Protein AF-A0A6J5INL6-F1 (afdb_monomer)

Structure (mmCIF, N/CA/C/O backbone):
data_AF-A0A6J5INL6-F1
#
_entry.id   AF-A0A6J5INL6-F1
#
loop_
_atom_site.group_PDB
_atom_site.id
_atom_site.type_symbol
_atom_site.label_atom_id
_atom_site.label_alt_id
_atom_site.label_comp_id
_atom_site.label_asym_id
_atom_site.label_entity_id
_atom_site.label_seq_id
_atom_site.pdbx_PDB_ins_code
_atom_site.Cartn_x
_atom_site.Cartn_y
_atom_site.Cartn_z
_atom_site.occupancy
_atom_site.B_iso_or_equiv
_atom_site.auth_seq_id
_atom_site.auth_comp_id
_atom_site.auth_asym_id
_atom_site.auth_atom_id
_atom_site.pdbx_PDB_model_num
ATOM 1 N N . MET A 1 1 ? -7.851 -44.405 -7.206 1.00 46.06 1 MET A N 1
ATOM 2 C CA . MET A 1 1 ? -7.055 -43.194 -7.482 1.00 46.06 1 MET A CA 1
ATOM 3 C C . MET A 1 1 ? -6.359 -43.418 -8.807 1.00 46.06 1 MET A C 1
ATOM 5 O O . MET A 1 1 ? -5.568 -44.347 -8.893 1.00 46.06 1 MET A O 1
ATOM 9 N N . THR A 1 2 ? -6.722 -42.665 -9.841 1.00 52.25 2 THR A N 1
ATOM 10 C CA . THR A 1 2 ? -5.952 -42.600 -11.090 1.00 52.25 2 THR A CA 1
ATOM 11 C C . THR A 1 2 ? -4.590 -41.992 -10.766 1.00 52.25 2 THR A C 1
ATOM 13 O O . THR A 1 2 ? -4.519 -40.986 -10.059 1.00 52.25 2 THR A O 1
ATOM 16 N N . LEU A 1 3 ? -3.512 -42.648 -11.195 1.00 72.75 3 LEU A N 1
ATOM 17 C CA . LEU A 1 3 ? -2.153 -42.152 -10.998 1.00 72.75 3 LEU A CA 1
ATOM 18 C C . LEU A 1 3 ? -1.984 -40.919 -11.897 1.00 72.75 3 LEU A C 1
ATOM 20 O O . LEU A 1 3 ? -2.153 -41.033 -13.107 1.00 72.75 3 LEU A O 1
ATOM 24 N N . ARG A 1 4 ? -1.707 -39.750 -11.316 1.00 85.81 4 ARG A N 1
ATOM 25 C CA . ARG A 1 4 ? -1.424 -38.536 -12.089 1.00 85.81 4 ARG A CA 1
ATOM 26 C C . ARG A 1 4 ? 0.069 -38.471 -12.401 1.00 85.81 4 ARG A C 1
AT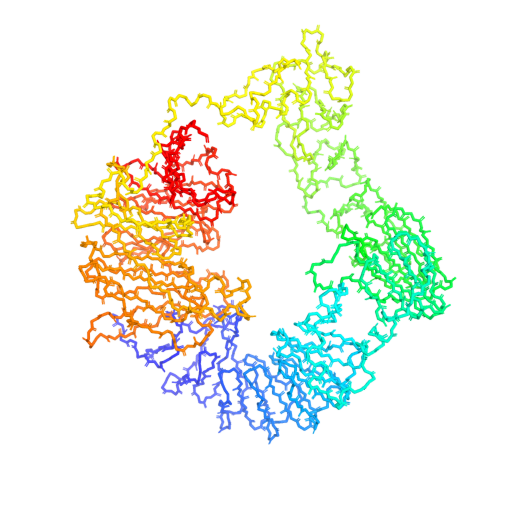OM 28 O O . ARG A 1 4 ? 0.892 -38.628 -11.500 1.00 85.81 4 ARG A O 1
ATOM 35 N N . GLU A 1 5 ? 0.413 -38.233 -13.658 1.00 89.12 5 GLU A N 1
ATOM 36 C CA . GLU A 1 5 ? 1.781 -37.961 -14.097 1.00 89.12 5 GLU A CA 1
ATOM 37 C C . GLU A 1 5 ? 2.137 -36.504 -13.775 1.00 89.12 5 GLU A C 1
ATOM 39 O O . GLU A 1 5 ? 1.378 -35.594 -14.111 1.00 89.12 5 GLU A O 1
ATOM 44 N N . ASN A 1 6 ? 3.284 -36.272 -13.132 1.00 89.44 6 ASN A N 1
ATOM 45 C CA . ASN A 1 6 ? 3.796 -34.927 -12.870 1.00 89.44 6 ASN A CA 1
ATOM 46 C C . ASN A 1 6 ? 4.574 -34.414 -14.088 1.00 89.44 6 ASN A C 1
ATOM 48 O O . ASN A 1 6 ? 5.538 -35.042 -14.522 1.00 89.44 6 ASN A O 1
ATOM 52 N N . LEU A 1 7 ? 4.159 -33.263 -14.617 1.00 87.31 7 LEU A N 1
ATOM 53 C CA . LEU A 1 7 ? 4.733 -32.630 -15.805 1.00 87.31 7 LEU A CA 1
ATOM 54 C C . LEU A 1 7 ? 5.681 -31.460 -15.468 1.00 87.31 7 LEU A C 1
ATOM 56 O O . LEU A 1 7 ? 6.272 -30.875 -16.376 1.00 87.31 7 LEU A O 1
ATOM 60 N N . GLY A 1 8 ? 5.830 -31.109 -14.185 1.00 82.75 8 GLY A N 1
ATOM 61 C CA . GLY A 1 8 ? 6.621 -29.974 -13.700 1.00 82.75 8 GLY A CA 1
ATOM 62 C C . GLY A 1 8 ? 5.836 -28.657 -13.607 1.00 82.75 8 GLY A C 1
ATOM 63 O O . GLY A 1 8 ? 4.731 -28.530 -14.131 1.00 82.75 8 GLY A O 1
ATOM 64 N N . PHE A 1 9 ? 6.406 -27.660 -12.915 1.00 81.12 9 PHE A N 1
ATOM 65 C CA . PHE A 1 9 ? 5.814 -26.323 -12.693 1.00 81.12 9 PHE A CA 1
ATOM 66 C C . PHE A 1 9 ? 4.391 -26.334 -12.092 1.00 81.12 9 PHE A C 1
ATOM 68 O O . PHE A 1 9 ? 3.560 -25.486 -12.418 1.00 81.12 9 PHE A O 1
ATOM 75 N N . GLY A 1 10 ? 4.091 -27.335 -11.260 1.00 82.81 10 GLY A N 1
ATOM 76 C CA . GLY A 1 10 ? 2.771 -27.532 -10.658 1.00 82.81 10 GLY A CA 1
ATOM 77 C C . GLY A 1 10 ? 1.728 -28.179 -11.578 1.00 82.81 10 GLY A C 1
ATOM 78 O O . GLY A 1 10 ? 0.585 -28.339 -11.149 1.00 82.81 10 GLY A O 1
ATOM 79 N N . PHE A 1 11 ? 2.085 -28.568 -12.810 1.00 87.69 11 PHE A N 1
ATOM 80 C CA . PHE A 1 11 ? 1.182 -29.257 -13.732 1.00 87.69 11 PHE A CA 1
ATOM 81 C C . PHE A 1 11 ? 1.242 -30.774 -13.582 1.00 87.69 11 PHE A C 1
ATOM 83 O O . PHE A 1 11 ? 2.311 -31.374 -13.468 1.00 87.69 11 PHE A O 1
ATOM 90 N N . MET A 1 12 ? 0.077 -31.404 -13.662 1.00 91.81 12 MET A N 1
ATOM 91 C CA . MET A 1 12 ? -0.078 -32.855 -13.681 1.00 91.81 12 MET A CA 1
ATOM 92 C C . MET A 1 12 ? -1.093 -33.254 -14.747 1.00 91.81 12 MET A C 1
ATOM 94 O O . MET A 1 12 ? -1.927 -32.438 -15.136 1.00 91.81 12 MET A O 1
ATOM 98 N N . ARG A 1 13 ? -1.083 -34.504 -15.201 1.00 92.44 13 ARG A N 1
ATOM 99 C CA . ARG A 1 13 ? -2.143 -35.041 -16.067 1.00 92.44 13 ARG A CA 1
ATOM 100 C C . ARG A 1 13 ? -2.559 -36.446 -15.660 1.00 92.44 13 ARG A C 1
ATOM 102 O O . ARG A 1 13 ? -1.779 -37.176 -15.056 1.00 92.44 13 ARG A O 1
ATOM 109 N N . ASP A 1 14 ? -3.781 -36.812 -16.005 1.00 90.94 14 ASP A N 1
ATOM 110 C CA . ASP A 1 14 ? -4.210 -38.204 -16.143 1.00 90.94 14 ASP A CA 1
ATOM 111 C C . ASP A 1 14 ? -4.744 -38.431 -17.565 1.00 90.94 14 ASP A C 1
ATOM 113 O O . ASP A 1 14 ? -4.646 -37.538 -18.405 1.00 90.94 14 ASP A O 1
ATOM 117 N N . ASP A 1 15 ? -5.314 -39.605 -17.839 1.00 88.69 15 ASP A N 1
ATOM 118 C CA . ASP A 1 15 ? -5.815 -39.971 -19.172 1.00 88.69 15 ASP A CA 1
ATOM 119 C C . ASP A 1 15 ? -6.976 -39.082 -19.675 1.00 88.69 15 ASP A C 1
ATOM 121 O O . ASP A 1 15 ? -7.366 -39.176 -20.839 1.00 88.69 15 ASP A O 1
ATOM 125 N N . ALA A 1 16 ? -7.564 -38.240 -18.816 1.00 87.00 16 ALA A N 1
ATOM 126 C CA . ALA A 1 16 ? -8.749 -37.445 -19.130 1.00 87.00 16 ALA A CA 1
ATOM 127 C C . ALA A 1 16 ? -8.556 -35.930 -18.951 1.00 87.00 16 ALA A C 1
ATOM 129 O O . ALA A 1 16 ? -9.210 -35.153 -19.648 1.00 87.00 16 ALA A O 1
ATOM 130 N N . HIS A 1 17 ? -7.695 -35.487 -18.033 1.00 90.44 17 HIS A N 1
ATOM 131 C CA . HIS A 1 17 ? -7.564 -34.079 -17.663 1.00 90.44 17 HIS A CA 1
ATOM 132 C C . HIS A 1 17 ? -6.118 -33.661 -17.407 1.00 90.44 17 HIS A C 1
ATOM 134 O O . HIS A 1 17 ? -5.262 -34.443 -16.994 1.00 90.44 17 HIS A O 1
ATOM 140 N N . VAL A 1 18 ? -5.887 -32.358 -17.569 1.00 92.44 18 VAL A N 1
ATOM 141 C CA . VAL A 1 18 ? -4.693 -31.677 -17.072 1.00 92.44 18 VAL A CA 1
ATOM 142 C C . VAL A 1 18 ? -5.067 -30.862 -15.841 1.00 92.44 18 VAL A C 1
ATOM 144 O O . VAL A 1 18 ? -6.108 -30.198 -15.801 1.00 92.44 18 VAL A O 1
ATOM 147 N N . TYR A 1 19 ? -4.187 -30.903 -14.853 1.00 88.50 19 TYR A N 1
ATOM 148 C CA . TYR A 1 19 ? -4.301 -30.254 -13.562 1.00 88.50 19 TYR A CA 1
ATOM 149 C C . TYR A 1 19 ? -3.169 -29.250 -13.373 1.00 88.50 19 TYR A C 1
ATOM 151 O O . TYR A 1 19 ? -2.062 -29.452 -13.870 1.00 88.50 19 TYR A O 1
ATOM 159 N N . CYS A 1 20 ? -3.431 -28.200 -12.607 1.00 84.69 20 CYS A N 1
ATOM 160 C CA . CYS A 1 20 ? -2.426 -27.285 -12.090 1.00 84.69 20 CYS A CA 1
ATOM 161 C C . CYS A 1 20 ? -2.719 -27.050 -10.601 1.00 84.69 20 CYS A C 1
ATOM 163 O O . CYS A 1 20 ? -3.826 -26.640 -10.263 1.00 84.69 20 CYS A O 1
ATOM 165 N N . HIS A 1 21 ? -1.767 -27.364 -9.715 1.00 76.38 21 HIS A N 1
ATOM 166 C CA . HIS A 1 21 ? -1.955 -27.368 -8.249 1.00 76.38 21 HIS A CA 1
ATOM 167 C C . HIS A 1 21 ? -3.204 -28.156 -7.797 1.00 76.38 21 HIS A C 1
ATOM 169 O O . HIS A 1 21 ? -4.037 -27.657 -7.046 1.00 76.38 21 HIS A O 1
ATOM 175 N N . ASP A 1 22 ? -3.339 -29.387 -8.301 1.00 79.62 22 ASP A N 1
ATOM 176 C CA . ASP A 1 22 ? -4.420 -30.351 -8.012 1.00 79.62 22 ASP A CA 1
ATOM 177 C C . ASP A 1 22 ? -5.836 -30.013 -8.508 1.00 79.62 22 ASP A C 1
ATOM 179 O O . ASP A 1 22 ? -6.719 -30.877 -8.458 1.00 79.62 22 ASP A O 1
ATOM 183 N N . GLU A 1 23 ? -6.043 -28.833 -9.085 1.00 82.19 23 GLU A N 1
ATOM 184 C CA . GLU A 1 23 ? -7.290 -28.424 -9.737 1.00 82.19 23 GLU A CA 1
ATOM 185 C C . GLU A 1 23 ? -7.209 -28.632 -11.259 1.00 82.19 23 GLU A C 1
ATOM 187 O O . GLU A 1 23 ? -6.168 -28.355 -11.859 1.00 82.19 23 GLU A O 1
ATOM 192 N N . PRO A 1 24 ? -8.286 -29.090 -11.927 1.00 89.31 24 PRO A N 1
ATOM 193 C CA . PRO A 1 24 ? -8.351 -29.085 -13.385 1.00 89.31 24 PRO A CA 1
ATOM 194 C C . PRO A 1 24 ? -8.135 -27.680 -13.959 1.00 89.31 24 PRO A C 1
ATOM 196 O O . PRO A 1 24 ? -8.559 -26.688 -13.363 1.00 89.31 24 PRO A O 1
ATOM 199 N N . LEU A 1 25 ? -7.539 -27.584 -15.150 1.00 89.81 25 LEU A N 1
ATOM 200 C CA . LEU A 1 25 ? -7.354 -26.294 -15.821 1.00 89.81 25 LEU A CA 1
ATOM 201 C C . LEU A 1 25 ? -8.701 -25.593 -16.057 1.00 89.81 25 LEU A C 1
ATOM 203 O O . LEU A 1 25 ? -9.581 -26.113 -16.745 1.00 89.81 25 LEU A O 1
ATOM 207 N N . ARG A 1 26 ? -8.840 -24.382 -15.509 1.00 87.81 26 ARG A N 1
ATOM 208 C CA . ARG A 1 26 ? -10.038 -23.544 -15.639 1.00 87.81 26 ARG A CA 1
ATOM 209 C C . ARG A 1 26 ? -9.747 -22.238 -16.363 1.00 87.81 26 ARG A C 1
ATOM 211 O O . ARG A 1 26 ? -8.676 -21.648 -16.196 1.00 87.81 26 ARG A O 1
ATOM 218 N N . ASP A 1 27 ? -10.726 -21.787 -17.140 1.00 86.69 27 ASP A N 1
ATOM 219 C CA . ASP A 1 27 ? -10.696 -20.498 -17.816 1.00 86.69 27 ASP A CA 1
ATOM 220 C C . ASP A 1 27 ? -10.871 -19.335 -16.825 1.00 86.69 27 ASP A C 1
ATOM 222 O O . ASP A 1 27 ? -11.084 -19.525 -15.624 1.00 86.69 27 ASP A O 1
ATOM 226 N N . ARG A 1 28 ? -10.803 -18.098 -17.327 1.00 79.94 28 ARG A N 1
ATOM 227 C CA . ARG A 1 28 ? -10.946 -16.882 -16.515 1.00 79.94 28 ARG A CA 1
ATOM 228 C C . ARG A 1 28 ? -12.284 -16.795 -15.767 1.00 79.94 28 ARG A C 1
ATOM 230 O O 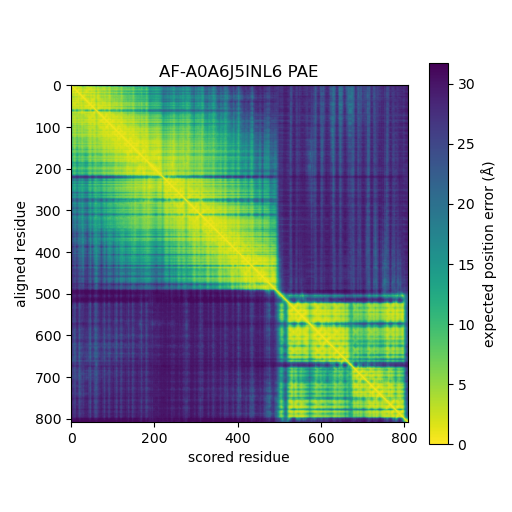. ARG A 1 28 ? -12.309 -16.255 -14.656 1.00 79.94 28 ARG A O 1
ATOM 237 N N . ASP A 1 29 ? -13.358 -17.336 -16.323 1.00 82.50 29 ASP A N 1
ATOM 238 C CA . ASP A 1 29 ? -14.688 -17.329 -15.710 1.00 82.50 29 ASP A CA 1
ATOM 239 C C . ASP A 1 29 ? -14.840 -18.454 -14.670 1.00 82.50 29 ASP A C 1
ATOM 241 O O . ASP A 1 29 ? -15.672 -18.367 -13.766 1.00 82.50 29 ASP A O 1
ATOM 245 N N . GLY A 1 30 ? -13.915 -19.417 -14.668 1.00 82.75 30 GLY A N 1
ATOM 246 C CA . GLY A 1 30 ? -13.847 -20.540 -13.735 1.00 82.75 30 GLY A CA 1
ATOM 247 C C . GLY A 1 30 ? -14.414 -21.834 -14.316 1.00 82.75 30 GLY A C 1
ATOM 248 O O . GLY A 1 30 ? -14.527 -22.825 -13.588 1.00 82.75 30 GLY A O 1
ATOM 249 N N . ASN A 1 31 ? -14.758 -21.844 -15.604 1.00 89.12 31 ASN A N 1
ATOM 250 C CA . ASN A 1 31 ? -15.234 -23.037 -16.294 1.00 89.12 31 ASN A CA 1
ATOM 251 C C . ASN A 1 31 ? -14.060 -23.960 -16.608 1.00 89.12 31 ASN A C 1
ATOM 253 O O . ASN A 1 31 ? -12.938 -23.500 -16.811 1.00 89.12 31 ASN A O 1
ATOM 257 N N . LEU A 1 32 ? -14.318 -25.265 -16.658 1.00 90.50 32 LEU A N 1
ATOM 258 C CA . LEU A 1 32 ? -13.323 -26.242 -17.086 1.00 90.50 32 LEU A CA 1
ATOM 259 C C . LEU A 1 32 ? -12.909 -25.967 -18.540 1.00 90.50 32 LEU A C 1
ATOM 261 O O . LEU A 1 32 ? -13.761 -25.723 -19.394 1.00 90.50 32 LEU A O 1
ATOM 265 N N . ILE A 1 33 ? -11.610 -26.020 -18.828 1.00 91.38 33 ILE A N 1
ATOM 266 C CA . ILE A 1 33 ? -11.111 -25.910 -20.200 1.00 91.38 33 ILE A CA 1
ATOM 267 C C . ILE A 1 33 ? -11.218 -27.281 -20.868 1.00 91.38 33 ILE A C 1
ATOM 269 O O . ILE A 1 33 ? -10.475 -28.204 -20.543 1.00 91.38 33 ILE A O 1
ATOM 273 N N . GLU A 1 34 ? -12.129 -27.404 -21.829 1.00 90.56 34 GLU A N 1
ATOM 274 C CA . GLU A 1 34 ? -12.370 -28.658 -22.543 1.00 90.56 34 GLU A CA 1
ATOM 275 C C . GLU A 1 34 ? -11.504 -28.832 -23.809 1.00 90.56 34 GLU A C 1
ATOM 277 O O . GLU A 1 34 ? -11.006 -27.881 -24.435 1.00 90.56 34 GLU A O 1
ATOM 282 N N . GLY A 1 35 ? -11.339 -30.099 -24.206 1.00 89.25 35 GLY A N 1
ATOM 283 C CA . GLY A 1 35 ? -10.666 -30.515 -25.440 1.00 89.25 35 GLY A CA 1
ATOM 284 C C . GLY A 1 35 ? -9.141 -30.386 -25.427 1.00 89.25 35 GLY A C 1
ATOM 285 O O . GLY A 1 35 ? -8.538 -30.314 -26.498 1.00 89.25 35 GLY A O 1
ATOM 286 N N . ILE A 1 36 ? -8.518 -30.260 -24.252 1.00 93.38 36 ILE A N 1
ATOM 287 C CA . ILE A 1 36 ? -7.055 -30.217 -24.129 1.00 93.38 36 ILE A CA 1
ATOM 288 C C . ILE A 1 36 ? -6.476 -31.511 -24.712 1.00 93.38 36 ILE A C 1
ATOM 290 O O . ILE A 1 36 ? -6.927 -32.602 -24.362 1.00 93.38 36 ILE A O 1
ATOM 294 N N . VAL A 1 37 ? -5.478 -31.402 -25.593 1.00 93.88 37 VAL A N 1
ATOM 295 C CA . VAL A 1 37 ? -4.795 -32.583 -26.143 1.00 93.88 37 VAL A CA 1
ATOM 296 C C . VAL A 1 37 ? -3.839 -33.141 -25.085 1.00 93.88 37 VAL A C 1
ATOM 298 O O . VAL A 1 37 ? -2.693 -32.711 -24.980 1.00 93.88 37 VAL A O 1
ATOM 301 N N . ILE A 1 38 ? -4.332 -34.083 -24.277 1.00 92.50 38 ILE A N 1
ATOM 302 C CA . ILE A 1 38 ? -3.656 -34.618 -23.081 1.00 92.50 38 ILE A CA 1
ATOM 303 C C . ILE A 1 38 ? -2.245 -35.141 -23.385 1.00 92.50 38 ILE A C 1
ATOM 305 O O . ILE A 1 38 ? -1.277 -34.727 -22.740 1.00 92.50 38 ILE A O 1
ATOM 309 N N . ASP A 1 39 ? -2.110 -35.987 -24.408 1.00 88.81 39 ASP A N 1
ATOM 310 C CA . ASP A 1 39 ? -0.828 -36.603 -24.776 1.00 88.81 39 ASP A CA 1
ATOM 311 C C . ASP A 1 39 ? 0.211 -35.569 -25.237 1.00 88.81 39 ASP A C 1
ATOM 313 O O . ASP A 1 39 ? 1.409 -35.741 -25.010 1.00 88.81 39 ASP A O 1
ATOM 317 N N . GLY A 1 40 ? -0.252 -34.467 -25.840 1.00 87.25 40 GLY A N 1
ATOM 318 C CA . GLY A 1 40 ? 0.576 -33.371 -26.351 1.00 87.25 40 GLY A CA 1
ATOM 319 C C . GLY A 1 40 ? 0.836 -32.243 -25.349 1.00 87.25 40 GLY A C 1
ATOM 320 O O . GLY A 1 40 ? 1.589 -31.313 -25.668 1.00 87.25 40 GLY A O 1
ATOM 321 N N . PHE A 1 41 ? 0.226 -32.298 -24.159 1.00 94.62 41 PHE A N 1
ATOM 322 C CA . PHE A 1 41 ? 0.343 -31.248 -23.154 1.00 94.62 41 PHE A CA 1
ATOM 323 C C . PHE A 1 41 ? 1.746 -31.186 -22.557 1.00 94.62 41 PHE A C 1
ATOM 325 O O . PHE A 1 41 ? 2.239 -32.140 -21.960 1.00 94.62 41 PHE A O 1
ATOM 332 N N . ARG A 1 42 ? 2.372 -30.016 -22.682 1.00 92.81 42 ARG A N 1
ATOM 333 C CA . ARG A 1 42 ? 3.681 -29.699 -22.118 1.00 92.81 42 ARG A CA 1
ATOM 334 C C . ARG A 1 42 ? 3.657 -28.336 -21.415 1.00 92.81 42 ARG A C 1
ATOM 336 O O . ARG A 1 42 ? 3.345 -27.316 -22.043 1.00 92.81 42 ARG A O 1
ATOM 343 N N . PRO A 1 43 ? 4.018 -28.285 -20.126 1.00 92.62 43 PRO A N 1
ATOM 344 C CA . PRO A 1 43 ? 4.342 -27.040 -19.450 1.00 92.62 43 PRO A CA 1
ATOM 345 C C . PRO A 1 43 ? 5.583 -26.400 -20.075 1.00 92.62 43 PRO A C 1
ATOM 347 O O . PRO A 1 43 ? 6.578 -27.068 -20.351 1.00 92.62 43 PRO A O 1
ATOM 350 N N . LEU A 1 44 ? 5.530 -25.092 -20.303 1.00 90.94 44 LEU A N 1
ATOM 351 C CA . LEU A 1 44 ? 6.671 -24.293 -20.744 1.00 90.94 44 LEU A CA 1
ATOM 352 C C . LEU A 1 44 ? 7.240 -23.471 -19.584 1.00 90.94 44 LEU A C 1
ATOM 354 O O . LEU A 1 44 ? 8.443 -23.253 -19.538 1.00 90.94 44 LEU A O 1
ATOM 358 N N . SER A 1 45 ? 6.418 -23.014 -18.646 1.00 87.56 45 SER A N 1
ATOM 359 C CA . SER A 1 45 ? 6.822 -22.354 -17.400 1.00 87.56 45 SER A CA 1
ATOM 360 C C . SER A 1 45 ? 5.703 -22.483 -16.366 1.00 87.56 45 SER A C 1
ATOM 362 O O . SER A 1 45 ? 4.626 -22.998 -16.670 1.00 87.56 45 SER A O 1
ATOM 364 N N . GLN A 1 46 ? 5.908 -21.926 -15.171 1.00 84.12 46 GLN A N 1
ATOM 365 C CA . GLN A 1 46 ? 4.840 -21.771 -14.181 1.00 84.12 46 GLN A CA 1
ATOM 366 C C . GLN A 1 46 ? 3.645 -20.948 -14.691 1.00 84.12 46 GLN A C 1
ATOM 368 O O . GLN A 1 46 ? 2.561 -21.088 -14.146 1.00 84.12 46 GLN A O 1
ATOM 373 N N . TYR A 1 47 ? 3.786 -20.129 -15.739 1.00 85.69 47 TYR A N 1
ATOM 374 C CA . TYR A 1 47 ? 2.693 -19.301 -16.270 1.00 85.69 47 TYR A CA 1
ATOM 375 C C . TYR A 1 47 ? 2.199 -19.731 -17.645 1.00 85.69 47 TYR A C 1
ATOM 377 O O . TYR A 1 47 ? 1.205 -19.177 -18.113 1.00 85.69 47 TYR A O 1
ATOM 385 N N . LEU A 1 48 ? 2.881 -20.668 -18.307 1.00 90.75 48 LEU A N 1
ATOM 386 C CA . LEU A 1 48 ? 2.650 -20.970 -19.711 1.00 90.75 48 LEU A CA 1
ATOM 387 C C . LEU A 1 48 ? 2.734 -22.467 -19.992 1.00 90.75 48 LEU A C 1
ATOM 389 O O . LEU A 1 48 ? 3.713 -23.118 -19.645 1.00 90.75 48 LEU A O 1
ATOM 393 N N . ALA A 1 49 ? 1.755 -22.990 -20.715 1.00 93.25 49 ALA A N 1
ATOM 394 C CA . ALA A 1 49 ? 1.754 -24.352 -21.229 1.00 93.25 49 ALA A CA 1
ATOM 395 C C . ALA A 1 49 ? 1.180 -24.400 -22.648 1.00 93.25 49 ALA A C 1
ATOM 397 O O . ALA A 1 49 ? 0.579 -23.439 -23.131 1.00 93.25 49 ALA A O 1
ATOM 398 N N . THR A 1 50 ? 1.360 -25.520 -23.335 1.00 93.25 50 THR A N 1
ATOM 399 C CA . THR A 1 50 ? 0.765 -25.764 -24.653 1.00 93.25 50 THR A CA 1
ATOM 400 C C . THR A 1 50 ? 0.477 -27.243 -24.827 1.00 93.25 50 THR A C 1
ATOM 402 O O . THR A 1 50 ? 1.206 -28.078 -24.307 1.00 93.25 50 THR A O 1
ATOM 405 N N . ASP A 1 51 ? -0.560 -27.574 -25.584 1.00 93.31 51 ASP A N 1
ATOM 406 C CA . ASP A 1 51 ? -0.860 -28.950 -25.994 1.00 93.31 51 ASP A CA 1
ATOM 407 C C . ASP A 1 51 ? -0.417 -29.261 -27.431 1.00 93.31 51 ASP A C 1
ATOM 409 O O . ASP A 1 51 ? -0.779 -30.285 -28.003 1.00 93.31 51 ASP A O 1
ATOM 413 N N . GLY A 1 52 ? 0.375 -28.364 -28.032 1.00 88.50 52 GLY A N 1
ATOM 414 C CA . GLY A 1 52 ? 0.770 -28.446 -29.438 1.00 88.50 52 GLY A CA 1
ATOM 415 C C . GLY A 1 52 ? -0.283 -27.934 -30.423 1.00 88.50 52 GLY A C 1
ATOM 416 O O . GLY A 1 52 ? 0.020 -27.861 -31.609 1.00 88.50 52 GLY A O 1
ATOM 417 N N . VAL A 1 53 ? -1.469 -27.534 -29.954 1.00 89.00 53 VAL A N 1
ATOM 418 C CA . VAL A 1 53 ? -2.527 -26.906 -30.768 1.00 89.00 53 VAL A CA 1
ATOM 419 C C . VAL A 1 53 ? -2.884 -25.522 -30.227 1.00 89.00 53 VAL A C 1
ATOM 421 O O . VAL A 1 53 ? -3.054 -24.573 -30.986 1.00 89.00 53 VAL A O 1
ATOM 424 N N . ARG A 1 54 ? -2.980 -25.392 -28.906 1.00 91.88 54 ARG A N 1
ATOM 425 C CA . ARG A 1 54 ? -3.310 -24.176 -28.164 1.00 91.88 54 ARG A CA 1
ATOM 426 C C . ARG A 1 54 ? -2.199 -23.851 -27.178 1.00 91.88 54 ARG A C 1
ATOM 428 O O . ARG A 1 54 ? -1.422 -24.723 -26.774 1.00 91.88 54 ARG A O 1
ATOM 435 N N . ALA A 1 55 ? -2.141 -22.594 -26.760 1.00 93.62 55 ALA A N 1
ATOM 436 C CA . ALA A 1 55 ? -1.350 -22.189 -25.606 1.00 93.62 55 ALA A CA 1
ATOM 437 C C . ALA A 1 55 ? -2.268 -21.761 -24.459 1.00 93.62 55 ALA A C 1
ATOM 439 O O . ALA A 1 55 ? -3.352 -21.219 -24.668 1.00 93.62 55 ALA A O 1
ATOM 440 N N . TYR A 1 56 ? -1.814 -22.004 -23.238 1.00 93.19 56 TYR A N 1
ATOM 441 C CA . TYR A 1 56 ? -2.533 -21.753 -22.000 1.00 93.19 56 TYR A CA 1
ATOM 442 C C . TYR A 1 56 ? -1.652 -20.867 -21.138 1.00 93.19 56 TYR A C 1
ATOM 444 O O . TYR A 1 56 ? -0.550 -21.272 -20.774 1.00 93.19 56 TYR A O 1
ATOM 452 N N . ALA A 1 57 ? -2.119 -19.660 -20.828 1.00 90.00 57 ALA A N 1
ATOM 453 C CA . ALA A 1 57 ? -1.350 -18.709 -20.038 1.00 90.00 57 ALA A CA 1
ATOM 454 C C . ALA A 1 57 ? -2.141 -18.193 -18.837 1.00 90.00 57 ALA A C 1
ATOM 456 O O . ALA A 1 57 ? -3.304 -17.815 -18.983 1.00 90.00 57 ALA A O 1
ATOM 457 N N . ARG A 1 58 ? -1.504 -18.111 -17.672 1.00 85.38 58 ARG A N 1
ATOM 458 C CA . ARG A 1 58 ? -2.040 -17.457 -16.465 1.00 85.38 58 ARG A CA 1
ATOM 459 C C . ARG A 1 58 ? -1.188 -16.242 -16.096 1.00 85.38 58 ARG A C 1
ATOM 461 O O . ARG A 1 58 ? -0.122 -16.043 -16.678 1.00 85.38 58 ARG A O 1
ATOM 468 N N . THR A 1 59 ? -1.683 -15.366 -15.223 1.00 74.69 59 THR A N 1
ATOM 469 C CA . THR A 1 59 ? -0.945 -14.145 -14.840 1.00 74.69 59 THR A CA 1
ATOM 470 C C . THR A 1 59 ? -0.344 -14.269 -13.453 1.00 74.69 59 THR A C 1
ATOM 472 O O . THR A 1 59 ? -0.657 -15.203 -12.738 1.00 74.69 59 THR A O 1
ATOM 475 N N . PHE A 1 60 ? 0.450 -13.278 -13.037 1.00 66.00 60 PHE A N 1
ATOM 476 C CA . PHE A 1 60 ? 0.884 -13.144 -11.642 1.00 66.00 60 PHE A CA 1
ATOM 477 C C . PHE A 1 60 ? -0.222 -12.680 -10.685 1.00 66.00 60 PHE A C 1
ATOM 479 O O . PHE A 1 60 ? 0.052 -12.477 -9.522 1.00 66.00 60 PHE A O 1
ATOM 486 N N . THR A 1 61 ? -1.426 -12.349 -11.161 1.00 52.97 61 THR A N 1
ATOM 487 C CA . THR A 1 61 ? -2.498 -11.729 -10.338 1.00 52.97 61 THR A CA 1
ATOM 488 C C . THR A 1 61 ? -3.857 -12.421 -10.450 1.00 52.97 61 THR A C 1
ATOM 490 O O . THR A 1 61 ? -4.756 -12.046 -9.705 1.00 52.97 61 THR A O 1
ATOM 493 N N . TRP A 1 62 ? -4.000 -13.370 -11.390 1.00 57.88 62 TRP A N 1
ATOM 494 C CA . TRP A 1 62 ? -5.104 -14.315 -11.604 1.00 57.88 62 TRP A CA 1
ATOM 495 C C . TRP A 1 62 ? -4.600 -15.752 -11.905 1.00 57.88 62 TRP A C 1
ATOM 497 O O . TRP A 1 62 ? -3.990 -15.942 -12.958 1.00 57.88 62 TRP A O 1
ATOM 507 N N . LEU A 1 63 ? -4.905 -16.756 -11.049 1.00 67.19 63 LEU A N 1
ATOM 508 C CA . LEU A 1 63 ? -4.451 -18.171 -11.228 1.00 67.19 63 LEU A CA 1
ATOM 509 C C . LEU A 1 63 ? -5.084 -18.872 -12.442 1.00 67.19 63 LEU A C 1
ATOM 511 O O . LEU A 1 63 ? -4.753 -20.001 -12.804 1.00 67.19 63 LEU A O 1
ATOM 515 N N . ARG A 1 64 ? -6.110 -18.251 -13.022 1.00 80.75 64 ARG A N 1
ATOM 516 C CA . ARG A 1 64 ? -6.940 -18.861 -14.057 1.00 80.75 64 ARG A CA 1
ATOM 517 C C . ARG A 1 64 ? -6.287 -18.728 -15.425 1.00 80.75 64 ARG A C 1
ATOM 519 O O . ARG A 1 64 ? -5.708 -17.689 -15.757 1.00 80.75 64 ARG A O 1
ATOM 526 N N . PHE A 1 65 ? -6.445 -19.757 -16.248 1.00 86.62 65 PHE A N 1
ATOM 527 C CA . PHE A 1 65 ? -5.826 -19.811 -17.561 1.00 86.62 65 PHE A CA 1
ATOM 528 C C . PHE A 1 65 ? -6.649 -19.048 -18.594 1.00 86.62 65 PHE A C 1
ATOM 530 O O . PHE A 1 65 ? -7.876 -19.053 -18.622 1.00 86.62 65 PHE A O 1
ATOM 537 N N . THR A 1 66 ? -5.946 -18.373 -19.486 1.00 89.81 66 THR A N 1
ATOM 538 C CA . THR A 1 66 ? -6.485 -17.850 -20.733 1.00 89.81 66 THR A CA 1
ATOM 539 C C . THR A 1 66 ? -6.000 -18.760 -21.846 1.00 89.81 66 THR A C 1
ATOM 541 O O . THR A 1 66 ? -4.796 -18.988 -21.981 1.00 89.81 66 THR A O 1
ATOM 544 N N . VAL A 1 67 ? -6.933 -19.269 -22.646 1.00 91.19 67 VAL A N 1
ATOM 545 C CA . VAL A 1 67 ? -6.597 -19.973 -23.883 1.00 91.19 67 VAL A CA 1
ATOM 546 C C . VAL A 1 67 ? -6.171 -18.927 -24.906 1.00 91.19 67 VAL A C 1
ATOM 548 O O . VAL A 1 67 ? -6.944 -18.038 -25.267 1.00 91.19 67 VAL A O 1
ATOM 551 N N . LEU A 1 68 ? -4.917 -19.003 -25.328 1.00 90.50 68 LEU A N 1
ATOM 552 C CA . LEU A 1 68 ? -4.342 -18.119 -26.322 1.00 90.50 68 LEU A CA 1
ATOM 553 C C . LEU A 1 68 ? -4.494 -18.741 -27.706 1.00 90.50 68 LEU A C 1
ATOM 555 O O . LEU A 1 68 ? -4.108 -19.884 -27.944 1.00 90.50 68 LEU A O 1
ATOM 559 N N . ASP A 1 69 ? -5.011 -17.934 -28.623 1.00 88.06 69 ASP A N 1
ATOM 560 C CA . ASP A 1 69 ? -4.967 -18.206 -30.052 1.00 88.06 69 ASP A CA 1
ATOM 561 C C . ASP A 1 69 ? -3.561 -17.873 -30.581 1.00 88.06 69 ASP A C 1
ATOM 563 O O . ASP A 1 69 ? -3.161 -16.694 -30.602 1.00 88.06 69 ASP A O 1
ATOM 567 N N . VAL A 1 70 ? -2.798 -18.921 -30.902 1.00 92.94 70 VAL A N 1
ATOM 568 C CA . VAL A 1 70 ? -1.371 -18.888 -31.259 1.00 92.94 70 VAL A CA 1
ATOM 569 C C . VAL A 1 70 ? -1.120 -19.661 -32.549 1.00 92.94 70 VAL A C 1
ATOM 571 O O . VAL A 1 70 ? -1.817 -20.629 -32.850 1.00 92.94 70 VAL A O 1
ATOM 574 N N . ASP A 1 71 ? -0.072 -19.289 -33.279 1.00 94.31 71 ASP A N 1
ATOM 575 C CA . ASP A 1 71 ? 0.488 -20.153 -34.319 1.00 94.31 71 ASP A CA 1
ATOM 576 C C . ASP A 1 71 ? 1.274 -21.287 -33.649 1.00 94.31 71 ASP A C 1
ATOM 578 O O . ASP A 1 71 ? 2.434 -21.138 -33.265 1.00 94.31 71 ASP A O 1
ATOM 582 N N . ALA A 1 72 ? 0.615 -22.431 -33.460 1.00 89.69 72 ALA A N 1
ATOM 583 C CA . ALA A 1 72 ? 1.164 -23.542 -32.687 1.00 89.69 72 ALA A CA 1
ATOM 584 C C . ALA A 1 72 ? 2.462 -24.132 -33.270 1.00 89.69 72 ALA A C 1
ATOM 586 O O . ALA A 1 72 ? 3.277 -24.668 -32.519 1.00 89.69 72 ALA A O 1
ATOM 587 N N . ALA A 1 73 ? 2.678 -24.013 -34.586 1.00 91.56 73 ALA A N 1
ATOM 588 C CA . ALA A 1 73 ? 3.871 -24.530 -35.255 1.00 91.56 73 ALA A CA 1
ATOM 589 C C . ALA A 1 73 ? 5.132 -23.728 -34.901 1.00 91.56 73 ALA A C 1
ATOM 591 O O . ALA A 1 73 ? 6.236 -24.271 -34.894 1.00 91.56 73 ALA A O 1
ATOM 592 N N . THR A 1 74 ? 4.969 -22.439 -34.603 1.00 95.06 74 THR A N 1
ATOM 593 C CA . THR A 1 74 ? 6.074 -21.512 -34.317 1.00 95.06 74 THR A CA 1
ATOM 594 C C . THR A 1 74 ? 6.082 -21.007 -32.875 1.00 95.06 74 THR A C 1
ATOM 596 O O . THR A 1 74 ? 7.047 -20.358 -32.464 1.00 95.06 74 THR A O 1
ATOM 599 N N . PHE A 1 75 ? 5.045 -21.331 -32.097 1.00 95.00 75 PHE A N 1
ATOM 600 C CA . PHE A 1 75 ? 4.908 -20.932 -30.704 1.00 95.00 75 PHE A CA 1
ATOM 601 C C . PHE A 1 75 ? 6.027 -21.504 -29.834 1.00 95.00 75 PHE A C 1
ATOM 603 O O . PHE A 1 75 ? 6.191 -22.719 -29.683 1.00 95.00 75 PHE A O 1
ATOM 610 N N . ARG A 1 76 ? 6.785 -20.609 -29.206 1.00 92.62 76 ARG A N 1
ATOM 611 C CA . ARG A 1 76 ? 7.884 -20.958 -28.307 1.00 92.62 76 ARG A CA 1
ATOM 612 C C . ARG A 1 76 ? 8.005 -19.975 -27.153 1.00 92.62 76 ARG A C 1
ATOM 614 O O . ARG A 1 76 ? 7.698 -18.788 -27.269 1.00 92.62 76 ARG A O 1
ATOM 621 N N . ARG A 1 77 ? 8.534 -20.478 -26.042 1.00 94.12 77 ARG A N 1
ATOM 622 C CA . ARG A 1 77 ? 8.886 -19.689 -24.860 1.00 94.12 77 ARG A CA 1
ATOM 623 C C . ARG A 1 77 ? 10.088 -18.779 -25.148 1.00 94.12 77 ARG A C 1
ATOM 625 O O . ARG A 1 77 ? 11.038 -19.212 -25.804 1.00 94.12 77 ARG A O 1
ATOM 632 N N . LEU A 1 78 ? 10.050 -17.548 -24.640 1.00 93.19 78 LEU A N 1
ATOM 633 C CA . LEU A 1 78 ? 11.202 -16.641 -24.572 1.00 93.19 78 LEU A CA 1
ATOM 634 C C . LEU A 1 78 ? 11.823 -16.647 -23.166 1.00 93.19 78 LEU A C 1
ATOM 636 O O . LEU A 1 78 ? 13.020 -16.884 -23.049 1.00 93.19 78 LEU A O 1
ATOM 640 N N . ASP A 1 79 ? 11.011 -16.465 -22.123 1.00 91.06 79 ASP A N 1
ATOM 641 C CA . ASP A 1 79 ? 11.389 -16.587 -20.704 1.00 91.06 79 ASP A CA 1
ATOM 642 C C . ASP A 1 79 ? 10.210 -17.155 -19.878 1.00 91.06 79 ASP A C 1
ATOM 644 O O . ASP A 1 79 ? 9.301 -17.766 -20.441 1.00 91.06 79 ASP A O 1
ATOM 648 N N . GLU A 1 80 ? 10.194 -16.991 -18.551 1.00 87.06 80 GLU A N 1
ATOM 649 C CA . GLU A 1 80 ? 9.084 -17.471 -17.714 1.00 87.06 80 GLU A CA 1
ATOM 650 C C . GLU A 1 80 ? 7.715 -16.857 -18.046 1.00 87.06 80 GLU A C 1
ATOM 652 O O . GLU A 1 80 ? 6.695 -17.532 -17.889 1.00 87.06 80 GLU A O 1
ATOM 657 N N . SER A 1 81 ? 7.678 -15.602 -18.492 1.00 87.69 81 SER A N 1
ATOM 658 C CA . SER A 1 81 ? 6.457 -14.815 -18.704 1.00 87.69 81 SER A CA 1
ATOM 659 C C . SER A 1 81 ? 6.238 -14.384 -20.151 1.00 87.69 81 SER A C 1
ATOM 661 O O . SER A 1 81 ? 5.165 -13.879 -20.471 1.00 87.69 81 SER A O 1
ATOM 663 N N . HIS A 1 82 ? 7.204 -14.583 -21.039 1.00 92.88 82 HIS A N 1
ATOM 664 C CA . HIS A 1 82 ? 7.171 -14.160 -22.428 1.00 92.88 82 HIS A CA 1
ATOM 665 C C . HIS A 1 82 ? 7.202 -15.354 -23.375 1.00 92.88 82 HIS A C 1
ATOM 667 O O . HIS A 1 82 ? 7.943 -16.323 -23.197 1.00 92.88 82 HIS A O 1
ATOM 673 N N . ALA A 1 83 ? 6.435 -15.242 -24.452 1.00 95.12 83 ALA A N 1
ATOM 674 C CA . ALA A 1 83 ? 6.434 -16.198 -25.548 1.00 95.12 83 ALA A CA 1
ATOM 675 C C . ALA A 1 83 ? 6.284 -15.482 -26.884 1.00 95.12 83 ALA A C 1
ATOM 677 O O . ALA A 1 83 ? 5.932 -14.303 -26.946 1.00 95.12 83 ALA A O 1
ATOM 678 N N . VAL A 1 84 ? 6.567 -16.194 -27.963 1.00 96.56 84 VAL A N 1
ATOM 679 C CA . VAL A 1 84 ? 6.491 -15.659 -29.317 1.00 96.56 84 VAL A CA 1
ATOM 680 C C . VAL A 1 84 ? 6.037 -16.744 -30.278 1.00 96.56 84 VAL A C 1
ATOM 682 O O . VAL A 1 84 ? 6.398 -17.909 -30.113 1.00 96.56 84 VAL A O 1
ATOM 685 N N . ASP A 1 85 ? 5.271 -16.353 -31.285 1.00 96.50 85 ASP A N 1
ATOM 686 C CA . ASP A 1 85 ? 5.015 -17.147 -32.484 1.00 96.50 85 ASP A CA 1
ATOM 687 C C . ASP A 1 85 ? 5.330 -16.317 -33.741 1.00 96.50 85 ASP A C 1
ATOM 689 O O . ASP A 1 85 ? 5.884 -15.220 -33.648 1.00 96.50 85 ASP A O 1
ATOM 693 N N . ALA A 1 86 ? 5.026 -16.823 -34.934 1.00 96.56 86 ALA A N 1
ATOM 694 C CA . ALA A 1 86 ? 5.294 -16.110 -36.184 1.00 96.56 86 ALA A CA 1
ATOM 695 C C . ALA A 1 86 ? 4.581 -14.748 -36.296 1.00 96.56 86 ALA A C 1
ATOM 697 O O . ALA A 1 86 ? 5.045 -13.875 -37.032 1.00 96.56 86 ALA A O 1
ATOM 698 N N . ASN A 1 87 ? 3.475 -14.555 -35.577 1.00 95.62 87 ASN A N 1
ATOM 699 C CA . ASN A 1 87 ? 2.548 -13.439 -35.751 1.00 95.62 87 ASN A CA 1
ATOM 700 C C . ASN A 1 87 ? 2.524 -12.477 -34.554 1.00 95.62 87 ASN A C 1
ATOM 702 O O . ASN A 1 87 ? 2.259 -11.287 -34.728 1.00 95.62 87 ASN A O 1
ATOM 706 N N . HIS A 1 88 ? 2.812 -12.956 -33.344 1.00 96.25 88 HIS A N 1
ATOM 707 C CA . HIS A 1 88 ? 2.643 -12.202 -32.108 1.00 96.25 88 HIS A CA 1
ATOM 708 C C . HIS A 1 88 ? 3.742 -12.483 -31.082 1.00 96.25 88 HIS A C 1
ATOM 710 O O . HIS A 1 88 ? 4.315 -13.568 -30.999 1.00 96.25 88 HIS A O 1
ATOM 716 N N . VAL A 1 89 ? 3.968 -11.485 -30.229 1.00 97.06 89 VAL A N 1
ATOM 717 C CA . VAL A 1 89 ? 4.686 -11.640 -28.962 1.00 97.06 89 VAL A CA 1
ATOM 718 C C . VAL A 1 89 ? 3.662 -11.612 -27.836 1.00 97.06 89 VAL A C 1
ATOM 720 O O . VAL A 1 89 ? 2.690 -10.849 -27.876 1.00 97.06 89 VAL A O 1
ATOM 723 N N . TYR A 1 90 ? 3.893 -12.419 -26.815 1.00 94.31 90 TYR A N 1
ATOM 724 C CA . TYR A 1 90 ? 3.018 -12.587 -25.672 1.00 94.31 90 TYR A CA 1
ATOM 725 C C . TYR A 1 90 ? 3.764 -12.240 -24.390 1.00 94.31 90 TYR A C 1
ATOM 727 O O . TYR A 1 90 ? 4.929 -12.596 -24.228 1.00 94.31 90 TYR A O 1
ATOM 735 N N . PHE A 1 91 ? 3.066 -11.575 -23.475 1.00 91.31 91 PHE A N 1
ATOM 736 C CA . PHE A 1 91 ? 3.439 -11.486 -22.069 1.00 91.31 91 PHE A CA 1
ATOM 737 C C . PHE A 1 91 ? 2.282 -12.052 -21.248 1.00 91.31 91 PHE A C 1
ATOM 739 O O . PHE A 1 91 ? 1.186 -11.479 -21.232 1.00 91.31 91 PHE A O 1
ATOM 746 N N . GLN A 1 92 ? 2.516 -13.187 -20.597 1.00 87.62 92 GLN A N 1
ATOM 747 C CA . GLN A 1 92 ? 1.518 -13.975 -19.885 1.00 87.62 92 GLN A CA 1
ATOM 748 C C . GLN A 1 92 ? 0.282 -14.191 -20.768 1.00 87.62 92 GLN A C 1
ATOM 750 O O . GLN A 1 92 ? 0.386 -14.654 -21.902 1.00 87.62 92 GLN A O 1
ATOM 755 N N . ASN A 1 93 ? -0.897 -13.796 -20.293 1.00 87.06 93 ASN A N 1
ATOM 756 C CA . ASN A 1 93 ? -2.142 -13.943 -21.032 1.00 87.06 93 ASN A CA 1
ATOM 757 C C . ASN A 1 93 ? -2.415 -12.850 -22.083 1.00 87.06 93 ASN A C 1
ATOM 759 O O . ASN A 1 93 ? -3.537 -12.760 -22.586 1.00 87.06 93 ASN A O 1
ATOM 763 N N . ARG A 1 94 ? -1.449 -11.977 -22.400 1.00 87.50 94 ARG A N 1
ATOM 764 C CA . ARG A 1 94 ? -1.667 -10.818 -23.282 1.00 87.50 94 ARG A CA 1
ATOM 765 C C . ARG A 1 94 ? -0.816 -10.877 -24.538 1.00 87.50 94 ARG A C 1
ATOM 767 O O . ARG A 1 94 ? 0.401 -11.000 -24.465 1.00 87.50 94 ARG A O 1
ATOM 774 N N . LYS A 1 95 ? -1.462 -10.635 -25.682 1.00 93.31 95 LYS A N 1
ATOM 775 C CA . LYS A 1 95 ? -0.791 -10.264 -26.934 1.00 93.31 95 LYS A CA 1
ATOM 776 C C . LYS A 1 95 ? -0.233 -8.842 -26.806 1.00 93.31 95 LYS A C 1
ATOM 778 O O . LYS A 1 95 ? -0.968 -7.904 -26.486 1.00 93.31 95 LYS A O 1
ATOM 783 N N . LEU A 1 96 ? 1.059 -8.675 -27.065 1.00 94.25 96 LEU A N 1
ATOM 784 C CA . LEU A 1 96 ? 1.736 -7.380 -27.087 1.00 94.25 96 LEU A CA 1
ATOM 785 C C . LEU A 1 96 ? 1.365 -6.637 -28.374 1.00 94.25 96 LEU A C 1
ATOM 787 O O . LEU A 1 96 ? 1.893 -6.902 -29.452 1.00 94.25 96 LEU A O 1
ATOM 791 N N . ALA A 1 97 ? 0.428 -5.696 -28.267 1.00 89.81 97 ALA A N 1
ATOM 792 C CA . ALA A 1 97 ? -0.083 -4.972 -29.425 1.00 89.81 97 ALA A CA 1
ATOM 793 C C . ALA A 1 97 ? 1.037 -4.240 -30.192 1.00 89.81 97 ALA A C 1
ATOM 795 O O . ALA A 1 97 ? 1.732 -3.378 -29.639 1.00 89.81 97 ALA A O 1
ATOM 796 N N . GLY A 1 98 ? 1.165 -4.571 -31.481 1.00 89.12 98 GLY A N 1
ATOM 797 C CA . GLY A 1 98 ? 2.114 -3.964 -32.414 1.00 89.12 98 GLY A CA 1
ATOM 798 C C . GLY A 1 98 ? 3.565 -4.424 -32.269 1.00 89.12 98 GLY A C 1
ATOM 799 O O . GLY A 1 98 ? 4.399 -3.883 -32.989 1.00 89.12 98 GLY A O 1
ATOM 800 N N . ALA A 1 99 ? 3.861 -5.371 -31.372 1.00 96.00 99 ALA A N 1
ATOM 801 C CA . ALA A 1 99 ? 5.209 -5.906 -31.223 1.00 96.00 99 ALA A CA 1
ATOM 802 C C . ALA A 1 99 ? 5.599 -6.726 -32.458 1.00 96.00 99 ALA A C 1
ATOM 804 O O . ALA A 1 99 ? 4.790 -7.508 -32.954 1.00 96.00 99 ALA A O 1
ATOM 805 N N . SER A 1 100 ? 6.832 -6.573 -32.934 1.00 97.00 100 SER A N 1
ATOM 806 C CA . SER A 1 100 ? 7.386 -7.340 -34.052 1.00 97.00 100 SER A CA 1
ATOM 807 C C . SER A 1 100 ? 7.999 -8.656 -33.556 1.00 97.00 100 SER A C 1
ATOM 809 O O . SER A 1 100 ? 9.097 -8.621 -32.992 1.00 97.00 100 SER A O 1
ATOM 811 N N . PRO A 1 101 ? 7.390 -9.829 -33.823 1.00 97.12 101 PRO A N 1
ATOM 812 C CA . PRO A 1 101 ? 7.884 -11.111 -33.312 1.00 97.12 101 PRO A CA 1
ATOM 813 C C . PRO A 1 101 ? 9.318 -11.426 -33.737 1.00 97.12 101 PRO A C 1
ATOM 815 O O . PRO A 1 101 ? 10.135 -11.864 -32.933 1.00 97.12 101 PRO A O 1
ATOM 818 N N . ALA A 1 102 ? 9.660 -11.108 -34.987 1.00 96.50 102 ALA A N 1
ATOM 819 C CA . ALA A 1 102 ? 10.988 -11.349 -35.549 1.00 96.50 102 ALA A CA 1
ATOM 820 C C . ALA A 1 102 ? 12.087 -10.427 -34.989 1.00 96.50 102 ALA A C 1
ATOM 822 O O . ALA A 1 102 ? 13.270 -10.684 -35.202 1.00 96.50 102 ALA A O 1
ATOM 823 N N . ARG A 1 103 ? 11.716 -9.324 -34.326 1.00 97.25 103 ARG A N 1
ATOM 824 C CA . ARG A 1 103 ? 12.652 -8.297 -33.828 1.00 97.25 103 ARG A CA 1
ATOM 825 C C . ARG A 1 103 ? 12.609 -8.131 -32.313 1.00 97.25 103 ARG A C 1
ATOM 827 O O . ARG A 1 103 ? 13.389 -7.348 -31.783 1.00 97.25 103 ARG A O 1
ATOM 834 N N . PHE A 1 104 ? 11.724 -8.850 -31.630 1.00 97.75 104 PHE A N 1
ATOM 835 C CA . PHE A 1 104 ? 11.537 -8.706 -30.198 1.00 97.75 104 PHE A CA 1
ATOM 836 C C . PHE A 1 104 ? 12.727 -9.269 -29.420 1.00 97.75 104 PHE A C 1
ATOM 838 O O . PHE A 1 104 ? 13.210 -10.369 -29.697 1.00 97.75 104 PHE A O 1
ATOM 845 N N . ARG A 1 105 ? 13.189 -8.510 -28.431 1.00 96.19 105 ARG A N 1
ATOM 846 C CA . ARG A 1 105 ? 14.319 -8.826 -27.560 1.00 96.19 105 ARG A CA 1
ATOM 847 C C . ARG A 1 105 ? 13.936 -8.542 -26.118 1.00 96.19 105 ARG A C 1
ATOM 849 O O . ARG A 1 105 ? 13.344 -7.506 -25.818 1.00 96.19 105 ARG A O 1
ATOM 856 N N . LEU A 1 106 ? 14.295 -9.460 -25.231 1.00 96.19 106 LEU A N 1
ATOM 857 C CA . LEU A 1 106 ? 14.180 -9.252 -23.793 1.00 96.19 106 LEU A CA 1
ATOM 858 C C . LEU A 1 106 ? 15.407 -8.493 -23.291 1.00 96.19 106 LEU A C 1
ATOM 860 O O . LEU A 1 106 ? 16.528 -8.782 -23.706 1.00 96.19 106 LEU A O 1
ATOM 864 N N . LEU A 1 107 ? 15.175 -7.525 -22.408 1.00 94.75 107 LEU A N 1
ATOM 865 C CA . LEU A 1 107 ? 16.222 -6.850 -21.639 1.00 94.75 107 LEU A CA 1
ATOM 866 C C . LEU A 1 107 ? 16.385 -7.527 -20.275 1.00 94.75 107 LEU A C 1
ATOM 868 O O . LEU A 1 107 ? 17.506 -7.710 -19.812 1.00 94.75 107 LEU A O 1
ATOM 872 N N . ASN A 1 108 ? 15.265 -7.904 -19.656 1.00 91.00 108 ASN A N 1
ATOM 873 C CA . ASN A 1 108 ? 15.166 -8.760 -18.476 1.00 91.00 108 ASN A CA 1
ATOM 874 C C . ASN A 1 108 ? 13.748 -9.372 -18.409 1.00 91.00 108 ASN A C 1
ATOM 876 O O . ASN A 1 108 ? 12.993 -9.296 -19.377 1.00 91.00 108 ASN A O 1
ATOM 880 N N . ASP A 1 109 ? 13.394 -9.975 -17.279 1.00 85.75 109 ASP A N 1
ATOM 881 C CA . ASP A 1 109 ? 12.089 -10.592 -17.001 1.00 85.75 109 ASP A CA 1
ATOM 882 C C . ASP A 1 109 ? 10.905 -9.605 -17.044 1.00 85.75 109 ASP A C 1
ATOM 884 O O . ASP A 1 109 ? 9.772 -9.980 -17.360 1.00 85.75 109 ASP A O 1
ATOM 888 N N . ALA A 1 110 ? 11.157 -8.328 -16.757 1.00 88.12 110 ALA A N 1
ATOM 889 C CA . ALA A 1 110 ? 10.145 -7.278 -16.754 1.00 88.12 110 ALA A CA 1
ATOM 890 C C . ALA A 1 110 ? 10.105 -6.463 -18.055 1.00 88.12 110 ALA A C 1
ATOM 892 O O . ALA A 1 110 ? 9.046 -5.933 -18.404 1.00 88.12 110 ALA A O 1
ATOM 893 N N . TRP A 1 111 ? 11.225 -6.335 -18.770 1.00 94.06 111 TRP A N 1
ATOM 894 C CA . TRP A 1 111 ? 11.407 -5.431 -19.905 1.00 94.06 111 TRP A CA 1
ATOM 895 C C . TRP A 1 111 ? 11.721 -6.165 -21.207 1.00 94.06 111 TRP A C 1
ATOM 897 O O . TRP A 1 111 ? 12.621 -6.998 -21.285 1.00 94.06 111 TRP A O 1
ATOM 907 N N . GLY A 1 112 ? 11.059 -5.746 -22.282 1.00 95.88 112 GLY A N 1
ATOM 908 C CA . GLY A 1 112 ? 11.359 -6.200 -23.637 1.00 95.88 112 GLY A CA 1
ATOM 909 C C . GLY A 1 112 ? 11.067 -5.117 -24.662 1.00 95.88 112 GLY A C 1
ATOM 910 O O . GLY A 1 112 ? 10.286 -4.200 -24.408 1.00 95.88 112 GLY A O 1
ATOM 911 N N . HIS A 1 113 ? 11.699 -5.194 -25.822 1.00 97.56 113 HIS A N 1
ATOM 912 C CA . HIS A 1 113 ? 11.527 -4.209 -26.879 1.00 97.56 113 HIS A CA 1
ATOM 913 C C . HIS A 1 113 ? 11.647 -4.836 -28.266 1.00 97.56 113 HIS A C 1
ATOM 915 O O . HIS A 1 113 ? 12.190 -5.924 -28.430 1.00 97.56 113 HIS A O 1
ATOM 921 N N . ASP A 1 114 ? 11.163 -4.129 -29.274 1.00 96.88 114 ASP A N 1
ATOM 922 C CA . ASP A 1 114 ? 11.553 -4.335 -30.666 1.00 96.88 114 ASP A CA 1
ATOM 923 C C . ASP A 1 114 ? 12.194 -3.049 -31.219 1.00 96.88 114 ASP A C 1
ATOM 925 O O . ASP A 1 114 ? 12.564 -2.153 -30.457 1.00 96.88 114 ASP A O 1
ATOM 929 N N . ASP A 1 115 ? 12.341 -2.949 -32.540 1.00 95.38 115 ASP A N 1
ATOM 930 C CA . ASP A 1 115 ? 12.945 -1.785 -33.200 1.00 95.38 115 ASP A CA 1
ATOM 931 C C . ASP A 1 115 ? 12.096 -0.494 -33.057 1.00 95.38 115 ASP A C 1
ATOM 933 O O . ASP A 1 115 ? 12.562 0.591 -33.400 1.00 95.38 115 ASP A O 1
ATOM 937 N N . ARG A 1 116 ? 10.842 -0.576 -32.582 1.00 94.75 116 ARG A N 1
ATOM 938 C CA . ARG A 1 116 ? 9.886 0.545 -32.532 1.00 94.75 116 ARG A CA 1
ATOM 939 C C . ARG A 1 116 ? 9.300 0.805 -31.147 1.00 94.75 116 ARG A C 1
ATOM 941 O O . ARG A 1 116 ? 8.952 1.948 -30.845 1.00 94.75 116 ARG A O 1
ATOM 948 N N . TYR A 1 117 ? 9.121 -0.225 -30.330 1.00 96.12 117 TYR A N 1
ATOM 949 C CA . TYR A 1 117 ? 8.384 -0.170 -29.076 1.00 96.12 117 TYR A CA 1
ATOM 950 C C . TYR A 1 117 ? 9.146 -0.824 -27.929 1.00 96.12 117 TYR A C 1
ATOM 952 O O . TYR A 1 117 ? 9.673 -1.923 -28.054 1.00 96.12 117 TYR A O 1
ATOM 960 N N . LEU A 1 118 ? 9.112 -0.156 -26.778 1.00 96.56 118 LEU A N 1
ATOM 961 C CA . LEU A 1 118 ? 9.551 -0.672 -25.487 1.00 96.56 118 LEU A CA 1
ATOM 962 C C . LEU A 1 118 ? 8.335 -1.115 -24.665 1.00 96.56 118 LEU A C 1
ATOM 964 O O . LEU A 1 118 ? 7.283 -0.464 -24.689 1.00 96.56 118 LEU A O 1
ATOM 968 N N . TYR A 1 119 ? 8.478 -2.193 -23.907 1.00 95.31 119 TYR A N 1
ATOM 969 C CA . TYR A 1 119 ? 7.440 -2.792 -23.080 1.00 95.31 119 TYR A CA 1
ATOM 970 C C . TYR A 1 119 ? 7.974 -3.098 -21.679 1.00 95.31 119 TYR A C 1
ATOM 972 O O . TYR A 1 119 ? 9.109 -3.532 -21.523 1.00 95.31 119 TYR A O 1
ATOM 980 N N . HIS A 1 120 ? 7.123 -2.904 -20.669 1.00 93.88 120 HIS A N 1
ATOM 981 C CA . HIS A 1 120 ? 7.360 -3.347 -19.291 1.00 93.88 120 HIS A CA 1
ATOM 982 C C . HIS A 1 120 ? 6.129 -4.098 -18.787 1.00 93.88 120 HIS A C 1
ATOM 984 O O . HIS A 1 120 ? 5.025 -3.536 -18.850 1.00 93.88 120 HIS A O 1
ATOM 990 N N . TYR A 1 121 ? 6.292 -5.332 -18.314 1.00 89.62 121 TYR A N 1
ATOM 991 C CA . TYR A 1 121 ? 5.208 -6.240 -17.915 1.00 89.62 121 TYR A CA 1
ATOM 992 C C . TYR A 1 121 ? 4.040 -6.242 -18.913 1.00 89.62 121 TYR A C 1
ATOM 994 O O . TYR A 1 121 ? 2.878 -5.972 -18.580 1.00 89.62 121 TYR A O 1
ATOM 1002 N N . GLY A 1 122 ? 4.360 -6.422 -20.196 1.00 88.69 122 GLY A N 1
ATOM 1003 C CA . GLY A 1 122 ? 3.362 -6.449 -21.264 1.00 88.69 122 GLY A CA 1
ATOM 1004 C C . GLY A 1 122 ? 2.785 -5.087 -21.676 1.00 88.69 122 GLY A C 1
ATOM 1005 O O . GLY A 1 122 ? 2.010 -5.009 -22.630 1.00 88.69 122 GLY A O 1
ATOM 1006 N N . LYS A 1 123 ? 3.113 -3.990 -20.980 1.00 90.38 123 LYS A N 1
ATOM 1007 C CA . LYS A 1 123 ? 2.584 -2.647 -21.273 1.00 90.38 123 LYS A CA 1
ATOM 1008 C C . LYS A 1 123 ? 3.574 -1.835 -22.095 1.00 90.38 123 LYS A C 1
ATOM 1010 O O . LYS A 1 123 ? 4.682 -1.559 -21.639 1.00 90.38 123 LYS A O 1
ATOM 1015 N N . ARG A 1 124 ? 3.125 -1.362 -23.258 1.00 93.38 124 ARG A N 1
ATOM 1016 C CA . ARG A 1 124 ? 3.897 -0.473 -24.132 1.00 93.38 124 ARG A CA 1
ATOM 1017 C C . ARG A 1 124 ? 4.210 0.866 -23.458 1.00 93.38 124 ARG A C 1
ATOM 1019 O O . ARG A 1 124 ? 3.313 1.507 -22.904 1.00 93.38 124 ARG A O 1
ATOM 1026 N N . LYS A 1 125 ? 5.455 1.316 -23.584 1.00 94.25 125 LYS A N 1
ATOM 1027 C CA . LYS A 1 125 ? 5.953 2.631 -23.167 1.00 94.25 125 LYS A CA 1
ATOM 1028 C C . LYS A 1 125 ? 5.942 3.567 -24.358 1.00 94.25 125 LYS A C 1
ATOM 1030 O O . LYS A 1 125 ? 6.669 3.392 -25.331 1.00 94.25 125 LYS A O 1
ATOM 1035 N N . ARG A 1 126 ? 4.986 4.494 -24.350 1.00 91.81 126 ARG A N 1
ATOM 1036 C CA . ARG A 1 126 ? 4.797 5.436 -25.456 1.00 91.81 126 ARG A CA 1
ATOM 1037 C C . ARG A 1 126 ? 5.912 6.475 -25.423 1.00 91.81 126 ARG A C 1
ATOM 1039 O O . ARG A 1 126 ? 6.236 6.967 -24.357 1.00 91.81 126 ARG A O 1
ATOM 1046 N N . GLY A 1 127 ? 6.451 6.808 -26.593 1.00 91.12 127 GLY A N 1
ATOM 1047 C CA . GLY A 1 127 ? 7.498 7.822 -26.726 1.00 91.12 127 GLY A CA 1
ATOM 1048 C C . GLY A 1 127 ? 8.905 7.356 -26.346 1.00 91.12 127 GLY A C 1
ATOM 1049 O O . GLY A 1 127 ? 9.822 8.148 -26.512 1.00 91.12 127 GLY A O 1
ATOM 1050 N N . ALA A 1 128 ? 9.071 6.112 -25.880 1.00 95.31 128 ALA A N 1
ATOM 1051 C CA . ALA A 1 128 ? 10.387 5.514 -25.687 1.00 95.31 128 ALA A CA 1
ATOM 1052 C C . ALA A 1 128 ? 11.119 5.373 -27.027 1.00 95.31 128 ALA A C 1
ATOM 1054 O O . ALA A 1 128 ? 10.474 5.121 -28.052 1.00 95.31 128 ALA A O 1
ATOM 1055 N N . ASP A 1 129 ? 12.443 5.473 -26.985 1.00 96.50 129 ASP A N 1
ATOM 1056 C CA . ASP A 1 129 ? 13.329 5.216 -28.119 1.00 96.50 129 ASP A CA 1
ATOM 1057 C C . ASP A 1 129 ? 14.126 3.920 -27.889 1.00 96.50 129 ASP A C 1
ATOM 1059 O O . ASP A 1 129 ? 15.151 3.932 -27.205 1.00 96.50 129 ASP A O 1
ATOM 1063 N N . PRO A 1 130 ? 13.676 2.776 -28.442 1.00 96.62 130 PRO A N 1
ATOM 1064 C CA . PRO A 1 130 ? 14.356 1.505 -28.230 1.00 96.62 130 PRO A CA 1
ATOM 1065 C C . PRO A 1 130 ? 15.775 1.436 -28.796 1.00 96.62 130 PRO A C 1
ATOM 1067 O O . PRO A 1 130 ? 16.546 0.572 -28.380 1.00 96.62 130 PRO A O 1
ATOM 1070 N N . ALA A 1 131 ? 16.129 2.305 -29.747 1.00 95.94 131 ALA A N 1
ATOM 1071 C CA . ALA A 1 131 ? 17.431 2.258 -30.405 1.00 95.94 131 ALA A CA 1
ATOM 1072 C C . ALA A 1 131 ? 18.570 2.778 -29.513 1.00 95.94 131 ALA A C 1
ATOM 1074 O O . ALA A 1 131 ? 19.736 2.501 -29.791 1.00 95.94 131 ALA A O 1
ATOM 1075 N N . THR A 1 132 ? 18.244 3.523 -28.454 1.00 97.25 132 THR A N 1
ATOM 1076 C CA . THR A 1 132 ? 19.212 4.252 -27.620 1.00 97.25 132 THR A CA 1
ATOM 1077 C C . THR A 1 132 ? 19.182 3.830 -26.149 1.00 97.25 132 THR A C 1
ATOM 1079 O O . THR A 1 132 ? 19.761 4.503 -25.297 1.00 97.25 132 THR A O 1
ATOM 1082 N N . LEU A 1 133 ? 18.538 2.696 -25.847 1.00 97.56 133 LEU A N 1
ATOM 1083 C CA . LEU A 1 133 ? 18.382 2.185 -24.487 1.00 97.56 133 LEU A CA 1
ATOM 1084 C C . LEU A 1 133 ? 19.722 1.818 -23.842 1.00 97.56 133 LEU A C 1
ATOM 1086 O O . LEU A 1 133 ? 20.527 1.077 -24.409 1.00 97.56 133 LEU A O 1
ATOM 1090 N N . ARG A 1 134 ? 19.915 2.271 -22.604 1.00 96.94 134 ARG A N 1
ATOM 1091 C CA . ARG A 1 134 ? 21.043 1.923 -21.735 1.00 96.94 134 ARG A CA 1
ATOM 1092 C C . ARG A 1 134 ? 20.595 1.838 -20.279 1.00 96.94 134 ARG A C 1
ATOM 1094 O O . ARG A 1 134 ? 19.728 2.595 -19.847 1.00 96.94 134 ARG A O 1
ATOM 1101 N N . TRP A 1 135 ? 21.213 0.946 -19.514 1.00 96.50 135 TRP A N 1
ATOM 1102 C CA . TRP A 1 135 ? 21.008 0.877 -18.068 1.00 96.50 135 TRP A CA 1
ATOM 1103 C C . TRP A 1 135 ? 21.902 1.884 -17.339 1.00 96.50 135 TRP A C 1
ATOM 1105 O O . TRP A 1 135 ? 23.067 2.065 -17.698 1.00 96.50 135 TRP A O 1
ATOM 1115 N N . VAL A 1 136 ? 21.349 2.533 -16.317 1.00 96.88 136 VAL A N 1
ATOM 1116 C CA . VAL A 1 136 ? 22.039 3.438 -15.391 1.00 96.88 136 VAL A CA 1
ATOM 1117 C C . VAL A 1 136 ? 21.594 3.076 -13.978 1.00 96.88 136 VAL A C 1
ATOM 1119 O O . VAL A 1 136 ? 20.532 3.509 -13.536 1.00 96.88 136 VAL A O 1
ATOM 1122 N N . GLY A 1 137 ? 22.370 2.239 -13.286 1.00 93.06 137 GLY A N 1
ATOM 1123 C CA . GLY A 1 137 ? 21.910 1.614 -12.041 1.00 93.06 137 GLY A CA 1
ATOM 1124 C C . GLY A 1 137 ? 20.612 0.834 -12.279 1.00 93.06 137 GLY A C 1
ATOM 1125 O O . GLY A 1 137 ? 20.502 0.089 -13.256 1.00 93.06 137 GLY A O 1
ATOM 1126 N N . ALA A 1 138 ? 19.598 1.072 -11.447 1.00 91.62 138 ALA A N 1
ATOM 1127 C CA . ALA A 1 138 ? 18.253 0.506 -11.603 1.00 91.62 138 ALA A CA 1
ATOM 1128 C C . ALA A 1 138 ? 17.365 1.202 -12.664 1.00 91.62 138 ALA A C 1
ATOM 1130 O O . ALA A 1 138 ? 16.217 0.801 -12.878 1.00 91.62 138 ALA A O 1
ATOM 1131 N N . TYR A 1 139 ? 17.862 2.247 -13.334 1.00 96.19 139 TYR A N 1
ATOM 1132 C CA . TYR A 1 139 ? 17.101 3.050 -14.293 1.00 96.19 139 TYR A CA 1
ATOM 1133 C C . TYR A 1 139 ? 17.383 2.620 -15.732 1.00 96.19 139 TYR A C 1
ATOM 1135 O O . TYR A 1 139 ? 18.523 2.345 -16.107 1.00 96.19 139 TYR A O 1
ATOM 1143 N N . LEU A 1 140 ? 16.346 2.631 -16.569 1.00 97.81 140 LEU A N 1
ATOM 1144 C CA . LEU A 1 140 ? 16.476 2.445 -18.011 1.00 97.81 140 LEU A CA 1
ATOM 1145 C C . LEU A 1 140 ? 16.388 3.813 -18.689 1.00 97.81 140 LEU A C 1
ATOM 1147 O O . LEU A 1 140 ? 15.402 4.525 -18.522 1.00 97.81 140 LEU A O 1
ATOM 1151 N N . VAL A 1 141 ? 17.414 4.192 -19.441 1.00 98.12 141 VAL A N 1
ATOM 1152 C CA . VAL A 1 141 ? 17.539 5.517 -20.060 1.00 98.12 141 VAL A CA 1
ATOM 1153 C C . VAL A 1 141 ? 17.545 5.365 -21.575 1.00 98.12 141 VAL A C 1
ATOM 1155 O O . VAL A 1 141 ? 18.271 4.525 -22.098 1.00 98.12 141 VAL A O 1
ATOM 1158 N N . ASP A 1 142 ? 16.748 6.168 -22.273 1.00 97.38 142 ASP A N 1
ATOM 1159 C CA . ASP A 1 142 ? 16.834 6.353 -23.726 1.00 97.38 142 ASP A CA 1
ATOM 1160 C C . ASP A 1 142 ? 17.365 7.760 -24.060 1.00 97.38 142 ASP A C 1
ATOM 1162 O O . ASP A 1 142 ? 17.772 8.507 -23.169 1.00 97.38 142 ASP A O 1
ATOM 1166 N N . ALA A 1 143 ? 17.408 8.139 -25.339 1.00 96.25 143 ALA A N 1
ATOM 1167 C CA . ALA A 1 143 ? 17.951 9.430 -25.766 1.00 96.25 143 ALA A CA 1
ATOM 1168 C C . ALA A 1 143 ? 17.250 10.659 -25.156 1.00 96.25 143 ALA A C 1
ATOM 1170 O O . ALA A 1 143 ? 17.840 11.741 -25.143 1.00 96.25 143 ALA A O 1
ATOM 1171 N N . GLN A 1 144 ? 16.000 10.534 -24.701 1.00 96.00 144 GLN A N 1
ATOM 1172 C CA . GLN A 1 144 ? 15.195 11.664 -24.218 1.00 96.00 144 GLN A CA 1
ATOM 1173 C C . GLN A 1 144 ? 14.528 11.426 -22.864 1.00 96.00 144 GLN A C 1
ATOM 1175 O O . GLN A 1 144 ? 14.068 12.386 -22.248 1.00 96.00 144 GLN A O 1
ATOM 1180 N N . ARG A 1 145 ? 14.420 10.177 -22.409 1.00 96.75 145 ARG A N 1
ATOM 1181 C CA . ARG A 1 145 ? 13.613 9.794 -21.250 1.00 96.75 145 ARG A CA 1
ATOM 1182 C C . ARG A 1 145 ? 14.378 8.866 -20.326 1.00 96.75 145 ARG A C 1
ATOM 1184 O O . ARG A 1 145 ? 15.238 8.087 -20.733 1.00 96.75 145 ARG A O 1
ATOM 1191 N N . VAL A 1 146 ? 13.980 8.920 -19.064 1.00 98.00 146 VAL A N 1
ATOM 1192 C CA . VAL A 1 146 ? 14.447 8.030 -18.007 1.00 98.00 146 VAL A CA 1
ATOM 1193 C C . VAL A 1 146 ? 13.248 7.260 -17.476 1.00 98.00 146 VAL A C 1
ATOM 1195 O O . VAL A 1 146 ? 12.176 7.828 -17.264 1.00 98.00 146 VAL A O 1
ATOM 1198 N N . TRP A 1 147 ? 13.426 5.965 -17.255 1.00 96.12 147 TRP A N 1
ATOM 1199 C CA . TRP A 1 147 ? 12.383 5.056 -16.817 1.00 96.12 147 TRP A CA 1
ATOM 1200 C C . TRP A 1 147 ? 12.806 4.305 -15.552 1.00 96.12 147 TRP A C 1
ATOM 1202 O O . TRP A 1 147 ? 13.924 3.801 -15.466 1.00 96.12 147 TRP A O 1
ATOM 1212 N N . TYR A 1 148 ? 11.881 4.156 -14.605 1.00 94.38 148 TYR A N 1
ATOM 1213 C CA . TYR A 1 148 ? 12.041 3.324 -13.408 1.00 94.38 148 TYR A CA 1
ATOM 1214 C C . TYR A 1 148 ? 10.753 2.538 -13.159 1.00 94.38 148 TYR A C 1
ATOM 1216 O O . TYR A 1 148 ? 9.659 3.103 -13.219 1.00 94.38 148 TYR A O 1
ATOM 1224 N N . GLY A 1 149 ? 10.843 1.219 -12.962 1.00 89.88 149 GLY A N 1
ATOM 1225 C CA . GLY A 1 149 ? 9.662 0.362 -12.754 1.00 89.88 149 GLY A CA 1
ATOM 1226 C C . GLY A 1 149 ? 8.588 0.481 -13.853 1.00 89.88 149 GLY A C 1
ATOM 1227 O O . GLY A 1 149 ? 7.392 0.305 -13.608 1.00 89.88 149 GLY A O 1
ATOM 1228 N N . GLY A 1 150 ? 8.983 0.850 -15.075 1.00 90.12 150 GLY A N 1
ATOM 1229 C CA . GLY A 1 150 ? 8.075 1.080 -16.199 1.00 90.12 150 GLY A CA 1
ATOM 1230 C C . GLY A 1 150 ? 7.329 2.416 -16.191 1.00 90.12 150 GLY A C 1
ATOM 1231 O O . GLY A 1 150 ? 6.428 2.581 -17.024 1.00 90.12 150 GLY A O 1
ATOM 1232 N N . ARG A 1 151 ? 7.658 3.338 -15.284 1.00 91.81 151 ARG A N 1
ATOM 1233 C CA . ARG A 1 151 ? 7.171 4.723 -15.249 1.00 91.81 151 ARG A CA 1
ATOM 1234 C C . ARG A 1 151 ? 8.248 5.655 -15.802 1.00 91.81 151 ARG A C 1
ATOM 1236 O O . ARG A 1 151 ? 9.423 5.463 -15.522 1.00 91.81 151 ARG A O 1
ATOM 1243 N N . GLU A 1 152 ? 7.833 6.642 -16.586 1.00 94.50 152 GLU A N 1
ATOM 1244 C CA . GLU A 1 152 ? 8.709 7.728 -17.031 1.00 94.50 152 GLU A CA 1
ATOM 1245 C C . GLU A 1 152 ? 8.951 8.719 -15.889 1.00 94.50 152 GLU A C 1
ATOM 1247 O O . GLU A 1 152 ? 8.009 9.116 -15.198 1.00 94.50 152 GLU A O 1
ATOM 1252 N N . LEU A 1 153 ? 10.202 9.134 -15.714 1.00 92.38 153 LEU A N 1
ATOM 1253 C CA . LEU A 1 153 ? 10.581 10.227 -14.829 1.00 92.38 153 LEU A CA 1
ATOM 1254 C C . LEU A 1 153 ? 10.433 11.546 -15.591 1.00 92.38 153 LEU A C 1
ATOM 1256 O O . LEU A 1 153 ? 11.315 11.952 -16.348 1.00 92.38 153 LEU A O 1
ATOM 1260 N N . GLU A 1 154 ? 9.292 12.207 -15.405 1.00 85.88 154 GLU A N 1
ATOM 1261 C CA . GLU A 1 154 ? 9.007 13.479 -16.066 1.00 85.88 154 GLU A CA 1
ATOM 1262 C C . GLU A 1 154 ? 10.016 14.567 -15.662 1.00 85.88 154 GLU A C 1
ATOM 1264 O O . GLU A 1 154 ? 10.245 14.839 -14.482 1.00 85.88 154 GLU A O 1
ATOM 1269 N N . GLY A 1 155 ? 10.611 15.214 -16.666 1.00 85.75 155 GLY A N 1
ATOM 1270 C CA . GLY A 1 155 ? 11.577 16.294 -16.470 1.00 85.75 155 GLY A CA 1
ATOM 1271 C C . GLY A 1 155 ? 12.973 15.842 -16.037 1.00 85.75 155 GLY A C 1
ATOM 1272 O O . GLY A 1 155 ? 13.743 16.696 -15.602 1.00 85.75 155 GLY A O 1
ATOM 1273 N N . ALA A 1 156 ? 13.297 14.548 -16.120 1.00 93.44 156 ALA A N 1
ATOM 1274 C CA . ALA A 1 156 ? 14.671 14.077 -15.975 1.00 93.44 156 ALA A CA 1
ATOM 1275 C C . ALA A 1 156 ? 15.502 14.395 -17.225 1.00 93.44 156 ALA A C 1
ATOM 1277 O O . ALA A 1 156 ? 15.046 14.192 -18.353 1.00 93.44 156 ALA A O 1
ATOM 1278 N N . ASP A 1 157 ? 16.732 14.867 -17.030 1.00 95.88 157 ASP A N 1
ATOM 1279 C CA . ASP A 1 157 ? 17.679 15.088 -18.122 1.00 95.88 157 ASP A CA 1
ATOM 1280 C C . ASP A 1 157 ? 18.421 13.785 -18.453 1.00 95.88 157 ASP A C 1
ATOM 1282 O O . ASP A 1 157 ? 19.470 13.469 -17.890 1.00 95.88 157 ASP A O 1
ATOM 1286 N N . ALA A 1 158 ? 17.873 13.031 -19.409 1.00 97.06 158 ALA A N 1
ATOM 1287 C CA . ALA A 1 158 ? 18.418 11.750 -19.861 1.00 97.06 158 ALA A CA 1
ATOM 1288 C C . ALA A 1 158 ? 19.878 11.829 -20.356 1.00 97.06 158 ALA A C 1
ATOM 1290 O O . ALA A 1 158 ? 20.621 10.844 -20.255 1.00 97.06 158 ALA A O 1
ATOM 1291 N N . ALA A 1 159 ? 20.311 12.989 -20.866 1.00 96.38 159 ALA A N 1
ATOM 1292 C CA . ALA A 1 159 ? 21.660 13.176 -21.396 1.00 96.38 159 ALA A CA 1
ATOM 1293 C C . ALA A 1 159 ? 22.718 13.297 -20.290 1.00 96.38 159 ALA A C 1
ATOM 1295 O O . ALA A 1 159 ? 23.870 12.931 -20.514 1.00 96.38 159 ALA A O 1
ATOM 1296 N N . SER A 1 160 ? 22.341 13.790 -19.107 1.00 97.12 160 SER A N 1
ATOM 1297 C CA . SER A 1 160 ? 23.238 13.928 -17.952 1.00 97.12 160 SER A CA 1
ATOM 1298 C C . SER A 1 160 ? 22.933 12.958 -16.806 1.00 97.12 160 SER A C 1
ATOM 1300 O O . SER A 1 160 ? 23.590 13.004 -15.766 1.00 97.12 160 SER A O 1
ATOM 1302 N N . PHE A 1 161 ? 21.970 12.056 -17.003 1.00 97.94 161 PHE A N 1
ATOM 1303 C CA . PHE A 1 161 ? 21.558 11.084 -15.999 1.00 97.94 161 PHE A CA 1
ATOM 1304 C C . PHE A 1 161 ? 22.658 10.054 -15.715 1.00 97.94 161 PHE A C 1
ATOM 1306 O O . PHE A 1 161 ? 23.103 9.327 -16.617 1.00 97.94 161 PHE A O 1
ATOM 1313 N N . VAL A 1 162 ? 23.056 9.970 -14.447 1.00 97.44 162 VAL A N 1
ATOM 1314 C CA . VAL A 1 162 ? 24.095 9.072 -13.937 1.00 97.44 162 VAL A CA 1
ATOM 1315 C C . VAL A 1 162 ? 23.632 8.381 -12.659 1.00 97.44 162 VAL A C 1
ATOM 1317 O O . VAL A 1 162 ? 22.895 8.957 -11.860 1.00 97.44 162 VAL A O 1
ATOM 1320 N N . SER A 1 163 ? 24.086 7.144 -12.458 1.00 96.12 163 SER A N 1
ATOM 1321 C CA . SER A 1 163 ? 23.849 6.425 -11.207 1.00 96.12 163 SER A CA 1
ATOM 1322 C C . SER A 1 163 ? 24.736 7.011 -10.109 1.00 96.12 163 SER A C 1
ATOM 1324 O O . SER A 1 163 ? 25.876 7.433 -10.361 1.00 96.12 163 SER A O 1
ATOM 1326 N N . ALA A 1 164 ? 24.170 7.035 -8.910 1.00 93.62 164 ALA A N 1
ATOM 1327 C CA . ALA A 1 164 ? 24.810 7.345 -7.646 1.00 93.62 164 ALA A CA 1
ATOM 1328 C C . ALA A 1 164 ? 24.588 6.189 -6.652 1.00 93.62 164 ALA A C 1
ATOM 1330 O O . ALA A 1 164 ? 24.418 6.427 -5.461 1.00 93.62 164 ALA A O 1
ATOM 1331 N N . ASP A 1 165 ? 24.589 4.938 -7.135 1.00 87.25 165 ASP A N 1
ATOM 1332 C CA . ASP A 1 165 ? 24.405 3.745 -6.291 1.00 87.25 165 ASP A CA 1
ATOM 1333 C C . ASP A 1 165 ? 25.487 3.622 -5.198 1.00 87.25 165 ASP A C 1
ATOM 1335 O O . ASP A 1 165 ? 25.223 3.072 -4.134 1.00 87.25 165 ASP A O 1
ATOM 1339 N N . GLU A 1 166 ? 26.675 4.198 -5.429 1.00 84.69 166 GLU A N 1
ATOM 1340 C CA . GLU A 1 166 ? 27.762 4.339 -4.441 1.00 84.69 166 GLU A CA 1
ATOM 1341 C C . GLU A 1 166 ? 27.420 5.278 -3.270 1.00 84.69 166 GLU A C 1
ATOM 1343 O O . GLU A 1 166 ? 28.079 5.241 -2.238 1.00 84.69 166 GLU A O 1
ATOM 1348 N N . VAL A 1 167 ? 26.384 6.109 -3.414 1.00 86.25 167 VAL A N 1
ATOM 1349 C CA . VAL A 1 167 ? 25.851 6.957 -2.339 1.00 86.25 167 VAL A CA 1
ATOM 1350 C C . VAL A 1 167 ? 24.713 6.241 -1.608 1.00 86.25 167 VAL A C 1
ATOM 1352 O O . VAL A 1 167 ? 24.648 6.266 -0.382 1.00 86.25 167 VAL A O 1
ATOM 1355 N N . ALA A 1 168 ? 23.776 5.639 -2.347 1.00 84.62 168 ALA A N 1
ATOM 1356 C CA . ALA A 1 168 ? 22.705 4.801 -1.806 1.00 84.62 168 ALA A CA 1
ATOM 1357 C C . ALA A 1 168 ? 22.040 3.980 -2.920 1.00 84.62 168 ALA A C 1
ATOM 1359 O O . ALA A 1 168 ? 21.977 4.425 -4.062 1.00 84.62 168 ALA A O 1
ATOM 1360 N N . GLN A 1 169 ? 21.442 2.839 -2.566 1.00 84.00 169 GLN A N 1
ATOM 1361 C CA . GLN A 1 169 ? 20.701 1.996 -3.507 1.00 84.00 169 GLN A CA 1
ATOM 1362 C C . GLN A 1 169 ? 19.618 2.774 -4.277 1.00 84.00 169 GLN A C 1
ATOM 1364 O O . GLN A 1 169 ? 18.847 3.542 -3.689 1.00 84.00 169 GLN A O 1
ATOM 1369 N N . ASP A 1 170 ? 19.544 2.530 -5.589 1.00 86.00 170 ASP A N 1
ATOM 1370 C CA . ASP A 1 170 ? 18.574 3.115 -6.523 1.00 86.00 170 ASP A CA 1
ATOM 1371 C C . ASP A 1 170 ? 18.611 4.652 -6.548 1.00 86.00 170 ASP A C 1
ATOM 1373 O O . ASP A 1 170 ? 17.622 5.317 -6.905 1.00 86.00 170 ASP A O 1
ATOM 1377 N N . LEU A 1 171 ? 19.754 5.231 -6.176 1.00 90.62 171 LEU A N 1
ATOM 1378 C CA . LEU A 1 171 ? 20.002 6.658 -6.251 1.00 90.62 171 LEU A CA 1
ATOM 1379 C C . LEU A 1 171 ? 20.645 7.009 -7.593 1.00 90.62 171 LEU A C 1
ATOM 1381 O O . LEU A 1 171 ? 21.543 6.339 -8.097 1.00 90.62 171 LEU A O 1
ATOM 1385 N N . ALA A 1 172 ? 20.183 8.102 -8.178 1.00 95.75 172 ALA A N 1
ATOM 1386 C CA . ALA A 1 172 ? 20.731 8.664 -9.400 1.00 95.75 172 ALA A CA 1
ATOM 1387 C C . ALA A 1 172 ? 20.675 10.189 -9.340 1.00 95.75 172 ALA A C 1
ATOM 1389 O O . ALA A 1 172 ? 20.025 10.773 -8.474 1.00 95.75 172 ALA A O 1
ATOM 1390 N N . THR A 1 173 ? 21.348 10.859 -10.264 1.00 95.75 173 THR A N 1
ATOM 1391 C CA . THR A 1 173 ? 21.250 12.311 -10.419 1.00 95.75 173 THR A CA 1
ATOM 1392 C C . THR A 1 173 ? 21.368 12.687 -11.882 1.00 95.75 173 THR A C 1
ATOM 1394 O O . THR A 1 173 ? 22.043 12.017 -12.664 1.00 95.75 173 THR A O 1
ATOM 1397 N N . ASP A 1 174 ? 20.737 13.792 -12.246 1.00 96.31 174 ASP A N 1
ATOM 1398 C CA . ASP A 1 174 ? 21.076 14.545 -13.448 1.00 96.31 174 ASP A CA 1
ATOM 1399 C C . ASP A 1 174 ? 21.671 15.903 -13.047 1.00 96.31 174 ASP A C 1
ATOM 1401 O O . ASP A 1 174 ? 21.896 16.165 -11.859 1.00 96.31 174 ASP A O 1
ATOM 1405 N N . ARG A 1 175 ? 21.951 16.771 -14.025 1.00 95.25 175 ARG A N 1
ATOM 1406 C CA . ARG A 1 175 ? 22.485 18.117 -13.759 1.00 95.25 175 ARG A CA 1
ATOM 1407 C C . ARG A 1 175 ? 21.583 18.978 -12.881 1.00 95.25 175 ARG A C 1
ATOM 1409 O O . ARG A 1 175 ? 22.084 19.892 -12.234 1.00 95.25 175 ARG A O 1
ATOM 1416 N N . VAL A 1 176 ? 20.282 18.716 -12.867 1.00 91.56 176 VAL A N 1
ATOM 1417 C CA . VAL A 1 176 ? 19.271 19.558 -12.226 1.00 91.56 176 VAL A CA 1
ATOM 1418 C C . VAL A 1 176 ? 18.986 19.098 -10.801 1.00 91.56 176 VAL A C 1
ATOM 1420 O O . VAL A 1 176 ? 18.801 19.951 -9.937 1.00 91.56 176 VAL A O 1
ATOM 1423 N N . ARG A 1 177 ? 18.929 17.786 -10.538 1.00 91.12 177 ARG A N 1
ATOM 1424 C CA . ARG A 1 177 ? 18.516 17.241 -9.231 1.00 91.12 177 ARG A CA 1
ATOM 1425 C C . ARG A 1 177 ? 18.848 15.752 -9.039 1.00 91.12 177 ARG A C 1
ATOM 1427 O O . ARG A 1 177 ? 19.102 15.044 -10.019 1.00 91.12 177 ARG A O 1
ATOM 1434 N N . PRO A 1 178 ? 18.791 15.256 -7.788 1.00 92.88 178 PRO A N 1
ATOM 1435 C CA . PRO A 1 178 ? 18.861 13.830 -7.503 1.00 92.88 178 PRO A CA 1
ATOM 1436 C C . PRO A 1 178 ? 17.510 13.112 -7.668 1.00 92.88 178 PRO A C 1
ATOM 1438 O O . PRO A 1 178 ? 16.441 13.726 -7.669 1.00 92.88 178 PRO A O 1
ATOM 1441 N N . TYR A 1 179 ? 17.566 11.785 -7.771 1.00 91.69 179 TYR A N 1
ATOM 1442 C CA . TYR A 1 179 ? 16.429 10.874 -7.880 1.00 91.69 179 TYR A CA 1
ATOM 1443 C C . TYR A 1 179 ? 16.649 9.640 -7.010 1.00 91.69 179 TYR A C 1
ATOM 1445 O O . TYR A 1 179 ? 17.765 9.128 -6.932 1.00 91.69 179 TYR A O 1
ATOM 1453 N N . ARG A 1 180 ? 15.581 9.135 -6.392 1.00 88.12 180 ARG A N 1
ATOM 1454 C CA . ARG A 1 180 ? 15.595 7.906 -5.589 1.00 88.12 180 ARG A CA 1
ATOM 1455 C C . ARG A 1 180 ? 14.325 7.100 -5.839 1.00 88.12 180 ARG A C 1
ATOM 1457 O O . ARG A 1 180 ? 13.234 7.670 -5.835 1.00 88.12 180 ARG A O 1
ATOM 1464 N N . TYR A 1 181 ? 14.455 5.792 -6.063 1.00 87.00 181 TYR A N 1
ATOM 1465 C CA . TYR A 1 181 ? 13.330 4.877 -6.326 1.00 87.00 181 TYR A CA 1
ATOM 1466 C C . TYR A 1 181 ? 12.371 5.356 -7.436 1.00 87.00 181 TYR A C 1
ATOM 1468 O O . TYR A 1 181 ? 11.160 5.148 -7.364 1.00 87.00 181 TYR A O 1
ATOM 1476 N N . GLY A 1 182 ? 12.882 6.046 -8.464 1.00 88.94 182 GLY A N 1
ATOM 1477 C CA . GLY A 1 182 ? 12.043 6.571 -9.549 1.00 88.94 182 GLY A CA 1
ATOM 1478 C C . GLY A 1 182 ? 11.297 7.874 -9.244 1.00 88.94 182 GLY A C 1
ATOM 1479 O O . GLY A 1 182 ? 10.404 8.253 -10.007 1.00 88.94 182 GLY A O 1
ATOM 1480 N N . HIS A 1 183 ? 11.646 8.565 -8.159 1.00 85.50 183 HIS A N 1
ATOM 1481 C CA . HIS A 1 183 ? 11.094 9.866 -7.781 1.00 85.50 183 HIS A CA 1
ATOM 1482 C C . HIS A 1 183 ? 12.194 10.926 -7.746 1.00 85.50 183 HIS A C 1
ATOM 1484 O O . HIS A 1 183 ? 13.329 10.623 -7.385 1.00 85.50 183 HIS A O 1
ATOM 1490 N N . ALA A 1 184 ? 11.859 12.168 -8.110 1.00 86.00 184 ALA A N 1
ATOM 1491 C CA . ALA A 1 184 ? 12.730 13.304 -7.825 1.00 86.00 184 ALA A CA 1
ATOM 1492 C C . ALA A 1 184 ? 12.960 13.379 -6.310 1.00 86.00 184 ALA A C 1
ATOM 1494 O O . ALA A 1 184 ? 12.016 13.254 -5.528 1.00 86.00 184 ALA A O 1
ATOM 1495 N N . ALA A 1 185 ? 14.213 13.538 -5.911 1.00 84.56 185 ALA A N 1
ATOM 1496 C CA . ALA A 1 185 ? 14.617 13.633 -4.521 1.00 84.56 185 ALA A CA 1
ATOM 1497 C C . ALA A 1 185 ? 15.122 15.046 -4.221 1.00 84.56 185 ALA A C 1
ATOM 1499 O O . ALA A 1 185 ? 15.522 15.793 -5.117 1.00 84.56 185 ALA A O 1
ATOM 1500 N N . ASP A 1 186 ? 15.118 15.407 -2.945 1.00 80.81 186 ASP A N 1
ATOM 1501 C CA . ASP A 1 186 ? 15.865 16.551 -2.455 1.00 80.81 186 ASP A CA 1
ATOM 1502 C C . ASP A 1 186 ? 17.294 16.124 -2.082 1.00 80.81 186 ASP A C 1
ATOM 1504 O O . ASP A 1 186 ? 17.536 14.970 -1.706 1.00 80.81 186 ASP A O 1
ATOM 1508 N N . PRO A 1 187 ? 18.267 17.041 -2.159 1.00 83.69 187 PRO A N 1
ATOM 1509 C CA . PRO A 1 187 ? 19.617 16.756 -1.686 1.00 83.69 187 PRO A CA 1
ATOM 1510 C C . PRO A 1 187 ? 19.701 16.662 -0.152 1.00 83.69 187 PRO A C 1
ATOM 1512 O O . PRO A 1 187 ? 20.678 16.135 0.378 1.00 83.69 187 PRO A O 1
ATOM 1515 N N . GLY A 1 188 ? 18.672 17.106 0.573 1.00 83.44 188 GLY A N 1
ATOM 1516 C CA . GLY A 1 188 ? 18.661 17.207 2.025 1.00 83.44 188 GLY A CA 1
ATOM 1517 C C . GLY A 1 188 ? 19.196 18.536 2.554 1.00 83.44 188 GLY A C 1
ATOM 1518 O O . GLY A 1 188 ? 19.611 19.398 1.773 1.00 83.44 188 GLY A O 1
ATOM 1519 N N . PRO A 1 189 ? 19.193 18.716 3.888 1.00 83.62 189 PRO A N 1
ATOM 1520 C CA . PRO A 1 189 ? 19.877 19.837 4.521 1.00 83.62 189 PRO A CA 1
ATOM 1521 C C . PRO A 1 189 ? 21.385 19.769 4.249 1.00 83.62 189 PRO A C 1
ATOM 1523 O O . PRO A 1 189 ? 21.906 18.747 3.787 1.00 83.62 189 PRO A O 1
ATOM 1526 N N . ARG A 1 190 ? 22.083 20.868 4.543 1.00 84.62 190 ARG A N 1
ATOM 1527 C CA . ARG A 1 190 ? 23.509 21.051 4.248 1.00 84.62 190 ARG A CA 1
ATOM 1528 C C . ARG A 1 190 ? 24.372 19.867 4.663 1.00 84.62 190 ARG A C 1
ATOM 1530 O O . ARG A 1 190 ? 25.089 19.315 3.835 1.00 84.62 190 ARG A O 1
ATOM 1537 N N . GLU A 1 191 ? 24.238 19.440 5.908 1.00 85.06 191 GLU A N 1
ATOM 1538 C CA . GLU A 1 191 ? 25.037 18.365 6.494 1.00 85.06 191 GLU A CA 1
ATOM 1539 C C . GLU A 1 191 ? 24.865 17.053 5.720 1.00 85.06 191 GLU A C 1
ATOM 1541 O O . GLU A 1 191 ? 25.808 16.277 5.569 1.00 85.06 191 GLU A O 1
ATOM 1546 N N . LYS A 1 192 ? 23.657 16.804 5.201 1.00 84.75 192 LYS A N 1
ATOM 1547 C CA . LYS A 1 192 ? 23.328 15.571 4.487 1.00 84.75 192 LYS A CA 1
ATOM 1548 C C . LYS A 1 192 ? 23.979 15.532 3.114 1.00 84.75 192 LYS A C 1
ATOM 1550 O O . LYS A 1 192 ? 24.617 14.535 2.796 1.00 84.75 192 LYS A O 1
ATOM 1555 N N . TRP A 1 193 ? 23.865 16.586 2.303 1.00 86.12 193 TRP A N 1
ATOM 1556 C CA . TRP A 1 193 ? 24.526 16.564 0.995 1.00 86.12 193 TRP A CA 1
ATOM 1557 C C . TRP A 1 193 ? 26.036 16.777 1.087 1.00 86.12 193 TRP A C 1
ATOM 1559 O O . TRP A 1 193 ? 26.758 16.276 0.226 1.00 86.12 193 TRP A O 1
ATOM 1569 N N . GLU A 1 194 ? 26.539 17.436 2.134 1.00 87.94 194 GLU A N 1
ATOM 1570 C CA . GLU A 1 194 ? 27.977 17.486 2.399 1.00 87.94 194 GLU A CA 1
ATOM 1571 C C . GLU A 1 194 ? 28.534 16.082 2.659 1.00 87.94 194 GLU A C 1
ATOM 1573 O O . GLU A 1 194 ? 29.545 15.717 2.059 1.00 87.94 194 GLU A O 1
ATOM 1578 N N . ARG A 1 195 ? 27.839 15.283 3.477 1.00 88.31 195 ARG A N 1
ATOM 1579 C CA . ARG A 1 195 ? 28.208 13.898 3.796 1.00 88.31 195 ARG A CA 1
ATOM 1580 C C . ARG A 1 195 ? 28.007 12.937 2.622 1.00 88.31 195 ARG A C 1
ATOM 1582 O O . ARG A 1 195 ? 28.918 12.186 2.302 1.00 88.31 195 ARG A O 1
ATOM 1589 N N . ASP A 1 196 ? 26.830 12.961 1.998 1.00 87.06 196 ASP A N 1
ATOM 1590 C CA . ASP A 1 196 ? 26.402 11.925 1.048 1.00 87.06 196 ASP A CA 1
ATOM 1591 C C . ASP A 1 196 ? 26.852 12.240 -0.394 1.00 87.06 196 ASP A C 1
ATOM 1593 O O . ASP A 1 196 ? 27.331 11.365 -1.108 1.00 87.06 196 ASP A O 1
ATOM 1597 N N . TRP A 1 197 ? 26.729 13.497 -0.843 1.00 92.25 197 TRP A N 1
ATOM 1598 C CA . TRP A 1 197 ? 26.958 13.871 -2.249 1.00 92.25 197 TRP A CA 1
ATOM 1599 C C . TRP A 1 197 ? 28.363 14.406 -2.534 1.00 92.25 197 TRP A C 1
ATOM 1601 O O . TRP A 1 197 ? 28.848 14.261 -3.657 1.00 92.25 197 TRP A O 1
ATOM 1611 N N . SER A 1 198 ? 29.043 15.015 -1.557 1.00 92.31 198 SER A N 1
ATOM 1612 C CA . SER A 1 198 ? 30.383 15.568 -1.805 1.00 92.31 198 SER A CA 1
ATOM 1613 C C . SER A 1 198 ? 31.425 14.519 -2.186 1.00 92.31 198 SER A C 1
ATOM 1615 O O . SER A 1 198 ? 32.161 14.783 -3.137 1.00 92.31 198 SER A O 1
ATOM 1617 N N . PRO A 1 199 ? 31.505 13.339 -1.530 1.00 93.44 199 PRO A N 1
ATOM 1618 C CA . PRO A 1 199 ? 32.457 12.305 -1.935 1.00 93.44 199 PRO A CA 1
ATOM 1619 C C . PRO A 1 199 ? 32.233 11.851 -3.383 1.00 93.44 199 PRO A C 1
ATOM 1621 O O . PRO A 1 199 ? 33.186 11.760 -4.155 1.00 93.44 199 PRO A O 1
ATOM 1624 N N . PHE A 1 200 ? 30.968 11.672 -3.772 1.00 94.56 200 PHE A N 1
ATOM 1625 C CA . PHE A 1 200 ? 30.555 11.291 -5.123 1.00 94.56 200 PHE A CA 1
ATOM 1626 C C . PHE A 1 200 ? 31.010 12.302 -6.185 1.00 94.56 200 PHE A C 1
ATOM 1628 O O . PHE A 1 200 ? 31.679 11.940 -7.154 1.00 94.56 200 PHE A O 1
ATOM 1635 N N . PHE A 1 201 ? 30.702 13.592 -6.005 1.00 95.12 201 PHE A N 1
ATOM 1636 C CA . PHE A 1 201 ? 31.093 14.615 -6.982 1.00 95.12 201 PHE A CA 1
ATOM 1637 C C . PHE A 1 201 ? 32.601 14.897 -6.974 1.00 95.12 201 PHE A C 1
ATOM 1639 O O . PHE A 1 201 ? 33.175 15.158 -8.030 1.00 95.12 201 PHE A O 1
ATOM 1646 N N . ALA A 1 202 ? 33.268 14.791 -5.821 1.00 92.38 202 ALA A N 1
ATOM 1647 C CA . ALA A 1 202 ? 34.721 14.927 -5.734 1.00 92.38 202 ALA A CA 1
ATOM 1648 C C . ALA A 1 202 ? 35.458 13.796 -6.472 1.00 92.38 202 ALA A C 1
ATOM 1650 O O . ALA A 1 202 ? 36.483 14.045 -7.107 1.00 92.38 202 ALA A O 1
ATOM 1651 N N . ALA A 1 203 ? 34.926 12.571 -6.427 1.00 94.00 203 ALA A N 1
ATOM 1652 C CA . ALA A 1 203 ? 35.476 11.421 -7.142 1.00 94.00 203 ALA A CA 1
ATOM 1653 C C . ALA A 1 203 ? 35.238 11.479 -8.663 1.00 94.00 203 ALA A C 1
ATOM 1655 O O . ALA A 1 203 ? 35.927 10.789 -9.417 1.00 94.00 203 ALA A O 1
ATOM 1656 N N . ARG A 1 204 ? 34.286 12.303 -9.126 1.00 94.25 204 ARG A N 1
ATOM 1657 C CA . ARG A 1 204 ? 33.841 12.377 -10.527 1.00 94.25 204 ARG A CA 1
ATOM 1658 C C . ARG A 1 204 ? 33.995 13.789 -11.104 1.00 94.25 204 ARG A C 1
ATOM 1660 O O . ARG A 1 204 ? 33.001 14.477 -11.353 1.00 94.25 204 ARG A O 1
ATOM 1667 N N . PRO A 1 205 ? 35.239 14.248 -11.349 1.00 91.75 205 PRO A N 1
ATOM 1668 C CA . PRO A 1 205 ? 35.503 15.596 -11.849 1.00 91.75 205 PRO A CA 1
ATOM 1669 C C . PRO A 1 205 ? 34.935 15.848 -13.252 1.00 91.75 205 PRO A C 1
ATOM 1671 O O . PRO A 1 205 ? 34.829 17.002 -13.657 1.00 91.75 205 PRO A O 1
ATOM 1674 N N . ASP A 1 206 ? 34.556 14.803 -13.988 1.00 93.75 206 ASP A N 1
ATOM 1675 C CA . ASP A 1 206 ? 33.837 14.870 -15.261 1.00 93.75 206 ASP A CA 1
ATOM 1676 C C . ASP A 1 206 ? 32.394 15.391 -15.118 1.00 93.75 206 ASP A C 1
ATOM 1678 O O . ASP A 1 206 ? 31.852 15.970 -16.063 1.00 93.75 206 ASP A O 1
ATOM 1682 N N . LEU A 1 207 ? 31.785 15.274 -13.933 1.00 94.31 207 LEU A N 1
ATOM 1683 C CA . LEU A 1 207 ? 30.413 15.706 -13.654 1.00 94.31 207 LEU A CA 1
ATOM 1684 C C . LEU A 1 207 ? 30.311 17.187 -13.262 1.00 94.31 207 LEU A C 1
ATOM 1686 O O . LEU A 1 207 ? 29.658 17.540 -12.285 1.00 94.31 207 LEU A O 1
ATOM 1690 N N . GLN A 1 208 ? 30.919 18.087 -14.036 1.00 91.38 208 GLN A N 1
ATOM 1691 C CA . GLN A 1 208 ? 30.829 19.530 -13.779 1.00 91.38 208 GLN A CA 1
ATOM 1692 C C . GLN A 1 208 ? 29.444 20.112 -14.105 1.00 91.38 208 GLN A C 1
ATOM 1694 O O . GLN A 1 208 ? 28.759 19.683 -15.037 1.00 91.38 208 GLN A O 1
ATOM 1699 N N . GLY A 1 209 ? 29.055 21.153 -13.361 1.00 91.25 209 GLY A N 1
ATOM 1700 C CA . GLY A 1 209 ? 27.835 21.928 -13.626 1.00 91.25 209 GLY A CA 1
ATOM 1701 C C . GLY A 1 209 ? 26.536 21.263 -13.163 1.00 91.25 209 GLY A C 1
ATOM 1702 O O . GLY A 1 209 ? 25.465 21.621 -13.644 1.00 91.25 209 GLY A O 1
ATOM 1703 N N . TYR A 1 210 ? 26.629 20.292 -12.255 1.00 94.88 210 TYR A N 1
ATOM 1704 C CA . TYR A 1 210 ? 25.476 19.702 -11.572 1.00 94.88 210 TYR A CA 1
ATOM 1705 C C . TYR A 1 210 ? 25.044 20.588 -10.400 1.00 94.88 210 TYR A C 1
ATOM 1707 O O . TYR A 1 210 ? 25.879 21.297 -9.833 1.00 94.88 210 TYR A O 1
ATOM 1715 N N . TRP A 1 211 ? 23.776 20.486 -9.996 1.00 92.12 211 TRP A N 1
ATOM 1716 C CA . TRP A 1 211 ? 23.159 21.220 -8.883 1.00 92.12 211 TRP A CA 1
ATOM 1717 C C . TRP A 1 211 ? 24.045 21.327 -7.630 1.00 92.12 211 TRP A C 1
ATOM 1719 O O . TRP A 1 211 ? 24.109 22.387 -7.009 1.00 92.12 211 TRP A O 1
ATOM 1729 N N . TRP A 1 212 ? 24.789 20.269 -7.292 1.00 93.31 212 TRP A N 1
ATOM 1730 C CA . TRP A 1 212 ? 25.681 20.239 -6.129 1.00 93.31 212 TRP A CA 1
ATOM 1731 C C . TRP A 1 212 ? 26.777 21.311 -6.196 1.00 93.31 212 TRP A C 1
ATOM 1733 O O . TRP A 1 212 ? 27.022 22.001 -5.209 1.00 93.31 212 TRP A O 1
ATOM 1743 N N . HIS A 1 213 ? 27.370 21.538 -7.373 1.00 90.75 213 HIS A N 1
ATOM 1744 C CA . HIS A 1 213 ? 28.406 22.561 -7.568 1.00 90.75 213 HIS A CA 1
ATOM 1745 C C . HIS A 1 213 ? 27.852 23.965 -7.302 1.00 90.75 213 HIS A C 1
ATOM 1747 O O . HIS A 1 213 ? 28.542 24.823 -6.748 1.00 90.75 213 HIS A O 1
ATOM 1753 N N . THR A 1 214 ? 26.589 24.197 -7.669 1.00 87.19 214 THR A N 1
ATOM 1754 C CA . THR A 1 214 ? 25.885 25.451 -7.392 1.00 87.19 214 THR A CA 1
ATOM 1755 C C . THR A 1 214 ? 25.640 25.640 -5.896 1.00 87.19 214 THR A C 1
ATOM 1757 O O . THR A 1 214 ? 25.835 26.751 -5.403 1.00 87.19 214 THR A O 1
ATOM 1760 N N . LEU A 1 215 ? 25.268 24.584 -5.163 1.00 87.69 215 LEU A N 1
ATOM 1761 C CA . LEU A 1 215 ? 25.065 24.660 -3.711 1.00 87.69 215 LEU A CA 1
ATOM 1762 C C . LEU A 1 215 ? 26.378 24.902 -2.953 1.00 87.69 215 LEU A C 1
ATOM 1764 O O . LEU A 1 215 ? 26.440 25.803 -2.117 1.00 87.69 215 LEU A O 1
ATOM 1768 N N . VAL A 1 216 ? 27.442 24.161 -3.282 1.00 84.94 216 VAL A N 1
ATOM 1769 C CA . VAL A 1 216 ? 28.767 24.322 -2.655 1.00 84.94 216 VAL A CA 1
ATOM 1770 C C . VAL A 1 216 ? 29.325 25.721 -2.891 1.00 84.94 216 VAL A C 1
ATOM 1772 O O . VAL A 1 216 ? 29.789 26.360 -1.951 1.00 84.94 216 VAL A O 1
ATOM 1775 N N . GLY A 1 217 ? 29.244 26.232 -4.124 1.00 77.50 217 GLY A N 1
ATOM 1776 C CA . GLY A 1 217 ? 29.755 27.565 -4.456 1.00 77.50 217 GLY A CA 1
ATOM 1777 C C . GLY A 1 217 ? 29.075 28.697 -3.676 1.00 77.50 217 GLY A C 1
ATOM 1778 O O . GLY A 1 217 ? 29.709 29.712 -3.397 1.00 77.50 217 GLY A O 1
ATOM 1779 N N . GLN A 1 218 ? 27.807 28.525 -3.289 1.00 70.31 218 GLN A N 1
ATOM 1780 C CA . GLN A 1 218 ? 27.056 29.514 -2.508 1.00 70.31 218 GLN A CA 1
ATOM 1781 C C . GLN A 1 218 ? 27.296 29.391 -0.998 1.00 70.31 218 GLN A C 1
ATOM 1783 O O . GLN A 1 218 ? 27.320 30.403 -0.303 1.00 70.31 218 GLN A O 1
ATOM 1788 N N . ALA A 1 219 ? 27.532 28.178 -0.492 1.00 61.69 219 ALA A N 1
ATOM 1789 C CA . ALA A 1 219 ? 27.752 27.908 0.930 1.00 61.69 219 ALA A CA 1
ATOM 1790 C C . ALA A 1 219 ? 29.051 28.517 1.503 1.00 61.69 219 ALA A C 1
ATOM 1792 O O . ALA A 1 219 ? 29.213 28.582 2.723 1.00 61.69 219 ALA A O 1
ATOM 1793 N N . VAL A 1 220 ? 29.970 28.948 0.631 1.00 57.97 220 VAL A N 1
ATOM 1794 C CA . VAL A 1 220 ? 31.251 29.593 0.977 1.00 57.97 220 VAL A CA 1
ATOM 1795 C C . VAL A 1 220 ? 31.106 31.116 1.142 1.00 57.97 220 VAL A C 1
ATOM 1797 O O . VAL A 1 220 ? 31.976 31.761 1.725 1.00 57.97 220 VAL A O 1
ATOM 1800 N N . ALA A 1 221 ? 30.011 31.710 0.658 1.00 58.94 221 ALA A N 1
ATOM 1801 C CA . ALA A 1 221 ? 29.775 33.148 0.725 1.00 58.94 221 ALA A CA 1
ATOM 1802 C C . ALA A 1 221 ? 28.873 33.500 1.918 1.00 58.94 221 ALA A C 1
ATOM 1804 O O . ALA A 1 221 ? 27.764 32.979 2.019 1.00 58.94 221 ALA A O 1
ATOM 1805 N N . ASP A 1 222 ? 29.313 34.429 2.774 1.00 64.81 222 ASP A N 1
ATOM 1806 C CA . ASP A 1 222 ? 28.565 34.952 3.933 1.00 64.81 222 ASP A CA 1
ATOM 1807 C C . ASP A 1 222 ? 27.411 35.868 3.467 1.00 64.81 222 ASP A C 1
ATOM 1809 O O . ASP A 1 222 ? 27.416 37.093 3.606 1.00 64.81 222 ASP A O 1
ATOM 1813 N N . THR A 1 223 ? 26.463 35.263 2.751 1.00 74.81 223 THR A N 1
ATOM 1814 C CA . THR A 1 223 ? 25.428 35.959 1.992 1.00 74.81 223 THR A CA 1
ATOM 1815 C C . THR A 1 223 ? 24.194 36.146 2.869 1.00 74.81 223 THR A C 1
ATOM 1817 O O . THR A 1 223 ? 23.642 35.155 3.351 1.00 74.81 223 THR A O 1
ATOM 1820 N N . PRO A 1 224 ? 23.704 37.382 3.062 1.00 82.19 224 PRO A N 1
ATOM 1821 C CA . PRO A 1 224 ? 22.516 37.620 3.871 1.00 82.19 224 PRO A CA 1
ATOM 1822 C C . PRO A 1 224 ? 21.276 36.957 3.256 1.00 82.19 224 PRO A C 1
ATOM 1824 O O . PRO A 1 224 ? 21.075 36.981 2.038 1.00 82.19 224 PRO A O 1
ATOM 1827 N N . ALA A 1 225 ? 20.427 36.388 4.113 1.00 88.12 225 ALA A N 1
ATOM 1828 C CA . ALA A 1 225 ? 19.170 35.767 3.713 1.00 88.12 225 ALA A CA 1
ATOM 1829 C C . ALA A 1 225 ? 18.057 36.812 3.511 1.00 88.12 225 ALA A C 1
ATOM 1831 O O . ALA A 1 225 ? 17.904 37.747 4.299 1.00 88.12 225 ALA A O 1
ATOM 1832 N N . ARG A 1 226 ? 17.245 36.628 2.466 1.00 92.75 226 ARG A N 1
ATOM 1833 C CA . ARG A 1 226 ? 15.989 37.349 2.225 1.00 92.75 226 ARG A CA 1
ATOM 1834 C C . ARG A 1 226 ? 14.812 36.450 2.594 1.00 92.75 226 ARG A C 1
ATOM 1836 O O . ARG A 1 226 ? 14.483 35.534 1.841 1.00 92.75 226 ARG A O 1
ATOM 1843 N N . GLU A 1 227 ? 14.164 36.745 3.713 1.00 94.44 227 GLU A N 1
ATOM 1844 C CA . GLU A 1 227 ? 12.958 36.041 4.162 1.00 94.44 227 GLU A CA 1
ATOM 1845 C C . GLU A 1 227 ? 11.756 36.356 3.260 1.00 94.44 227 GLU A C 1
ATOM 1847 O O . GLU A 1 227 ? 11.502 37.516 2.926 1.00 94.44 227 GLU A O 1
ATOM 1852 N N . LEU A 1 228 ? 11.015 35.320 2.858 1.00 93.94 228 LEU A N 1
ATOM 1853 C CA . LEU A 1 228 ? 9.797 35.443 2.046 1.00 93.94 228 LEU A CA 1
ATOM 1854 C C . LEU A 1 228 ? 8.520 35.237 2.877 1.00 93.94 228 LEU A C 1
ATOM 1856 O O . LEU A 1 228 ? 7.490 35.822 2.547 1.00 93.94 228 LEU A O 1
ATOM 1860 N N . GLY A 1 229 ? 8.592 34.430 3.942 1.00 89.44 229 GLY A N 1
ATOM 1861 C CA . GLY A 1 229 ? 7.457 34.045 4.791 1.00 89.44 229 GLY A CA 1
ATOM 1862 C C . GLY A 1 229 ? 7.153 32.545 4.729 1.00 89.44 229 GLY A C 1
ATOM 1863 O O . GLY A 1 229 ? 7.629 31.845 3.841 1.00 89.44 229 GLY A O 1
ATOM 1864 N N . GLY A 1 230 ? 6.404 32.026 5.710 1.00 84.62 230 GLY A N 1
ATOM 1865 C CA . GLY A 1 230 ? 5.997 30.612 5.757 1.00 84.62 230 GLY A CA 1
ATOM 1866 C C . GLY A 1 230 ? 7.148 29.603 5.862 1.00 84.62 230 GLY A C 1
ATOM 1867 O O . GLY A 1 230 ? 6.952 28.450 5.516 1.00 84.62 230 GLY A O 1
ATOM 1868 N N . GLY A 1 231 ? 8.342 30.029 6.292 1.00 88.62 231 GLY A N 1
ATOM 1869 C CA . GLY A 1 231 ? 9.558 29.205 6.313 1.00 88.62 231 GLY A CA 1
ATOM 1870 C C . GLY A 1 231 ? 10.397 29.276 5.032 1.00 88.62 231 GLY A C 1
ATOM 1871 O O . GLY A 1 231 ? 11.455 28.657 4.975 1.00 88.62 231 GLY A O 1
ATOM 1872 N N . TYR A 1 232 ? 9.972 30.032 4.014 1.00 92.88 232 TYR A N 1
ATOM 1873 C CA . TYR A 1 232 ? 10.741 30.226 2.786 1.00 92.88 232 TYR A CA 1
ATOM 1874 C C . TYR A 1 232 ? 11.708 31.407 2.889 1.00 92.88 232 TYR A C 1
ATOM 1876 O O . TYR A 1 232 ? 11.323 32.510 3.293 1.00 92.88 232 TYR A O 1
ATOM 1884 N N . ARG A 1 233 ? 12.936 31.203 2.410 1.00 93.31 233 ARG A N 1
ATOM 1885 C CA . ARG A 1 233 ? 13.982 32.230 2.333 1.00 93.31 233 ARG A CA 1
ATOM 1886 C C . ARG A 1 233 ? 14.825 32.077 1.074 1.00 93.31 233 ARG A C 1
ATOM 1888 O O . ARG A 1 233 ? 14.882 31.010 0.470 1.00 93.31 233 ARG A O 1
ATOM 1895 N N . VAL A 1 234 ? 15.497 33.149 0.677 1.00 93.50 234 VAL A N 1
ATOM 1896 C CA . VAL A 1 234 ? 16.468 33.144 -0.424 1.00 93.50 234 VAL A CA 1
ATOM 1897 C C . VAL A 1 234 ? 17.837 33.499 0.127 1.00 93.50 234 VAL A C 1
ATOM 1899 O O . VAL A 1 234 ? 17.980 34.530 0.777 1.00 93.50 234 VAL A O 1
ATOM 1902 N N . VAL A 1 235 ? 18.842 32.677 -0.156 1.00 89.94 235 VAL A N 1
ATOM 1903 C CA . VAL A 1 235 ? 20.248 32.964 0.156 1.00 89.94 235 VAL A CA 1
ATOM 1904 C C . VAL A 1 235 ? 21.011 32.958 -1.157 1.00 89.94 235 VAL A C 1
ATOM 1906 O O . VAL A 1 235 ? 21.005 31.958 -1.869 1.00 89.94 235 VAL A O 1
ATOM 1909 N N . GLY A 1 236 ? 21.621 34.088 -1.517 1.00 87.81 236 GLY A N 1
ATOM 1910 C CA . GLY A 1 236 ? 22.275 34.233 -2.819 1.00 87.81 236 GLY A CA 1
ATOM 1911 C C . GLY A 1 236 ? 21.304 33.984 -3.975 1.00 87.81 236 GLY A C 1
ATOM 1912 O O . GLY A 1 236 ? 20.349 34.738 -4.154 1.00 87.81 236 GLY A O 1
ATOM 1913 N N . ASN A 1 237 ? 21.552 32.926 -4.750 1.00 87.75 237 ASN A N 1
ATOM 1914 C CA . ASN A 1 237 ? 20.714 32.520 -5.882 1.00 87.75 237 ASN A CA 1
ATOM 1915 C C . ASN A 1 237 ? 19.990 31.187 -5.622 1.00 87.75 237 ASN A C 1
ATOM 1917 O O . ASN A 1 237 ? 19.665 30.468 -6.563 1.00 87.75 237 ASN A O 1
ATOM 1921 N N . GLN A 1 238 ? 19.772 30.835 -4.355 1.00 91.06 238 GLN A N 1
ATOM 1922 C CA . GLN A 1 238 ? 19.149 29.582 -3.952 1.00 91.06 238 GLN A CA 1
ATOM 1923 C C . GLN A 1 238 ? 17.948 29.843 -3.042 1.00 91.06 238 GLN A C 1
ATOM 1925 O O . GLN A 1 238 ? 18.020 30.608 -2.077 1.00 91.06 238 GLN A O 1
ATOM 1930 N N . VAL A 1 239 ? 16.829 29.192 -3.357 1.00 92.62 239 VAL A N 1
ATOM 1931 C CA . VAL A 1 239 ? 15.630 29.195 -2.515 1.00 92.62 239 VAL A CA 1
ATOM 1932 C C . VAL A 1 239 ? 15.736 28.065 -1.503 1.00 92.62 239 VAL A C 1
ATOM 1934 O O . VAL A 1 239 ? 16.128 26.952 -1.854 1.00 92.62 239 VAL A O 1
ATOM 1937 N N . TYR A 1 240 ? 15.373 28.353 -0.261 1.00 90.06 240 TYR A N 1
ATOM 1938 C CA . TYR A 1 240 ? 15.295 27.392 0.826 1.00 90.06 240 TYR A CA 1
ATOM 1939 C C . TYR A 1 240 ? 13.889 27.378 1.409 1.00 90.06 240 TYR A C 1
ATOM 1941 O O . TYR A 1 240 ? 13.247 28.424 1.537 1.00 90.06 240 TYR A O 1
ATOM 1949 N N . PHE A 1 241 ? 13.443 26.192 1.794 1.00 89.19 241 PHE A N 1
ATOM 1950 C CA . PHE A 1 241 ? 12.341 26.003 2.720 1.00 89.19 241 PHE A CA 1
ATOM 1951 C C . PHE A 1 241 ? 12.923 25.453 4.019 1.00 89.19 241 PHE A C 1
ATOM 1953 O O . PHE A 1 241 ? 13.471 24.354 4.040 1.00 89.19 241 PHE A O 1
ATOM 1960 N N . GLN A 1 242 ? 12.871 26.253 5.082 1.00 86.25 242 GLN A N 1
ATOM 1961 C CA . GLN A 1 242 ? 13.645 26.042 6.305 1.00 86.25 242 GLN A CA 1
ATOM 1962 C C . GLN A 1 242 ? 15.146 25.942 5.964 1.00 86.25 242 GLN A C 1
ATOM 1964 O O . GLN A 1 242 ? 15.731 26.925 5.495 1.00 86.25 242 GLN A O 1
ATOM 1969 N N . ASP A 1 243 ? 15.747 24.763 6.130 1.00 83.50 243 ASP A N 1
ATOM 1970 C CA . ASP A 1 243 ? 17.144 24.473 5.780 1.00 83.50 243 ASP A CA 1
ATOM 1971 C C . ASP A 1 243 ? 17.292 23.598 4.529 1.00 83.50 243 ASP A C 1
ATOM 1973 O O . ASP A 1 243 ? 18.406 23.254 4.128 1.00 83.50 243 ASP A O 1
ATOM 1977 N N . LEU A 1 244 ? 16.177 23.272 3.869 1.00 87.50 244 LEU A N 1
ATOM 1978 C CA . LEU A 1 244 ? 16.165 22.452 2.667 1.00 87.50 244 LEU A CA 1
ATOM 1979 C C . LEU A 1 244 ? 16.290 23.318 1.401 1.00 87.50 244 LEU A C 1
ATOM 1981 O O . LEU A 1 244 ? 15.431 24.174 1.171 1.00 87.50 244 LEU A O 1
ATOM 1985 N N . PRO A 1 245 ? 17.304 23.104 0.543 1.00 89.81 245 PRO A N 1
ATOM 1986 C CA . PRO A 1 245 ? 17.417 23.816 -0.724 1.00 89.81 245 PRO A CA 1
ATOM 1987 C C . PRO A 1 245 ? 16.400 23.290 -1.750 1.00 89.81 245 PRO A C 1
ATOM 1989 O O . PRO A 1 245 ? 16.299 22.090 -2.005 1.00 89.81 245 PRO A O 1
ATOM 1992 N N . LEU A 1 246 ? 15.679 24.210 -2.390 1.00 90.31 246 LEU A N 1
ATOM 1993 C CA . LEU A 1 246 ? 14.719 23.933 -3.458 1.00 90.31 246 LEU A CA 1
ATOM 1994 C C . LEU A 1 246 ? 15.338 24.254 -4.822 1.00 90.31 246 LEU A C 1
ATOM 1996 O O . LEU A 1 246 ? 15.547 25.417 -5.156 1.00 90.31 246 LEU A O 1
ATOM 2000 N N . LEU A 1 247 ? 15.633 23.229 -5.620 1.00 88.94 247 LEU A N 1
ATOM 2001 C CA . LEU A 1 247 ? 16.433 23.373 -6.848 1.00 88.94 247 LEU A CA 1
ATOM 2002 C C . LEU A 1 247 ? 15.665 23.954 -8.050 1.00 88.94 247 LEU A C 1
ATOM 2004 O O . LEU A 1 247 ? 16.281 24.394 -9.015 1.00 88.94 247 LEU A O 1
ATOM 2008 N N . GLU A 1 248 ? 14.331 23.942 -8.017 1.00 87.44 248 GLU A N 1
ATOM 2009 C CA . GLU A 1 248 ? 13.494 24.348 -9.158 1.00 87.44 248 GLU A CA 1
ATOM 2010 C C . GLU A 1 248 ? 13.077 25.830 -9.186 1.00 87.44 248 GLU A C 1
ATOM 2012 O O . GLU A 1 248 ? 13.084 26.402 -10.279 1.00 87.44 248 GLU A O 1
ATOM 2017 N N . PRO A 1 249 ? 12.690 26.469 -8.060 1.00 92.62 249 PRO A N 1
ATOM 2018 C CA . PRO A 1 249 ? 12.207 27.848 -8.087 1.00 92.62 249 PRO A CA 1
ATOM 2019 C C . PRO A 1 249 ? 13.291 28.862 -8.475 1.00 92.62 249 PRO A C 1
ATOM 2021 O O . PRO A 1 249 ? 14.396 28.849 -7.932 1.00 92.62 249 PRO A O 1
ATOM 2024 N N . ASP A 1 250 ? 12.949 29.813 -9.349 1.00 93.12 250 ASP A N 1
ATOM 2025 C CA . ASP A 1 250 ? 13.848 30.924 -9.690 1.00 93.12 250 ASP A CA 1
ATOM 2026 C C . ASP A 1 250 ? 13.977 31.923 -8.525 1.00 93.12 250 ASP A C 1
ATOM 2028 O O . ASP A 1 250 ? 13.088 32.743 -8.266 1.00 93.12 250 ASP A O 1
ATOM 2032 N N . ALA A 1 251 ? 15.131 31.894 -7.855 1.00 93.12 251 ALA A N 1
ATOM 2033 C CA . ALA A 1 251 ? 15.462 32.739 -6.709 1.00 93.12 251 ALA A CA 1
ATOM 2034 C C . ALA A 1 251 ? 15.350 34.251 -6.980 1.00 93.12 251 ALA A C 1
ATOM 2036 O O . ALA A 1 251 ? 15.057 35.020 -6.055 1.00 93.12 251 ALA A O 1
ATOM 2037 N N . ALA A 1 252 ? 15.537 34.693 -8.229 1.00 93.38 252 ALA A N 1
ATOM 2038 C CA . ALA A 1 252 ? 15.471 36.109 -8.582 1.00 93.38 252 ALA A CA 1
ATOM 2039 C C . ALA A 1 252 ? 14.032 36.643 -8.589 1.00 93.38 252 ALA A C 1
ATOM 2041 O O . ALA A 1 252 ? 13.802 37.815 -8.283 1.00 93.38 252 ALA A O 1
ATOM 2042 N N . THR A 1 253 ? 13.055 35.800 -8.932 1.00 95.88 253 THR A N 1
ATOM 2043 C CA . THR A 1 253 ? 11.654 36.214 -9.109 1.00 95.88 253 THR A CA 1
ATOM 2044 C C . THR A 1 253 ? 10.678 35.568 -8.132 1.00 95.88 253 THR A C 1
ATOM 2046 O O . THR A 1 253 ? 9.498 35.931 -8.136 1.00 95.88 253 THR A O 1
ATOM 2049 N N . VAL A 1 254 ? 11.162 34.667 -7.272 1.00 96.81 254 VAL A N 1
ATOM 2050 C CA . VAL A 1 254 ? 10.340 33.975 -6.280 1.00 96.81 254 VAL A CA 1
ATOM 2051 C C . VAL A 1 254 ? 9.660 34.947 -5.308 1.00 96.81 254 VAL A C 1
ATOM 2053 O O . VAL A 1 254 ? 10.259 35.910 -4.815 1.00 96.81 254 VAL A O 1
ATOM 2056 N N . ARG A 1 255 ? 8.391 34.665 -5.018 1.00 95.94 255 ARG A N 1
ATOM 2057 C CA . ARG A 1 255 ? 7.564 35.325 -4.008 1.00 95.94 255 ARG A CA 1
ATOM 2058 C C . ARG A 1 255 ? 6.729 34.299 -3.250 1.00 95.94 255 ARG A C 1
ATOM 2060 O O . ARG A 1 255 ? 6.267 33.319 -3.835 1.00 95.94 255 ARG A O 1
ATOM 2067 N N . TRP A 1 256 ? 6.497 34.558 -1.969 1.00 95.44 256 TRP A N 1
ATOM 2068 C CA . TRP A 1 256 ? 5.559 33.788 -1.159 1.00 95.44 256 TRP A CA 1
ATOM 2069 C C . TRP A 1 256 ? 4.121 34.228 -1.440 1.00 95.44 256 TRP A C 1
ATOM 2071 O O . TRP A 1 256 ? 3.850 35.418 -1.618 1.00 95.44 256 TRP A O 1
ATOM 2081 N N . LEU A 1 257 ? 3.213 33.259 -1.533 1.00 93.44 257 LEU A N 1
ATOM 2082 C CA . LEU A 1 257 ? 1.804 33.477 -1.862 1.00 93.44 257 LEU A CA 1
ATOM 2083 C C . LEU A 1 257 ? 0.858 33.230 -0.675 1.00 93.44 257 LEU A C 1
ATOM 2085 O O . LEU A 1 257 ? -0.351 33.399 -0.837 1.00 93.44 257 LEU A O 1
ATOM 2089 N N . GLY A 1 258 ? 1.393 32.846 0.488 1.00 88.62 258 GLY A N 1
ATOM 2090 C CA . GLY A 1 258 ? 0.626 32.390 1.649 1.00 88.62 258 GLY A CA 1
ATOM 2091 C C . GLY A 1 258 ? 0.722 30.875 1.846 1.00 88.62 258 GLY A C 1
ATOM 2092 O O . GLY A 1 258 ? 0.903 30.125 0.886 1.00 88.62 258 GLY A O 1
ATOM 2093 N N . ASP A 1 259 ? 0.602 30.426 3.098 1.00 84.00 259 ASP A N 1
ATOM 2094 C CA . ASP A 1 259 ? 0.691 29.013 3.485 1.00 84.00 259 ASP A CA 1
ATOM 2095 C C . ASP A 1 259 ? 1.953 28.330 2.920 1.00 84.00 259 ASP A C 1
ATOM 2097 O O . ASP A 1 259 ? 3.064 28.840 3.077 1.00 84.00 259 ASP A O 1
ATOM 2101 N N . SER A 1 260 ? 1.786 27.198 2.236 1.00 87.31 260 SER A N 1
ATOM 2102 C CA . SER A 1 260 ? 2.856 26.419 1.616 1.00 87.31 260 SER A CA 1
ATOM 2103 C C . SER A 1 260 ? 3.135 26.800 0.158 1.00 87.31 260 SER A C 1
ATOM 2105 O O . SER A 1 260 ? 3.859 26.071 -0.520 1.00 87.31 260 SER A O 1
ATOM 2107 N N . PHE A 1 261 ? 2.578 27.906 -0.351 1.00 92.81 261 PHE A N 1
ATOM 2108 C CA . PHE A 1 261 ? 2.662 28.270 -1.766 1.00 92.81 261 PHE A CA 1
ATOM 2109 C C . PHE A 1 261 ? 3.696 29.357 -2.049 1.00 92.81 261 PHE A C 1
ATOM 2111 O O . PHE A 1 261 ? 3.739 30.407 -1.402 1.00 92.81 261 PHE A O 1
ATOM 2118 N N . ILE A 1 262 ? 4.469 29.143 -3.110 1.00 95.31 262 ILE A N 1
ATOM 2119 C CA . ILE A 1 262 ? 5.360 30.145 -3.699 1.00 95.31 262 ILE A CA 1
ATOM 2120 C C . ILE A 1 262 ? 5.142 30.205 -5.213 1.00 95.31 262 ILE A C 1
ATOM 2122 O O . ILE A 1 262 ? 4.606 29.282 -5.829 1.00 95.31 262 ILE A O 1
ATOM 2126 N N . ALA A 1 263 ? 5.569 31.298 -5.829 1.00 96.81 263 ALA A N 1
ATOM 2127 C CA . ALA A 1 263 ? 5.620 31.429 -7.278 1.00 96.81 263 ALA A CA 1
ATOM 2128 C C . ALA A 1 263 ? 6.887 32.136 -7.710 1.00 96.81 263 ALA A C 1
ATOM 2130 O O . ALA A 1 263 ? 7.299 33.096 -7.064 1.00 96.81 263 ALA A O 1
ATOM 2131 N N . ASP A 1 264 ? 7.421 31.734 -8.855 1.00 95.88 264 ASP A N 1
ATOM 2132 C CA . ASP A 1 264 ? 8.348 32.556 -9.625 1.00 95.88 264 ASP A CA 1
ATOM 2133 C C . ASP A 1 264 ? 7.624 33.215 -10.815 1.00 95.88 264 ASP A C 1
ATOM 2135 O O . ASP A 1 264 ? 6.390 33.220 -10.898 1.00 95.88 264 ASP A O 1
ATOM 2139 N N . ARG A 1 265 ? 8.368 33.834 -11.738 1.00 93.75 265 ARG A N 1
ATOM 2140 C CA . ARG A 1 265 ? 7.786 34.490 -12.923 1.00 93.75 265 ARG A CA 1
ATOM 2141 C C . ARG A 1 265 ? 6.970 33.536 -13.808 1.00 93.75 265 ARG A C 1
ATOM 2143 O O . ARG A 1 265 ? 6.087 33.998 -14.527 1.00 93.75 265 ARG A O 1
ATOM 2150 N N . SER A 1 266 ? 7.288 32.248 -13.800 1.00 90.88 266 SER A N 1
ATOM 2151 C CA . SER A 1 266 ? 6.815 31.252 -14.763 1.00 90.88 266 SER A CA 1
ATOM 2152 C C . SER A 1 266 ? 5.972 30.132 -14.157 1.00 90.88 266 SER A C 1
ATOM 2154 O O . SER A 1 266 ? 5.164 29.542 -14.875 1.00 90.88 266 SER A O 1
ATOM 2156 N N . ARG A 1 267 ? 6.154 29.819 -12.871 1.00 94.38 267 ARG A N 1
ATOM 2157 C CA . ARG A 1 267 ? 5.601 28.617 -12.237 1.00 94.38 267 ARG A CA 1
ATOM 2158 C C . ARG A 1 267 ? 5.073 28.882 -10.834 1.00 94.38 267 ARG A C 1
ATOM 2160 O O . ARG A 1 267 ? 5.532 29.774 -10.121 1.00 94.38 267 ARG A O 1
ATOM 2167 N N . LEU A 1 268 ? 4.085 28.072 -10.468 1.00 95.75 268 LEU A N 1
ATOM 2168 C CA . LEU A 1 268 ? 3.561 27.929 -9.115 1.00 95.75 268 LEU A CA 1
ATOM 2169 C C . LEU A 1 268 ? 4.219 26.722 -8.461 1.00 95.75 268 LEU A C 1
ATOM 2171 O O . LEU A 1 268 ? 4.511 25.752 -9.153 1.00 95.75 268 LEU A O 1
ATOM 2175 N N . TYR A 1 269 ? 4.390 26.756 -7.145 1.00 93.81 269 TYR A N 1
ATOM 2176 C CA . TYR A 1 269 ? 4.907 25.629 -6.379 1.00 93.81 269 TYR A CA 1
ATOM 2177 C C . TYR A 1 269 ? 4.161 25.489 -5.056 1.00 93.81 269 TYR A C 1
ATOM 2179 O O . TYR A 1 269 ? 3.680 26.475 -4.491 1.00 93.81 269 TYR A O 1
ATOM 2187 N N . SER A 1 270 ? 4.111 24.263 -4.547 1.00 92.44 270 SER A N 1
ATOM 2188 C CA . SER A 1 270 ? 3.718 23.975 -3.170 1.00 92.44 270 SER A CA 1
ATOM 2189 C C . SER A 1 270 ? 4.569 22.837 -2.632 1.00 92.44 270 SER A C 1
ATOM 2191 O O . SER A 1 270 ? 4.676 21.802 -3.287 1.00 92.44 270 SER A O 1
ATOM 2193 N N . TYR A 1 271 ? 5.162 23.025 -1.457 1.00 87.62 271 TYR A N 1
ATOM 2194 C CA . TYR A 1 271 ? 5.995 22.023 -0.792 1.00 87.62 271 TYR A CA 1
ATOM 2195 C C . TYR A 1 271 ? 5.382 21.613 0.547 1.00 87.62 271 TYR A C 1
ATOM 2197 O O . TYR A 1 271 ? 4.667 22.391 1.180 1.00 87.62 271 TYR A O 1
ATOM 2205 N N . ALA A 1 272 ? 5.609 20.365 0.949 1.00 82.19 272 ALA A N 1
ATOM 2206 C CA . ALA A 1 272 ? 5.137 19.848 2.225 1.00 82.19 272 ALA A CA 1
ATOM 2207 C C . ALA A 1 272 ? 5.868 20.530 3.385 1.00 82.19 272 ALA A C 1
ATOM 2209 O O . ALA A 1 272 ? 7.055 20.812 3.297 1.00 82.19 272 ALA A O 1
ATOM 2210 N N . GLU A 1 273 ? 5.167 20.762 4.495 1.00 73.56 273 GLU A N 1
ATOM 2211 C CA . GLU A 1 273 ? 5.781 21.350 5.695 1.00 73.56 273 GLU A CA 1
ATOM 2212 C C . GLU A 1 273 ? 6.717 20.354 6.409 1.00 73.56 273 GLU A C 1
ATOM 2214 O O . GLU A 1 273 ? 7.590 20.757 7.177 1.00 73.56 273 GLU A O 1
ATOM 2219 N N . TYR A 1 274 ? 6.560 19.059 6.108 1.00 66.31 274 TYR A N 1
ATOM 2220 C CA . TYR A 1 274 ? 7.337 17.949 6.647 1.00 66.31 274 TYR A CA 1
ATOM 2221 C C . TYR A 1 274 ? 7.828 17.046 5.511 1.00 66.31 274 TYR A C 1
ATOM 2223 O O . TYR A 1 274 ? 7.029 16.598 4.691 1.00 66.31 274 TYR A O 1
ATOM 2231 N N . HIS A 1 275 ? 9.125 16.730 5.503 1.00 61.47 275 HIS A N 1
ATOM 2232 C CA . HIS A 1 275 ? 9.749 15.848 4.514 1.00 61.47 275 HIS A CA 1
ATOM 2233 C C . HIS A 1 275 ? 10.302 14.589 5.190 1.00 61.47 275 HIS A C 1
ATOM 2235 O O . HIS A 1 275 ? 11.026 14.673 6.180 1.00 61.47 275 HIS A O 1
ATOM 2241 N N . THR A 1 276 ? 10.004 13.409 4.641 1.00 55.06 276 THR A N 1
ATOM 2242 C CA . THR A 1 276 ? 10.507 12.110 5.142 1.00 55.06 276 THR A CA 1
ATOM 2243 C C . THR A 1 276 ? 11.737 11.624 4.364 1.00 55.06 276 THR A C 1
ATOM 2245 O O . THR A 1 276 ? 11.931 10.432 4.141 1.00 55.06 276 THR A O 1
ATOM 2248 N N . GLY A 1 277 ? 12.586 12.563 3.931 1.00 57.34 277 GLY A N 1
ATOM 2249 C CA . GLY A 1 277 ? 13.745 12.282 3.075 1.00 57.34 277 GLY A CA 1
ATOM 2250 C C . GLY A 1 277 ? 13.428 12.183 1.578 1.00 57.34 277 GLY A C 1
ATOM 2251 O O . GLY A 1 277 ? 14.277 11.698 0.828 1.00 57.34 277 GLY A O 1
ATOM 2252 N N . PHE A 1 278 ? 12.236 12.634 1.176 1.00 64.94 278 PHE A N 1
ATOM 2253 C CA . PHE A 1 278 ? 11.808 12.844 -0.205 1.00 64.94 278 PHE A CA 1
ATOM 2254 C C . PHE A 1 278 ? 11.256 14.265 -0.374 1.00 64.94 278 PHE A C 1
ATOM 2256 O O . PHE A 1 278 ? 10.662 14.831 0.554 1.00 64.94 278 PHE A O 1
ATOM 2263 N N . LEU A 1 279 ? 11.385 14.804 -1.590 1.00 68.00 279 LEU A N 1
ATOM 2264 C CA . LEU A 1 279 ? 10.804 16.087 -1.961 1.00 68.00 279 LEU A CA 1
ATOM 2265 C C . LEU A 1 279 ? 9.297 15.920 -2.210 1.00 68.00 279 LEU A C 1
ATOM 2267 O O . LEU A 1 279 ? 8.860 15.685 -3.335 1.00 68.00 279 LEU A O 1
ATOM 2271 N N . ASP A 1 280 ? 8.505 16.038 -1.148 1.00 75.00 280 ASP A N 1
ATOM 2272 C CA . ASP A 1 280 ? 7.043 16.029 -1.239 1.00 75.00 280 ASP A CA 1
ATOM 2273 C C . ASP A 1 280 ? 6.507 17.417 -1.627 1.00 75.00 280 ASP A C 1
ATOM 2275 O O . ASP A 1 280 ? 6.636 18.394 -0.883 1.00 75.00 280 ASP A O 1
ATOM 2279 N N . GLY A 1 281 ? 5.899 17.497 -2.814 1.00 79.12 281 GLY A N 1
ATOM 2280 C CA . GLY A 1 281 ? 5.431 18.734 -3.442 1.00 79.12 281 GLY A CA 1
ATOM 2281 C C . GLY A 1 281 ? 6.165 19.037 -4.750 1.00 79.12 281 GLY A C 1
ATOM 2282 O O . GLY A 1 281 ? 6.685 18.133 -5.402 1.00 79.12 281 GLY A O 1
ATOM 2283 N N . GLY A 1 282 ? 6.187 20.305 -5.161 1.00 87.50 282 GLY A N 1
ATOM 2284 C CA . GLY A 1 282 ? 6.888 20.753 -6.364 1.00 87.50 282 GLY A CA 1
ATOM 2285 C C . GLY A 1 282 ? 6.069 21.694 -7.249 1.00 87.50 282 GLY A C 1
ATOM 2286 O O . GLY A 1 282 ? 5.150 22.363 -6.759 1.00 87.50 282 GLY A O 1
ATOM 2287 N N . PRO A 1 283 ? 6.422 21.798 -8.544 1.00 89.94 283 PRO A N 1
ATOM 2288 C CA . PRO A 1 283 ? 5.747 22.692 -9.471 1.00 89.94 283 PRO A CA 1
ATOM 2289 C C . PRO A 1 283 ? 4.287 22.282 -9.692 1.00 89.94 283 PRO A C 1
ATOM 2291 O O . PRO A 1 283 ? 3.954 21.112 -9.871 1.00 89.94 283 PRO A O 1
ATOM 2294 N N . LEU A 1 284 ? 3.416 23.283 -9.740 1.00 92.44 284 LEU A N 1
ATOM 2295 C CA . LEU A 1 284 ? 1.984 23.160 -9.963 1.00 92.44 284 LEU A CA 1
ATOM 2296 C C . LEU A 1 284 ? 1.594 23.759 -11.325 1.00 92.44 284 LEU A C 1
ATOM 2298 O O . LEU A 1 284 ? 2.167 24.768 -11.749 1.00 92.44 284 LEU A O 1
ATOM 2302 N N . PRO A 1 285 ? 0.597 23.182 -12.021 1.00 92.81 285 PRO A N 1
ATOM 2303 C CA . PRO A 1 285 ? 0.096 23.742 -13.271 1.00 92.81 285 PRO A CA 1
ATOM 2304 C C . PRO A 1 285 ? -0.718 25.014 -13.011 1.00 92.81 285 PRO A C 1
ATOM 2306 O O . PRO A 1 285 ? -1.477 25.071 -12.053 1.00 92.81 285 PRO A O 1
ATOM 2309 N N . GLY A 1 286 ? -0.643 26.005 -13.898 1.00 91.44 286 GLY A N 1
ATOM 2310 C CA . GLY A 1 286 ? -1.445 27.230 -13.804 1.00 91.44 286 GLY A CA 1
ATOM 2311 C C . GLY A 1 286 ? -0.617 28.497 -13.981 1.00 91.44 286 GLY A C 1
ATOM 2312 O O . GLY A 1 286 ? 0.607 28.459 -13.971 1.00 91.44 286 GLY A O 1
ATOM 2313 N N . ASP A 1 287 ? -1.305 29.621 -14.180 1.00 91.62 287 ASP A N 1
ATOM 2314 C CA . ASP A 1 287 ? -0.672 30.933 -14.344 1.00 91.62 287 ASP A CA 1
ATOM 2315 C C . ASP A 1 287 ? -0.458 31.590 -12.966 1.00 91.62 287 ASP A C 1
ATOM 2317 O O . ASP A 1 287 ? -1.454 31.920 -12.305 1.00 91.62 287 ASP A O 1
ATOM 2321 N N . PRO A 1 288 ? 0.795 31.838 -12.533 1.00 92.88 288 PRO A N 1
ATOM 2322 C CA . PRO A 1 288 ? 1.076 32.484 -11.253 1.00 92.88 288 PRO A CA 1
ATOM 2323 C C . PRO A 1 288 ? 0.471 33.884 -11.111 1.00 92.88 288 PRO A C 1
ATOM 2325 O O . PRO A 1 288 ? 0.262 34.354 -9.991 1.00 92.88 288 PRO A O 1
ATOM 2328 N N . ALA A 1 289 ? 0.191 34.576 -12.220 1.00 92.06 289 ALA A N 1
ATOM 2329 C CA . ALA A 1 289 ? -0.457 35.887 -12.207 1.00 92.06 289 ALA A CA 1
ATOM 2330 C C . ALA A 1 289 ? -1.957 35.809 -11.875 1.00 92.06 289 ALA A C 1
ATOM 2332 O O . ALA A 1 289 ? -2.563 36.820 -11.526 1.00 92.06 289 ALA A O 1
ATOM 2333 N N . ARG A 1 290 ? -2.564 34.621 -11.971 1.00 94.50 290 ARG A N 1
ATOM 2334 C CA . ARG A 1 290 ? -3.985 34.373 -11.675 1.00 94.50 290 ARG A CA 1
ATOM 2335 C C . ARG A 1 290 ? -4.205 33.649 -10.349 1.00 94.50 290 ARG A C 1
ATOM 2337 O O . ARG A 1 290 ? -5.311 33.162 -10.117 1.00 94.50 290 ARG A O 1
ATOM 2344 N N . TRP A 1 291 ? -3.168 33.555 -9.518 1.00 95.12 291 TRP A N 1
ATOM 2345 C CA . TRP A 1 291 ? -3.235 32.913 -8.213 1.00 95.12 291 TRP A CA 1
ATOM 2346 C C . TRP A 1 291 ? -4.200 33.631 -7.270 1.00 95.12 291 TRP A C 1
ATOM 2348 O O . TRP A 1 291 ? -4.148 34.854 -7.128 1.00 95.12 291 TRP A O 1
ATOM 2358 N N . ARG A 1 292 ? -5.046 32.859 -6.589 1.00 94.56 292 ARG A N 1
ATOM 2359 C CA . ARG A 1 292 ? -5.900 33.339 -5.501 1.00 94.56 292 ARG A CA 1
ATOM 2360 C C . ARG A 1 292 ? -6.292 32.208 -4.554 1.00 94.56 292 ARG A C 1
ATOM 2362 O O . ARG A 1 292 ? -6.588 31.098 -4.998 1.00 94.56 292 ARG A O 1
ATOM 2369 N N . HIS A 1 293 ? -6.356 32.521 -3.264 1.00 94.69 293 HIS A N 1
ATOM 2370 C CA . HIS A 1 293 ? -7.090 31.720 -2.283 1.00 94.69 293 HIS A CA 1
ATOM 2371 C C . HIS A 1 293 ? -8.589 32.002 -2.430 1.00 94.69 293 HIS A C 1
ATOM 2373 O O . HIS A 1 293 ? -8.972 33.144 -2.690 1.00 94.69 293 HIS A O 1
ATOM 2379 N N . LEU A 1 294 ? -9.424 30.965 -2.345 1.00 93.62 294 LEU A N 1
ATOM 2380 C CA . LEU A 1 294 ? -10.876 31.096 -2.469 1.00 93.62 294 LEU A CA 1
ATOM 2381 C C . LEU A 1 294 ? -11.541 31.008 -1.094 1.00 93.62 294 LEU A C 1
ATOM 2383 O O . LEU A 1 294 ? -12.016 32.015 -0.578 1.00 93.62 294 LEU A O 1
ATOM 2387 N N . SER A 1 295 ? -11.567 29.813 -0.505 1.00 90.25 295 SER A N 1
ATOM 2388 C CA . SER A 1 295 ? -12.121 29.548 0.825 1.00 90.25 295 SER A CA 1
ATOM 2389 C C . SER A 1 295 ? -11.643 28.194 1.338 1.00 90.25 295 SER A C 1
ATOM 2391 O O . SER A 1 295 ? -11.417 27.276 0.543 1.00 90.25 295 SER A O 1
ATOM 2393 N N . GLY A 1 296 ? -11.522 28.057 2.660 1.00 87.19 296 GLY A N 1
ATOM 2394 C CA . GLY A 1 296 ? -11.085 26.810 3.287 1.00 87.19 296 GLY A CA 1
ATOM 2395 C C . GLY A 1 296 ? -9.785 26.300 2.652 1.00 87.19 296 GLY A C 1
ATOM 2396 O O . GLY A 1 296 ? -8.857 27.092 2.457 1.00 87.19 296 GLY A O 1
ATOM 2397 N N . PRO A 1 297 ? -9.707 25.020 2.253 1.00 90.19 297 PRO A N 1
ATOM 2398 C CA . PRO A 1 297 ? -8.502 24.456 1.665 1.00 90.19 297 PRO A CA 1
ATOM 2399 C C . PRO A 1 297 ? -8.350 24.744 0.159 1.00 90.19 297 PRO A C 1
ATOM 2401 O O . PRO A 1 297 ? -7.423 24.203 -0.444 1.00 90.19 297 PRO A O 1
ATOM 2404 N N . TRP A 1 298 ? -9.236 25.529 -0.474 1.00 93.00 298 TRP A N 1
ATOM 2405 C CA . TRP A 1 298 ? -9.313 25.681 -1.934 1.00 93.00 298 TRP A CA 1
ATOM 2406 C C . TRP A 1 298 ? -8.630 26.943 -2.479 1.00 93.00 298 TRP A C 1
ATOM 2408 O O . TRP A 1 298 ? -8.889 28.068 -2.046 1.00 93.00 298 TRP A O 1
ATOM 2418 N N . TYR A 1 299 ? -7.836 26.755 -3.533 1.00 95.50 299 TYR A N 1
ATOM 2419 C CA . TYR A 1 299 ? -7.116 27.802 -4.266 1.00 95.50 299 TYR A CA 1
ATOM 2420 C C . TYR A 1 299 ? -7.345 27.652 -5.774 1.00 95.50 299 TYR A C 1
ATOM 2422 O O . TYR A 1 299 ? -7.804 26.608 -6.248 1.00 95.50 299 TYR A O 1
ATOM 2430 N N . GLN A 1 300 ? -7.008 28.680 -6.555 1.00 95.69 300 GLN A N 1
ATOM 2431 C CA . GLN A 1 300 ? -7.164 28.662 -8.010 1.00 95.69 300 GLN A CA 1
ATOM 2432 C C . GLN A 1 300 ? -6.082 29.469 -8.731 1.00 95.69 300 GLN A C 1
ATOM 2434 O O . GLN A 1 300 ? -5.668 30.527 -8.265 1.00 95.69 300 GLN A O 1
ATOM 2439 N N . ALA A 1 301 ? -5.696 28.996 -9.919 1.00 95.75 301 ALA A N 1
ATOM 2440 C CA . ALA A 1 301 ? -4.873 29.715 -10.887 1.00 95.75 301 ALA A CA 1
ATOM 2441 C C . ALA A 1 301 ? -5.389 29.465 -12.313 1.00 95.75 301 ALA A C 1
ATOM 2443 O O . ALA A 1 301 ? -5.022 28.500 -12.989 1.00 95.75 301 ALA A O 1
ATOM 2444 N N . GLY A 1 302 ? -6.273 30.347 -12.786 1.00 94.69 302 GLY A N 1
ATOM 2445 C CA . GLY A 1 302 ? -6.923 30.193 -14.090 1.00 94.69 302 GLY A CA 1
ATOM 2446 C C . GLY A 1 302 ? -7.801 28.938 -14.149 1.00 94.69 302 GLY A C 1
ATOM 2447 O O . GLY A 1 302 ? -8.727 28.799 -13.354 1.00 94.69 302 GLY A O 1
ATOM 2448 N N . ASP A 1 303 ? -7.509 28.035 -15.086 1.00 96.06 303 ASP A N 1
ATOM 2449 C CA . ASP A 1 303 ? -8.265 26.789 -15.319 1.00 96.06 303 ASP A CA 1
ATOM 2450 C C . ASP A 1 303 ? -7.772 25.602 -14.466 1.00 96.06 303 ASP A C 1
ATOM 2452 O O . ASP A 1 303 ? -8.006 24.436 -14.792 1.00 96.06 303 ASP A O 1
ATOM 2456 N N . HIS A 1 304 ? -7.077 25.893 -13.366 1.00 96.69 304 HIS A N 1
ATOM 2457 C CA . HIS A 1 304 ? -6.652 24.907 -12.377 1.00 96.69 304 HIS A CA 1
ATOM 2458 C C . HIS A 1 304 ? -7.110 25.339 -10.988 1.00 96.69 304 HIS A C 1
ATOM 2460 O O . HIS A 1 304 ? -7.000 26.516 -10.634 1.00 96.69 304 HIS A O 1
ATOM 2466 N N . CYS A 1 305 ? -7.616 24.386 -10.212 1.00 95.44 305 CYS A N 1
ATOM 2467 C CA . CYS A 1 305 ? -7.849 24.547 -8.785 1.00 95.44 305 CYS A CA 1
ATOM 2468 C C . CYS A 1 305 ? -6.884 23.667 -7.994 1.00 95.44 305 CYS A C 1
ATOM 2470 O O . CYS A 1 305 ? -6.383 22.664 -8.509 1.00 95.44 305 CYS A O 1
ATOM 2472 N N . PHE A 1 306 ? -6.644 24.052 -6.746 1.00 94.62 306 PHE A N 1
ATOM 2473 C CA . PHE A 1 306 ? -5.746 23.348 -5.843 1.00 94.62 306 PHE A CA 1
ATOM 2474 C C . PHE A 1 306 ? -6.399 23.155 -4.493 1.00 94.62 306 PHE A C 1
ATOM 2476 O O . PHE A 1 306 ? -7.221 23.976 -4.075 1.00 94.62 306 PHE A O 1
ATOM 2483 N N . ARG A 1 307 ? -5.993 22.091 -3.805 1.00 91.19 307 ARG A N 1
ATOM 2484 C CA . ARG A 1 307 ? -6.390 21.858 -2.423 1.00 91.19 307 ARG A CA 1
ATOM 2485 C C . ARG A 1 307 ? -5.183 21.525 -1.559 1.00 91.19 307 ARG A C 1
ATOM 2487 O O . ARG A 1 307 ? -4.447 20.598 -1.899 1.00 91.19 307 ARG A O 1
ATOM 2494 N N . LYS A 1 308 ? -4.997 22.259 -0.456 1.00 84.19 308 LYS A N 1
ATOM 2495 C CA . LYS A 1 308 ? -3.954 21.955 0.537 1.00 84.19 308 LYS A CA 1
ATOM 2496 C C . LYS A 1 308 ? -4.283 20.622 1.223 1.00 84.19 308 LYS A C 1
ATOM 2498 O O . LYS A 1 308 ? -5.413 20.396 1.654 1.00 84.19 308 LYS A O 1
ATOM 2503 N N . GLN A 1 309 ? -3.307 19.724 1.264 1.00 77.69 309 GLN A N 1
ATOM 2504 C CA . GLN A 1 309 ? -3.365 18.430 1.940 1.00 77.69 309 GLN A CA 1
ATOM 2505 C C . GLN A 1 309 ? -3.043 18.597 3.429 1.00 77.69 309 GLN A C 1
ATOM 2507 O O . GLN A 1 309 ? -2.388 19.557 3.833 1.00 77.69 309 GLN A O 1
ATOM 2512 N N . TRP A 1 310 ? -3.420 17.608 4.242 1.00 64.31 310 TRP A N 1
ATOM 2513 C CA . TRP A 1 310 ? -3.052 17.573 5.664 1.00 64.31 310 TRP A CA 1
ATOM 2514 C C . TRP A 1 310 ? -1.527 17.572 5.887 1.00 64.31 310 TRP A C 1
ATOM 2516 O O . TRP A 1 310 ? -1.039 18.162 6.841 1.00 64.31 310 TRP A O 1
ATOM 2526 N N . HIS A 1 311 ? -0.761 16.975 4.967 1.00 64.75 311 HIS A N 1
ATOM 2527 C CA . HIS A 1 311 ? 0.709 16.934 5.004 1.00 64.75 311 HIS A CA 1
ATOM 2528 C C . HIS A 1 311 ? 1.379 18.228 4.485 1.00 64.75 311 HIS A C 1
ATOM 2530 O O . HIS A 1 311 ? 2.592 18.274 4.302 1.00 64.75 311 HIS A O 1
ATOM 2536 N N . GLY A 1 312 ? 0.606 19.283 4.206 1.00 71.00 312 GLY A N 1
ATOM 2537 C CA . GLY A 1 312 ? 1.114 20.631 3.934 1.00 71.00 312 GLY A CA 1
ATOM 2538 C C . GLY A 1 312 ? 1.244 21.021 2.458 1.00 71.00 312 GLY A C 1
ATOM 2539 O O . GLY A 1 312 ? 1.032 22.191 2.148 1.00 71.00 312 GLY A O 1
ATOM 2540 N N . HIS A 1 313 ? 1.512 20.092 1.532 1.00 79.69 313 HIS A N 1
ATOM 2541 C CA . HIS A 1 313 ? 1.572 20.403 0.090 1.00 79.69 313 HIS A CA 1
ATOM 2542 C C . HIS A 1 313 ? 0.178 20.436 -0.557 1.00 79.69 313 HIS A C 1
ATOM 2544 O O . HIS A 1 313 ? -0.818 20.068 0.067 1.00 79.69 313 HIS A O 1
ATOM 2550 N N . ALA A 1 314 ? 0.085 20.861 -1.817 1.00 86.44 314 ALA A N 1
ATOM 2551 C CA . ALA A 1 314 ? -1.175 20.922 -2.550 1.00 86.44 314 ALA A CA 1
ATOM 2552 C C . ALA A 1 314 ? -1.195 20.037 -3.794 1.00 86.44 314 ALA A C 1
ATOM 2554 O O . ALA A 1 314 ? -0.207 19.913 -4.513 1.00 86.44 314 ALA A O 1
ATOM 2555 N N . GLU A 1 315 ? -2.368 19.483 -4.081 1.00 87.75 315 GLU A N 1
ATOM 2556 C CA . GLU A 1 315 ? -2.656 18.797 -5.340 1.00 87.75 315 GLU A CA 1
ATOM 2557 C C . GLU A 1 315 ? -3.499 19.692 -6.252 1.00 87.75 315 GLU A C 1
ATOM 2559 O O . GLU A 1 315 ? -4.196 20.594 -5.780 1.00 87.75 315 GLU A O 1
ATOM 2564 N N . ALA A 1 316 ? -3.456 19.428 -7.560 1.00 92.50 316 ALA A N 1
ATOM 2565 C CA . ALA A 1 316 ? -4.134 20.226 -8.575 1.00 92.50 316 ALA A CA 1
ATOM 2566 C C . ALA A 1 316 ? -5.171 19.415 -9.363 1.00 92.50 316 ALA A C 1
ATOM 2568 O O . ALA A 1 316 ? -4.975 18.235 -9.656 1.00 92.50 316 ALA A O 1
ATOM 2569 N N . ALA A 1 317 ? -6.236 20.080 -9.806 1.00 93.88 317 ALA A N 1
ATOM 2570 C CA . ALA A 1 317 ? -7.175 19.547 -10.785 1.00 93.88 317 ALA A CA 1
ATOM 2571 C C . ALA A 1 317 ? -7.517 20.596 -11.847 1.00 93.88 317 ALA A C 1
ATOM 2573 O O . ALA A 1 317 ? -7.608 21.792 -11.568 1.00 93.88 317 ALA A O 1
ATOM 2574 N N . LYS A 1 318 ? -7.747 20.139 -13.083 1.00 95.25 318 LYS A N 1
ATOM 2575 C CA . LYS A 1 318 ? -8.230 21.003 -14.164 1.00 95.25 318 LYS A CA 1
ATOM 2576 C C . LYS A 1 318 ? -9.724 21.286 -14.000 1.00 95.25 318 LYS A C 1
ATOM 2578 O O . LYS A 1 318 ? -10.532 20.364 -13.826 1.00 95.25 318 LYS A O 1
ATOM 2583 N N . VAL A 1 319 ? -10.090 22.555 -14.122 1.00 96.06 319 VAL A N 1
ATOM 2584 C CA . VAL A 1 319 ? -11.458 23.062 -13.973 1.00 96.06 319 VAL A CA 1
ATOM 2585 C C . VAL A 1 319 ? -11.777 24.083 -15.054 1.00 96.06 319 VAL A C 1
ATOM 2587 O O . VAL A 1 319 ? -10.889 24.594 -15.731 1.00 96.06 319 VAL A O 1
ATOM 2590 N N . ASP A 1 320 ? -13.055 24.398 -15.225 1.00 96.75 320 ASP A N 1
ATOM 2591 C CA . ASP A 1 320 ? -13.434 25.609 -15.944 1.00 96.75 320 ASP A CA 1
ATOM 2592 C C . ASP A 1 320 ? -13.290 26.821 -15.022 1.00 96.75 320 ASP A C 1
ATOM 2594 O O . ASP A 1 320 ? -14.142 27.072 -14.169 1.00 96.75 320 ASP A O 1
ATOM 2598 N N . GLY A 1 321 ? -12.220 27.598 -15.197 1.00 94.69 321 GLY A N 1
ATOM 2599 C CA . GLY A 1 321 ? -11.860 28.644 -14.244 1.00 94.69 321 GLY A CA 1
ATOM 2600 C C . GLY A 1 321 ? -12.871 29.787 -14.127 1.00 94.69 321 GLY A C 1
ATOM 2601 O O . GLY A 1 321 ? -12.877 30.497 -13.123 1.00 94.69 321 GLY A O 1
ATOM 2602 N N . LYS A 1 322 ? -13.737 29.965 -15.134 1.00 95.56 322 LYS A N 1
ATOM 2603 C CA . LYS A 1 322 ? -14.779 31.006 -15.156 1.00 95.56 322 LYS A CA 1
ATOM 2604 C C . LYS A 1 322 ? -16.022 30.631 -14.352 1.00 95.56 322 LYS A C 1
ATOM 2606 O O . LYS A 1 322 ? -16.711 31.527 -13.882 1.00 95.56 322 LYS A O 1
ATOM 2611 N N . THR A 1 323 ? -16.328 29.339 -14.249 1.00 96.94 323 THR A N 1
ATOM 2612 C CA . THR A 1 323 ? -17.530 28.822 -13.568 1.00 96.94 323 THR A CA 1
ATOM 2613 C C . THR A 1 323 ? -17.207 28.051 -12.292 1.00 96.94 323 THR A C 1
ATOM 2615 O O . THR A 1 323 ? -18.117 27.506 -11.678 1.00 96.94 323 THR A O 1
ATOM 2618 N N . PHE A 1 324 ? -15.928 27.986 -11.909 1.00 97.25 324 PHE A N 1
ATOM 2619 C CA . PHE A 1 324 ? -15.488 27.304 -10.701 1.00 97.25 324 PHE A CA 1
ATOM 2620 C C . PHE A 1 324 ? -16.025 27.993 -9.442 1.00 97.25 324 PHE A C 1
ATOM 2622 O O . PHE A 1 324 ? -15.833 29.194 -9.247 1.00 97.25 324 PHE A O 1
ATOM 2629 N N . GLU A 1 325 ? -16.668 27.208 -8.588 1.00 96.44 325 GLU A N 1
ATOM 2630 C CA . GLU A 1 325 ? -17.330 27.633 -7.360 1.00 96.44 325 GLU A CA 1
ATOM 2631 C C . GLU A 1 325 ? -17.006 26.625 -6.253 1.00 96.44 325 GLU A C 1
ATOM 2633 O O . GLU A 1 325 ? -17.178 25.415 -6.430 1.00 96.44 325 GLU A O 1
ATOM 2638 N N . VAL A 1 326 ? -16.531 27.115 -5.109 1.00 97.19 326 VAL A N 1
ATOM 2639 C CA . VAL A 1 326 ? -16.323 26.290 -3.913 1.00 97.19 326 VAL A CA 1
ATOM 2640 C C . VAL A 1 326 ? -17.639 26.222 -3.149 1.00 97.19 326 VAL A C 1
ATOM 2642 O O . VAL A 1 326 ? -18.258 27.254 -2.909 1.00 97.19 326 VAL A O 1
ATOM 2645 N N . LEU A 1 327 ? -18.068 25.012 -2.795 1.00 95.56 327 LEU A N 1
ATOM 2646 C CA . LEU A 1 327 ? -19.329 24.786 -2.084 1.00 95.56 327 LEU A CA 1
ATOM 2647 C C . LEU A 1 327 ? -19.094 24.669 -0.577 1.00 95.56 327 LEU A C 1
ATOM 2649 O O . LEU A 1 327 ? -19.858 25.222 0.207 1.00 95.56 327 LEU A O 1
ATOM 2653 N N . ASN A 1 328 ? -18.044 23.941 -0.192 1.00 91.88 328 ASN A N 1
ATOM 2654 C CA . ASN A 1 328 ? -17.541 23.785 1.173 1.00 91.88 328 ASN A CA 1
ATOM 2655 C C . ASN A 1 328 ? -16.103 23.214 1.127 1.00 91.88 328 ASN A C 1
ATOM 2657 O O . ASN A 1 328 ? -15.489 23.119 0.058 1.00 91.88 328 ASN A O 1
ATOM 2661 N N . ASP A 1 329 ? -15.559 22.793 2.267 1.00 89.81 329 ASP A N 1
ATOM 2662 C CA . ASP A 1 329 ? -14.184 22.277 2.362 1.00 89.81 329 ASP A CA 1
ATOM 2663 C C . ASP A 1 329 ? -13.961 20.955 1.596 1.00 89.81 329 ASP A C 1
ATOM 2665 O O . ASP A 1 329 ? -12.840 20.633 1.175 1.00 89.81 329 ASP A O 1
ATOM 2669 N N . THR A 1 330 ? -15.035 20.215 1.317 1.00 90.88 330 THR A N 1
ATOM 2670 C CA . THR A 1 330 ? -14.995 18.915 0.633 1.00 90.88 330 THR A CA 1
ATOM 2671 C C . THR A 1 330 ? -15.330 19.017 -0.853 1.00 90.88 330 THR A C 1
ATOM 2673 O O . THR A 1 330 ? -14.698 18.336 -1.673 1.00 90.88 330 THR A O 1
ATOM 2676 N N . TYR A 1 331 ? -16.300 19.855 -1.224 1.00 94.56 331 TYR A N 1
ATOM 2677 C CA . TYR A 1 331 ? -16.896 19.916 -2.555 1.00 94.56 331 TYR A CA 1
ATOM 2678 C C . TYR A 1 331 ? -16.701 21.273 -3.234 1.00 94.56 331 TYR A C 1
ATOM 2680 O O . TYR A 1 331 ? -16.842 22.342 -2.646 1.00 94.56 331 TYR A O 1
ATOM 2688 N N . ALA A 1 332 ? -16.470 21.209 -4.539 1.00 96.56 332 ALA A N 1
ATOM 2689 C CA . ALA A 1 332 ? -16.496 22.344 -5.450 1.00 96.56 332 ALA A CA 1
ATOM 2690 C C . ALA A 1 332 ? -17.204 21.926 -6.743 1.00 96.56 332 ALA A C 1
ATOM 2692 O O . ALA A 1 332 ? -17.349 20.735 -7.026 1.00 96.56 332 ALA A O 1
ATOM 2693 N N . LYS A 1 333 ? -17.640 22.875 -7.561 1.00 97.12 333 LYS A N 1
ATOM 2694 C CA . LYS A 1 333 ? -18.247 22.587 -8.865 1.00 97.12 333 LYS A CA 1
ATOM 2695 C C . LYS A 1 333 ? -17.751 23.547 -9.932 1.00 97.12 333 LYS A C 1
ATOM 2697 O O . LYS A 1 333 ? -17.256 24.629 -9.645 1.00 97.12 333 LYS A O 1
ATOM 2702 N N . ASP A 1 334 ? -17.904 23.130 -11.176 1.00 97.06 334 ASP A N 1
ATOM 2703 C CA . ASP A 1 334 ? -17.839 23.989 -12.350 1.00 97.06 334 ASP A CA 1
ATOM 2704 C C . ASP A 1 334 ? -18.912 23.545 -13.357 1.00 97.06 334 ASP A C 1
ATOM 2706 O O . ASP A 1 334 ? -19.656 22.586 -13.120 1.00 97.06 334 ASP A O 1
ATOM 2710 N N . ARG A 1 335 ? -18.987 24.199 -14.521 1.00 95.44 335 ARG A N 1
ATOM 2711 C CA . ARG A 1 335 ? -19.943 23.809 -15.575 1.00 95.44 335 ARG A CA 1
ATOM 2712 C C . ARG A 1 335 ? -19.788 22.362 -16.066 1.00 95.44 335 ARG A C 1
ATOM 2714 O O . ARG A 1 335 ? -20.700 21.836 -16.693 1.00 95.44 335 ARG A O 1
ATOM 2721 N N . ASN A 1 336 ? -18.629 21.740 -15.842 1.00 93.56 336 ASN A N 1
ATOM 2722 C CA . ASN A 1 336 ? -18.313 20.389 -16.303 1.00 93.56 336 ASN A CA 1
ATOM 2723 C C . ASN A 1 336 ? -18.627 19.323 -15.238 1.00 93.56 336 ASN A C 1
ATOM 2725 O O . ASN A 1 336 ? -18.386 18.136 -15.475 1.00 93.56 336 ASN A O 1
ATOM 2729 N N . GLY A 1 337 ? -19.077 19.710 -14.041 1.00 95.31 337 GLY A N 1
ATOM 2730 C CA . GLY A 1 337 ? -19.478 18.784 -12.984 1.00 95.31 337 GLY A CA 1
ATOM 2731 C C . GLY A 1 337 ? -18.982 19.160 -11.592 1.00 95.31 337 GLY A C 1
ATOM 2732 O O . GLY A 1 337 ? -18.488 20.256 -11.346 1.00 95.31 337 GLY A O 1
ATOM 2733 N N . VAL A 1 338 ? -19.107 18.200 -10.677 1.00 96.81 338 VAL A N 1
ATOM 2734 C CA . VAL A 1 338 ? -18.763 18.360 -9.260 1.00 96.81 338 VAL A CA 1
ATOM 2735 C C . VAL A 1 338 ? -17.428 17.686 -8.956 1.00 96.81 338 VAL A C 1
ATOM 2737 O O . VAL A 1 338 ? -17.177 16.549 -9.367 1.00 96.81 338 VAL A O 1
ATOM 2740 N N . LEU A 1 339 ? -16.574 18.383 -8.219 1.00 95.50 339 LEU A N 1
ATOM 2741 C CA . LEU A 1 339 ? -15.341 17.882 -7.637 1.00 95.50 339 LEU A CA 1
ATOM 2742 C C . LEU A 1 339 ? -15.570 17.614 -6.151 1.00 95.50 339 LEU A C 1
ATOM 2744 O O . LEU A 1 339 ? -16.148 18.426 -5.439 1.00 95.50 339 LEU A O 1
ATOM 2748 N N . CYS A 1 340 ? -15.074 16.482 -5.679 1.00 93.31 340 CYS A N 1
ATOM 2749 C CA . CYS A 1 340 ? -14.990 16.162 -4.262 1.00 93.31 340 CYS A CA 1
ATOM 2750 C C . CYS A 1 340 ? -13.534 15.843 -3.976 1.00 93.31 340 CYS A C 1
ATOM 2752 O O . CYS A 1 340 ? -13.014 14.864 -4.520 1.00 93.31 340 CYS A O 1
ATOM 2754 N N . MET A 1 341 ? -12.889 16.663 -3.149 1.00 87.94 341 MET A N 1
ATOM 2755 C CA . MET A 1 341 ? -11.471 16.522 -2.825 1.00 87.94 341 MET A CA 1
ATOM 2756 C C . MET A 1 341 ? -10.599 16.436 -4.090 1.00 87.94 341 MET A C 1
ATOM 2758 O O . MET A 1 341 ? -9.877 15.467 -4.279 1.00 87.94 341 MET A O 1
ATOM 2762 N N . LEU A 1 342 ? -10.761 17.397 -5.013 1.00 91.19 342 LEU A N 1
ATOM 2763 C CA . LEU A 1 342 ? -10.142 17.449 -6.357 1.00 91.19 342 LEU A CA 1
ATOM 2764 C C . LEU A 1 342 ? -10.552 16.339 -7.345 1.00 91.19 342 LEU A C 1
ATOM 2766 O O . LEU A 1 342 ? -10.304 16.454 -8.546 1.00 91.19 342 LEU A O 1
ATOM 2770 N N . VAL A 1 343 ? -11.255 15.296 -6.899 1.00 91.25 343 VAL A N 1
ATOM 2771 C CA . VAL A 1 343 ? -11.708 14.209 -7.772 1.00 91.25 343 VAL A CA 1
ATOM 2772 C C . VAL A 1 343 ? -13.061 14.546 -8.385 1.00 91.25 343 VAL A C 1
ATOM 2774 O O . VAL A 1 343 ? -14.081 14.606 -7.692 1.00 91.25 343 VAL A O 1
ATOM 2777 N N . ARG A 1 344 ? -13.095 14.691 -9.713 1.00 93.38 344 ARG A N 1
ATOM 2778 C CA . ARG A 1 344 ? -14.339 14.894 -10.466 1.00 93.38 344 ARG A CA 1
ATOM 2779 C C . ARG A 1 344 ? -15.236 13.659 -10.392 1.00 93.38 344 ARG A C 1
ATOM 2781 O O . ARG A 1 344 ? -14.832 12.556 -10.769 1.00 93.38 344 ARG A O 1
ATOM 2788 N N . LYS A 1 345 ? -16.470 13.841 -9.929 1.00 92.62 345 LYS A N 1
ATOM 2789 C CA . LYS A 1 345 ? -17.459 12.769 -9.775 1.00 92.62 345 LYS A CA 1
ATOM 2790 C C . LYS A 1 345 ? -18.340 12.676 -11.019 1.00 92.62 345 LYS A C 1
ATOM 2792 O O . LYS A 1 345 ? -18.778 13.680 -11.572 1.00 92.62 345 LYS A O 1
ATOM 2797 N N . ARG A 1 346 ? -18.560 11.446 -11.492 1.00 88.81 346 ARG A N 1
ATOM 2798 C CA . ARG A 1 346 ? -19.360 11.164 -12.695 1.00 88.81 346 ARG A CA 1
ATOM 2799 C C . ARG A 1 346 ? -20.838 11.034 -12.337 1.00 88.81 346 ARG A C 1
ATOM 2801 O O . ARG A 1 346 ? -21.168 10.452 -11.310 1.00 88.81 346 ARG A O 1
ATOM 2808 N N . GLY A 1 347 ? -21.712 11.504 -13.227 1.00 87.31 347 GLY A N 1
ATOM 2809 C CA . GLY A 1 347 ? -23.161 11.320 -13.094 1.00 87.31 347 GLY A CA 1
ATOM 2810 C C . GLY A 1 347 ? -23.799 12.134 -11.965 1.00 87.31 347 GLY A C 1
ATOM 2811 O O . GLY A 1 347 ? -24.797 11.688 -11.401 1.00 87.31 347 GLY A O 1
ATOM 2812 N N . ILE A 1 348 ? -23.205 13.280 -11.620 1.00 92.81 348 ILE A N 1
ATOM 2813 C CA . ILE A 1 348 ? -23.766 14.279 -10.705 1.00 92.81 348 ILE A CA 1
ATOM 2814 C C . ILE A 1 348 ? -23.907 15.581 -11.495 1.00 92.81 348 ILE A C 1
ATOM 2816 O O . ILE A 1 348 ? -22.923 16.055 -12.066 1.00 92.81 348 ILE A O 1
ATOM 2820 N N . ASP A 1 349 ? -25.121 16.123 -11.552 1.00 91.06 349 ASP A N 1
ATOM 2821 C CA . ASP A 1 349 ? -25.416 17.366 -12.267 1.00 91.06 349 ASP A CA 1
ATOM 2822 C C . ASP A 1 349 ? -25.102 18.584 -11.377 1.00 91.06 349 ASP A C 1
ATOM 2824 O O . ASP A 1 349 ? -25.764 18.767 -10.353 1.00 91.06 349 ASP A O 1
ATOM 2828 N N . PRO A 1 350 ? -24.123 19.438 -11.738 1.00 94.06 350 PRO A N 1
ATOM 2829 C CA . PRO A 1 350 ? -23.733 20.583 -10.918 1.00 94.06 350 PRO A CA 1
ATOM 2830 C C . PRO A 1 350 ? -24.846 21.638 -10.753 1.00 94.06 350 PRO A C 1
ATOM 2832 O O . PRO A 1 350 ? -24.744 22.475 -9.856 1.00 94.06 350 PRO A O 1
ATOM 2835 N N . ALA A 1 351 ? -25.903 21.616 -11.575 1.00 91.94 351 ALA A N 1
ATOM 2836 C CA . ALA A 1 351 ? -27.018 22.564 -11.498 1.00 91.94 351 ALA A CA 1
ATOM 2837 C C . ALA A 1 351 ? -28.114 22.174 -10.486 1.00 91.94 351 ALA A C 1
ATOM 2839 O O . ALA A 1 351 ? -28.942 23.014 -10.143 1.00 91.94 351 ALA A O 1
ATOM 2840 N N . ARG A 1 352 ? -28.140 20.919 -10.012 1.00 90.75 352 ARG A N 1
ATOM 2841 C CA . ARG A 1 352 ? -29.209 20.374 -9.145 1.00 90.75 352 ARG A CA 1
ATOM 2842 C C . ARG A 1 352 ? -28.720 19.942 -7.758 1.00 90.75 352 ARG A C 1
ATOM 2844 O O . ARG A 1 352 ? -29.464 19.328 -6.998 1.00 90.75 352 ARG A O 1
ATOM 2851 N N . ILE A 1 353 ? -27.460 20.211 -7.445 1.00 94.56 353 ILE A N 1
ATOM 2852 C CA . ILE A 1 353 ? -26.855 19.764 -6.194 1.00 94.56 353 ILE A CA 1
ATOM 2853 C C . ILE A 1 353 ? -27.047 20.744 -5.047 1.00 94.56 353 ILE A C 1
ATOM 2855 O O . ILE A 1 353 ? -27.111 21.955 -5.243 1.00 94.56 353 ILE A O 1
ATOM 2859 N N . GLU A 1 354 ? -27.038 20.192 -3.841 1.00 94.31 354 GLU A N 1
ATOM 2860 C CA . GLU A 1 354 ? -27.059 20.930 -2.585 1.00 94.31 354 GLU A CA 1
ATOM 2861 C C . GLU A 1 354 ? -26.143 20.238 -1.574 1.00 94.31 354 GLU A C 1
ATOM 2863 O O . GLU A 1 354 ? -26.097 19.007 -1.513 1.00 94.31 354 GLU A O 1
ATOM 2868 N N . THR A 1 355 ? -25.386 21.009 -0.801 1.00 94.00 355 THR A N 1
ATOM 2869 C CA . THR A 1 355 ? -24.560 20.477 0.287 1.00 94.00 355 THR A CA 1
ATOM 2870 C C . THR A 1 355 ? -25.413 20.260 1.534 1.00 94.00 355 THR A C 1
ATOM 2872 O O . THR A 1 355 ? -26.293 21.056 1.849 1.00 94.00 355 THR A O 1
ATOM 2875 N N . VAL A 1 356 ? -25.161 19.164 2.247 1.00 92.50 356 VAL A N 1
ATOM 2876 C CA . VAL A 1 356 ? -25.820 18.850 3.523 1.00 92.50 356 VAL A CA 1
ATOM 2877 C C . VAL A 1 356 ? -24.718 18.675 4.566 1.00 92.50 356 VAL A C 1
ATOM 2879 O O . VAL A 1 356 ? -24.191 17.583 4.759 1.00 92.50 356 VAL A O 1
ATOM 2882 N N . GLY A 1 357 ? -24.313 19.782 5.189 1.00 86.88 357 GLY A N 1
ATOM 2883 C CA . GLY A 1 357 ? -23.062 19.843 5.950 1.00 86.88 357 GLY A CA 1
ATOM 2884 C C . GLY A 1 357 ? -21.829 19.785 5.040 1.00 86.88 357 GLY A C 1
ATOM 2885 O O . GLY A 1 357 ? -21.919 20.041 3.834 1.00 86.88 357 GLY A O 1
ATOM 2886 N N . ASP A 1 358 ? -20.677 19.442 5.616 1.00 85.69 358 ASP A N 1
ATOM 2887 C CA . ASP A 1 358 ? -19.405 19.457 4.886 1.00 85.69 358 ASP A CA 1
ATOM 2888 C C . ASP A 1 358 ? -19.149 18.169 4.097 1.00 85.69 358 ASP A C 1
ATOM 2890 O O . ASP A 1 358 ? -18.621 18.210 2.984 1.00 85.69 358 ASP A O 1
ATOM 2894 N N . ASP A 1 359 ? -19.604 17.025 4.605 1.00 88.19 359 ASP A N 1
ATOM 2895 C CA . ASP A 1 359 ? -19.223 15.717 4.055 1.00 88.19 359 ASP A CA 1
ATOM 2896 C C . ASP A 1 359 ? -20.212 15.164 3.026 1.00 88.19 359 ASP A C 1
ATOM 2898 O O . ASP A 1 359 ? -19.875 14.260 2.240 1.00 88.19 359 ASP A O 1
ATOM 2902 N N . TYR A 1 360 ? -21.427 15.725 2.983 1.00 92.50 360 TYR A N 1
ATOM 2903 C CA . TYR A 1 360 ? -22.514 15.209 2.163 1.00 92.50 360 TYR A CA 1
ATOM 2904 C C . TYR A 1 360 ? -22.949 16.147 1.045 1.00 92.50 360 TYR A C 1
ATOM 2906 O O . TYR A 1 360 ? -23.049 17.364 1.193 1.00 92.50 360 TYR A O 1
ATOM 2914 N N . LEU A 1 361 ? -23.288 15.525 -0.081 1.00 94.88 361 LEU A N 1
ATOM 2915 C CA . LEU A 1 361 ? -23.866 16.179 -1.242 1.00 94.88 361 LEU A CA 1
ATOM 2916 C C . LEU A 1 361 ? -25.159 15.470 -1.633 1.00 94.88 361 LEU A C 1
ATOM 2918 O O . LEU A 1 361 ? -25.202 14.241 -1.735 1.00 94.88 361 LEU A O 1
ATOM 2922 N N . ARG A 1 362 ? -26.201 16.248 -1.895 1.00 93.69 362 ARG A N 1
ATOM 2923 C CA . ARG A 1 362 ? -27.499 15.787 -2.374 1.00 93.69 362 ARG A CA 1
ATOM 2924 C C . ARG A 1 362 ? -27.666 16.118 -3.854 1.00 93.69 362 ARG A C 1
ATOM 2926 O O . ARG A 1 362 ? -27.373 17.230 -4.272 1.00 93.69 362 ARG A O 1
ATOM 2933 N N . ASP A 1 363 ? -28.169 15.159 -4.628 1.00 92.44 363 ASP A N 1
ATOM 2934 C CA . ASP A 1 363 ? -28.623 15.322 -6.020 1.00 92.44 363 ASP A CA 1
ATOM 2935 C C . ASP A 1 363 ? -30.034 14.727 -6.132 1.00 92.44 363 ASP A C 1
ATOM 2937 O O . ASP A 1 363 ? -30.216 13.526 -6.366 1.00 92.44 363 ASP A O 1
ATOM 2941 N N . GLY A 1 364 ? -31.051 15.554 -5.879 1.00 86.69 364 GLY A N 1
ATOM 2942 C CA . GLY A 1 364 ? -32.435 15.094 -5.759 1.00 86.69 364 GLY A CA 1
ATOM 2943 C C . GLY A 1 364 ? -32.592 14.023 -4.669 1.00 86.69 364 GLY A C 1
ATOM 2944 O O . GLY A 1 364 ? -32.293 14.266 -3.505 1.00 86.69 364 GLY A O 1
ATOM 2945 N N . GLY A 1 365 ? -33.051 12.824 -5.046 1.00 87.31 365 GLY A N 1
ATOM 2946 C CA . GLY A 1 365 ? -33.216 11.684 -4.130 1.00 87.31 365 GLY A CA 1
ATOM 2947 C C . GLY A 1 365 ? -31.939 10.879 -3.850 1.00 87.31 365 GLY A C 1
ATOM 2948 O O . GLY A 1 365 ? -32.014 9.835 -3.205 1.00 87.31 365 GLY A O 1
ATOM 2949 N N . ARG A 1 366 ? -30.778 11.309 -4.357 1.00 92.06 366 ARG A N 1
ATOM 2950 C CA . ARG A 1 366 ? -29.487 10.631 -4.162 1.00 92.06 366 ARG A CA 1
ATOM 2951 C C . ARG A 1 366 ? -28.637 11.399 -3.158 1.00 92.06 366 ARG A C 1
ATOM 2953 O O . ARG A 1 366 ? -28.603 12.627 -3.188 1.00 92.06 366 ARG A O 1
ATOM 2960 N N . LEU A 1 367 ? -27.910 10.661 -2.325 1.00 94.56 367 LEU A N 1
ATOM 2961 C CA . LEU A 1 367 ? -26.992 11.199 -1.324 1.00 94.56 367 LEU A CA 1
ATOM 2962 C C . LEU A 1 367 ? -25.586 10.650 -1.557 1.00 94.56 367 LEU A C 1
ATOM 2964 O O . LEU A 1 367 ? -25.413 9.463 -1.848 1.00 94.56 367 LEU A O 1
ATOM 2968 N N . PHE A 1 368 ? -24.580 11.498 -1.393 1.00 93.31 368 PHE A N 1
ATOM 2969 C CA . PHE A 1 368 ? -23.173 11.141 -1.508 1.00 93.31 368 PHE A CA 1
ATOM 2970 C C . PHE A 1 368 ? -22.433 11.549 -0.242 1.00 93.31 368 PHE A C 1
ATOM 2972 O O . PHE A 1 368 ? -22.625 12.660 0.227 1.00 93.31 368 PHE A O 1
ATOM 2979 N N . TYR A 1 369 ? -21.572 10.671 0.267 1.00 92.31 369 TYR A N 1
ATOM 2980 C CA . TYR A 1 369 ? -20.659 10.927 1.385 1.00 92.31 369 TYR A CA 1
ATOM 2981 C C . TYR A 1 369 ? -19.224 10.842 0.861 1.00 92.31 369 TYR A C 1
ATOM 2983 O O . TYR A 1 369 ? -18.861 9.826 0.254 1.00 92.31 369 TYR A O 1
ATOM 2991 N N . PHE A 1 370 ? -18.442 11.919 0.992 1.00 89.00 370 PHE A N 1
ATOM 2992 C CA . PHE A 1 370 ? -17.139 12.088 0.320 1.00 89.00 370 PHE A CA 1
ATOM 2993 C C . PHE A 1 370 ? -17.158 11.652 -1.163 1.00 89.00 370 PHE A C 1
ATOM 2995 O O . PHE A 1 370 ? -16.270 10.967 -1.688 1.00 89.00 370 PHE A O 1
ATOM 3002 N N . GLY A 1 371 ? -18.236 12.021 -1.863 1.00 87.56 371 GLY A N 1
ATOM 3003 C CA . GLY A 1 371 ? -18.458 11.739 -3.280 1.00 87.56 371 GLY A CA 1
ATOM 3004 C C . GLY A 1 371 ? -18.729 10.272 -3.633 1.00 87.56 371 GLY A C 1
ATOM 3005 O O . GLY A 1 371 ? -18.763 9.943 -4.821 1.00 87.56 371 GLY A O 1
ATOM 3006 N N . LYS A 1 372 ? -18.919 9.386 -2.649 1.00 89.94 372 LYS A N 1
ATOM 3007 C CA . LYS A 1 372 ? -19.415 8.019 -2.853 1.00 89.94 372 LYS A CA 1
ATOM 3008 C C . LYS A 1 372 ? -20.916 7.980 -2.595 1.00 89.94 372 LYS A C 1
ATOM 3010 O O . LYS A 1 372 ? -21.375 8.435 -1.555 1.00 89.94 372 LYS A O 1
ATOM 3015 N N . GLU A 1 373 ? -21.673 7.408 -3.528 1.00 93.38 373 GLU A N 1
ATOM 3016 C CA . GLU A 1 373 ? -23.125 7.294 -3.379 1.00 93.38 373 GLU A CA 1
ATOM 3017 C C . GLU A 1 373 ? -23.482 6.387 -2.195 1.00 93.38 373 GLU A C 1
ATOM 3019 O O . GLU A 1 373 ? -23.000 5.252 -2.088 1.00 93.38 373 GLU A O 1
ATOM 3024 N N . VAL A 1 374 ? -24.342 6.888 -1.315 1.00 92.69 374 VAL A N 1
ATOM 3025 C CA . VAL A 1 374 ? -24.876 6.153 -0.174 1.00 92.69 374 VAL A CA 1
ATOM 3026 C C . VAL A 1 374 ? -25.934 5.177 -0.686 1.00 92.69 374 VAL A C 1
ATOM 3028 O O . VAL A 1 374 ? -26.951 5.575 -1.244 1.00 92.69 374 VAL A O 1
ATOM 3031 N N . LYS A 1 375 ? -25.695 3.874 -0.498 1.00 91.69 375 LYS A N 1
ATOM 3032 C CA . LYS A 1 375 ? -26.625 2.795 -0.897 1.00 91.69 375 LYS A CA 1
ATOM 3033 C C . LYS A 1 375 ? -27.540 2.328 0.238 1.00 91.69 375 LYS A C 1
ATOM 3035 O O . LYS A 1 375 ? -28.328 1.402 0.061 1.00 91.69 375 LYS A O 1
ATOM 3040 N N . ALA A 1 376 ? -27.419 2.948 1.409 1.00 89.00 376 ALA A N 1
ATOM 3041 C CA . ALA A 1 376 ? -28.284 2.689 2.546 1.00 89.00 376 ALA A CA 1
ATOM 3042 C C . ALA A 1 376 ? -29.739 3.070 2.236 1.00 89.00 376 ALA A C 1
ATOM 3044 O O . ALA A 1 376 ? -30.009 4.033 1.524 1.00 89.00 376 ALA A O 1
ATOM 3045 N N . ARG A 1 377 ? -30.689 2.338 2.828 1.00 88.81 377 ARG A N 1
ATOM 3046 C CA . ARG A 1 377 ? -32.106 2.715 2.802 1.00 88.81 377 ARG A CA 1
ATOM 3047 C C . ARG A 1 377 ? -32.324 3.932 3.708 1.00 88.81 377 ARG A C 1
ATOM 3049 O O . ARG A 1 377 ? -32.538 3.764 4.908 1.00 88.81 377 ARG A O 1
ATOM 3056 N N . PHE A 1 378 ? -32.260 5.117 3.116 1.00 92.81 378 PHE A N 1
ATOM 3057 C CA . PHE A 1 378 ? -32.344 6.421 3.770 1.00 92.81 378 PHE A CA 1
ATOM 3058 C C . PHE A 1 378 ? -32.984 7.425 2.802 1.00 92.81 378 PHE A C 1
ATOM 3060 O O . PHE A 1 378 ? -32.743 7.341 1.597 1.00 92.81 378 PHE A O 1
ATOM 3067 N N . ASP A 1 379 ? -33.828 8.329 3.296 1.00 92.94 379 ASP A N 1
ATOM 3068 C CA . ASP A 1 379 ? -34.485 9.330 2.450 1.00 92.94 379 ASP A CA 1
ATOM 3069 C C . ASP A 1 379 ? -33.626 10.594 2.359 1.00 92.94 379 ASP A C 1
ATOM 3071 O O . ASP A 1 379 ? -33.637 11.455 3.233 1.00 92.94 379 ASP A O 1
ATOM 3075 N N . ALA A 1 380 ? -32.869 10.696 1.268 1.00 91.81 380 ALA A N 1
ATOM 3076 C CA . ALA A 1 380 ? -31.972 11.816 1.013 1.00 91.81 380 ALA A CA 1
ATOM 3077 C C . ALA A 1 380 ? -32.705 13.160 0.853 1.00 91.81 380 ALA A C 1
ATOM 3079 O O . ALA A 1 380 ? -32.137 14.211 1.153 1.00 91.81 380 ALA A O 1
ATOM 3080 N N . ALA A 1 381 ? -33.952 13.151 0.371 1.00 91.44 381 ALA A N 1
ATOM 3081 C CA . ALA A 1 381 ? -34.684 14.381 0.072 1.00 91.44 381 ALA A CA 1
ATOM 3082 C C . ALA A 1 381 ? -35.054 15.157 1.345 1.00 91.44 381 ALA A C 1
ATOM 3084 O O . ALA A 1 381 ? -35.145 16.382 1.318 1.00 91.44 381 ALA A O 1
ATOM 3085 N N . THR A 1 382 ? -35.214 14.451 2.463 1.00 92.69 382 THR A N 1
ATOM 3086 C CA . THR A 1 382 ? -35.547 15.018 3.777 1.00 92.69 382 THR A CA 1
ATOM 3087 C C . THR A 1 382 ? -34.371 14.977 4.754 1.00 92.69 382 THR A C 1
ATOM 3089 O O . THR A 1 382 ? -34.562 15.179 5.949 1.00 92.69 382 THR A O 1
ATOM 3092 N N . ALA A 1 383 ? -33.161 14.706 4.255 1.00 93.25 383 ALA A N 1
ATOM 3093 C CA . ALA A 1 383 ? -31.957 14.612 5.066 1.00 93.25 383 ALA A CA 1
ATOM 3094 C C . ALA A 1 383 ? -31.567 15.966 5.678 1.00 93.25 383 ALA A C 1
ATOM 3096 O O . ALA A 1 383 ? -31.435 16.957 4.960 1.00 93.25 383 ALA A O 1
ATOM 3097 N N . GLU A 1 384 ? -31.302 15.976 6.979 1.00 93.44 384 GLU A N 1
ATOM 3098 C CA . GLU A 1 384 ? -30.769 17.115 7.725 1.00 93.44 384 GLU A CA 1
ATOM 3099 C C . GLU A 1 384 ? -29.600 16.684 8.618 1.00 93.44 384 GLU A C 1
ATOM 3101 O O . GLU A 1 384 ? -29.525 15.532 9.059 1.00 93.44 384 GLU A O 1
ATOM 3106 N N . VAL A 1 385 ? -28.687 17.615 8.896 1.00 92.88 385 VAL A N 1
ATOM 3107 C CA . VAL A 1 385 ? -27.594 17.401 9.852 1.00 92.88 385 VAL A CA 1
ATOM 3108 C C . VAL A 1 385 ? -28.156 17.502 11.265 1.00 92.88 385 VAL A C 1
ATOM 3110 O O . VAL A 1 385 ? -28.713 18.531 11.637 1.00 92.88 385 VAL A O 1
ATOM 3113 N N . VAL A 1 386 ? -28.000 16.440 12.055 1.00 91.00 386 VAL A N 1
ATOM 3114 C CA . VAL A 1 386 ? -28.447 16.405 13.460 1.00 91.00 386 VAL A CA 1
ATOM 3115 C C . VAL A 1 386 ? -27.278 16.500 14.445 1.00 91.00 386 VAL A C 1
ATOM 3117 O O . VAL A 1 386 ? -27.473 16.895 15.593 1.00 91.00 386 VAL A O 1
ATOM 3120 N N . GLY A 1 387 ? -26.058 16.186 14.002 1.00 85.44 387 GLY A N 1
ATOM 3121 C CA . GLY A 1 387 ? -24.831 16.315 14.785 1.00 85.44 387 GLY A CA 1
ATOM 3122 C C . GLY A 1 387 ? -23.582 15.992 13.965 1.00 85.44 387 GLY A C 1
ATOM 3123 O O . GLY A 1 387 ? -23.703 15.684 12.776 1.00 85.44 387 GLY A O 1
ATOM 3124 N N . PRO A 1 388 ? -22.386 16.038 14.579 1.00 77.56 388 PRO A N 1
ATOM 3125 C CA . PRO A 1 388 ? -21.135 15.734 13.886 1.00 77.56 388 PRO A CA 1
ATOM 3126 C C . PRO A 1 388 ? -21.183 14.309 13.325 1.00 77.56 388 PRO A C 1
ATOM 3128 O O . PRO A 1 388 ? -21.445 13.386 14.085 1.00 77.56 388 PRO A O 1
ATOM 3131 N N . ASP A 1 389 ? -20.971 14.132 12.021 1.00 79.44 389 ASP A N 1
ATOM 3132 C CA . ASP A 1 389 ? -21.099 12.866 11.274 1.00 79.44 389 ASP A CA 1
ATOM 3133 C C . ASP A 1 389 ? -22.505 12.237 11.173 1.00 79.44 389 ASP A C 1
ATOM 3135 O O . ASP A 1 389 ? -22.645 11.205 10.506 1.00 79.44 389 ASP A O 1
ATOM 3139 N N . PHE A 1 390 ? -23.559 12.840 11.743 1.00 89.81 390 PHE A N 1
ATOM 3140 C CA . PHE A 1 390 ? -24.915 12.272 11.748 1.00 89.81 390 PHE A CA 1
ATOM 3141 C C . PHE A 1 390 ? -25.911 13.041 10.876 1.00 89.81 390 PHE A C 1
ATOM 3143 O O . PHE A 1 390 ? -26.177 14.228 11.090 1.00 89.81 390 PHE A O 1
ATOM 3150 N N . LEU A 1 391 ? -26.568 12.308 9.973 1.00 93.69 391 LEU A N 1
ATOM 3151 C CA . LEU A 1 391 ? -27.769 12.758 9.274 1.00 93.69 391 LEU A CA 1
ATOM 3152 C C . LEU A 1 391 ? -29.018 12.061 9.802 1.00 93.69 391 LEU A C 1
ATOM 3154 O O . LEU A 1 391 ? -28.996 10.876 10.150 1.00 93.69 391 LEU A O 1
ATOM 3158 N N . ARG A 1 392 ? -30.130 12.789 9.766 1.00 94.38 392 ARG A N 1
ATOM 3159 C CA . ARG A 1 392 ? -31.477 12.279 10.006 1.00 94.38 392 ARG A CA 1
ATOM 3160 C C . ARG A 1 392 ? -32.347 12.517 8.784 1.00 94.38 392 ARG A C 1
ATOM 3162 O O . ARG A 1 392 ? -32.264 13.581 8.189 1.00 94.38 392 ARG A O 1
ATOM 3169 N N . ASP A 1 393 ? -33.182 11.548 8.422 1.00 94.81 393 ASP A N 1
ATOM 3170 C CA . ASP A 1 393 ? -34.241 11.769 7.433 1.00 94.81 393 ASP A CA 1
ATOM 3171 C C . ASP A 1 393 ? -35.611 12.019 8.077 1.00 94.81 393 ASP A C 1
ATOM 3173 O O . ASP A 1 393 ? -35.800 11.835 9.280 1.00 94.81 393 ASP A O 1
ATOM 3177 N N . GLY A 1 394 ? -36.603 12.393 7.268 1.00 93.31 394 GLY A N 1
ATOM 3178 C CA . GLY A 1 394 ? -37.960 12.716 7.719 1.00 93.31 394 GLY A CA 1
ATOM 3179 C C . GLY A 1 394 ? -38.722 11.557 8.376 1.00 93.31 394 GLY A C 1
ATOM 3180 O O . GLY A 1 394 ? -39.794 11.774 8.934 1.00 93.31 394 GLY A O 1
ATOM 3181 N N . GLN A 1 395 ? -38.192 10.329 8.339 1.00 92.88 395 GLN A N 1
ATOM 3182 C CA . GLN A 1 395 ? -38.733 9.175 9.069 1.00 92.88 395 GLN A CA 1
ATOM 3183 C C . GLN A 1 395 ? -38.009 8.928 10.402 1.00 92.88 395 GLN A C 1
ATOM 3185 O O . GLN A 1 395 ? -38.301 7.945 11.082 1.00 92.88 395 GLN A O 1
ATOM 3190 N N . GLY A 1 396 ? -37.054 9.783 10.774 1.00 93.31 396 GLY A N 1
ATOM 3191 C CA . GLY A 1 396 ? -36.235 9.636 11.973 1.00 93.31 396 GLY A CA 1
ATOM 3192 C C . GLY A 1 396 ? -35.151 8.566 11.850 1.00 93.31 396 GLY A C 1
ATOM 3193 O O . GLY A 1 396 ? -34.587 8.159 12.865 1.00 93.31 396 GLY A O 1
ATOM 3194 N N . ARG A 1 397 ? -34.845 8.069 10.642 1.00 94.94 397 ARG A N 1
ATOM 3195 C CA . ARG A 1 397 ? -33.723 7.135 10.455 1.00 94.94 397 ARG A CA 1
ATOM 3196 C C . ARG A 1 397 ? -32.421 7.917 10.540 1.00 94.94 397 ARG A C 1
ATOM 3198 O O . ARG A 1 397 ? -32.356 9.045 10.067 1.00 94.94 397 ARG A O 1
ATOM 3205 N N . LEU A 1 398 ? -31.392 7.295 11.109 1.00 93.62 398 LEU A N 1
ATOM 3206 C CA . LEU A 1 398 ? -30.071 7.897 11.262 1.00 93.62 398 LEU A CA 1
ATOM 3207 C C . LEU A 1 398 ? -29.060 7.273 10.302 1.00 93.62 398 LEU A C 1
ATOM 3209 O O . LEU A 1 398 ? -29.040 6.051 10.099 1.00 93.62 398 LEU A O 1
ATOM 3213 N N . LEU A 1 399 ? -28.187 8.118 9.773 1.00 91.88 399 LEU A N 1
ATOM 3214 C CA . LEU A 1 399 ? -27.015 7.746 8.997 1.00 91.88 399 LEU A CA 1
ATOM 3215 C C . LEU A 1 399 ? -25.776 8.332 9.684 1.00 91.88 399 LEU A C 1
ATOM 3217 O O . LEU A 1 399 ? -25.779 9.514 10.011 1.00 91.88 399 LEU A O 1
ATOM 3221 N N . GLN A 1 400 ? -24.747 7.511 9.896 1.00 90.00 400 GLN A N 1
ATOM 3222 C CA . GLN A 1 400 ? -23.425 7.954 10.339 1.00 90.00 400 GLN A CA 1
ATOM 3223 C C . GLN A 1 400 ? -22.421 7.660 9.226 1.00 90.00 400 GLN A C 1
ATOM 3225 O O . GLN A 1 400 ? -22.261 6.502 8.814 1.00 90.00 400 GLN A O 1
ATOM 3230 N N . GLY A 1 401 ? -21.786 8.697 8.690 1.00 87.44 401 GLY A N 1
ATOM 3231 C CA . GLY A 1 401 ? -21.049 8.587 7.433 1.00 87.44 401 GLY A CA 1
ATOM 3232 C C . GLY A 1 401 ? -21.934 7.994 6.329 1.00 87.44 401 GLY A C 1
ATOM 3233 O O . GLY A 1 401 ? -22.999 8.502 6.002 1.00 87.44 401 GLY A O 1
ATOM 3234 N N . ASN A 1 402 ? -21.550 6.847 5.767 1.00 87.44 402 ASN A N 1
ATOM 3235 C CA . ASN A 1 402 ? -22.352 6.152 4.748 1.00 87.44 402 ASN A CA 1
ATOM 3236 C C . ASN A 1 402 ? -23.138 4.932 5.264 1.00 87.44 402 ASN A C 1
ATOM 3238 O O . ASN A 1 402 ? -23.666 4.169 4.447 1.00 87.44 402 ASN A O 1
ATOM 3242 N N . GLN A 1 403 ? -23.210 4.725 6.584 1.00 89.94 403 GLN A N 1
ATOM 3243 C CA . GLN A 1 403 ? -23.828 3.545 7.193 1.00 89.94 403 GLN A CA 1
ATOM 3244 C C . GLN A 1 403 ? -25.095 3.894 7.986 1.00 89.94 403 GLN A C 1
ATOM 3246 O O . GLN A 1 403 ? -25.121 4.898 8.699 1.00 89.94 403 GLN A O 1
ATOM 3251 N N . PRO A 1 404 ? -26.150 3.056 7.934 1.00 91.25 404 PRO A N 1
ATOM 3252 C CA . PRO A 1 404 ? -27.284 3.193 8.843 1.00 91.25 404 PRO A CA 1
ATOM 3253 C C . PRO A 1 404 ? -26.842 3.025 10.300 1.00 91.25 404 PRO A C 1
ATOM 3255 O O . PRO A 1 404 ? -26.197 2.030 10.637 1.00 91.25 404 PRO A O 1
ATOM 3258 N N . TYR A 1 405 ? -27.271 3.923 11.183 1.00 89.38 405 TYR A N 1
ATOM 3259 C CA . TYR A 1 405 ? -26.994 3.816 12.615 1.00 89.38 405 TYR A CA 1
ATOM 3260 C C . TYR A 1 405 ? -28.207 3.241 13.362 1.00 89.38 405 TYR A C 1
ATOM 3262 O O . TYR A 1 405 ? -29.304 3.793 13.301 1.00 89.38 405 TYR A O 1
ATOM 3270 N N . ARG A 1 406 ? -28.041 2.091 14.038 1.00 77.56 406 ARG A N 1
ATOM 3271 C CA . ARG A 1 406 ? -29.149 1.325 14.659 1.00 77.56 406 ARG A CA 1
ATOM 3272 C C . ARG A 1 406 ? -28.836 0.774 16.059 1.00 77.56 406 ARG A C 1
ATOM 3274 O O . ARG A 1 406 ? -29.214 -0.349 16.380 1.00 77.56 406 ARG A O 1
ATOM 3281 N N . ARG A 1 407 ? -28.161 1.543 16.918 1.00 80.94 407 ARG A N 1
ATOM 3282 C CA . ARG A 1 407 ? -27.810 1.119 18.296 1.00 80.94 407 ARG A CA 1
ATOM 3283 C C . ARG A 1 407 ? -28.896 1.430 19.337 1.00 80.94 407 ARG A C 1
ATOM 3285 O O . ARG A 1 407 ? -28.602 1.814 20.460 1.00 80.94 407 ARG A O 1
ATOM 3292 N N . GLY A 1 408 ? -30.164 1.279 18.951 1.00 83.69 408 GLY A N 1
ATOM 3293 C CA . GLY A 1 408 ? -31.306 1.523 19.838 1.00 83.69 408 GLY A CA 1
ATOM 3294 C C . GLY A 1 408 ? -31.527 2.991 20.218 1.00 83.69 408 GLY A C 1
ATOM 3295 O O . GLY A 1 408 ? -32.177 3.233 21.231 1.00 83.69 408 GLY A O 1
ATOM 3296 N N . VAL A 1 409 ? -30.979 3.928 19.440 1.00 90.69 409 VAL A N 1
ATOM 3297 C CA . VAL A 1 409 ? -31.197 5.377 19.572 1.00 90.69 409 VAL A CA 1
ATOM 3298 C C . VAL A 1 409 ? -32.496 5.762 18.867 1.00 90.69 409 VAL A C 1
ATOM 3300 O O . VAL A 1 409 ? -32.735 5.311 17.742 1.00 90.69 409 VAL A O 1
ATOM 3303 N N . ASP A 1 410 ? -33.317 6.596 19.502 1.00 92.31 410 ASP A N 1
ATOM 3304 C CA . ASP A 1 410 ? -34.498 7.183 18.867 1.00 92.31 410 ASP A CA 1
ATOM 3305 C C . ASP A 1 410 ? -34.085 8.381 18.004 1.00 92.31 410 ASP A C 1
ATOM 3307 O O . ASP A 1 410 ? -33.974 9.517 18.465 1.00 92.31 410 ASP A O 1
ATOM 3311 N N . GLY A 1 411 ? -33.850 8.120 16.719 1.00 92.19 411 GLY A N 1
ATOM 3312 C CA . GLY A 1 411 ? -33.422 9.151 15.780 1.00 92.19 411 GLY A CA 1
ATOM 3313 C C . GLY A 1 411 ? -34.439 10.271 15.571 1.00 92.19 411 GLY A C 1
ATOM 3314 O O . GLY A 1 411 ? -34.033 11.409 15.346 1.00 92.19 411 GLY A O 1
ATOM 3315 N N . ALA A 1 412 ? -35.742 10.008 15.713 1.00 93.31 412 ALA A N 1
ATOM 3316 C CA . ALA A 1 412 ? -36.769 11.033 15.516 1.00 93.31 412 ALA A CA 1
ATOM 3317 C C . ALA A 1 412 ? -36.675 12.160 16.556 1.00 93.31 412 ALA A C 1
ATOM 3319 O O . ALA A 1 412 ? -37.044 13.295 16.266 1.00 93.31 412 ALA A O 1
ATOM 3320 N N . THR A 1 413 ? -36.160 11.860 17.749 1.00 94.38 413 THR A N 1
ATOM 3321 C CA . THR A 1 413 ? -36.042 12.817 18.858 1.00 94.38 413 THR A CA 1
ATOM 3322 C C . THR A 1 413 ? -34.600 13.111 19.263 1.00 94.38 413 THR A C 1
ATOM 3324 O O . THR A 1 413 ? -34.382 13.932 20.154 1.00 94.38 413 THR A O 1
ATOM 3327 N N . LEU A 1 414 ? -33.620 12.487 18.599 1.00 95.00 414 LEU A N 1
ATOM 3328 C CA . LEU A 1 414 ? -32.203 12.726 18.844 1.00 95.00 414 LEU A CA 1
ATOM 3329 C C . LEU A 1 414 ? -31.854 14.204 18.626 1.00 95.00 414 LEU A C 1
ATOM 3331 O O . LEU A 1 414 ? -32.170 14.787 17.586 1.00 95.00 414 LEU A O 1
ATOM 3335 N N . ALA A 1 415 ? -31.162 14.775 19.604 1.00 94.31 415 ALA A N 1
ATOM 3336 C CA . ALA A 1 415 ? -30.582 16.105 19.564 1.00 94.31 415 ALA A CA 1
ATOM 3337 C C . ALA A 1 415 ? -29.192 16.074 20.208 1.00 94.31 415 ALA A C 1
ATOM 3339 O O . ALA A 1 415 ? -29.034 15.608 21.342 1.00 94.31 415 ALA A O 1
ATOM 3340 N N . PHE A 1 416 ? -28.190 16.591 19.500 1.00 93.56 416 PHE A N 1
ATOM 3341 C CA . PHE A 1 416 ? -26.884 16.869 20.088 1.00 93.56 416 PHE A CA 1
ATOM 3342 C C . PHE A 1 416 ? -26.984 18.141 20.927 1.00 93.56 416 PHE A C 1
ATOM 3344 O O . PHE A 1 416 ? -27.464 19.173 20.465 1.00 93.56 416 PHE A O 1
ATOM 3351 N N . LEU A 1 417 ? -26.574 18.041 22.187 1.00 94.00 417 LEU A N 1
ATOM 3352 C CA . LEU A 1 417 ? -26.533 19.162 23.123 1.00 94.00 417 LEU A CA 1
ATOM 3353 C C . LEU A 1 417 ? -25.182 19.885 23.027 1.00 94.00 417 LEU A C 1
ATOM 3355 O O . LEU A 1 417 ? -25.112 21.094 23.222 1.00 94.00 417 LEU A O 1
ATOM 3359 N N . SER A 1 418 ? -24.123 19.138 22.710 1.00 92.50 418 SER A N 1
ATOM 3360 C CA . SER A 1 418 ? -22.767 19.617 22.443 1.00 92.50 418 SER A CA 1
ATOM 3361 C C . SER A 1 418 ? -21.997 18.588 21.603 1.00 92.50 418 SER A C 1
ATOM 3363 O O . SER A 1 418 ? -22.539 17.547 21.230 1.00 92.50 418 SER A O 1
ATOM 3365 N N . GLU A 1 419 ? -20.710 18.837 21.347 1.00 88.25 419 GLU A N 1
ATOM 3366 C CA . GLU A 1 419 ? -19.786 17.841 20.777 1.00 88.25 419 GLU A CA 1
ATOM 3367 C C . GLU A 1 419 ? -19.513 16.644 21.717 1.00 88.25 419 GLU A C 1
ATOM 3369 O O . GLU A 1 419 ? -18.894 15.669 21.302 1.00 88.25 419 GLU A O 1
ATOM 3374 N N . TYR A 1 420 ? -19.999 16.690 22.965 1.00 92.06 420 TYR A N 1
ATOM 3375 C CA . TYR A 1 420 ? -19.766 15.665 23.988 1.00 92.06 420 TYR A CA 1
ATOM 3376 C C . TYR A 1 420 ? -21.036 14.956 24.452 1.00 92.06 420 TYR A C 1
ATOM 3378 O O . TYR A 1 420 ? -20.956 13.825 24.924 1.00 92.06 420 TYR A O 1
ATOM 3386 N N . PHE A 1 421 ? -22.207 15.589 24.345 1.00 94.75 421 PHE A N 1
ATOM 3387 C CA . PHE A 1 421 ? -23.461 15.029 24.846 1.00 94.75 421 PHE A CA 1
ATOM 3388 C C . PHE A 1 421 ? -24.579 15.121 23.817 1.00 94.75 421 PHE A C 1
ATOM 3390 O O . PHE A 1 421 ? -24.743 16.124 23.124 1.00 94.75 421 PHE A O 1
ATOM 3397 N N . ALA A 1 422 ? -25.414 14.090 23.786 1.00 95.38 422 ALA A N 1
ATOM 3398 C CA . ALA A 1 422 ? -26.652 14.069 23.023 1.00 95.38 422 ALA A CA 1
ATOM 3399 C C . ALA A 1 422 ? -27.776 13.479 23.873 1.00 95.38 422 ALA A C 1
ATOM 3401 O O . ALA A 1 422 ? -27.533 12.824 24.884 1.00 95.38 422 ALA A O 1
ATOM 3402 N N . ARG A 1 423 ? -29.024 13.682 23.471 1.00 95.44 423 ARG A N 1
ATOM 3403 C CA . ARG A 1 423 ? -30.171 13.006 24.081 1.00 95.44 423 ARG A CA 1
ATOM 3404 C C . ARG A 1 423 ? -31.208 12.657 23.037 1.00 95.44 423 ARG A C 1
ATOM 3406 O O . ARG A 1 423 ? -31.344 13.360 22.042 1.00 95.44 423 ARG A O 1
ATOM 3413 N N . ASP A 1 424 ? -31.958 11.606 23.304 1.00 95.19 424 ASP A N 1
ATOM 3414 C CA . ASP A 1 424 ? -33.235 11.345 22.656 1.00 95.19 424 ASP A CA 1
ATOM 3415 C C . ASP A 1 424 ? -34.345 11.321 23.719 1.00 95.19 424 ASP A C 1
ATOM 3417 O O . ASP A 1 424 ? -34.121 11.642 24.890 1.00 95.19 424 ASP A O 1
ATOM 3421 N N . ARG A 1 425 ? -35.570 10.968 23.330 1.00 93.94 425 ARG A N 1
ATOM 3422 C CA . ARG A 1 425 ? -36.713 10.918 24.250 1.00 93.94 425 ARG A CA 1
ATOM 3423 C C . ARG A 1 425 ? -36.541 9.908 25.392 1.00 93.94 425 ARG A C 1
ATOM 3425 O O . ARG A 1 425 ? -37.213 10.047 26.411 1.00 93.94 425 ARG A O 1
ATOM 3432 N N . ALA A 1 426 ? -35.708 8.886 25.220 1.00 92.44 426 ALA A N 1
ATOM 3433 C CA . ALA A 1 426 ? -35.554 7.780 26.158 1.00 92.44 426 ALA A CA 1
ATOM 3434 C C . ALA A 1 426 ? -34.234 7.812 26.939 1.00 92.44 426 ALA A C 1
ATOM 3436 O O . ALA A 1 426 ? -34.184 7.250 28.034 1.00 92.44 426 ALA A O 1
ATOM 3437 N N . ARG A 1 427 ? -33.164 8.414 26.402 1.00 95.25 427 ARG A N 1
ATOM 3438 C CA . ARG A 1 427 ? -31.816 8.359 26.990 1.00 95.25 427 ARG A CA 1
ATOM 3439 C C . ARG A 1 427 ? -31.006 9.636 26.773 1.00 95.25 427 ARG A C 1
ATOM 3441 O O . ARG A 1 427 ? -31.181 10.356 25.793 1.00 95.25 427 ARG A O 1
ATOM 3448 N N . VAL A 1 428 ? -30.048 9.846 27.671 1.00 96.25 428 VAL A N 1
ATOM 3449 C CA . VAL A 1 428 ? -28.925 10.775 27.493 1.00 96.25 428 VAL A CA 1
ATOM 3450 C C . VAL A 1 428 ? -27.696 9.968 27.081 1.00 96.25 428 VAL A C 1
ATOM 3452 O O . VAL A 1 428 ? -27.496 8.854 27.565 1.00 96.25 428 VAL A O 1
ATOM 3455 N N . TYR A 1 429 ? 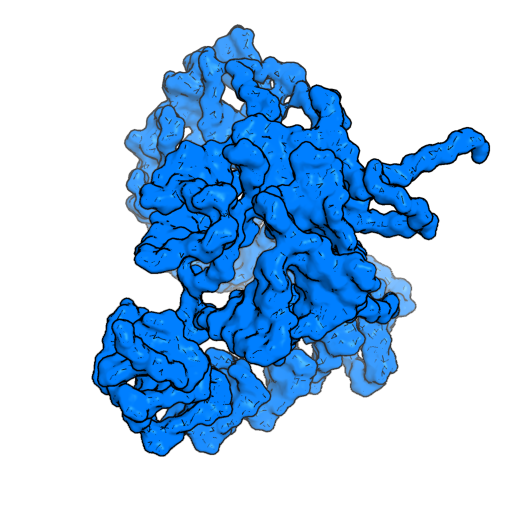-26.879 10.522 26.195 1.00 94.56 429 TYR A N 1
ATOM 3456 C CA . TYR A 1 429 ? -25.692 9.899 25.628 1.00 94.56 429 TYR A CA 1
ATOM 3457 C C . TYR A 1 429 ? -24.461 10.774 25.832 1.00 94.56 429 TYR A C 1
ATOM 3459 O O . TYR A 1 429 ? -24.532 11.996 25.702 1.00 94.56 429 TYR A O 1
ATOM 3467 N N . VAL A 1 430 ? -23.320 10.125 26.047 1.00 93.44 430 VAL A N 1
ATOM 3468 C CA . VAL A 1 430 ? -22.008 10.708 25.768 1.00 93.44 430 VAL A CA 1
ATOM 3469 C C . VAL A 1 430 ? -21.636 10.392 24.325 1.00 93.44 430 VAL A C 1
ATOM 3471 O O . VAL A 1 430 ? -21.749 9.243 23.889 1.00 93.44 430 VAL A O 1
ATOM 3474 N N . TYR A 1 431 ? -21.190 11.402 23.586 1.00 90.44 431 TYR A N 1
ATOM 3475 C CA . TYR A 1 431 ? -20.648 11.245 22.248 1.00 90.44 431 TYR A CA 1
ATOM 3476 C C . TYR A 1 431 ? -19.134 11.030 22.312 1.00 90.44 431 TYR A C 1
ATOM 3478 O O . TYR A 1 431 ? -18.375 11.909 22.711 1.00 90.44 431 TYR A O 1
ATOM 3486 N N . TYR A 1 432 ? -18.691 9.825 21.956 1.00 81.69 432 TYR A N 1
ATOM 3487 C CA . TYR A 1 432 ? -17.302 9.397 22.081 1.00 81.69 432 TYR A CA 1
ATOM 3488 C C . TYR A 1 432 ? -16.578 9.446 20.730 1.00 81.69 432 TYR A C 1
ATOM 3490 O O . TYR A 1 432 ? -16.903 8.679 19.820 1.00 81.69 432 TYR A O 1
ATOM 3498 N N . HIS A 1 433 ? -15.570 10.324 20.630 1.00 69.19 433 HIS A N 1
ATOM 3499 C CA . HIS A 1 433 ? -14.599 10.416 19.523 1.00 69.19 433 HIS A CA 1
ATOM 3500 C C . HIS A 1 433 ? -15.206 10.410 18.105 1.00 69.19 433 HIS A C 1
ATOM 3502 O O . HIS A 1 433 ? -14.667 9.771 17.205 1.00 69.19 433 HIS A O 1
ATOM 3508 N N . GLY A 1 434 ? -16.334 11.087 17.883 1.00 66.75 434 GLY A N 1
ATOM 3509 C CA . GLY A 1 434 ? -16.925 11.140 16.539 1.00 66.75 434 GLY A CA 1
ATOM 3510 C C . GLY A 1 434 ? -17.574 9.821 16.078 1.00 66.75 434 GLY A C 1
ATOM 3511 O O . GLY A 1 434 ? -17.994 9.685 14.933 1.00 66.75 434 GLY A O 1
ATOM 3512 N N . ALA A 1 435 ? -17.622 8.802 16.943 1.00 69.00 435 ALA A N 1
ATOM 3513 C CA . ALA A 1 435 ? -17.867 7.426 16.518 1.00 69.00 435 ALA A CA 1
ATOM 3514 C C . ALA A 1 435 ? -19.087 6.783 17.182 1.00 69.00 435 ALA A C 1
ATOM 3516 O O . ALA A 1 435 ? -19.777 5.991 16.538 1.00 69.00 435 ALA A O 1
ATOM 3517 N N . GLU A 1 436 ? -19.370 7.082 18.450 1.00 84.38 436 GLU A N 1
ATOM 3518 C CA . GLU A 1 436 ? -20.390 6.341 19.196 1.00 84.38 436 GLU A CA 1
ATOM 3519 C C . GLU A 1 436 ? -21.193 7.207 20.167 1.00 84.38 436 GLU A C 1
ATOM 3521 O O . GLU A 1 436 ? -20.640 8.015 20.907 1.00 84.38 436 GLU A O 1
ATOM 3526 N N . LEU A 1 437 ? -22.508 6.971 20.194 1.00 90.62 437 LEU A N 1
ATOM 3527 C CA . LEU A 1 437 ? -23.420 7.465 21.226 1.00 90.62 437 LEU A CA 1
ATOM 3528 C C . LEU A 1 437 ? -23.551 6.417 22.334 1.00 90.62 437 LEU A C 1
ATOM 3530 O O . LEU A 1 437 ? -24.230 5.402 22.153 1.00 90.62 437 LEU A O 1
ATOM 3534 N N . VAL A 1 438 ? -22.910 6.665 23.476 1.00 91.69 438 VAL A N 1
ATOM 3535 C CA . VAL A 1 438 ? -22.909 5.761 24.632 1.00 91.69 438 VAL A CA 1
ATOM 3536 C C . VAL A 1 438 ? -23.946 6.226 25.654 1.00 91.69 438 VAL A C 1
ATOM 3538 O O . VAL A 1 438 ? -23.831 7.348 26.144 1.00 91.69 438 VAL A O 1
ATOM 3541 N N . PRO A 1 439 ? -24.957 5.412 26.004 1.00 92.69 439 PRO A N 1
ATOM 3542 C CA . PRO A 1 439 ? -26.000 5.835 26.931 1.00 92.69 439 PRO A CA 1
ATOM 3543 C C . PRO A 1 439 ? -25.460 5.995 28.356 1.00 92.69 439 PRO A C 1
ATOM 3545 O O . PRO A 1 439 ? -24.734 5.133 28.852 1.00 92.69 439 PRO A O 1
ATOM 3548 N N . LEU A 1 440 ? -25.873 7.065 29.034 1.00 91.81 440 LEU A N 1
ATOM 3549 C CA . LEU A 1 440 ? -25.684 7.234 30.471 1.00 91.81 440 LEU A CA 1
ATOM 3550 C C . LEU A 1 440 ? -26.816 6.507 31.218 1.00 91.81 440 LEU A C 1
ATOM 3552 O O . LEU A 1 440 ? -27.988 6.865 31.050 1.00 91.81 440 LEU A O 1
ATOM 3556 N N . PRO A 1 441 ? -26.510 5.470 32.016 1.00 87.25 441 PRO A N 1
ATOM 3557 C CA . PRO A 1 441 ? -27.534 4.691 32.697 1.00 87.25 441 PRO A CA 1
ATOM 3558 C C . PRO A 1 441 ? -28.213 5.508 33.805 1.00 87.25 441 PRO A C 1
ATOM 3560 O O . PRO A 1 441 ? -27.572 6.247 34.544 1.00 87.25 441 PRO A O 1
ATOM 3563 N N . GLY A 1 442 ? -29.534 5.356 33.933 1.00 85.44 442 GLY A N 1
ATOM 3564 C CA . GLY A 1 442 ? -30.306 5.944 35.034 1.00 85.44 442 GLY A CA 1
ATOM 3565 C C . GLY A 1 442 ? -30.517 7.462 34.973 1.00 85.44 442 GLY A C 1
ATOM 3566 O O . GLY A 1 442 ? -31.014 8.025 35.946 1.00 85.44 442 GLY A O 1
ATOM 3567 N N . VAL A 1 443 ? -30.172 8.115 33.860 1.00 91.81 443 VAL A N 1
ATOM 3568 C CA . VAL A 1 443 ? -30.365 9.560 33.664 1.00 91.81 443 VAL A CA 1
ATOM 3569 C C . VAL A 1 443 ? -31.711 9.833 32.999 1.00 91.81 443 VAL A C 1
ATOM 3571 O O . VAL A 1 443 ? -32.004 9.262 31.949 1.00 91.81 443 VAL A O 1
ATOM 3574 N N . ASP A 1 444 ? -32.512 10.725 33.588 1.00 90.62 444 ASP A N 1
ATOM 3575 C CA . ASP A 1 444 ? -33.757 11.208 32.981 1.00 90.62 444 ASP A CA 1
ATOM 3576 C C . ASP A 1 444 ? -33.455 12.245 31.877 1.00 90.62 444 ASP A C 1
ATOM 3578 O O . ASP A 1 444 ? -32.953 13.334 32.183 1.00 90.62 444 ASP A O 1
ATOM 3582 N N . PRO A 1 445 ? -33.778 11.966 30.599 1.00 93.38 445 PRO A N 1
ATOM 3583 C CA . PRO A 1 445 ? -33.510 12.891 29.497 1.00 93.38 445 PRO A CA 1
ATOM 3584 C C . PRO A 1 445 ? -34.244 14.229 29.606 1.00 93.38 445 PRO A C 1
ATOM 3586 O O . PRO A 1 445 ? -33.756 15.233 29.074 1.00 93.38 445 PRO A O 1
ATO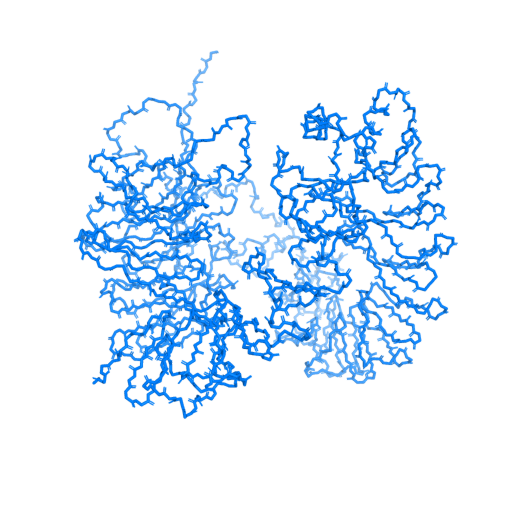M 3589 N N . ALA A 1 446 ? -35.405 14.260 30.271 1.00 91.19 446 ALA A N 1
ATOM 3590 C CA . ALA A 1 446 ? -36.210 15.471 30.412 1.00 91.19 446 ALA A CA 1
ATOM 3591 C C . ALA A 1 446 ? -35.580 16.473 31.392 1.00 91.19 446 ALA A C 1
ATOM 3593 O O . ALA A 1 446 ? -35.654 17.680 31.161 1.00 91.19 446 ALA A O 1
ATOM 3594 N N . GLY A 1 447 ? -34.936 15.977 32.454 1.00 91.31 447 GLY A N 1
ATOM 3595 C CA . GLY A 1 447 ? -34.244 16.793 33.457 1.00 91.31 447 GLY A CA 1
ATOM 3596 C C . GLY A 1 447 ? -32.809 17.185 33.083 1.00 91.31 447 GLY A C 1
ATOM 3597 O O . GLY A 1 447 ? -32.247 18.101 33.688 1.00 91.31 447 GLY A O 1
ATOM 3598 N N . PHE A 1 448 ? -32.212 16.523 32.088 1.00 96.31 448 PHE A N 1
ATOM 3599 C CA . PHE A 1 448 ? -30.818 16.748 31.715 1.00 96.31 448 PHE A CA 1
ATOM 3600 C C . PHE A 1 448 ? -30.614 18.049 30.925 1.00 96.31 448 PHE A C 1
ATOM 3602 O O . PHE A 1 448 ? -31.257 18.277 29.895 1.00 96.31 448 PHE A O 1
ATOM 3609 N N . HIS A 1 449 ? -29.679 18.883 31.376 1.00 95.38 449 HIS A N 1
ATOM 3610 C CA . HIS A 1 449 ? -29.266 20.120 30.712 1.00 95.38 449 HIS A CA 1
ATOM 3611 C C . HIS A 1 449 ? -27.758 20.354 30.859 1.00 95.38 449 HIS A C 1
ATOM 3613 O O . HIS A 1 449 ? -27.111 19.785 31.737 1.00 95.38 449 HIS A O 1
ATOM 3619 N N . LEU A 1 450 ? -27.189 21.170 29.969 1.00 97.25 450 LEU A N 1
ATOM 3620 C CA . LEU A 1 450 ? -25.768 21.512 30.001 1.00 97.25 450 LEU A CA 1
ATOM 3621 C C . LEU A 1 450 ? -25.516 22.735 30.881 1.00 97.25 450 LEU A C 1
ATOM 3623 O O . LEU A 1 450 ? -26.214 23.742 30.768 1.00 97.25 450 LEU A O 1
ATOM 3627 N N . GLU A 1 451 ? -24.483 22.652 31.711 1.00 96.12 451 GLU A N 1
ATOM 3628 C CA . GLU A 1 451 ? -23.882 23.807 32.386 1.00 96.12 451 GLU A CA 1
ATOM 3629 C C . GLU A 1 451 ? -22.749 24.396 31.530 1.00 96.12 451 GLU A C 1
ATOM 3631 O O . GLU A 1 451 ? -22.584 25.612 31.463 1.00 96.12 451 GLU A O 1
ATOM 3636 N N . GLN A 1 452 ? -21.981 23.524 30.865 1.00 94.12 452 GLN A N 1
ATOM 3637 C CA . GLN A 1 452 ? -20.918 23.828 29.897 1.00 94.12 452 GLN A CA 1
ATOM 3638 C C . GLN A 1 452 ? -20.966 22.786 28.764 1.00 94.12 452 GLN A C 1
ATOM 3640 O O . GLN A 1 452 ? -21.597 21.741 28.947 1.00 94.12 452 GLN A O 1
ATOM 3645 N N . PRO A 1 453 ? -20.319 23.006 27.600 1.00 92.75 453 PRO A N 1
ATOM 3646 C CA . PRO A 1 453 ? -20.341 22.032 26.507 1.00 92.75 453 PRO A CA 1
ATOM 3647 C C . PRO A 1 453 ? -19.947 20.616 26.948 1.00 92.75 453 PRO A C 1
ATOM 3649 O O . PRO A 1 453 ? -20.574 19.644 26.531 1.00 92.75 453 PRO A O 1
ATOM 3652 N N . ASP A 1 454 ? -18.960 20.493 27.829 1.00 93.69 454 ASP A N 1
ATOM 3653 C CA . ASP A 1 454 ? -18.408 19.242 28.350 1.00 93.69 454 ASP A CA 1
ATOM 3654 C C . ASP A 1 454 ? -18.921 18.877 29.760 1.00 93.69 454 ASP A C 1
ATOM 3656 O O . ASP A 1 454 ? -18.454 17.894 30.344 1.00 93.69 454 ASP A O 1
ATOM 3660 N N . ILE A 1 455 ? -19.916 19.601 30.295 1.00 95.56 455 ILE A N 1
ATOM 3661 C CA . ILE A 1 455 ? -20.504 19.349 31.620 1.00 95.56 455 ILE A CA 1
ATOM 3662 C C . ILE A 1 455 ? -22.035 19.408 31.573 1.00 95.56 455 ILE A C 1
ATOM 3664 O O . ILE A 1 455 ? -22.630 20.471 31.382 1.00 95.56 455 ILE A O 1
ATOM 3668 N N . GLY A 1 456 ? -22.681 18.271 31.835 1.00 95.50 456 GLY A N 1
ATOM 3669 C CA . GLY A 1 456 ? -24.133 18.158 31.973 1.00 95.50 456 GLY A CA 1
ATOM 3670 C C . GLY A 1 456 ? -24.595 17.874 33.402 1.00 95.50 456 GLY A C 1
ATOM 3671 O O . GLY A 1 456 ? -23.824 17.421 34.244 1.00 95.50 456 GLY A O 1
ATOM 3672 N N . THR A 1 457 ? -25.870 18.115 33.687 1.00 94.06 457 THR A N 1
ATOM 3673 C CA . THR A 1 457 ? -26.493 17.846 34.990 1.00 94.06 457 THR A CA 1
ATOM 3674 C C . THR A 1 457 ? -27.948 17.420 34.820 1.00 94.06 457 THR A C 1
ATOM 3676 O O . THR A 1 457 ? -28.648 17.914 33.937 1.00 94.06 457 THR A O 1
ATOM 3679 N N . ASP A 1 458 ? -28.416 16.504 35.668 1.00 92.38 458 ASP A N 1
ATOM 3680 C CA . ASP A 1 458 ? -29.836 16.122 35.787 1.00 92.38 458 ASP A CA 1
ATOM 3681 C C . ASP A 1 458 ? -30.522 16.785 37.002 1.00 92.38 458 ASP A C 1
ATOM 3683 O O . ASP A 1 458 ? -31.628 16.412 37.395 1.00 92.38 458 ASP A O 1
ATOM 3687 N N . GLY A 1 459 ? -29.842 17.750 37.635 1.00 86.62 459 GLY A N 1
ATOM 3688 C CA . GLY A 1 459 ? -30.275 18.418 38.865 1.00 86.62 459 GLY A CA 1
ATOM 3689 C C . GLY A 1 459 ? -29.943 17.657 40.154 1.00 86.62 459 GLY A C 1
ATOM 3690 O O . GLY A 1 459 ? -30.034 18.236 41.236 1.00 86.62 459 GLY A O 1
ATOM 3691 N N . ARG A 1 460 ? -29.528 16.386 40.073 1.00 88.00 460 ARG A N 1
ATOM 3692 C CA . ARG A 1 460 ? -29.048 15.582 41.215 1.00 88.00 460 ARG A CA 1
ATOM 3693 C C . ARG A 1 460 ? -27.558 15.277 41.123 1.00 88.00 460 ARG A C 1
ATOM 3695 O O . ARG A 1 460 ? -26.882 15.210 42.147 1.00 88.00 460 ARG A O 1
ATOM 3702 N N . ARG A 1 461 ? -27.060 15.043 39.913 1.00 92.31 461 ARG A N 1
ATOM 3703 C CA . ARG A 1 461 ? -25.702 14.597 39.603 1.00 92.31 461 ARG A CA 1
ATOM 3704 C C . ARG A 1 461 ? -25.125 15.439 38.471 1.00 92.31 461 ARG A C 1
ATOM 3706 O O . ARG A 1 461 ? -25.845 15.819 37.551 1.00 92.31 461 ARG A O 1
ATOM 3713 N N . ARG A 1 462 ? -23.8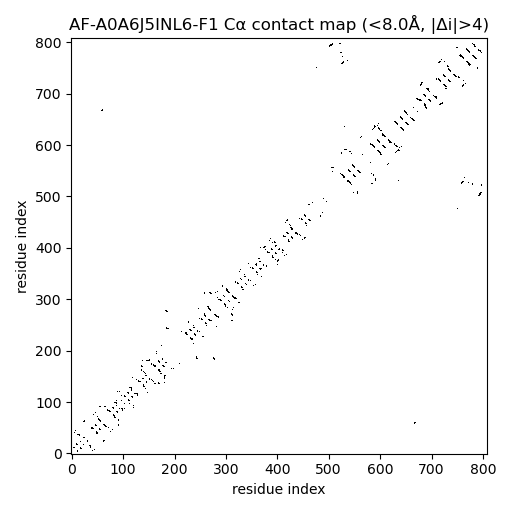16 15.694 38.536 1.00 94.25 462 ARG A N 1
ATOM 3714 C CA . ARG A 1 462 ? -23.055 16.385 37.485 1.00 94.25 462 ARG A CA 1
ATOM 3715 C C . ARG A 1 462 ? -22.232 15.364 36.705 1.00 94.25 462 ARG A C 1
ATOM 3717 O O . ARG A 1 462 ? -21.529 14.553 37.298 1.00 94.25 462 ARG A O 1
ATOM 3724 N N . TYR A 1 463 ? -22.305 15.429 35.385 1.00 94.44 463 TYR A N 1
ATOM 3725 C CA . TYR A 1 463 ? -21.668 14.521 34.439 1.00 94.44 463 TYR A CA 1
ATOM 3726 C C . TYR A 1 463 ? -20.618 15.308 33.652 1.00 94.44 463 TYR A C 1
ATOM 3728 O O . TYR A 1 463 ? -20.962 16.143 32.819 1.00 94.44 463 TYR A O 1
ATOM 3736 N N . VAL A 1 464 ? -19.339 15.058 33.931 1.00 94.69 464 VAL A N 1
ATOM 3737 C CA . VAL A 1 464 ? -18.208 15.738 33.278 1.00 94.69 464 VAL A CA 1
ATOM 3738 C C . VAL A 1 464 ? -17.616 14.817 32.216 1.00 94.69 464 VAL A C 1
ATOM 3740 O O . VAL A 1 464 ? -17.221 13.693 32.532 1.00 94.69 464 VAL A O 1
ATOM 3743 N N . TYR A 1 465 ? -17.525 15.281 30.967 1.00 91.44 465 TYR A N 1
ATOM 3744 C CA . TYR A 1 465 ? -17.041 14.472 29.844 1.00 91.44 465 TYR A CA 1
ATOM 3745 C C . TYR A 1 465 ? -15.629 13.938 30.082 1.00 91.44 465 TYR A C 1
ATOM 3747 O O . TYR A 1 465 ? -15.400 12.753 29.880 1.00 91.44 465 TYR A O 1
ATOM 3755 N N . GLN A 1 466 ? -14.690 14.764 30.558 1.00 89.12 466 GLN A N 1
ATOM 3756 C CA . GLN A 1 466 ? -13.312 14.319 30.814 1.00 89.12 466 GLN A CA 1
ATOM 3757 C C . GLN A 1 466 ? -13.235 13.250 31.909 1.00 89.12 466 GLN A C 1
ATOM 3759 O O . GLN A 1 466 ? -12.486 12.284 31.780 1.00 89.12 466 GLN A O 1
ATOM 3764 N N . ALA A 1 467 ? -14.057 13.382 32.949 1.00 89.19 467 ALA A N 1
ATOM 3765 C CA . ALA A 1 467 ? -14.160 12.417 34.035 1.00 89.19 467 ALA A CA 1
ATOM 3766 C C . ALA A 1 467 ? -14.726 11.083 33.513 1.00 89.19 467 ALA A C 1
ATOM 3768 O O . ALA A 1 467 ? -14.141 10.015 33.711 1.00 89.19 467 ALA A O 1
ATOM 3769 N N . TRP A 1 468 ? -15.816 11.151 32.740 1.00 92.62 468 TRP A N 1
ATOM 3770 C CA . TRP A 1 468 ? -16.386 9.997 32.050 1.00 92.62 468 TRP A CA 1
ATOM 3771 C C . TRP A 1 468 ? -15.393 9.364 31.072 1.00 92.62 468 TRP A C 1
ATOM 3773 O O . TRP A 1 468 ? -15.261 8.147 31.058 1.00 92.62 468 TRP A O 1
ATOM 3783 N N . LEU A 1 469 ? -14.654 10.157 30.293 1.00 88.12 469 LEU A N 1
ATOM 3784 C CA . LEU A 1 469 ? -13.662 9.697 29.321 1.00 88.12 469 LEU A CA 1
ATOM 3785 C C . LEU A 1 469 ? -12.504 8.984 30.018 1.00 88.12 469 LEU A C 1
ATOM 3787 O O . LEU A 1 469 ? -12.028 7.958 29.533 1.00 88.12 469 LEU A O 1
ATOM 3791 N N . ALA A 1 470 ? -12.070 9.504 31.163 1.00 84.94 470 ALA A N 1
ATOM 3792 C CA . ALA A 1 470 ? -11.063 8.888 32.008 1.00 84.94 470 ALA A CA 1
ATOM 3793 C C . ALA A 1 470 ? -11.540 7.511 32.506 1.00 84.94 470 ALA A C 1
ATOM 3795 O O . ALA A 1 470 ? -10.825 6.525 32.324 1.00 84.94 470 ALA A O 1
ATOM 3796 N N . ALA A 1 471 ? -12.775 7.414 33.017 1.00 86.12 471 ALA A N 1
ATOM 3797 C CA . ALA A 1 471 ? -13.389 6.145 33.422 1.00 86.12 471 ALA A CA 1
ATOM 3798 C C . ALA A 1 471 ? -13.569 5.186 32.230 1.00 86.12 471 ALA A C 1
ATOM 3800 O O . ALA A 1 471 ? -13.230 4.006 32.299 1.00 86.12 471 ALA A O 1
ATOM 3801 N N . TRP A 1 472 ? -14.023 5.709 31.092 1.00 84.31 472 TRP A N 1
ATOM 3802 C CA . TRP A 1 472 ? -14.249 4.969 29.856 1.00 84.31 472 TRP A CA 1
ATOM 3803 C C . TRP A 1 472 ? -12.956 4.387 29.285 1.00 84.31 472 TRP A C 1
ATOM 3805 O O . TRP A 1 472 ? -12.970 3.265 28.781 1.00 84.31 472 TRP A O 1
ATOM 3815 N N . ARG A 1 473 ? -11.830 5.104 29.386 1.00 78.50 473 ARG A N 1
ATOM 3816 C CA . ARG A 1 473 ? -10.495 4.631 28.973 1.00 78.50 473 ARG A CA 1
ATOM 3817 C C . ARG A 1 473 ? -9.948 3.522 29.868 1.00 78.50 473 ARG A C 1
ATOM 3819 O O . ARG A 1 473 ? -9.142 2.725 29.399 1.00 78.50 473 ARG A O 1
ATOM 3826 N N . VAL A 1 474 ? -10.376 3.454 31.129 1.00 75.12 474 VAL A N 1
ATOM 3827 C CA . VAL A 1 474 ? -9.965 2.400 32.071 1.00 75.12 474 VAL A CA 1
ATOM 3828 C C . VAL A 1 474 ? -11.031 1.323 32.269 1.00 75.12 474 VAL A C 1
ATOM 3830 O O . VAL A 1 474 ? -10.815 0.426 33.079 1.00 75.12 474 VAL A O 1
ATOM 3833 N N . ARG A 1 475 ? -12.149 1.352 31.525 1.00 70.31 475 ARG A N 1
ATOM 3834 C CA . ARG A 1 475 ? -13.268 0.398 31.679 1.00 70.31 475 ARG A CA 1
ATOM 3835 C C . ARG A 1 475 ? -12.876 -1.070 31.469 1.00 70.31 475 ARG A C 1
ATOM 3837 O O . ARG A 1 475 ? -13.566 -1.982 31.904 1.00 70.31 475 ARG A O 1
ATOM 3844 N N . HIS A 1 476 ? -11.762 -1.304 30.779 1.00 52.91 476 HIS A N 1
ATOM 3845 C CA . HIS A 1 476 ? -11.163 -2.630 30.613 1.00 52.91 476 HIS A CA 1
ATOM 3846 C C . HIS A 1 476 ? -10.504 -3.149 31.895 1.00 52.91 476 HIS A C 1
ATOM 3848 O O . HIS A 1 476 ? -10.227 -4.333 31.997 1.00 52.91 476 HIS A O 1
ATOM 3854 N N . ARG A 1 477 ? -10.226 -2.268 32.862 1.00 51.22 477 ARG A N 1
ATOM 3855 C CA . ARG A 1 477 ? -9.653 -2.594 34.177 1.00 51.22 477 ARG A CA 1
ATOM 3856 C C . ARG A 1 477 ? -10.717 -2.687 35.272 1.00 51.22 477 ARG A C 1
ATOM 3858 O O . ARG A 1 477 ? -10.526 -3.439 36.219 1.00 51.22 477 ARG A O 1
ATOM 3865 N N . SER A 1 478 ? -11.820 -1.951 35.131 1.00 57.56 478 SER A N 1
ATOM 3866 C CA . SER A 1 478 ? -12.963 -1.975 36.050 1.00 57.56 478 SER A CA 1
ATOM 3867 C C . SER A 1 478 ? -14.262 -1.756 35.274 1.00 57.56 478 SER A C 1
ATOM 3869 O O . SER A 1 478 ? -14.278 -0.886 34.406 1.00 57.56 478 SER A O 1
ATOM 3871 N N . PRO A 1 479 ? -15.364 -2.466 35.583 1.00 72.00 479 PRO A N 1
ATOM 3872 C CA . PRO A 1 479 ? -16.645 -2.230 34.923 1.00 72.00 479 PRO A CA 1
ATOM 3873 C C . PRO A 1 479 ? -17.059 -0.759 35.043 1.00 72.00 479 PRO A C 1
ATOM 3875 O O . PRO A 1 479 ? -16.807 -0.116 36.064 1.00 72.00 479 PRO A O 1
ATOM 3878 N N . MET A 1 480 ? -17.678 -0.226 33.984 1.00 78.75 480 MET A N 1
ATOM 3879 C CA . MET A 1 480 ? -18.109 1.171 33.957 1.00 78.75 480 MET A CA 1
ATOM 3880 C C . MET A 1 480 ? -19.100 1.410 35.104 1.00 78.75 480 MET A C 1
ATOM 3882 O O . MET A 1 480 ? -20.093 0.684 35.186 1.00 78.75 480 MET A O 1
ATOM 3886 N N . PRO A 1 481 ? -18.853 2.383 35.995 1.00 76.62 481 PRO A N 1
ATOM 3887 C CA . PRO A 1 481 ? -19.777 2.654 37.081 1.00 76.62 481 PRO A CA 1
ATOM 3888 C C . PRO A 1 481 ? -21.070 3.259 36.527 1.00 76.62 481 PRO A C 1
ATOM 3890 O O . PRO A 1 481 ? -21.054 3.981 35.528 1.00 76.62 481 PRO A O 1
ATOM 3893 N N . ASP A 1 482 ? -22.181 3.036 37.231 1.00 82.00 482 ASP A N 1
ATOM 3894 C CA . ASP A 1 482 ? -23.476 3.651 36.898 1.00 82.00 482 ASP A CA 1
ATOM 3895 C C . ASP A 1 482 ? -23.425 5.190 36.952 1.00 82.00 482 ASP A C 1
ATOM 3897 O O . ASP A 1 482 ? -24.283 5.876 36.400 1.00 82.00 482 ASP A O 1
ATOM 3901 N N . TYR A 1 483 ? -22.421 5.746 37.634 1.00 88.12 483 TYR A N 1
ATOM 3902 C CA . TYR A 1 483 ? -22.155 7.174 37.704 1.00 88.12 483 TYR A CA 1
ATOM 3903 C C . TYR A 1 483 ? -20.660 7.449 37.877 1.00 88.12 483 TYR A C 1
ATOM 3905 O O . TYR A 1 483 ? -19.997 6.812 38.694 1.00 88.12 483 TYR A O 1
ATOM 3913 N N . VAL A 1 484 ? -20.151 8.437 37.140 1.00 87.69 484 VAL A N 1
ATOM 3914 C CA . VAL A 1 484 ? -18.775 8.933 37.260 1.00 87.69 484 VAL A CA 1
ATOM 3915 C C . VAL A 1 484 ? -18.825 10.334 37.876 1.00 87.69 484 VAL A C 1
ATOM 3917 O O . VAL A 1 484 ? -19.412 11.224 37.256 1.00 87.69 484 VAL A O 1
ATOM 3920 N N . PRO A 1 485 ? -18.264 10.553 39.080 1.00 87.19 485 PRO A N 1
ATOM 3921 C CA . PRO A 1 485 ? -18.330 11.851 39.738 1.00 87.19 485 PRO A CA 1
ATOM 3922 C C . PRO A 1 485 ? -17.427 12.897 39.047 1.00 87.19 485 PRO A C 1
ATOM 3924 O O . PRO A 1 485 ? -16.460 12.525 38.381 1.00 87.19 485 PRO A O 1
ATOM 3927 N N . PRO A 1 486 ? -17.712 14.208 39.187 1.00 88.38 486 PRO A N 1
ATOM 3928 C CA . PRO A 1 486 ? -16.965 15.279 38.512 1.00 88.38 486 PRO A CA 1
ATOM 3929 C C . PRO A 1 486 ? -15.472 15.326 38.838 1.00 88.38 486 PRO A C 1
ATOM 3931 O O . PRO A 1 486 ? -14.671 15.718 37.997 1.00 88.38 486 PRO A O 1
ATOM 3934 N N . ASP A 1 487 ? -15.116 14.945 40.060 1.00 85.25 487 ASP A N 1
ATOM 3935 C CA . ASP A 1 487 ? -13.757 14.870 40.589 1.00 85.25 487 ASP A CA 1
ATOM 3936 C C . ASP A 1 487 ? -13.106 13.504 40.337 1.00 85.25 487 ASP A C 1
ATOM 3938 O O . ASP A 1 487 ? -12.058 13.207 40.910 1.00 85.25 487 ASP A O 1
ATOM 3942 N N . TYR A 1 488 ? -13.698 12.665 39.475 1.00 82.06 488 TYR A N 1
ATOM 3943 C CA . TYR A 1 488 ? -13.078 11.412 39.068 1.00 82.06 488 TYR A CA 1
ATOM 3944 C C . TYR A 1 488 ? -11.763 11.702 38.344 1.00 82.06 488 TYR A C 1
ATOM 3946 O O . TYR A 1 488 ? -11.716 12.079 37.171 1.00 82.06 488 TYR A O 1
ATOM 3954 N N . VAL A 1 489 ? -10.680 11.477 39.070 1.00 70.31 489 VAL A N 1
ATOM 3955 C CA . VAL A 1 489 ? -9.336 11.382 38.532 1.00 70.31 489 VAL A CA 1
ATOM 3956 C C . VAL A 1 489 ? -9.113 9.908 38.229 1.00 70.31 489 VAL A C 1
ATOM 3958 O O . VAL A 1 489 ? -9.159 9.072 39.135 1.00 70.31 489 VAL A O 1
ATOM 3961 N N . ALA A 1 490 ? -8.901 9.568 36.952 1.00 61.78 490 ALA A N 1
ATOM 3962 C CA . ALA A 1 490 ? -8.426 8.226 36.632 1.00 61.78 490 ALA A CA 1
ATOM 3963 C C . ALA A 1 490 ? -7.143 7.983 37.438 1.00 61.78 490 ALA A C 1
ATOM 3965 O O . ALA A 1 490 ? -6.284 8.867 37.436 1.00 61.78 490 ALA A O 1
ATOM 3966 N N . PRO A 1 491 ? -6.994 6.820 38.099 1.00 60.28 491 PRO A N 1
ATOM 3967 C CA . PRO A 1 491 ? -5.744 6.464 38.758 1.00 60.28 491 PRO A CA 1
ATOM 3968 C C . PRO A 1 491 ? -4.599 6.728 37.776 1.00 60.28 491 PRO A C 1
ATOM 3970 O O . PRO A 1 491 ? -4.654 6.216 36.654 1.00 60.28 491 PRO A O 1
ATOM 3973 N N . GLU A 1 492 ? -3.672 7.621 38.146 1.00 43.16 492 GLU A N 1
ATOM 3974 C CA . GLU A 1 492 ? -2.750 8.276 37.215 1.00 43.16 492 GLU A CA 1
ATOM 3975 C C . GLU A 1 492 ? -2.152 7.297 36.202 1.00 43.16 492 GLU A C 1
ATOM 3977 O O . GLU A 1 492 ? -1.652 6.233 36.561 1.00 43.16 492 GLU A O 1
ATOM 3982 N N . ALA A 1 493 ? -2.086 7.712 34.934 1.00 38.25 493 ALA A N 1
ATOM 3983 C CA . ALA A 1 493 ? -1.323 7.028 33.889 1.00 38.25 493 ALA A CA 1
ATOM 3984 C C . ALA A 1 493 ? 0.210 7.009 34.144 1.00 38.25 493 ALA A C 1
ATOM 3986 O O . ALA A 1 493 ? 0.966 6.619 33.258 1.00 38.25 493 ALA A O 1
ATOM 3987 N N . GLY A 1 494 ? 0.659 7.401 35.344 1.00 34.88 494 GLY A N 1
ATOM 3988 C CA . GLY A 1 494 ? 2.028 7.309 35.858 1.00 34.88 494 GLY A CA 1
ATOM 3989 C C . GLY A 1 494 ? 2.151 6.607 37.220 1.00 34.88 494 GLY A C 1
ATOM 3990 O O . GLY A 1 494 ? 3.263 6.271 37.618 1.00 34.88 494 GLY A O 1
ATOM 3991 N N . ALA A 1 495 ? 1.051 6.285 37.903 1.00 29.19 495 ALA A N 1
ATOM 3992 C CA . ALA A 1 495 ? 1.098 5.322 38.987 1.00 29.19 495 ALA A CA 1
ATOM 3993 C C . ALA A 1 495 ? 0.905 3.954 38.344 1.00 29.19 495 ALA A C 1
ATOM 3995 O O . ALA A 1 495 ? -0.176 3.626 37.846 1.00 29.19 495 ALA A O 1
ATOM 3996 N N . GLN A 1 496 ? 1.964 3.138 38.358 1.00 29.50 496 GLN A N 1
ATOM 3997 C CA . GLN A 1 496 ? 1.767 1.700 38.453 1.00 29.50 496 GLN A CA 1
ATOM 3998 C C . GLN A 1 496 ? 0.586 1.516 39.401 1.00 29.50 496 GLN A C 1
ATOM 4000 O O . GLN A 1 496 ? 0.661 1.901 40.568 1.00 29.50 496 GLN A O 1
ATOM 4005 N N . VAL A 1 497 ? -0.524 0.979 38.879 1.00 26.55 497 VAL A N 1
ATOM 4006 C CA . VAL A 1 497 ? -1.441 0.216 39.715 1.00 26.55 497 VAL A CA 1
ATOM 4007 C C . VAL A 1 497 ? -0.491 -0.579 40.582 1.00 26.55 497 VAL A C 1
ATOM 4009 O O . VAL A 1 497 ? 0.323 -1.316 40.015 1.00 26.55 497 VAL A O 1
ATOM 4012 N N . ALA A 1 498 ? -0.494 -0.307 41.893 1.00 31.50 498 ALA A N 1
ATOM 4013 C CA . ALA A 1 498 ? 0.089 -1.210 42.855 1.00 31.50 498 ALA A CA 1
ATOM 4014 C C . ALA A 1 498 ? -0.545 -2.522 42.462 1.00 31.50 498 ALA A C 1
ATOM 4016 O O . ALA A 1 498 ? -1.751 -2.729 42.633 1.00 31.50 498 ALA A O 1
ATOM 4017 N N . ALA A 1 499 ? 0.243 -3.289 41.719 1.00 29.16 499 ALA A N 1
ATOM 4018 C CA . ALA A 1 499 ? -0.183 -4.542 41.212 1.00 29.16 499 ALA A CA 1
ATOM 4019 C C . ALA A 1 499 ? -0.628 -5.235 42.490 1.00 29.16 499 ALA A C 1
ATOM 4021 O O . ALA A 1 499 ? 0.130 -5.279 43.466 1.00 29.16 499 ALA A O 1
ATOM 4022 N N . GLY A 1 500 ? -1.860 -5.756 42.510 1.00 35.12 500 GLY A N 1
ATOM 4023 C CA . GLY A 1 500 ? -2.011 -7.001 43.254 1.00 35.12 500 GLY A CA 1
ATOM 4024 C C . GLY A 1 500 ? -0.772 -7.809 42.876 1.00 35.12 500 GLY A C 1
ATOM 4025 O O . GLY A 1 500 ? -0.494 -7.846 41.678 1.00 35.12 500 GLY A O 1
ATOM 4026 N N . PRO A 1 501 ? 0.042 -8.173 43.880 1.00 30.28 501 PRO A N 1
ATOM 4027 C CA . PRO A 1 501 ? 1.509 -8.155 43.865 1.00 30.28 501 PRO A CA 1
ATOM 4028 C C . PRO A 1 501 ? 2.076 -8.302 42.461 1.00 30.28 501 PRO A C 1
ATOM 4030 O O . PRO A 1 501 ? 1.693 -9.260 41.792 1.00 30.28 501 PRO A O 1
ATOM 4033 N N . ALA A 1 502 ? 2.938 -7.361 42.036 1.00 35.44 502 ALA A N 1
ATOM 4034 C CA . ALA A 1 502 ? 3.572 -7.367 40.714 1.00 35.44 502 ALA A CA 1
ATOM 4035 C C . ALA A 1 502 ? 3.809 -8.818 40.291 1.00 35.44 502 ALA A C 1
ATOM 4037 O O . ALA A 1 502 ? 4.521 -9.519 41.017 1.00 35.44 502 ALA A O 1
ATOM 4038 N N . PRO A 1 503 ? 3.122 -9.314 39.240 1.00 45.72 503 PRO A N 1
ATOM 4039 C CA . PRO A 1 503 ? 3.281 -10.704 38.864 1.00 45.72 503 PRO A CA 1
ATOM 4040 C C . PRO A 1 503 ? 4.769 -10.900 38.619 1.00 45.72 503 PRO A C 1
ATOM 4042 O O . PRO A 1 503 ? 5.368 -10.069 37.935 1.00 45.72 503 PRO A O 1
ATOM 4045 N N . GLU A 1 504 ? 5.353 -11.909 39.266 1.00 45.59 504 GLU A N 1
ATOM 4046 C CA . GLU A 1 504 ? 6.800 -12.123 39.286 1.00 45.59 504 GLU A CA 1
ATOM 4047 C C . GLU A 1 504 ? 7.365 -11.934 37.876 1.00 45.59 504 GLU A C 1
ATOM 4049 O O . GLU A 1 504 ? 6.999 -12.661 36.948 1.00 45.59 504 GLU A O 1
ATOM 4054 N N . SER A 1 505 ? 8.204 -10.913 37.690 1.00 49.34 505 SER A N 1
ATOM 4055 C CA . SER A 1 505 ? 9.022 -10.816 36.492 1.00 49.34 505 SER A CA 1
ATOM 4056 C C . SER A 1 505 ? 10.039 -11.940 36.581 1.00 49.34 505 SER A C 1
ATOM 4058 O O . SER A 1 505 ? 10.774 -12.057 37.563 1.00 49.34 505 SER A O 1
ATOM 4060 N N . VAL A 1 506 ? 10.045 -12.814 35.579 1.00 51.00 506 VAL A N 1
ATOM 4061 C CA . VAL A 1 506 ? 10.977 -13.935 35.564 1.00 51.00 506 VAL A CA 1
ATOM 4062 C C . VAL A 1 506 ? 12.061 -13.646 34.544 1.00 51.00 506 VAL A C 1
ATOM 4064 O O . VAL A 1 506 ? 11.791 -13.467 33.357 1.00 51.00 506 VAL A O 1
ATOM 4067 N N . SER A 1 507 ? 13.295 -13.558 35.035 1.00 51.75 507 SER A N 1
ATOM 4068 C CA . SER A 1 507 ? 14.490 -13.385 34.214 1.00 51.75 507 SER A CA 1
ATOM 4069 C C . SER A 1 507 ? 15.000 -14.743 33.739 1.00 51.75 507 SER A C 1
ATOM 4071 O O . SER A 1 507 ? 15.035 -15.703 34.514 1.00 51.75 507 SER A O 1
ATOM 4073 N N . ALA A 1 508 ? 15.465 -14.808 32.489 1.00 45.38 508 ALA A N 1
ATOM 4074 C CA . ALA A 1 508 ? 16.082 -16.001 31.904 1.00 45.38 508 ALA A CA 1
ATOM 4075 C C . ALA A 1 508 ? 17.284 -16.534 32.722 1.00 45.38 508 ALA A C 1
ATOM 4077 O O . ALA A 1 508 ? 17.614 -17.714 32.644 1.00 45.38 508 ALA A O 1
ATOM 4078 N N . HIS A 1 509 ? 17.920 -15.696 33.552 1.00 42.28 509 HIS A N 1
ATOM 4079 C CA . HIS A 1 509 ? 19.132 -16.056 34.298 1.00 42.28 509 HIS A CA 1
ATOM 4080 C C . HIS A 1 509 ? 18.903 -16.694 35.676 1.00 42.28 509 HIS A C 1
ATOM 4082 O O . HIS A 1 509 ? 19.860 -17.199 36.261 1.00 42.28 509 HIS A O 1
ATOM 4088 N N . ALA A 1 510 ? 17.671 -16.750 36.195 1.00 38.75 510 ALA A N 1
ATOM 4089 C CA . ALA A 1 510 ? 17.409 -17.236 37.558 1.00 38.75 510 ALA A CA 1
ATOM 4090 C C . ALA A 1 510 ? 17.634 -18.756 37.767 1.00 38.75 510 ALA A C 1
ATOM 4092 O O . ALA A 1 510 ? 17.449 -19.258 38.872 1.00 38.75 510 ALA A O 1
ATOM 4093 N N . SER A 1 511 ? 18.041 -19.504 36.735 1.00 37.16 511 SER A N 1
ATOM 4094 C CA . SER A 1 511 ? 18.315 -20.951 36.830 1.00 37.16 511 SER A CA 1
ATOM 4095 C C . SER A 1 511 ? 19.567 -21.434 36.074 1.00 37.16 511 SER A C 1
ATOM 4097 O O . SER A 1 511 ? 19.819 -22.636 36.014 1.00 37.16 511 SER A O 1
ATOM 4099 N N . SER A 1 512 ? 20.409 -20.522 35.573 1.00 32.56 512 SER A N 1
ATOM 4100 C CA . SER A 1 512 ? 21.701 -20.859 34.956 1.00 32.56 512 SER A CA 1
ATOM 4101 C C . SER A 1 512 ? 22.806 -20.934 36.016 1.00 32.56 512 SER A C 1
ATOM 4103 O O . SER A 1 512 ? 23.278 -19.907 36.504 1.00 32.56 512 SER A O 1
ATOM 4105 N N . GLN A 1 513 ? 23.267 -22.141 36.359 1.00 30.77 513 GLN A N 1
ATOM 4106 C CA . GLN A 1 513 ? 24.516 -22.336 37.108 1.00 30.77 513 GLN A CA 1
ATOM 4107 C C . GLN A 1 513 ? 25.739 -22.066 36.210 1.00 30.77 513 GLN A C 1
ATOM 4109 O O . GLN A 1 513 ? 26.434 -22.996 35.821 1.00 30.77 513 GLN A O 1
ATOM 4114 N N . ALA A 1 514 ? 26.007 -20.803 35.874 1.00 30.22 514 ALA A N 1
ATOM 4115 C CA . ALA A 1 514 ? 27.327 -20.336 35.430 1.00 30.22 514 ALA A CA 1
ATOM 4116 C C . ALA A 1 514 ? 27.349 -18.797 35.349 1.00 30.22 514 ALA A C 1
ATOM 4118 O O . ALA A 1 514 ? 26.481 -18.221 34.689 1.00 30.22 514 ALA A O 1
ATOM 4119 N N . PRO A 1 515 ? 28.324 -18.107 35.970 1.00 30.94 515 PRO A N 1
ATOM 4120 C CA . PRO A 1 515 ? 28.491 -16.672 35.797 1.00 30.94 515 PRO A CA 1
ATOM 4121 C C . PRO A 1 515 ? 29.265 -16.403 34.497 1.00 30.94 515 PRO A C 1
ATOM 4123 O O . PRO A 1 515 ? 30.470 -16.635 34.427 1.00 30.94 515 PRO A O 1
ATOM 4126 N N . LEU A 1 516 ? 28.585 -15.900 33.465 1.00 34.19 516 LEU A N 1
ATOM 4127 C CA . LEU A 1 516 ? 29.247 -15.282 32.313 1.00 34.19 516 LEU A CA 1
ATOM 4128 C C . LEU A 1 516 ? 29.501 -13.806 32.641 1.00 34.19 516 LEU A C 1
ATOM 4130 O O . LEU A 1 516 ? 28.572 -13.015 32.779 1.00 34.19 516 LEU A O 1
ATOM 4134 N N . ALA A 1 517 ? 30.774 -13.459 32.826 1.00 28.05 517 ALA A N 1
ATOM 4135 C CA . ALA A 1 517 ? 31.226 -12.098 33.077 1.00 28.05 517 ALA A CA 1
ATOM 4136 C C . ALA A 1 517 ? 31.223 -11.283 31.773 1.00 28.05 517 ALA A C 1
ATOM 4138 O O . ALA A 1 517 ? 31.958 -11.600 30.841 1.00 28.05 517 ALA A O 1
ATOM 4139 N N . GLY A 1 518 ? 30.418 -10.222 31.721 1.00 33.38 518 GLY A N 1
ATOM 4140 C CA . GLY A 1 518 ? 30.412 -9.246 30.631 1.00 33.38 518 GLY A CA 1
ATOM 4141 C C . GLY A 1 518 ? 29.150 -8.385 30.637 1.00 33.38 518 GLY A C 1
ATOM 4142 O O . GLY A 1 518 ? 28.086 -8.834 31.056 1.00 33.38 518 GLY A O 1
ATOM 4143 N N . THR A 1 519 ? 29.262 -7.137 30.186 1.00 32.06 519 THR A N 1
ATOM 4144 C CA . THR A 1 519 ? 28.128 -6.248 29.906 1.00 32.06 519 THR A CA 1
ATOM 4145 C C . THR A 1 519 ? 27.278 -6.864 28.794 1.00 32.06 519 THR A C 1
ATOM 4147 O O . THR A 1 519 ? 27.622 -6.787 27.617 1.00 32.06 519 THR A O 1
ATOM 4150 N N . VAL A 1 520 ? 26.178 -7.522 29.162 1.00 41.56 520 VAL A N 1
ATOM 4151 C CA . VAL A 1 520 ? 25.238 -8.111 28.201 1.00 41.56 520 VAL A CA 1
ATOM 4152 C C . VAL A 1 520 ? 24.433 -6.970 27.576 1.00 41.56 520 VAL A C 1
ATOM 4154 O O . VAL A 1 520 ? 23.707 -6.265 28.277 1.00 41.56 520 VAL A O 1
ATOM 4157 N N . ALA A 1 521 ? 24.586 -6.754 26.266 1.00 43.28 521 ALA A N 1
ATOM 4158 C CA . ALA A 1 521 ? 23.707 -5.864 25.510 1.00 43.28 521 ALA A CA 1
ATOM 4159 C C . ALA A 1 521 ? 22.241 -6.276 25.732 1.00 43.28 521 ALA A C 1
ATOM 4161 O O . ALA A 1 521 ? 21.949 -7.467 25.850 1.00 43.28 521 ALA A O 1
ATOM 4162 N N . ALA A 1 522 ? 21.320 -5.311 25.805 1.00 53.16 522 ALA A N 1
ATOM 4163 C CA . ALA A 1 522 ? 19.909 -5.605 26.035 1.00 53.16 522 ALA A CA 1
ATOM 4164 C C . ALA A 1 522 ? 19.399 -6.596 24.972 1.00 53.16 522 ALA A C 1
ATOM 4166 O O . ALA A 1 522 ? 19.416 -6.297 23.778 1.00 53.16 522 ALA A O 1
ATOM 4167 N N . ARG A 1 523 ? 18.955 -7.788 25.391 1.00 65.38 523 ARG A N 1
ATOM 4168 C CA . ARG A 1 523 ? 18.363 -8.771 24.478 1.00 65.38 523 ARG A CA 1
ATOM 4169 C C . ARG A 1 523 ? 16.949 -8.304 24.153 1.00 65.38 523 ARG A C 1
ATOM 4171 O O . ARG A 1 523 ? 16.126 -8.152 25.046 1.00 65.38 523 ARG A O 1
ATOM 4178 N N . HIS A 1 524 ? 16.656 -8.022 22.890 1.00 72.50 524 HIS A N 1
ATOM 4179 C CA . HIS A 1 524 ? 15.327 -7.575 22.470 1.00 72.50 524 HIS A CA 1
ATOM 4180 C C . HIS A 1 524 ? 14.625 -8.720 21.739 1.00 72.50 524 HIS A C 1
ATOM 4182 O O . HIS A 1 524 ? 15.033 -9.099 20.643 1.00 72.50 524 HIS A O 1
ATOM 4188 N N . ALA A 1 525 ? 13.573 -9.282 22.340 1.00 82.19 525 ALA A N 1
ATOM 4189 C CA . ALA A 1 525 ? 12.795 -10.341 21.705 1.00 82.19 525 ALA A CA 1
ATOM 4190 C C . ALA A 1 525 ? 11.994 -9.803 20.505 1.00 82.19 525 ALA A C 1
ATOM 4192 O O . ALA A 1 525 ? 11.302 -8.786 20.603 1.00 82.19 525 ALA A O 1
ATOM 4193 N N . CYS A 1 526 ? 12.066 -10.512 19.379 1.00 82.19 526 CYS A N 1
ATOM 4194 C CA . CYS A 1 526 ? 11.372 -10.182 18.130 1.00 82.19 526 CYS A CA 1
ATOM 4195 C C . CYS A 1 526 ? 10.613 -11.374 17.515 1.00 82.19 526 CYS A C 1
ATOM 4197 O O . CYS A 1 526 ? 9.798 -11.168 16.612 1.00 82.19 526 CYS A O 1
ATOM 4199 N N . VAL A 1 527 ? 10.819 -12.594 18.022 1.00 86.19 527 VAL A N 1
ATOM 4200 C CA . VAL A 1 527 ? 10.129 -13.824 17.603 1.00 86.19 527 VAL A CA 1
ATOM 4201 C C . VAL A 1 527 ? 9.401 -14.444 18.795 1.00 86.19 527 VAL A C 1
ATOM 4203 O O . VAL A 1 527 ? 9.961 -14.550 19.885 1.00 86.19 527 VAL A O 1
ATOM 4206 N N . LEU A 1 528 ? 8.158 -14.873 18.554 1.00 87.31 528 LEU A N 1
ATOM 4207 C CA . LEU A 1 528 ? 7.353 -15.699 19.454 1.00 87.31 528 LEU A CA 1
ATOM 4208 C C . LEU A 1 528 ? 6.766 -16.858 18.649 1.00 87.31 528 LEU A C 1
ATOM 4210 O O . LEU A 1 528 ? 5.993 -16.610 17.723 1.00 87.31 528 LEU A O 1
ATOM 4214 N N . GLU A 1 529 ? 7.090 -18.094 19.007 1.00 87.38 529 GLU A N 1
ATOM 4215 C CA . GLU A 1 529 ? 6.550 -19.310 18.377 1.00 87.38 529 GLU A CA 1
ATOM 4216 C C . GLU A 1 529 ? 6.265 -20.382 19.438 1.00 87.38 529 GLU A C 1
ATOM 4218 O O . GLU A 1 529 ? 6.739 -20.293 20.569 1.00 87.38 529 GLU A O 1
ATOM 4223 N N . TRP A 1 530 ? 5.486 -21.406 19.089 1.00 86.62 530 TRP A N 1
ATOM 4224 C CA . TRP A 1 530 ? 5.246 -22.557 19.963 1.00 86.62 530 TRP A CA 1
ATOM 4225 C C . TRP A 1 530 ? 6.032 -23.780 19.503 1.00 86.62 530 TRP A C 1
ATOM 4227 O O . TRP A 1 530 ? 6.140 -24.051 18.307 1.00 86.62 530 TRP A O 1
ATOM 4237 N N . THR A 1 531 ? 6.496 -24.571 20.464 1.00 86.38 531 THR A N 1
ATOM 4238 C CA . THR A 1 531 ? 6.997 -25.930 20.235 1.00 86.38 531 THR A CA 1
ATOM 4239 C C . THR A 1 531 ? 6.403 -26.892 21.266 1.00 86.38 531 THR A C 1
ATOM 4241 O O . THR A 1 531 ? 5.794 -26.460 22.247 1.00 86.38 531 THR A O 1
ATOM 4244 N N . ARG A 1 532 ? 6.561 -28.197 21.047 1.00 85.25 532 ARG A N 1
ATOM 4245 C CA . ARG A 1 532 ? 6.265 -29.234 22.039 1.00 85.25 532 ARG A CA 1
ATOM 4246 C C . ARG A 1 532 ? 7.499 -30.072 22.269 1.00 85.25 532 ARG A C 1
ATOM 4248 O O . ARG A 1 532 ? 8.144 -30.460 21.301 1.00 85.25 532 ARG A O 1
ATOM 4255 N N . ASP A 1 533 ? 7.792 -30.361 23.526 1.00 86.50 533 ASP A N 1
ATOM 4256 C CA . ASP A 1 533 ? 8.897 -31.248 23.866 1.00 86.50 533 ASP A CA 1
ATOM 4257 C C . ASP A 1 533 ? 8.500 -32.735 23.761 1.00 86.50 533 ASP A C 1
ATOM 4259 O O . ASP A 1 533 ? 7.393 -33.093 23.344 1.00 86.50 533 ASP A O 1
ATOM 4263 N N . ALA A 1 534 ? 9.416 -33.622 24.144 1.00 85.56 534 ALA A N 1
ATOM 4264 C CA . ALA A 1 534 ? 9.231 -35.067 24.093 1.00 85.56 534 ALA A CA 1
ATOM 4265 C C . ALA A 1 534 ? 8.098 -35.588 24.997 1.00 85.56 534 ALA A C 1
ATOM 4267 O O . ALA A 1 534 ? 7.622 -36.703 24.771 1.00 85.56 534 ALA A O 1
ATOM 4268 N N . THR A 1 535 ? 7.649 -34.822 26.000 1.00 83.00 535 THR A N 1
ATOM 4269 C CA . THR A 1 535 ? 6.485 -35.185 26.829 1.00 83.00 535 THR A CA 1
ATOM 4270 C C . THR A 1 535 ? 5.170 -34.723 26.195 1.00 83.00 535 THR A C 1
ATOM 4272 O O . THR A 1 535 ? 4.096 -35.165 26.603 1.00 83.00 535 THR A O 1
ATOM 4275 N N . GLY A 1 536 ? 5.246 -33.886 25.156 1.00 76.56 536 GLY A N 1
ATOM 4276 C CA . GLY A 1 536 ? 4.107 -33.261 24.493 1.00 76.56 536 GLY A CA 1
ATOM 4277 C C . GLY A 1 536 ? 3.694 -31.931 25.124 1.00 76.56 536 GLY A C 1
ATOM 4278 O O . GLY A 1 536 ? 2.739 -31.312 24.638 1.00 76.56 536 GLY A O 1
ATOM 4279 N N . GLU A 1 537 ? 4.400 -31.470 26.160 1.00 82.62 537 GLU A N 1
ATOM 4280 C CA . GLU A 1 537 ? 4.141 -30.192 26.822 1.00 82.62 537 GLU A CA 1
ATOM 4281 C C . GLU A 1 537 ? 4.466 -29.017 25.898 1.00 82.62 537 GLU A C 1
ATOM 4283 O O . GLU A 1 537 ? 5.478 -29.004 25.194 1.00 82.62 537 GLU A O 1
ATOM 4288 N N . LEU A 1 538 ? 3.589 -28.009 25.896 1.00 84.31 538 LEU A N 1
ATOM 4289 C CA . LEU A 1 538 ? 3.754 -26.804 25.089 1.00 84.31 538 LEU A CA 1
ATOM 4290 C C . LEU A 1 538 ? 4.836 -25.898 25.699 1.00 84.31 538 LEU A C 1
ATOM 4292 O O . LEU A 1 538 ? 4.765 -25.531 26.872 1.00 84.31 538 LEU A O 1
ATOM 4296 N N . ARG A 1 539 ? 5.815 -25.490 24.889 1.00 89.44 539 ARG A N 1
ATOM 4297 C CA . ARG A 1 539 ? 6.891 -24.564 25.266 1.00 89.44 539 ARG A CA 1
ATOM 4298 C C . ARG A 1 539 ? 6.856 -23.322 24.385 1.00 89.44 539 ARG A C 1
ATOM 4300 O O . ARG A 1 539 ? 6.611 -23.424 23.180 1.00 89.44 539 ARG A O 1
ATOM 4307 N N . LEU A 1 540 ? 7.121 -22.157 24.971 1.00 91.00 540 LEU A N 1
ATOM 4308 C CA . LEU A 1 540 ? 7.203 -20.897 24.230 1.00 91.00 540 LEU A CA 1
ATOM 4309 C C . LEU A 1 540 ? 8.632 -20.671 23.736 1.00 91.00 540 LEU A C 1
ATOM 4311 O O . LEU A 1 540 ? 9.561 -20.606 24.534 1.00 91.00 540 LEU A O 1
ATOM 4315 N N . VAL A 1 541 ? 8.798 -20.499 22.433 1.00 91.88 541 VAL A N 1
ATOM 4316 C CA . VAL A 1 541 ? 10.050 -20.067 21.809 1.00 91.88 541 VAL A CA 1
ATOM 4317 C C . VAL A 1 541 ? 10.091 -18.541 21.826 1.00 91.88 541 VAL A C 1
ATOM 4319 O O . VAL A 1 541 ? 9.210 -17.893 21.257 1.00 91.88 541 VAL A O 1
ATOM 4322 N N . VAL A 1 542 ? 11.114 -17.966 22.454 1.00 91.25 542 VAL A N 1
ATOM 4323 C CA . VAL A 1 542 ? 11.369 -16.519 22.490 1.00 91.25 542 VAL A CA 1
ATOM 4324 C C . VAL A 1 542 ? 12.745 -16.266 21.893 1.00 91.25 542 VAL A C 1
ATOM 4326 O O . VAL A 1 542 ? 13.744 -16.699 22.458 1.00 91.25 542 VAL A O 1
ATOM 4329 N N . ALA A 1 543 ? 12.821 -15.575 20.756 1.00 89.31 543 ALA A N 1
ATOM 4330 C CA . ALA A 1 543 ? 14.103 -15.295 20.106 1.00 89.31 543 ALA A CA 1
ATOM 4331 C C . ALA A 1 543 ? 14.271 -13.820 19.741 1.00 89.31 543 ALA A C 1
ATOM 4333 O O . ALA A 1 543 ? 13.296 -13.085 19.547 1.00 89.31 543 ALA A O 1
ATOM 4334 N N . GLY A 1 544 ? 15.527 -13.402 19.654 1.00 87.06 544 GLY A N 1
ATOM 4335 C CA . GLY A 1 544 ? 15.958 -12.063 19.281 1.00 87.06 544 GLY A CA 1
ATOM 4336 C C . GLY A 1 544 ? 17.370 -12.087 18.715 1.00 87.06 544 GLY A C 1
ATOM 4337 O O . GLY A 1 544 ? 17.905 -13.148 18.405 1.00 87.06 544 GLY A O 1
ATOM 4338 N N . GLU A 1 545 ? 17.988 -10.921 18.566 1.00 84.81 545 GLU A N 1
ATOM 4339 C CA . GLU A 1 545 ? 19.358 -10.852 18.056 1.00 84.81 545 GLU A CA 1
ATOM 4340 C C . GLU A 1 545 ? 20.324 -11.633 18.970 1.00 84.81 545 GLU A C 1
ATOM 4342 O O . GLU A 1 545 ? 20.495 -11.309 20.146 1.00 84.81 545 GLU A O 1
ATOM 4347 N N . GLY A 1 546 ? 20.937 -12.690 18.428 1.00 83.31 546 GLY A N 1
ATOM 4348 C CA . GLY A 1 546 ? 21.948 -13.502 19.113 1.00 83.31 546 GLY A CA 1
ATOM 4349 C C . GLY A 1 546 ? 21.434 -14.520 20.139 1.00 83.31 546 GLY A C 1
ATOM 4350 O O . GLY A 1 546 ? 22.255 -15.210 20.736 1.00 83.31 546 GLY A O 1
ATOM 4351 N N . PHE A 1 547 ? 20.121 -14.663 20.358 1.00 88.94 547 PHE A N 1
ATOM 4352 C CA . PHE A 1 547 ? 19.602 -15.630 21.337 1.00 88.94 547 PHE A CA 1
ATOM 4353 C C . PHE A 1 547 ? 18.249 -16.236 20.951 1.00 88.94 547 PHE A C 1
ATOM 4355 O O . PHE A 1 547 ? 17.409 -15.592 20.318 1.00 88.94 547 PHE A O 1
ATOM 4362 N N . CYS A 1 548 ? 18.015 -17.466 21.405 1.00 91.06 548 CYS A N 1
ATOM 4363 C CA . CYS A 1 548 ? 16.711 -18.116 21.400 1.00 91.06 548 CYS A CA 1
ATOM 4364 C C . CYS A 1 548 ? 16.532 -18.935 22.683 1.00 91.06 548 CYS A C 1
ATOM 4366 O O . CYS A 1 548 ? 17.275 -19.881 22.923 1.00 91.06 548 CYS A O 1
ATOM 4368 N N . ASP A 1 549 ? 15.539 -18.574 23.493 1.00 91.19 549 ASP A N 1
ATOM 4369 C CA . ASP A 1 549 ? 15.203 -19.234 24.753 1.00 91.19 549 ASP A CA 1
ATOM 4370 C C . ASP A 1 549 ? 13.882 -20.003 24.623 1.00 91.19 549 ASP A C 1
ATOM 4372 O O . ASP A 1 549 ? 12.887 -19.493 24.098 1.00 91.19 549 ASP A O 1
ATOM 4376 N N . ILE A 1 550 ? 13.860 -21.227 25.145 1.00 92.19 550 ILE A N 1
ATOM 4377 C CA . ILE A 1 550 ? 12.686 -22.098 25.191 1.00 92.19 550 ILE A CA 1
ATOM 4378 C C . ILE A 1 550 ? 12.126 -22.085 26.608 1.00 92.19 550 ILE A C 1
ATOM 4380 O O . ILE A 1 550 ? 12.775 -22.544 27.547 1.00 92.19 550 ILE A O 1
ATOM 4384 N N . TRP A 1 551 ? 10.916 -21.565 26.768 1.00 90.50 551 TRP A N 1
ATOM 4385 C CA . TRP A 1 551 ? 10.276 -21.342 28.057 1.00 90.50 551 TRP A CA 1
ATOM 4386 C C . TRP A 1 551 ? 9.247 -22.416 28.390 1.00 90.50 551 TRP A C 1
ATOM 4388 O O . TRP A 1 551 ? 8.296 -22.661 27.643 1.00 90.50 551 TRP A O 1
ATOM 4398 N N . ASP A 1 552 ? 9.392 -22.982 29.583 1.00 86.75 552 ASP A N 1
ATOM 4399 C CA . ASP A 1 552 ? 8.305 -23.598 30.323 1.00 86.75 552 ASP A CA 1
ATOM 4400 C C . ASP A 1 552 ? 7.494 -22.492 31.001 1.00 86.75 552 ASP A C 1
ATOM 4402 O O . ASP A 1 552 ? 7.952 -21.862 31.956 1.00 86.75 552 ASP A O 1
ATOM 4406 N N . LEU A 1 553 ? 6.286 -22.240 30.502 1.00 84.31 553 LEU A N 1
ATOM 4407 C CA . LEU A 1 553 ? 5.416 -21.208 31.060 1.00 84.31 553 LEU A CA 1
ATOM 4408 C C . LEU A 1 553 ? 4.718 -21.649 32.356 1.00 84.31 553 LEU A C 1
ATOM 4410 O O . LEU A 1 553 ? 4.369 -20.790 33.166 1.00 84.31 553 LEU A O 1
ATOM 4414 N N . ALA A 1 554 ? 4.534 -22.955 32.571 1.00 81.06 554 ALA A N 1
ATOM 4415 C CA . ALA A 1 554 ? 3.925 -23.491 33.787 1.00 81.06 554 ALA A CA 1
ATOM 4416 C C . ALA A 1 554 ? 4.909 -23.415 34.965 1.00 81.06 554 ALA A C 1
ATOM 4418 O O . ALA A 1 554 ? 4.556 -22.942 36.045 1.00 81.06 554 ALA A O 1
ATOM 4419 N N . GLN A 1 555 ? 6.165 -23.803 34.734 1.00 81.25 555 GLN A N 1
ATOM 4420 C CA . GLN A 1 555 ? 7.254 -23.717 35.717 1.00 81.25 555 GLN A CA 1
ATOM 4421 C C . GLN A 1 555 ? 7.954 -22.354 35.719 1.00 81.25 555 GLN A C 1
ATOM 4423 O O . GLN A 1 555 ? 8.802 -22.109 36.574 1.00 81.25 555 GLN A O 1
ATOM 4428 N N . ARG A 1 556 ? 7.606 -21.478 34.767 1.00 84.31 556 ARG A N 1
ATOM 4429 C CA . ARG A 1 556 ? 8.187 -20.145 34.567 1.00 84.31 556 ARG A CA 1
ATOM 4430 C C . ARG A 1 556 ? 9.714 -20.187 34.505 1.00 84.31 556 ARG A C 1
ATOM 4432 O O . ARG A 1 556 ? 10.389 -19.490 35.249 1.00 84.31 556 ARG A O 1
ATOM 4439 N N . ARG A 1 557 ? 10.285 -21.024 33.646 1.00 82.75 557 ARG A N 1
ATOM 4440 C CA . ARG A 1 557 ? 11.745 -21.105 33.495 1.00 82.75 557 ARG A CA 1
ATOM 4441 C C . ARG A 1 557 ? 12.157 -21.436 32.076 1.00 82.75 557 ARG A C 1
ATOM 4443 O O . ARG A 1 557 ? 11.393 -22.037 31.325 1.00 82.75 557 ARG A O 1
ATOM 4450 N N . VAL A 1 558 ? 13.392 -21.091 31.744 1.00 86.12 558 VAL A N 1
ATOM 4451 C CA . VAL A 1 558 ? 14.025 -21.527 30.502 1.00 86.12 558 VAL A CA 1
ATOM 4452 C C . VAL A 1 558 ? 14.445 -22.989 30.653 1.00 86.12 558 VAL A C 1
ATOM 4454 O O . VAL A 1 558 ? 15.078 -23.362 31.640 1.00 86.12 558 VAL A O 1
ATOM 4457 N N . VAL A 1 559 ? 14.055 -23.827 29.695 1.00 88.12 559 VAL A N 1
ATOM 4458 C CA . VAL A 1 559 ? 14.388 -25.261 29.649 1.00 88.12 559 VAL A CA 1
ATOM 4459 C C . VAL A 1 559 ? 15.469 -25.583 28.620 1.00 88.12 559 VAL A C 1
ATOM 4461 O O . VAL A 1 559 ? 16.134 -26.606 28.750 1.00 88.12 559 VAL A O 1
ATOM 4464 N N . ALA A 1 560 ? 15.676 -24.704 27.638 1.00 87.56 560 ALA A N 1
ATOM 4465 C CA . ALA A 1 560 ? 16.783 -24.756 26.688 1.00 87.56 560 ALA A CA 1
ATOM 4466 C C . ALA A 1 560 ? 17.089 -23.345 26.163 1.00 87.56 560 ALA A C 1
ATOM 4468 O O . ALA A 1 560 ? 16.176 -22.529 26.035 1.00 87.56 560 ALA A O 1
ATOM 4469 N N . SER A 1 561 ? 18.350 -23.081 25.829 1.00 89.12 561 SER A N 1
ATOM 4470 C CA . SER A 1 561 ? 18.800 -21.827 25.218 1.00 89.12 561 SER A CA 1
ATOM 4471 C C . SER A 1 561 ? 19.763 -22.124 24.079 1.00 89.12 561 SER A C 1
ATOM 4473 O O . SER A 1 561 ? 20.605 -23.012 24.190 1.00 89.12 561 SER A O 1
ATOM 4475 N N . PHE A 1 562 ? 19.666 -21.337 23.015 1.00 89.06 562 PHE A N 1
ATOM 4476 C CA . PHE A 1 562 ? 20.527 -21.400 21.844 1.00 89.06 562 PHE A CA 1
ATOM 4477 C C . PHE A 1 562 ? 21.174 -20.036 21.623 1.00 89.06 562 PHE A C 1
ATOM 4479 O O . PHE A 1 562 ? 20.498 -19.001 21.652 1.00 89.06 562 PHE A O 1
ATOM 4486 N N . GLU A 1 563 ? 22.479 -20.036 21.368 1.00 89.06 563 GLU A N 1
ATOM 4487 C CA . GLU A 1 563 ? 23.160 -18.874 20.811 1.00 89.06 563 GLU A CA 1
ATOM 4488 C C . GLU A 1 563 ? 22.913 -18.854 19.303 1.00 89.06 563 GLU A C 1
ATOM 4490 O O . GLU A 1 563 ? 23.159 -19.838 18.603 1.00 89.06 563 GLU A O 1
ATOM 4495 N N . LEU A 1 564 ? 22.350 -17.755 18.806 1.00 89.75 564 LEU A N 1
ATOM 4496 C CA . LEU A 1 564 ? 22.008 -17.649 17.393 1.00 89.75 564 LEU A CA 1
ATOM 4497 C C . LEU A 1 564 ? 23.201 -17.125 16.590 1.00 89.75 564 LEU A C 1
ATOM 4499 O O . LEU A 1 564 ? 23.835 -16.158 17.027 1.00 89.75 564 LEU A O 1
ATOM 4503 N N . PRO A 1 565 ? 23.482 -17.682 15.395 1.00 88.69 565 PRO A N 1
ATOM 4504 C CA . PRO A 1 565 ? 24.536 -17.151 14.545 1.00 88.69 565 PRO A CA 1
ATOM 4505 C C . PRO A 1 565 ? 24.253 -15.695 14.148 1.00 88.69 565 PRO A C 1
ATOM 4507 O O . PRO A 1 565 ? 23.107 -15.241 14.105 1.00 88.69 565 PRO A O 1
ATOM 4510 N N . ARG A 1 566 ? 25.319 -14.959 13.826 1.00 87.81 566 ARG A N 1
ATOM 4511 C CA . ARG A 1 566 ? 25.245 -13.620 13.228 1.00 87.81 566 ARG A CA 1
ATOM 4512 C C . ARG A 1 566 ? 25.623 -13.737 11.756 1.00 87.81 566 ARG A C 1
ATOM 4514 O O . ARG A 1 566 ? 26.810 -13.691 11.436 1.00 87.81 566 ARG A O 1
ATOM 4521 N N . PRO A 1 567 ? 24.654 -13.993 10.863 1.00 84.12 567 PRO A N 1
ATOM 4522 C CA . PRO A 1 567 ? 24.946 -14.260 9.459 1.00 84.12 567 PRO A CA 1
ATOM 4523 C C . PRO A 1 567 ? 25.515 -13.046 8.721 1.00 84.12 567 PRO A C 1
ATOM 4525 O O . PRO A 1 567 ? 26.090 -13.211 7.647 1.00 84.12 567 PRO A O 1
ATOM 4528 N N . PHE A 1 568 ? 25.361 -11.846 9.282 1.00 82.19 568 PHE A N 1
ATOM 4529 C CA . PHE A 1 568 ? 25.848 -10.608 8.704 1.00 82.19 568 PHE A CA 1
ATOM 4530 C C . PHE A 1 568 ? 26.777 -9.881 9.684 1.00 82.19 568 PHE A C 1
ATOM 4532 O O . PHE A 1 568 ? 26.411 -9.598 10.825 1.00 82.19 568 PHE A O 1
ATOM 4539 N N . VAL A 1 569 ? 27.987 -9.557 9.230 1.00 78.19 569 VAL A N 1
ATOM 4540 C CA . VAL A 1 569 ? 28.928 -8.704 9.964 1.00 78.19 569 VAL A CA 1
ATOM 4541 C C . VAL A 1 569 ? 28.972 -7.365 9.226 1.00 78.19 569 VAL A C 1
ATOM 4543 O O . VAL A 1 569 ? 29.501 -7.337 8.114 1.00 78.19 569 VAL A O 1
ATOM 4546 N N . PRO A 1 570 ? 28.370 -6.290 9.771 1.00 65.75 570 PRO A N 1
ATOM 4547 C CA . PRO A 1 570 ? 28.393 -4.982 9.125 1.00 65.75 570 PRO A CA 1
ATOM 4548 C C . PRO A 1 570 ? 29.824 -4.458 9.005 1.00 65.75 570 PRO A C 1
ATOM 4550 O O . PRO A 1 570 ? 30.617 -4.604 9.935 1.00 65.75 570 PRO A O 1
ATOM 4553 N N . ASP A 1 571 ? 30.123 -3.792 7.891 1.00 69.81 571 ASP A N 1
ATOM 4554 C CA . ASP A 1 571 ? 31.234 -2.845 7.854 1.00 69.81 571 ASP A CA 1
ATOM 4555 C C . ASP A 1 571 ? 30.788 -1.583 8.608 1.00 69.81 571 ASP A C 1
ATOM 4557 O O . ASP A 1 571 ? 29.817 -0.927 8.218 1.00 69.81 571 ASP A O 1
ATOM 4561 N N . GLU A 1 572 ? 31.443 -1.275 9.732 1.00 58.50 572 GLU A N 1
ATOM 4562 C CA . GLU A 1 572 ? 31.042 -0.191 10.642 1.00 58.50 572 GLU A CA 1
ATOM 4563 C C . GLU A 1 572 ? 31.009 1.189 9.959 1.00 58.50 572 GLU A C 1
ATOM 4565 O O . GLU A 1 572 ? 30.327 2.092 10.445 1.00 58.50 572 GLU A O 1
ATOM 4570 N N . ALA A 1 573 ? 31.698 1.354 8.824 1.00 52.50 573 ALA A N 1
ATOM 4571 C CA . ALA A 1 573 ? 31.730 2.603 8.067 1.00 52.50 573 ALA A CA 1
ATOM 4572 C C . ALA A 1 573 ? 30.531 2.801 7.112 1.00 52.50 573 ALA A C 1
ATOM 4574 O O . ALA A 1 573 ? 30.229 3.943 6.764 1.00 52.50 573 ALA A O 1
ATOM 4575 N N . GLU A 1 574 ? 29.844 1.727 6.700 1.00 49.75 574 GLU A N 1
ATOM 4576 C CA . GLU A 1 574 ? 28.835 1.743 5.619 1.00 49.75 574 GLU A CA 1
ATOM 4577 C C . GLU A 1 574 ? 27.470 1.145 6.020 1.00 49.75 574 GLU A C 1
ATOM 4579 O O . GLU A 1 574 ? 26.534 1.128 5.218 1.00 49.75 574 GLU A O 1
ATOM 4584 N N . ALA A 1 575 ? 27.320 0.668 7.260 1.00 49.44 575 ALA A N 1
ATOM 4585 C CA . ALA A 1 575 ? 26.108 -0.011 7.715 1.00 49.44 575 ALA A CA 1
ATOM 4586 C C . ALA A 1 575 ? 24.853 0.883 7.659 1.00 49.44 575 ALA A C 1
ATOM 4588 O O . ALA A 1 575 ? 24.743 1.911 8.335 1.00 49.44 575 ALA A O 1
ATOM 4589 N N . THR A 1 576 ? 23.852 0.454 6.893 1.00 62.88 576 THR A N 1
ATOM 4590 C CA . THR A 1 576 ? 22.533 1.091 6.836 1.00 62.88 576 THR A CA 1
ATOM 4591 C C . THR A 1 576 ? 21.624 0.611 7.974 1.00 62.88 576 THR A C 1
ATOM 4593 O O . THR A 1 576 ? 21.856 -0.414 8.611 1.00 62.88 576 THR A O 1
ATOM 4596 N N . VAL A 1 577 ? 20.506 1.308 8.210 1.00 56.38 577 VAL A N 1
ATOM 4597 C CA . VAL A 1 577 ? 19.478 0.857 9.175 1.00 56.38 577 VAL A CA 1
ATOM 4598 C C . VAL A 1 577 ? 18.921 -0.532 8.812 1.00 56.38 577 VAL A C 1
ATOM 4600 O O . VAL A 1 577 ? 18.567 -1.300 9.703 1.00 56.38 577 VAL A O 1
ATOM 4603 N N . MET A 1 578 ? 18.870 -0.872 7.518 1.00 55.75 578 MET A N 1
ATOM 4604 C CA . MET A 1 578 ? 18.412 -2.186 7.049 1.00 55.75 578 MET A CA 1
ATOM 4605 C C . MET A 1 578 ? 19.428 -3.293 7.336 1.00 55.75 578 MET A C 1
ATOM 4607 O O . MET A 1 578 ? 19.029 -4.419 7.623 1.00 55.75 578 MET A O 1
ATOM 4611 N N . ASP A 1 579 ? 20.724 -2.975 7.339 1.00 66.00 579 ASP A N 1
ATOM 4612 C CA . ASP A 1 579 ? 21.782 -3.935 7.668 1.00 66.00 579 ASP A CA 1
ATOM 4613 C C . ASP A 1 579 ? 21.694 -4.417 9.121 1.00 66.00 579 ASP A C 1
ATOM 4615 O O . ASP A 1 579 ? 21.952 -5.587 9.406 1.00 66.00 579 ASP A O 1
ATOM 4619 N N . GLY A 1 580 ? 21.214 -3.560 10.030 1.00 64.00 580 GLY A N 1
ATOM 4620 C CA . GLY A 1 580 ? 20.918 -3.941 11.413 1.00 64.00 580 GLY A CA 1
ATOM 4621 C C . GLY A 1 580 ? 19.828 -5.015 11.547 1.00 64.00 580 GLY A C 1
ATOM 4622 O O . GLY A 1 580 ? 19.803 -5.735 12.541 1.00 64.00 580 GLY A O 1
ATOM 4623 N N . LEU A 1 581 ? 18.949 -5.182 10.549 1.00 71.38 581 LEU A N 1
ATOM 4624 C CA . LEU A 1 581 ? 17.888 -6.198 10.576 1.00 71.38 581 LEU A CA 1
ATOM 4625 C C . LEU A 1 581 ? 18.371 -7.590 10.147 1.00 71.38 581 LEU A C 1
ATOM 4627 O O . LEU A 1 581 ? 17.722 -8.579 10.477 1.00 71.38 581 LEU A O 1
ATOM 4631 N N . ARG A 1 582 ? 19.513 -7.708 9.462 1.00 77.69 582 ARG A N 1
ATOM 4632 C CA . ARG A 1 582 ? 19.997 -8.991 8.910 1.00 77.69 582 ARG A CA 1
ATOM 4633 C C . ARG A 1 582 ? 20.456 -9.997 9.969 1.00 77.69 582 ARG A C 1
ATOM 4635 O O . ARG A 1 582 ? 20.513 -11.192 9.696 1.00 77.69 582 ARG A O 1
ATOM 4642 N N . ASN A 1 583 ? 20.729 -9.532 11.190 1.00 84.50 583 ASN A N 1
ATOM 4643 C CA . ASN A 1 583 ? 20.993 -10.384 12.357 1.00 84.50 583 ASN A CA 1
ATOM 4644 C C . ASN A 1 583 ? 19.746 -10.631 13.223 1.00 84.50 583 ASN A C 1
ATOM 4646 O O . ASN A 1 583 ? 19.816 -11.335 14.232 1.00 84.50 583 ASN A O 1
ATOM 4650 N N . VAL A 1 584 ? 18.596 -10.080 12.831 1.00 85.00 584 VAL A N 1
ATOM 4651 C CA . VAL A 1 584 ? 17.332 -10.247 13.545 1.00 85.00 584 VAL A CA 1
ATOM 4652 C C . VAL A 1 584 ? 16.616 -11.488 12.996 1.00 85.00 584 VAL A C 1
ATOM 4654 O O . VAL A 1 584 ? 16.315 -11.544 11.798 1.00 85.00 584 VAL A O 1
ATOM 4657 N N . PRO A 1 585 ? 16.319 -12.499 13.835 1.00 90.00 585 PRO A N 1
ATOM 4658 C CA . PRO A 1 585 ? 15.574 -13.664 13.381 1.00 90.00 585 PRO A CA 1
ATOM 4659 C C . PRO A 1 585 ? 14.125 -13.283 13.052 1.00 90.00 585 PRO A C 1
ATOM 4661 O O . PRO A 1 585 ? 13.512 -12.439 13.710 1.00 90.00 585 PRO A O 1
ATOM 4664 N N . VAL A 1 586 ? 13.553 -13.934 12.041 1.00 87.38 586 VAL A N 1
ATOM 4665 C CA . VAL A 1 586 ? 12.136 -13.783 11.644 1.00 87.38 586 VAL A CA 1
ATOM 4666 C C . VAL A 1 586 ? 11.295 -14.949 12.153 1.00 87.38 586 VAL A C 1
ATOM 4668 O O . VAL A 1 586 ? 10.116 -14.766 12.470 1.00 87.38 586 VAL A O 1
ATOM 4671 N N . SER A 1 587 ? 11.898 -16.134 12.259 1.00 89.38 587 SER A N 1
ATOM 4672 C CA . SER A 1 587 ? 11.254 -17.346 12.756 1.00 89.38 587 SER A CA 1
ATOM 4673 C C . SER A 1 587 ? 12.297 -18.322 13.295 1.00 89.38 587 SER A C 1
ATOM 4675 O O . SER A 1 587 ? 13.411 -18.402 12.777 1.00 89.38 587 SER A O 1
ATOM 4677 N N . ALA A 1 588 ? 11.923 -19.054 14.339 1.00 92.94 588 ALA A N 1
ATOM 4678 C CA . ALA A 1 588 ? 12.745 -20.052 15.006 1.00 92.94 588 ALA A CA 1
ATOM 4679 C C . ALA A 1 588 ? 11.853 -21.227 15.427 1.00 92.94 588 ALA A C 1
ATOM 4681 O O . ALA A 1 588 ? 10.765 -21.019 15.966 1.00 92.94 588 ALA A O 1
ATOM 4682 N N . SER A 1 589 ? 12.297 -22.457 15.173 1.00 91.75 589 SER A N 1
ATOM 4683 C CA . SER A 1 589 ? 11.552 -23.676 15.495 1.00 91.75 589 SER A CA 1
ATOM 4684 C C . SER A 1 589 ? 12.497 -24.776 15.966 1.00 91.75 589 SER A C 1
ATOM 4686 O O . SER A 1 589 ? 13.520 -25.022 15.334 1.00 91.75 589 SER A O 1
ATOM 4688 N N . VAL A 1 590 ? 12.157 -25.421 17.080 1.00 93.56 590 VAL A N 1
ATOM 4689 C CA . VAL A 1 590 ? 12.994 -26.423 17.755 1.00 93.56 590 VAL A CA 1
ATOM 4690 C C . VAL A 1 590 ? 12.288 -27.777 17.797 1.00 93.56 590 VAL A C 1
ATOM 4692 O O . VAL A 1 590 ? 11.056 -27.831 17.856 1.00 93.56 590 VAL A O 1
ATOM 4695 N N . ASP A 1 591 ? 13.068 -28.852 17.754 1.00 93.12 591 ASP A N 1
ATOM 4696 C CA . ASP A 1 591 ? 12.598 -30.234 17.792 1.00 93.12 591 ASP A CA 1
ATOM 4697 C C . ASP A 1 591 ? 12.084 -30.636 19.185 1.00 93.12 591 ASP A C 1
ATOM 4699 O O . ASP A 1 591 ? 12.261 -29.920 20.172 1.00 93.12 591 ASP A O 1
ATOM 4703 N N . ALA A 1 592 ? 11.457 -31.810 19.292 1.00 89.75 592 ALA A N 1
ATOM 4704 C CA . ALA A 1 592 ? 10.868 -32.245 20.559 1.00 89.75 592 ALA A CA 1
ATOM 4705 C C . ALA A 1 592 ? 11.916 -32.595 21.627 1.00 89.75 592 ALA A C 1
ATOM 4707 O O . ALA A 1 592 ? 11.628 -32.520 22.822 1.00 89.75 592 ALA A O 1
ATOM 4708 N N . ALA A 1 593 ? 13.139 -32.952 21.231 1.00 92.12 593 ALA A N 1
ATOM 4709 C CA . ALA A 1 593 ? 14.224 -33.172 22.183 1.00 92.12 593 ALA A CA 1
ATOM 4710 C C . ALA A 1 593 ? 14.849 -31.861 22.695 1.00 92.12 593 ALA A C 1
ATOM 4712 O O . ALA A 1 593 ? 15.724 -31.920 23.557 1.00 92.12 593 ALA A O 1
ATOM 4713 N N . LEU A 1 594 ? 14.411 -30.699 22.189 1.00 93.06 594 LEU A N 1
ATOM 4714 C CA . LEU A 1 594 ? 15.000 -29.386 22.471 1.00 93.06 594 LEU A CA 1
ATOM 4715 C C . LEU A 1 594 ? 16.511 -29.350 22.178 1.00 93.06 594 LEU A C 1
ATOM 4717 O O . LEU A 1 594 ? 17.278 -28.674 22.859 1.00 93.06 594 LEU A O 1
ATOM 4721 N N . SER A 1 595 ? 16.930 -30.116 21.171 1.00 91.75 595 SER A N 1
ATOM 4722 C CA . SER A 1 595 ? 18.323 -30.408 20.837 1.00 91.75 595 SER A CA 1
ATOM 4723 C C . SER A 1 595 ? 18.763 -29.786 19.515 1.00 91.75 595 SER A C 1
ATOM 4725 O O . SER A 1 595 ? 19.941 -29.503 19.330 1.00 91.75 595 SER A O 1
ATOM 4727 N N . THR A 1 596 ? 17.829 -29.552 18.596 1.00 94.06 596 THR A N 1
ATOM 4728 C CA . THR A 1 596 ? 18.081 -28.979 17.275 1.00 94.06 596 THR A CA 1
ATOM 4729 C C . THR A 1 596 ? 17.125 -27.822 17.041 1.00 94.06 596 THR A C 1
ATOM 4731 O O . THR A 1 596 ? 15.906 -27.998 17.025 1.00 94.06 596 THR A O 1
ATOM 4734 N N . LEU A 1 597 ? 17.685 -26.642 16.806 1.00 95.62 597 LEU A N 1
ATOM 4735 C CA . LEU A 1 597 ? 16.958 -25.447 16.406 1.00 95.62 597 LEU A CA 1
ATOM 4736 C C . LEU A 1 597 ? 17.160 -25.199 14.911 1.00 95.62 597 LEU A C 1
ATOM 4738 O O . LEU A 1 597 ? 18.278 -25.271 14.409 1.00 95.62 597 LEU A O 1
ATOM 4742 N N . ILE A 1 598 ? 16.088 -24.837 14.215 1.00 95.44 598 ILE A N 1
ATOM 4743 C CA . ILE A 1 598 ? 16.155 -24.199 12.905 1.00 95.44 598 ILE A CA 1
ATOM 4744 C C . ILE A 1 598 ? 15.754 -22.728 13.035 1.00 95.44 598 ILE A C 1
ATOM 4746 O O . ILE A 1 598 ? 14.726 -22.411 13.638 1.00 95.44 598 ILE A O 1
ATOM 4750 N N . VAL A 1 599 ? 16.536 -21.829 12.437 1.00 95.56 599 VAL A N 1
ATOM 4751 C CA . VAL A 1 599 ? 16.301 -20.379 12.460 1.00 95.56 599 VAL A CA 1
ATOM 4752 C C . VAL A 1 599 ? 16.449 -19.757 11.069 1.00 95.56 599 VAL A C 1
ATOM 4754 O O . VAL A 1 599 ? 17.301 -20.152 10.269 1.00 95.56 599 VAL A O 1
ATOM 4757 N N . ALA A 1 600 ? 15.593 -18.775 10.788 1.00 93.25 600 ALA A N 1
ATOM 4758 C CA . ALA A 1 600 ? 15.614 -17.948 9.585 1.00 93.25 600 ALA A CA 1
ATOM 4759 C C . ALA A 1 600 ? 15.772 -16.463 9.951 1.00 93.25 600 ALA A C 1
ATOM 4761 O O . ALA A 1 600 ? 15.253 -16.015 10.980 1.00 93.25 600 ALA A O 1
ATOM 4762 N N . TYR A 1 601 ? 16.447 -15.701 9.088 1.00 91.12 601 TYR A N 1
ATOM 4763 C CA . TYR A 1 601 ? 16.805 -14.293 9.309 1.00 91.12 601 TYR A CA 1
ATOM 4764 C C . TYR A 1 601 ? 16.183 -13.359 8.279 1.00 91.12 601 TYR A C 1
ATOM 4766 O O . TYR A 1 601 ? 15.803 -13.779 7.187 1.00 91.12 601 TYR A O 1
ATOM 4774 N N . TRP A 1 602 ? 16.066 -12.086 8.658 1.00 83.31 602 TRP A N 1
ATOM 4775 C CA . TRP A 1 602 ? 15.522 -11.042 7.799 1.00 83.31 602 TRP A CA 1
ATOM 4776 C C . TRP A 1 602 ? 16.455 -10.803 6.607 1.00 83.31 602 TRP A C 1
ATOM 4778 O O . TRP A 1 602 ? 17.669 -10.752 6.798 1.00 83.31 602 TRP A O 1
ATOM 4788 N N . ASP A 1 603 ? 15.896 -10.648 5.400 1.00 81.69 603 ASP A N 1
ATOM 4789 C CA . ASP A 1 603 ? 16.664 -10.408 4.161 1.00 81.69 603 ASP A CA 1
ATOM 4790 C C . ASP A 1 603 ? 17.789 -11.447 3.943 1.00 81.69 603 ASP A C 1
ATOM 4792 O O . ASP A 1 603 ? 18.916 -11.135 3.553 1.00 81.69 603 ASP A O 1
ATOM 4796 N N . ASN A 1 604 ? 17.506 -12.712 4.275 1.00 85.38 604 ASN A N 1
ATOM 4797 C CA . ASN A 1 604 ? 18.443 -13.820 4.136 1.00 85.38 604 ASN A CA 1
ATOM 4798 C C . ASN A 1 604 ? 17.726 -15.069 3.614 1.00 85.38 604 ASN A C 1
ATOM 4800 O O . ASN A 1 604 ? 16.691 -15.475 4.137 1.00 85.38 604 ASN A O 1
ATOM 4804 N N . THR A 1 605 ? 18.312 -15.703 2.598 1.00 89.25 605 THR A N 1
ATOM 4805 C CA . THR A 1 605 ? 17.776 -16.894 1.919 1.00 89.25 605 THR A CA 1
ATOM 4806 C C . THR A 1 605 ? 18.212 -18.219 2.543 1.00 89.25 605 THR A C 1
ATOM 4808 O O . THR A 1 605 ? 17.805 -19.284 2.075 1.00 89.25 605 THR A O 1
ATOM 4811 N N . ALA A 1 606 ? 19.085 -18.183 3.551 1.00 92.00 606 ALA A N 1
ATOM 4812 C CA . ALA A 1 606 ? 19.620 -19.366 4.212 1.00 92.00 606 ALA A CA 1
ATOM 4813 C C . ALA A 1 606 ? 18.791 -19.774 5.436 1.00 92.00 606 ALA A C 1
ATOM 4815 O O . ALA A 1 606 ? 18.389 -18.947 6.256 1.00 92.00 606 ALA A O 1
ATOM 4816 N N . LEU A 1 607 ? 18.610 -21.085 5.573 1.00 93.62 607 LEU A N 1
ATOM 4817 C CA . LEU A 1 607 ? 18.050 -21.739 6.740 1.00 93.62 607 LEU A CA 1
ATOM 4818 C C . LEU A 1 607 ? 19.186 -22.304 7.590 1.00 93.62 607 LEU A C 1
ATOM 4820 O O . LEU A 1 607 ? 19.953 -23.154 7.126 1.00 93.62 607 LEU A O 1
ATOM 4824 N N . TYR A 1 608 ? 19.290 -21.841 8.829 1.00 94.88 608 TYR A N 1
ATOM 4825 C CA . TYR A 1 608 ? 20.369 -22.230 9.728 1.00 94.88 608 TYR A CA 1
ATOM 4826 C C . TYR A 1 608 ? 19.888 -23.303 10.689 1.00 94.88 608 TYR A C 1
ATOM 4828 O O . TYR A 1 608 ? 18.811 -23.178 11.274 1.00 94.88 608 TYR A O 1
ATOM 4836 N N . ARG A 1 609 ? 20.706 -24.333 10.868 1.00 95.25 609 ARG A N 1
ATOM 4837 C CA . ARG A 1 609 ? 20.557 -25.352 11.897 1.00 95.25 609 ARG A CA 1
ATOM 4838 C C . ARG A 1 609 ? 21.532 -25.060 13.023 1.00 95.25 609 ARG A C 1
ATOM 4840 O O . ARG A 1 609 ? 22.687 -24.768 12.751 1.00 95.25 609 ARG A O 1
ATOM 4847 N N . VAL A 1 610 ? 21.062 -25.136 14.264 1.00 94.81 610 VAL A N 1
ATOM 4848 C CA . VAL A 1 610 ? 21.869 -24.970 15.475 1.00 94.81 610 VAL A CA 1
ATOM 4849 C C . VAL A 1 610 ? 21.686 -26.197 16.362 1.00 94.81 610 VAL A C 1
ATOM 4851 O O . VAL A 1 610 ? 20.559 -26.559 16.706 1.00 94.81 610 VAL A O 1
ATOM 4854 N N . ASP A 1 611 ? 22.790 -26.839 16.725 1.00 91.19 611 ASP A N 1
ATOM 4855 C CA . ASP A 1 611 ? 22.818 -27.982 17.638 1.00 91.19 611 ASP A CA 1
ATOM 4856 C C . ASP A 1 611 ? 23.036 -27.506 19.082 1.00 91.19 611 ASP A C 1
ATOM 4858 O O . ASP A 1 611 ? 23.999 -26.801 19.377 1.00 91.19 611 ASP A O 1
ATOM 4862 N N . ALA A 1 612 ? 22.146 -27.891 19.997 1.00 87.62 612 ALA A N 1
ATOM 4863 C CA . ALA A 1 612 ? 22.175 -27.441 21.388 1.00 87.62 612 ALA A CA 1
ATOM 4864 C C . ALA A 1 612 ? 23.402 -27.956 22.155 1.00 87.62 612 ALA A C 1
ATOM 4866 O O . ALA A 1 612 ? 23.890 -27.283 23.060 1.00 87.62 612 ALA A O 1
ATOM 4867 N N . ALA A 1 613 ? 23.887 -29.159 21.828 1.00 81.88 613 ALA A N 1
ATOM 4868 C CA . ALA A 1 613 ? 24.961 -29.808 22.576 1.00 81.88 613 ALA A CA 1
ATOM 4869 C C . ALA A 1 613 ? 26.335 -29.208 22.252 1.00 81.88 613 ALA A C 1
ATOM 4871 O O . ALA A 1 613 ? 27.177 -29.055 23.136 1.00 81.88 613 ALA A O 1
ATOM 4872 N N . SER A 1 614 ? 26.561 -28.885 20.981 1.00 84.56 614 SER A N 1
ATOM 4873 C CA . SER A 1 614 ? 27.821 -28.334 20.480 1.00 84.56 614 SER A CA 1
ATOM 4874 C C . SER A 1 614 ? 27.810 -26.814 20.331 1.00 84.56 614 SER A C 1
ATOM 4876 O O . SER A 1 614 ? 28.879 -26.210 20.271 1.00 84.56 614 SER A O 1
ATOM 4878 N N . GLY A 1 615 ? 26.629 -26.196 20.237 1.00 82.38 615 GLY A N 1
ATOM 4879 C CA . GLY A 1 615 ? 26.463 -24.797 19.838 1.00 82.38 615 GLY A CA 1
ATOM 4880 C C . GLY A 1 615 ? 26.816 -24.538 18.369 1.00 82.38 615 GLY A C 1
ATOM 4881 O O . GLY A 1 615 ? 26.845 -23.386 17.940 1.00 82.38 615 GLY A O 1
ATOM 4882 N N . ALA A 1 616 ? 27.115 -25.585 17.592 1.00 86.94 616 ALA A N 1
ATOM 4883 C CA . ALA A 1 616 ? 27.482 -25.442 16.194 1.00 86.94 616 ALA A CA 1
ATOM 4884 C C . ALA A 1 616 ? 26.273 -24.978 15.377 1.00 86.94 616 ALA A C 1
ATOM 4886 O O . ALA A 1 616 ? 25.174 -25.514 15.528 1.00 86.94 616 ALA A O 1
ATOM 4887 N N . ALA A 1 617 ? 26.506 -24.000 14.501 1.00 91.81 617 ALA A N 1
ATOM 4888 C CA . ALA A 1 617 ? 25.514 -23.490 13.572 1.00 91.81 617 ALA A CA 1
ATOM 4889 C C . ALA A 1 617 ? 25.983 -23.672 12.122 1.00 91.81 617 ALA A C 1
ATOM 4891 O O . ALA A 1 617 ? 27.081 -23.240 11.764 1.00 91.81 617 ALA A O 1
ATOM 4892 N N . ASP A 1 618 ? 25.145 -24.271 11.281 1.00 92.12 618 ASP A N 1
ATOM 4893 C CA . ASP A 1 618 ? 25.420 -24.517 9.865 1.00 92.12 618 ASP A CA 1
ATOM 4894 C C . ASP A 1 618 ? 24.228 -24.144 8.975 1.00 92.12 618 ASP A C 1
ATOM 4896 O O . ASP A 1 618 ? 23.088 -24.041 9.426 1.00 92.12 618 ASP A O 1
ATOM 4900 N N . VAL A 1 619 ? 24.492 -23.893 7.691 1.00 93.88 619 VAL A N 1
ATOM 4901 C CA . VAL A 1 619 ? 23.431 -23.661 6.705 1.00 93.88 619 VAL A CA 1
ATOM 4902 C C . VAL A 1 619 ? 22.957 -25.015 6.194 1.00 93.88 619 VAL A C 1
ATOM 4904 O O . VAL A 1 619 ? 23.646 -25.652 5.400 1.00 93.88 619 VAL A O 1
ATOM 4907 N N . CYS A 1 620 ? 21.761 -25.419 6.611 1.00 91.81 620 CYS A N 1
ATOM 4908 C CA . CYS A 1 620 ? 21.178 -26.707 6.237 1.00 91.81 620 CYS A CA 1
ATOM 4909 C C . CYS A 1 620 ? 20.395 -26.656 4.917 1.00 91.81 620 CYS A C 1
ATOM 4911 O O . CYS A 1 620 ? 20.208 -27.680 4.265 1.00 91.81 620 CYS A O 1
ATOM 4913 N N . TRP A 1 621 ? 19.947 -25.468 4.498 1.00 92.75 621 TRP A N 1
ATOM 4914 C CA . TRP A 1 621 ? 19.260 -25.264 3.224 1.00 92.75 621 TRP A CA 1
ATOM 4915 C C . TRP A 1 621 ? 19.317 -23.796 2.790 1.00 92.75 621 TRP A C 1
ATOM 4917 O O . TRP A 1 621 ? 19.492 -22.900 3.616 1.00 92.75 621 TRP A O 1
ATOM 4927 N N . ARG A 1 622 ? 19.161 -23.533 1.490 1.00 91.75 622 ARG A N 1
ATOM 4928 C CA . ARG A 1 622 ? 19.079 -22.180 0.930 1.00 91.75 622 ARG A CA 1
ATOM 4929 C C . ARG A 1 622 ? 18.021 -22.135 -0.167 1.00 91.75 622 ARG A C 1
ATOM 4931 O O . ARG A 1 622 ? 17.992 -23.024 -1.015 1.00 91.75 622 ARG A O 1
ATOM 4938 N N . ALA A 1 623 ? 17.197 -21.091 -0.163 1.00 81.81 623 ALA A N 1
ATOM 4939 C CA . ALA A 1 623 ? 16.261 -20.837 -1.251 1.00 81.81 623 ALA A CA 1
ATOM 4940 C C . ALA A 1 623 ? 17.010 -20.541 -2.564 1.00 81.81 623 ALA A C 1
ATOM 4942 O O . ALA A 1 623 ? 18.090 -19.947 -2.560 1.00 81.81 623 ALA A O 1
ATOM 4943 N N . GLU A 1 624 ? 16.440 -20.958 -3.695 1.00 73.25 624 GLU A N 1
ATOM 4944 C CA . GLU A 1 624 ? 17.101 -20.860 -5.005 1.00 73.25 624 GLU A CA 1
ATOM 4945 C C . GLU A 1 624 ? 17.242 -19.411 -5.496 1.00 73.25 624 GLU A C 1
ATOM 4947 O O . GLU A 1 624 ? 18.222 -19.062 -6.155 1.00 73.25 624 GLU A O 1
ATOM 4952 N N . SER A 1 625 ? 16.269 -18.555 -5.171 1.00 71.12 625 SER A N 1
ATOM 4953 C CA . SER A 1 625 ? 16.236 -17.152 -5.582 1.00 71.12 625 SER A CA 1
ATOM 4954 C C . SER A 1 625 ? 16.678 -16.231 -4.452 1.00 71.12 625 SER A C 1
ATOM 4956 O O . SER A 1 625 ? 16.259 -16.381 -3.309 1.00 71.12 625 SER A O 1
ATOM 4958 N N . ARG A 1 626 ? 17.448 -15.189 -4.787 1.00 61.69 626 ARG A N 1
ATOM 4959 C CA . ARG A 1 626 ? 17.826 -14.125 -3.838 1.00 61.69 626 ARG A CA 1
ATOM 4960 C C . ARG A 1 626 ? 16.648 -13.277 -3.338 1.00 61.69 626 ARG A C 1
ATOM 4962 O O . ARG A 1 626 ? 16.842 -12.473 -2.443 1.00 61.69 626 ARG A O 1
ATOM 4969 N N . TYR A 1 627 ? 15.478 -13.413 -3.961 1.00 60.09 627 TYR A N 1
ATOM 4970 C CA . TYR A 1 627 ? 14.251 -12.691 -3.613 1.00 60.09 627 TYR A CA 1
ATOM 4971 C C . TYR A 1 627 ? 13.268 -13.543 -2.792 1.00 60.09 627 TYR A C 1
ATOM 4973 O O . TYR A 1 627 ? 12.168 -13.086 -2.479 1.00 60.09 627 TYR A O 1
ATOM 4981 N N . ASP A 1 628 ? 13.641 -14.784 -2.474 1.00 73.00 628 ASP A N 1
ATOM 4982 C CA . ASP A 1 628 ? 12.824 -15.722 -1.707 1.00 73.00 628 ASP A CA 1
ATOM 4983 C C . ASP A 1 628 ? 13.082 -15.540 -0.204 1.00 73.00 628 ASP A C 1
ATOM 4985 O O . ASP A 1 628 ? 13.691 -16.393 0.441 1.00 73.00 628 ASP A O 1
ATOM 4989 N N . ASP A 1 629 ? 12.629 -14.417 0.356 1.00 76.12 629 ASP A N 1
ATOM 4990 C CA . ASP A 1 629 ? 12.757 -14.142 1.791 1.00 76.12 629 ASP A CA 1
ATOM 4991 C C . ASP A 1 629 ? 12.002 -15.186 2.626 1.00 76.12 629 ASP A C 1
ATOM 4993 O O . ASP A 1 629 ? 10.810 -15.446 2.411 1.00 76.12 629 ASP A O 1
ATOM 4997 N N . LEU A 1 630 ? 12.690 -15.769 3.611 1.00 84.94 630 LEU A N 1
ATOM 4998 C CA . LEU A 1 630 ? 12.108 -16.736 4.538 1.00 84.94 630 LEU A CA 1
ATOM 4999 C C . LEU A 1 630 ? 11.217 -16.007 5.549 1.00 84.94 630 LEU A C 1
ATOM 5001 O O . LEU A 1 630 ? 11.677 -15.160 6.308 1.00 84.94 630 LEU A O 1
ATOM 5005 N N . GLU A 1 631 ? 9.933 -16.364 5.593 1.00 78.81 631 GLU A N 1
ATOM 5006 C CA . GLU A 1 631 ? 8.940 -15.705 6.453 1.00 78.81 631 GLU A CA 1
ATOM 5007 C C . GLU A 1 631 ? 8.597 -16.520 7.707 1.00 78.81 631 GLU A C 1
ATOM 5009 O O . GLU A 1 631 ? 8.255 -15.952 8.748 1.00 78.81 631 GLU A O 1
ATOM 5014 N N . ARG A 1 632 ? 8.631 -17.857 7.620 1.00 80.88 632 ARG A N 1
ATOM 5015 C CA . ARG A 1 632 ? 8.329 -18.756 8.745 1.00 80.88 632 ARG A CA 1
ATOM 5016 C C . ARG A 1 632 ? 8.966 -20.125 8.554 1.00 80.88 632 ARG A C 1
ATOM 5018 O O . ARG A 1 632 ? 8.976 -20.640 7.437 1.00 80.88 632 ARG A O 1
ATOM 5025 N N . VAL A 1 633 ? 9.399 -20.747 9.649 1.00 86.69 633 VAL A N 1
ATOM 5026 C CA . VAL A 1 633 ? 9.817 -22.150 9.663 1.00 86.69 633 VAL A CA 1
ATOM 5027 C C . VAL A 1 633 ? 9.057 -22.963 10.708 1.00 86.69 633 VAL A C 1
ATOM 5029 O O . VAL A 1 633 ? 8.740 -22.471 11.789 1.00 86.69 633 VAL A O 1
ATOM 5032 N N . HIS A 1 634 ? 8.777 -24.223 10.388 1.00 85.44 634 HIS A N 1
ATOM 5033 C CA . HIS A 1 634 ? 8.325 -25.229 11.342 1.00 85.44 634 HIS A CA 1
ATOM 5034 C C . HIS A 1 634 ? 9.171 -26.496 11.201 1.00 85.44 634 HIS A C 1
ATOM 5036 O O . HIS A 1 634 ? 9.166 -27.134 10.148 1.00 85.44 634 HIS A O 1
ATOM 5042 N N . LEU A 1 635 ? 9.888 -26.854 12.261 1.00 88.81 635 LEU A N 1
ATOM 5043 C CA . LEU A 1 635 ? 10.712 -28.053 12.333 1.00 88.81 635 LEU A CA 1
ATOM 5044 C C . LEU A 1 635 ? 9.872 -29.249 12.787 1.00 88.81 635 LEU A C 1
ATOM 5046 O O . LEU A 1 635 ? 9.090 -29.157 13.736 1.00 88.81 635 LEU A O 1
ATOM 5050 N N . SER A 1 636 ? 10.039 -30.390 12.122 1.00 83.94 636 SER A N 1
ATOM 5051 C CA . SER A 1 636 ? 9.438 -31.639 12.567 1.00 83.94 636 SER A CA 1
ATOM 5052 C C . SER A 1 636 ? 10.006 -32.057 13.937 1.00 83.94 636 SER A C 1
ATOM 5054 O O . SER A 1 636 ? 11.207 -31.956 14.162 1.00 83.94 636 SER A O 1
ATOM 5056 N N . PRO A 1 637 ? 9.180 -32.583 14.859 1.00 83.19 637 PRO A N 1
ATOM 5057 C CA . PRO A 1 637 ? 9.622 -33.097 16.159 1.00 83.19 637 PRO A CA 1
ATOM 5058 C C . PRO A 1 637 ? 10.847 -34.026 16.194 1.00 83.19 637 PRO A C 1
ATOM 5060 O O . PRO A 1 637 ? 11.515 -34.077 17.217 1.00 83.19 637 PRO A O 1
ATOM 5063 N N . ASP A 1 638 ? 11.130 -34.762 15.118 1.00 84.44 638 ASP A N 1
ATOM 5064 C CA . ASP A 1 638 ? 12.286 -35.659 14.964 1.00 84.44 638 ASP A CA 1
ATOM 5065 C C . ASP A 1 638 ? 13.486 -35.008 14.248 1.00 84.44 638 ASP A C 1
ATOM 5067 O O . ASP A 1 638 ? 14.447 -35.699 13.908 1.00 84.44 638 ASP A O 1
ATOM 5071 N N . ALA A 1 639 ? 13.406 -33.703 13.980 1.00 88.38 639 ALA A N 1
ATOM 5072 C CA . ALA A 1 639 ? 14.392 -32.888 13.276 1.00 88.38 639 ALA A CA 1
ATOM 5073 C C . ALA A 1 639 ? 14.766 -33.375 11.861 1.00 88.38 639 ALA A C 1
ATOM 5075 O O . ALA A 1 639 ? 15.834 -33.036 11.353 1.00 88.38 639 ALA A O 1
ATOM 5076 N N . ARG A 1 640 ? 13.913 -34.175 11.208 1.00 87.25 640 ARG A N 1
ATOM 5077 C CA . ARG A 1 640 ? 14.186 -34.721 9.866 1.00 87.25 640 ARG A CA 1
ATOM 5078 C C . ARG A 1 640 ? 13.693 -33.854 8.721 1.00 87.25 640 ARG A C 1
ATOM 5080 O O . ARG A 1 640 ? 14.207 -33.984 7.616 1.00 87.25 640 ARG A O 1
ATOM 5087 N N . GLU A 1 641 ? 12.708 -32.997 8.957 1.00 87.75 641 GLU A N 1
ATOM 5088 C CA . GLU A 1 641 ? 12.093 -32.170 7.922 1.00 87.75 641 GLU A CA 1
ATOM 5089 C C . GLU A 1 641 ? 11.768 -30.776 8.467 1.00 87.75 641 GLU A C 1
ATOM 5091 O O . GLU A 1 641 ? 11.248 -30.635 9.574 1.00 87.75 641 GLU A O 1
ATOM 5096 N N . ALA A 1 642 ? 12.006 -29.739 7.668 1.00 87.69 642 ALA A N 1
ATOM 5097 C CA . ALA A 1 642 ? 11.571 -28.378 7.953 1.00 87.69 642 ALA A CA 1
ATOM 5098 C C . ALA A 1 642 ? 10.562 -27.906 6.906 1.00 87.69 642 ALA A C 1
ATOM 5100 O O . ALA A 1 642 ? 10.784 -28.005 5.702 1.00 87.69 642 ALA A O 1
ATOM 5101 N N . TRP A 1 643 ? 9.452 -27.345 7.370 1.00 83.06 643 TRP A N 1
ATOM 5102 C CA . TRP A 1 643 ? 8.500 -26.630 6.532 1.00 83.06 643 TRP A CA 1
ATOM 5103 C C . TRP A 1 643 ? 8.899 -25.163 6.499 1.00 83.06 643 TRP A C 1
ATOM 5105 O O . TRP A 1 643 ? 8.866 -24.499 7.534 1.00 83.06 643 TRP A O 1
ATOM 5115 N N . VAL A 1 644 ? 9.270 -24.658 5.328 1.00 83.75 644 VAL A N 1
ATOM 5116 C CA . VAL A 1 644 ? 9.750 -23.285 5.147 1.00 83.75 644 VAL A CA 1
ATOM 5117 C C . VAL A 1 644 ? 8.769 -22.524 4.276 1.00 83.75 644 VAL A C 1
ATOM 5119 O O . VAL A 1 644 ? 8.556 -22.855 3.110 1.00 83.75 644 VAL A O 1
ATOM 5122 N N . ARG A 1 645 ? 8.169 -21.484 4.846 1.00 79.50 645 ARG A N 1
ATOM 5123 C CA . ARG A 1 645 ? 7.343 -20.531 4.114 1.00 79.50 645 ARG A CA 1
ATOM 5124 C C . ARG A 1 645 ? 8.226 -19.405 3.597 1.00 79.50 645 ARG A C 1
ATOM 5126 O O . ARG A 1 645 ? 8.891 -18.733 4.387 1.00 79.50 645 ARG A O 1
ATOM 5133 N N . ILE A 1 646 ? 8.120 -19.143 2.305 1.00 73.94 646 ILE A N 1
ATOM 5134 C CA . ILE A 1 646 ? 8.496 -17.867 1.695 1.00 73.94 646 ILE A CA 1
ATOM 5135 C C . ILE A 1 646 ? 7.226 -17.198 1.155 1.00 73.94 646 ILE A C 1
ATOM 5137 O O . ILE A 1 646 ? 6.182 -17.850 1.066 1.00 73.94 646 ILE A O 1
ATOM 5141 N N . ARG A 1 647 ? 7.303 -15.926 0.753 1.00 62.69 647 ARG A N 1
ATOM 5142 C CA . ARG A 1 647 ? 6.129 -15.135 0.333 1.00 62.69 647 ARG A CA 1
ATOM 5143 C C . ARG A 1 647 ? 5.177 -15.864 -0.632 1.00 62.69 647 ARG A C 1
ATOM 5145 O O . ARG A 1 647 ? 3.968 -15.758 -0.464 1.00 62.69 647 ARG A O 1
ATOM 5152 N N . ASN A 1 648 ? 5.716 -16.624 -1.595 1.00 60.59 648 ASN A N 1
ATOM 5153 C CA . ASN A 1 648 ? 4.943 -17.267 -2.670 1.00 60.59 648 ASN A CA 1
ATOM 5154 C C . ASN A 1 648 ? 5.136 -18.794 -2.793 1.00 60.59 648 ASN A C 1
ATOM 5156 O O . ASN A 1 648 ? 4.671 -19.384 -3.763 1.00 60.59 648 ASN A O 1
ATOM 5160 N N . ARG A 1 649 ? 5.822 -19.464 -1.858 1.00 67.06 649 ARG A N 1
ATOM 5161 C CA . ARG A 1 649 ? 6.030 -20.929 -1.894 1.00 67.06 649 ARG A CA 1
ATOM 5162 C C . ARG A 1 649 ? 6.107 -21.519 -0.493 1.00 67.06 649 ARG A C 1
ATOM 5164 O O . ARG A 1 649 ? 6.476 -20.838 0.467 1.00 67.06 649 ARG A O 1
ATOM 5171 N N . LEU A 1 650 ? 5.813 -22.809 -0.389 1.00 71.50 650 LEU A N 1
ATOM 5172 C CA . LEU A 1 650 ? 6.092 -23.610 0.797 1.00 71.50 650 LEU A CA 1
ATOM 5173 C C . LEU A 1 650 ? 7.027 -24.757 0.424 1.00 71.50 650 LEU A C 1
ATOM 5175 O O . LEU A 1 650 ? 6.701 -25.590 -0.417 1.00 71.50 650 LEU A O 1
ATOM 5179 N N . TYR A 1 651 ? 8.177 -24.812 1.081 1.00 77.00 651 TYR A N 1
ATOM 5180 C CA . TYR A 1 651 ? 9.139 -25.892 0.920 1.00 77.00 651 TYR A CA 1
ATOM 5181 C C . TYR A 1 651 ? 8.977 -26.895 2.055 1.00 77.00 651 TYR A C 1
ATOM 5183 O O . TYR A 1 651 ? 8.912 -26.508 3.224 1.00 77.00 651 TYR A O 1
ATOM 5191 N N . ARG A 1 652 ? 8.956 -28.184 1.724 1.00 82.50 652 ARG A N 1
ATOM 5192 C CA . ARG A 1 652 ? 9.234 -29.266 2.670 1.00 82.50 652 ARG A CA 1
ATOM 5193 C C . ARG A 1 652 ? 10.678 -29.698 2.455 1.00 82.50 652 ARG A C 1
ATOM 5195 O O . ARG A 1 652 ? 10.987 -30.436 1.523 1.00 82.50 652 ARG A O 1
ATOM 5202 N N . VAL A 1 653 ? 11.554 -29.172 3.300 1.00 88.44 653 VAL A N 1
ATOM 5203 C CA . VAL A 1 653 ? 13.002 -29.347 3.234 1.00 88.44 653 VAL A CA 1
ATOM 5204 C C . VAL A 1 653 ? 13.400 -30.590 4.032 1.00 88.44 653 VAL A C 1
ATOM 5206 O O . VAL A 1 653 ? 13.207 -30.599 5.250 1.00 88.44 653 VAL A O 1
ATOM 5209 N N . PRO A 1 654 ? 13.968 -31.630 3.404 1.00 90.06 654 PRO A N 1
ATOM 5210 C CA . PRO A 1 654 ? 14.567 -32.740 4.131 1.00 90.06 654 PRO A CA 1
ATOM 5211 C C . PRO A 1 654 ? 15.882 -32.292 4.781 1.00 90.06 654 PRO A C 1
ATOM 5213 O O . PRO A 1 654 ? 16.735 -31.698 4.130 1.00 90.06 654 PRO A O 1
ATOM 5216 N N . LEU A 1 655 ? 16.057 -32.604 6.062 1.00 88.06 655 LEU A N 1
ATOM 5217 C CA . LEU A 1 655 ? 17.261 -32.302 6.849 1.00 88.06 655 LEU A CA 1
ATOM 5218 C C . LEU A 1 655 ? 18.172 -33.529 7.032 1.00 88.06 655 LEU A C 1
ATOM 5220 O O . LEU A 1 655 ? 19.169 -33.469 7.750 1.00 88.06 655 LEU A O 1
ATOM 5224 N N . THR A 1 656 ? 17.824 -34.650 6.398 1.00 82.44 656 THR A N 1
ATOM 5225 C CA . THR A 1 656 ? 18.620 -35.882 6.352 1.00 82.44 656 THR A CA 1
ATOM 5226 C C . THR A 1 656 ? 19.060 -36.190 4.926 1.00 82.44 656 THR A C 1
ATOM 5228 O O . THR A 1 656 ? 18.287 -35.993 3.984 1.00 82.44 656 THR A O 1
ATOM 5231 N N . ASP A 1 657 ? 20.257 -36.755 4.780 1.00 73.69 657 ASP A N 1
ATOM 5232 C CA . ASP A 1 657 ? 20.824 -37.124 3.482 1.00 73.69 657 ASP A CA 1
ATOM 5233 C C . ASP A 1 657 ? 19.892 -38.043 2.673 1.00 73.69 657 ASP A C 1
ATOM 5235 O O . ASP A 1 657 ? 19.372 -39.041 3.176 1.00 73.69 657 ASP A O 1
ATOM 5239 N N . GLY A 1 658 ? 19.691 -37.708 1.395 1.00 64.06 658 GLY A N 1
ATOM 5240 C CA . GLY A 1 658 ? 18.892 -38.501 0.452 1.00 64.06 658 GLY A CA 1
ATOM 5241 C C . GLY A 1 658 ? 17.381 -38.239 0.466 1.00 64.06 658 GLY A C 1
ATOM 5242 O O . GLY A 1 658 ? 16.655 -38.892 -0.285 1.00 64.06 658 GLY A O 1
ATOM 5243 N N . GLY A 1 659 ? 16.888 -37.295 1.274 1.00 71.56 659 GLY A N 1
ATOM 5244 C CA . GLY A 1 659 ? 15.500 -36.835 1.188 1.00 71.56 659 GLY A CA 1
ATOM 5245 C C . GLY A 1 659 ? 15.231 -36.012 -0.079 1.00 71.56 659 GLY A C 1
ATOM 5246 O O . GLY A 1 659 ? 16.132 -35.389 -0.636 1.00 71.56 659 GLY A O 1
ATOM 5247 N N . THR A 1 660 ? 13.979 -36.000 -0.544 1.00 75.19 660 THR A N 1
ATOM 5248 C CA . THR A 1 660 ? 13.558 -35.179 -1.694 1.00 75.19 660 THR A CA 1
ATOM 5249 C C . THR A 1 660 ? 12.978 -33.859 -1.200 1.00 75.19 660 THR A C 1
ATOM 5251 O O . THR A 1 660 ? 12.139 -33.854 -0.303 1.00 75.19 660 THR A O 1
ATOM 5254 N N . LEU A 1 661 ? 13.448 -32.743 -1.762 1.00 81.06 661 LEU A N 1
ATOM 5255 C CA . LEU A 1 661 ? 12.852 -31.428 -1.542 1.00 81.06 661 LEU A CA 1
ATOM 5256 C C . LEU A 1 661 ? 11.502 -31.380 -2.255 1.00 81.06 661 LEU A C 1
ATOM 5258 O O . LEU A 1 661 ? 11.460 -31.486 -3.480 1.00 81.06 661 LEU A O 1
ATOM 5262 N N . ASP A 1 662 ? 10.421 -31.166 -1.509 1.00 73.50 662 ASP A N 1
ATOM 5263 C CA . ASP A 1 662 ? 9.115 -30.928 -2.119 1.00 73.50 662 ASP A CA 1
ATOM 5264 C C . ASP A 1 662 ? 8.786 -29.445 -2.096 1.00 73.50 662 ASP A C 1
ATOM 5266 O O . ASP A 1 662 ? 8.762 -28.802 -1.042 1.00 73.50 662 ASP A O 1
ATOM 5270 N N . VAL A 1 663 ? 8.505 -28.912 -3.280 1.00 71.38 663 VAL A N 1
ATOM 5271 C CA . VAL A 1 663 ? 8.056 -27.535 -3.461 1.00 71.38 663 VAL A CA 1
ATOM 5272 C C . VAL A 1 663 ? 6.556 -27.556 -3.696 1.00 71.38 663 VAL A C 1
ATOM 5274 O O . VAL A 1 663 ? 6.067 -28.093 -4.689 1.00 71.38 663 VAL A O 1
ATOM 5277 N N . LEU A 1 664 ? 5.818 -26.958 -2.771 1.00 58.81 664 LEU A N 1
ATOM 5278 C CA . LEU A 1 664 ? 4.410 -26.644 -2.941 1.00 58.81 664 LEU A CA 1
ATOM 5279 C C . LEU A 1 664 ? 4.357 -25.202 -3.462 1.00 58.81 664 LEU A C 1
ATOM 5281 O O . LEU A 1 664 ? 4.396 -24.246 -2.684 1.00 58.81 664 LEU A O 1
ATOM 5285 N N . ASP A 1 665 ? 4.371 -25.051 -4.788 1.00 48.28 665 ASP A N 1
ATOM 5286 C CA . ASP A 1 665 ? 4.269 -23.742 -5.442 1.00 48.28 665 ASP A CA 1
ATOM 5287 C C . ASP A 1 665 ? 2.888 -23.127 -5.170 1.00 48.28 665 ASP A C 1
ATOM 5289 O O . ASP A 1 665 ? 1.862 -23.777 -5.403 1.00 48.28 665 ASP A O 1
ATOM 5293 N N . TYR A 1 666 ? 2.865 -21.865 -4.728 1.00 49.22 666 TYR A N 1
ATOM 5294 C CA . TYR A 1 666 ? 1.661 -21.045 -4.779 1.00 49.22 666 TYR A CA 1
ATOM 5295 C C . TYR A 1 666 ? 1.697 -20.199 -6.041 1.00 49.22 666 TYR A C 1
ATOM 5297 O O . TYR A 1 666 ? 2.714 -19.630 -6.432 1.00 49.22 666 TYR A O 1
ATOM 5305 N N . ASP A 1 667 ? 0.554 -20.117 -6.692 1.00 37.84 667 ASP A N 1
ATOM 5306 C CA . ASP A 1 667 ? 0.390 -19.274 -7.854 1.00 37.84 667 ASP A CA 1
ATOM 5307 C C . ASP A 1 667 ? 0.168 -17.828 -7.376 1.00 37.84 667 ASP A C 1
ATOM 5309 O O . ASP A 1 667 ? -0.624 -17.564 -6.470 1.00 37.84 667 ASP A O 1
ATOM 5313 N N . MET A 1 668 ? 0.901 -16.885 -7.968 1.00 36.00 668 MET A N 1
ATOM 5314 C CA . MET A 1 668 ? 1.065 -15.483 -7.531 1.00 36.00 668 MET A CA 1
ATOM 5315 C C . MET A 1 668 ? -0.244 -14.672 -7.468 1.00 36.00 668 MET A C 1
ATOM 5317 O O . MET A 1 668 ? -0.281 -13.506 -7.074 1.00 36.00 668 MET A O 1
ATOM 5321 N N . ALA A 1 669 ? -1.334 -15.287 -7.895 1.00 34.81 669 ALA A N 1
ATOM 5322 C CA . ALA A 1 669 ? -2.308 -14.679 -8.752 1.00 34.81 669 ALA A CA 1
ATOM 5323 C C . ALA A 1 669 ? -3.729 -14.762 -8.154 1.00 34.81 669 ALA A C 1
ATOM 5325 O O . ALA A 1 669 ? -4.743 -14.543 -8.795 1.00 34.81 669 ALA A O 1
ATOM 5326 N N . ASP A 1 670 ? -3.866 -15.205 -6.920 1.00 37.22 670 ASP A N 1
ATOM 5327 C CA . ASP A 1 670 ? -5.159 -15.350 -6.278 1.00 37.22 670 ASP A CA 1
ATOM 5328 C C . ASP A 1 670 ? -4.915 -15.047 -4.830 1.00 37.22 670 ASP A C 1
ATOM 5330 O O . ASP A 1 670 ? -4.340 -15.834 -4.089 1.00 37.22 670 ASP A O 1
ATOM 5334 N N . GLN A 1 671 ? -5.371 -13.870 -4.421 1.00 40.62 671 GLN A N 1
ATOM 5335 C CA . GLN A 1 671 ? -5.346 -13.462 -3.023 1.00 40.62 671 GLN A CA 1
ATOM 5336 C C . GLN A 1 671 ? -6.309 -14.305 -2.156 1.00 40.62 671 GLN A C 1
ATOM 5338 O O . GLN A 1 671 ? -6.610 -13.903 -1.037 1.00 40.62 671 GLN A O 1
ATOM 5343 N N . ARG A 1 672 ? -6.815 -15.443 -2.665 1.00 35.94 672 ARG A N 1
ATOM 5344 C CA . ARG A 1 672 ? -7.818 -16.301 -2.021 1.00 35.94 672 ARG A CA 1
ATOM 5345 C C . ARG A 1 672 ? -7.273 -17.624 -1.456 1.00 35.94 672 ARG A C 1
ATOM 5347 O O . ARG A 1 672 ? -7.926 -18.160 -0.572 1.00 35.94 672 ARG A O 1
ATOM 5354 N N . PHE A 1 673 ? -6.100 -18.148 -1.852 1.00 35.38 673 PHE A N 1
ATOM 5355 C CA . PHE A 1 673 ? -5.522 -19.391 -1.277 1.00 35.38 673 PHE A CA 1
ATOM 5356 C C . PHE A 1 673 ? -3.995 -19.461 -1.552 1.00 35.38 673 PHE A C 1
ATOM 5358 O O . PHE A 1 673 ? -3.590 -19.056 -2.629 1.00 35.38 673 PHE A O 1
ATOM 5365 N N . GLN A 1 674 ? -3.060 -19.969 -0.735 1.00 37.69 674 GLN A N 1
ATOM 5366 C CA . GLN A 1 674 ? -3.052 -20.856 0.434 1.00 37.69 674 GLN A CA 1
ATOM 5367 C C . GLN A 1 674 ? -1.829 -20.464 1.300 1.00 37.69 674 GLN A C 1
ATOM 5369 O O . GLN A 1 674 ? -0.703 -20.493 0.820 1.00 37.69 674 GLN A O 1
ATOM 5374 N N . ASP A 1 675 ? -2.004 -20.080 2.564 1.00 44.38 675 ASP A N 1
ATOM 5375 C CA . ASP A 1 675 ? -0.863 -19.911 3.477 1.00 44.38 675 ASP A CA 1
ATOM 5376 C C . ASP A 1 675 ? -0.316 -21.284 3.929 1.00 44.38 675 ASP A C 1
ATOM 5378 O O . ASP A 1 675 ? -1.047 -22.276 3.966 1.00 44.38 675 ASP A O 1
ATOM 5382 N N . ALA A 1 676 ? 0.950 -21.340 4.368 1.00 46.28 676 ALA A N 1
ATOM 5383 C CA . ALA A 1 676 ? 1.407 -22.409 5.264 1.00 46.28 676 ALA A CA 1
ATOM 5384 C C . ALA A 1 676 ? 0.419 -22.567 6.440 1.00 46.28 676 ALA A C 1
ATOM 5386 O O . ALA A 1 676 ? -0.147 -21.559 6.877 1.00 46.28 676 ALA A O 1
ATOM 5387 N N . PRO A 1 677 ? 0.193 -23.784 6.971 1.00 52.03 677 PRO A N 1
ATOM 5388 C CA . PRO A 1 677 ? -0.744 -23.958 8.068 1.00 52.03 677 PRO A CA 1
ATOM 5389 C C . PRO A 1 677 ? -0.387 -23.025 9.232 1.00 52.03 677 PRO A C 1
ATOM 5391 O O . PRO A 1 677 ? 0.727 -23.063 9.749 1.00 52.03 677 PRO A O 1
ATOM 5394 N N . PHE A 1 678 ? -1.347 -22.197 9.646 1.00 60.22 678 PHE A N 1
ATOM 5395 C CA . PHE A 1 678 ? -1.231 -21.281 10.786 1.00 60.22 678 PHE A CA 1
ATOM 5396 C C . PHE A 1 678 ? -0.930 -22.034 12.076 1.00 60.22 678 PHE A C 1
ATOM 5398 O O . PHE A 1 678 ? -0.245 -21.526 12.959 1.00 60.22 678 PHE A O 1
ATOM 5405 N N . ALA A 1 679 ? -1.479 -23.244 12.159 1.00 66.94 679 ALA A N 1
ATOM 5406 C CA . ALA A 1 679 ? -1.275 -24.203 13.218 1.00 66.94 679 ALA A CA 1
ATOM 5407 C C . ALA A 1 679 ? -1.398 -25.617 12.646 1.00 66.94 679 ALA A C 1
ATOM 5409 O O . ALA A 1 679 ? -2.177 -25.876 11.720 1.00 66.94 679 ALA A O 1
ATOM 5410 N N . VAL A 1 680 ? -0.664 -26.545 13.247 1.00 69.06 680 VAL A N 1
ATOM 5411 C CA . VAL A 1 680 ? -0.762 -27.981 12.986 1.00 69.06 680 VAL A CA 1
ATOM 5412 C C . VAL A 1 680 ? -1.143 -28.650 14.300 1.00 69.06 680 VAL A C 1
ATOM 5414 O O . VAL A 1 680 ? -0.567 -28.344 15.344 1.00 69.06 680 VAL A O 1
ATOM 5417 N N . SER A 1 681 ? -2.148 -29.528 14.282 1.00 73.62 681 SER A N 1
ATOM 5418 C CA . SER A 1 681 ? -2.520 -30.286 15.487 1.00 73.62 681 SER A CA 1
ATOM 5419 C C . SER A 1 681 ? -1.366 -31.183 15.932 1.00 73.62 681 SER A C 1
ATOM 5421 O O . SER A 1 681 ? -0.629 -31.670 15.076 1.00 73.62 681 SER A O 1
ATOM 5423 N N . ALA A 1 682 ? -1.268 -31.502 17.224 1.00 64.94 682 ALA A N 1
ATOM 5424 C CA . ALA A 1 682 ? -0.210 -32.370 17.753 1.00 64.94 682 ALA A CA 1
ATOM 5425 C C . ALA A 1 682 ? -0.105 -33.721 17.010 1.00 64.94 682 ALA A C 1
ATOM 5427 O O . ALA A 1 682 ? 0.987 -34.166 16.669 1.00 64.94 682 ALA A O 1
ATOM 5428 N N . GLY A 1 683 ? -1.244 -34.327 16.654 1.00 65.00 683 GLY A N 1
ATOM 5429 C CA . GLY A 1 683 ? -1.299 -35.566 15.867 1.00 65.00 683 GLY A CA 1
ATOM 5430 C C . GLY A 1 683 ? -1.040 -35.403 14.362 1.00 65.00 683 GLY A C 1
ATOM 5431 O O . GLY A 1 683 ? -1.214 -36.364 13.622 1.00 65.00 683 GLY A O 1
ATOM 5432 N N . ARG A 1 684 ? -0.702 -34.196 13.889 1.00 67.69 684 ARG A N 1
ATOM 5433 C CA . ARG A 1 684 ? -0.425 -33.788 12.492 1.00 67.69 684 ARG A CA 1
ATOM 5434 C C . ARG A 1 684 ? -1.511 -34.060 11.444 1.00 67.69 684 ARG A C 1
ATOM 5436 O O . ARG A 1 684 ? -1.392 -33.591 10.317 1.00 67.69 684 ARG A O 1
ATOM 5443 N N . ARG A 1 685 ? -2.609 -34.713 11.829 1.00 74.88 685 ARG A N 1
ATOM 5444 C CA . ARG A 1 685 ? -3.763 -34.983 10.965 1.00 74.88 685 ARG A CA 1
ATOM 5445 C C . ARG A 1 685 ? -4.579 -33.741 10.617 1.00 74.88 685 ARG A C 1
ATOM 5447 O O . ARG A 1 685 ? -5.362 -33.810 9.677 1.00 74.88 685 ARG A O 1
ATOM 5454 N N . ARG A 1 686 ? -4.447 -32.636 11.368 1.00 82.25 686 ARG A N 1
ATOM 5455 C CA . ARG A 1 686 ? -5.202 -31.390 11.146 1.00 82.25 686 ARG A CA 1
ATOM 5456 C C . ARG A 1 686 ? -4.292 -30.196 10.904 1.00 82.25 686 ARG A C 1
ATOM 5458 O O . ARG A 1 686 ? -3.278 -30.025 11.585 1.00 82.25 686 ARG A O 1
ATOM 5465 N N . ARG A 1 687 ? -4.697 -29.354 9.957 1.00 80.81 687 ARG A N 1
ATOM 5466 C CA . ARG A 1 687 ? -3.990 -28.147 9.518 1.00 80.81 687 ARG A CA 1
ATOM 5467 C C . ARG A 1 687 ? -4.979 -26.988 9.416 1.00 80.81 687 ARG A C 1
ATOM 5469 O O . ARG A 1 687 ? -6.043 -27.154 8.826 1.00 80.81 687 ARG A O 1
ATOM 5476 N N . ALA A 1 688 ? -4.643 -25.846 10.008 1.00 77.62 688 ALA A N 1
ATOM 5477 C CA . ALA A 1 688 ? -5.468 -24.637 9.990 1.00 77.62 688 ALA A CA 1
ATOM 5478 C C . ALA A 1 688 ? -4.950 -23.624 8.960 1.00 77.62 688 ALA A C 1
ATOM 5480 O O . ALA A 1 688 ? -3.751 -23.373 8.904 1.00 77.62 688 ALA A O 1
ATOM 5481 N N . PHE A 1 689 ? -5.849 -23.004 8.202 1.00 74.38 689 PHE A N 1
ATOM 5482 C CA . PHE A 1 689 ? -5.588 -21.993 7.175 1.00 74.38 689 PHE A CA 1
ATOM 5483 C C . PHE A 1 689 ? -6.496 -20.780 7.401 1.00 74.38 689 PHE A C 1
ATOM 5485 O O . PHE A 1 689 ? -7.597 -20.935 7.917 1.00 74.38 689 PHE A O 1
ATOM 5492 N N . ALA A 1 690 ? -6.074 -19.589 6.991 1.00 68.81 690 ALA A N 1
ATOM 5493 C CA . ALA A 1 690 ? -6.931 -18.418 6.869 1.00 68.81 690 ALA A CA 1
ATOM 5494 C C . ALA A 1 690 ? -7.224 -18.199 5.380 1.00 68.81 690 ALA A C 1
ATOM 5496 O O . ALA A 1 690 ? -6.320 -18.264 4.548 1.00 68.81 690 ALA A O 1
ATOM 5497 N N . ARG A 1 691 ? -8.493 -17.992 5.042 1.00 66.00 691 ARG A N 1
ATOM 5498 C CA . ARG A 1 691 ? -9.026 -17.947 3.677 1.00 66.00 691 ARG A CA 1
ATOM 5499 C C . ARG A 1 691 ? -10.219 -17.002 3.668 1.00 66.00 691 ARG A C 1
ATOM 5501 O O . ARG A 1 691 ? -11.167 -17.242 4.401 1.00 66.00 691 ARG A O 1
ATOM 5508 N N . ASP A 1 692 ? -10.165 -15.909 2.908 1.00 64.94 692 ASP A N 1
ATOM 5509 C CA . ASP A 1 692 ? -11.256 -14.918 2.827 1.00 64.94 692 ASP A CA 1
ATOM 5510 C C . ASP A 1 692 ? -11.778 -14.423 4.201 1.00 64.94 692 ASP A C 1
ATOM 5512 O O . ASP A 1 692 ? -12.984 -14.311 4.433 1.00 64.94 692 ASP A O 1
ATOM 5516 N N . ALA A 1 693 ? -10.866 -14.134 5.139 1.00 68.25 693 ALA A N 1
ATOM 5517 C CA . ALA A 1 693 ? -11.174 -13.788 6.537 1.00 68.25 693 ALA A CA 1
ATOM 5518 C C . ALA A 1 693 ? -11.913 -14.897 7.335 1.00 68.25 693 ALA A C 1
ATOM 5520 O O . ALA A 1 693 ? -12.595 -14.635 8.339 1.00 68.25 693 ALA A O 1
ATOM 5521 N N . ALA A 1 694 ? -11.786 -16.154 6.905 1.00 75.06 694 ALA A N 1
ATOM 5522 C CA . ALA A 1 694 ? -12.305 -17.355 7.548 1.00 75.06 694 ALA A CA 1
ATOM 5523 C C . ALA A 1 694 ? -11.176 -18.337 7.902 1.00 75.06 694 ALA A C 1
ATOM 5525 O O . ALA A 1 694 ? -10.150 -18.399 7.238 1.00 75.06 694 ALA A O 1
ATOM 5526 N N . LEU A 1 695 ? -11.369 -19.113 8.963 1.00 82.69 695 LEU A N 1
ATOM 5527 C CA . LEU A 1 695 ? -10.560 -20.266 9.318 1.00 82.69 695 LEU A CA 1
ATOM 5528 C C . LEU A 1 695 ? -11.008 -21.473 8.490 1.00 82.69 695 LEU A C 1
ATOM 5530 O O . LEU A 1 695 ? -12.142 -21.925 8.637 1.00 82.69 695 LEU A O 1
ATOM 5534 N N . THR A 1 696 ? -10.106 -22.042 7.701 1.00 83.00 696 THR A N 1
ATOM 5535 C CA . THR A 1 696 ? -10.268 -23.362 7.091 1.00 83.00 696 THR A CA 1
ATOM 5536 C C . THR A 1 696 ? -9.485 -24.394 7.894 1.00 83.00 696 THR A C 1
ATOM 5538 O O . THR A 1 696 ? -8.283 -24.241 8.089 1.00 83.00 696 THR A O 1
ATOM 5541 N N . VAL A 1 697 ? -10.117 -25.478 8.327 1.00 84.81 697 VAL A N 1
ATOM 5542 C CA . VAL A 1 697 ? -9.429 -26.629 8.919 1.00 84.81 697 VAL A CA 1
ATOM 5543 C C . VAL A 1 697 ? -9.488 -27.799 7.951 1.00 84.81 697 VAL A C 1
ATOM 5545 O O . VAL A 1 697 ? -10.569 -28.277 7.616 1.00 84.81 697 VAL A O 1
ATOM 5548 N N . ARG A 1 698 ? -8.315 -28.275 7.533 1.00 82.50 698 ARG A N 1
ATOM 5549 C CA . ARG A 1 698 ? -8.153 -29.500 6.747 1.00 82.50 698 ARG A CA 1
ATOM 5550 C C . ARG A 1 698 ? -7.797 -30.648 7.667 1.00 82.50 698 ARG A C 1
ATOM 5552 O O . ARG A 1 698 ? -6.793 -30.563 8.379 1.00 82.50 698 ARG A O 1
ATOM 5559 N N . THR A 1 699 ? -8.565 -31.726 7.596 1.00 82.62 699 THR A N 1
ATOM 5560 C CA . THR A 1 699 ? -8.263 -32.982 8.285 1.00 82.62 699 THR A CA 1
ATOM 5561 C C . THR A 1 699 ? -7.933 -34.058 7.252 1.00 82.62 699 THR A C 1
ATOM 5563 O O . THR A 1 699 ? -8.643 -34.220 6.264 1.00 82.62 699 THR A O 1
ATOM 5566 N N . GLU A 1 700 ? -6.845 -34.799 7.452 1.00 74.06 700 GLU A N 1
ATOM 5567 C CA . GLU A 1 700 ? -6.437 -35.873 6.541 1.00 74.06 700 GLU A CA 1
ATOM 5568 C C . GLU A 1 700 ? -7.525 -36.948 6.400 1.00 74.06 700 GLU A C 1
ATOM 5570 O O . GLU A 1 700 ? -7.893 -37.610 7.380 1.00 74.06 700 GLU A O 1
ATOM 5575 N N . GLY A 1 701 ? -7.985 -37.143 5.159 1.00 74.38 701 GLY A N 1
ATOM 5576 C CA . GLY A 1 701 ? -9.041 -38.093 4.801 1.00 74.38 701 GLY A CA 1
ATOM 5577 C C . GLY A 1 701 ? -10.467 -37.548 4.936 1.00 74.38 701 GLY A C 1
ATOM 5578 O O . GLY A 1 701 ? -11.413 -38.301 4.724 1.00 74.38 701 GLY A O 1
ATOM 5579 N N . GLU A 1 702 ? -10.632 -36.266 5.267 1.00 77.69 702 GLU A N 1
ATOM 5580 C CA . GLU A 1 702 ? -11.926 -35.601 5.452 1.00 77.69 702 GLU A CA 1
ATOM 5581 C C . GLU A 1 702 ? -12.020 -34.333 4.581 1.00 77.69 702 GLU A C 1
ATOM 5583 O O . GLU A 1 702 ? -11.024 -33.855 4.038 1.00 77.69 702 GLU A O 1
ATOM 5588 N N . ALA A 1 703 ? -13.233 -33.797 4.419 1.00 74.12 703 ALA A N 1
ATOM 5589 C CA . ALA A 1 703 ? -13.449 -32.536 3.710 1.00 74.12 703 ALA A CA 1
ATOM 5590 C C . ALA A 1 703 ? -12.995 -31.330 4.555 1.00 74.12 703 ALA A C 1
ATOM 5592 O O . ALA A 1 703 ? -13.060 -31.369 5.784 1.00 74.12 703 ALA A O 1
ATOM 5593 N N . ASP A 1 704 ? -12.571 -30.252 3.889 1.00 80.62 704 ASP A N 1
ATOM 5594 C CA . ASP A 1 704 ? -12.210 -28.993 4.549 1.00 80.62 704 ASP A CA 1
ATOM 5595 C C . ASP A 1 704 ? -13.439 -28.378 5.256 1.00 80.62 704 ASP A C 1
ATOM 5597 O O . ASP A 1 704 ? -14.536 -28.311 4.697 1.00 80.62 704 ASP A O 1
ATOM 5601 N N . CYS A 1 705 ? -13.241 -27.883 6.478 1.00 79.81 705 CYS A N 1
ATOM 5602 C CA . CYS A 1 705 ? -14.244 -27.156 7.259 1.00 79.81 705 CYS A CA 1
ATOM 5603 C C . CYS A 1 705 ? -13.921 -25.655 7.268 1.00 79.81 705 CYS A C 1
ATOM 5605 O O . CYS A 1 705 ? -12.778 -25.307 7.539 1.00 79.81 705 CYS A O 1
ATOM 5607 N N . GLU A 1 706 ? -14.896 -24.764 7.043 1.00 82.31 706 GLU A N 1
ATOM 5608 C CA . GLU A 1 706 ? -14.665 -23.306 6.959 1.00 82.31 706 GLU A CA 1
ATOM 5609 C C . GLU A 1 706 ? -15.572 -22.479 7.873 1.00 82.31 706 GLU A C 1
ATOM 5611 O O . GLU A 1 706 ? -16.798 -22.602 7.813 1.00 82.31 706 GLU A O 1
ATOM 5616 N N . TRP A 1 707 ? -14.989 -21.598 8.696 1.00 82.38 707 TRP A N 1
ATOM 5617 C CA . TRP A 1 707 ? -15.732 -20.768 9.655 1.00 82.38 707 TRP A CA 1
ATOM 5618 C C . TRP A 1 707 ? -15.180 -19.332 9.730 1.00 82.38 707 TRP A C 1
ATOM 5620 O O . TRP A 1 707 ? -13.979 -19.134 9.628 1.00 82.38 707 TRP A O 1
ATOM 5630 N N . PRO A 1 708 ? -16.000 -18.293 9.956 1.00 70.75 708 PRO A N 1
ATOM 5631 C CA . PRO A 1 708 ? -15.553 -16.896 9.887 1.00 70.75 708 PRO A CA 1
ATOM 5632 C C . PRO A 1 708 ? -14.671 -16.460 11.073 1.00 70.75 708 PRO A C 1
ATOM 5634 O O . PRO A 1 708 ? -14.965 -16.798 12.220 1.00 70.75 708 PRO A O 1
ATOM 5637 N N . GLY A 1 709 ? -13.689 -15.580 10.832 1.00 67.56 709 GLY A N 1
ATOM 5638 C CA . GLY A 1 709 ? -12.949 -14.867 11.886 1.00 67.56 709 GLY A CA 1
ATOM 5639 C C . GLY A 1 709 ? -11.499 -15.303 12.101 1.00 67.56 709 GLY A C 1
ATOM 5640 O O . GLY A 1 709 ? -11.063 -15.396 13.251 1.00 67.56 709 GLY A O 1
ATOM 5641 N N . ALA A 1 710 ? -10.755 -15.545 11.023 1.00 70.19 710 ALA A N 1
ATOM 5642 C CA . ALA A 1 710 ? -9.301 -15.691 11.058 1.00 70.19 710 ALA A CA 1
ATOM 5643 C C . ALA A 1 710 ? -8.676 -14.825 9.963 1.00 70.19 710 ALA A C 1
ATOM 5645 O O . ALA A 1 710 ? -9.191 -14.797 8.850 1.00 70.19 710 ALA A O 1
ATOM 5646 N N . ASP A 1 711 ? -7.579 -14.141 10.282 1.00 67.88 711 ASP A N 1
ATOM 5647 C CA . ASP A 1 711 ? -6.824 -13.326 9.328 1.00 67.88 711 ASP A CA 1
ATOM 5648 C C . ASP A 1 711 ? -5.346 -13.709 9.329 1.00 67.88 711 ASP A C 1
ATOM 5650 O O . ASP A 1 711 ? -4.801 -14.188 10.330 1.00 67.88 711 ASP A O 1
ATOM 5654 N N . ASN A 1 712 ? -4.684 -13.456 8.199 1.00 62.22 712 ASN A N 1
ATOM 5655 C CA . ASN A 1 712 ? -3.266 -13.749 8.059 1.00 62.22 712 ASN A CA 1
ATOM 5656 C C . ASN A 1 712 ? -2.408 -12.905 9.023 1.00 62.22 712 ASN A C 1
ATOM 5658 O O . ASN A 1 712 ? -2.696 -11.734 9.269 1.00 62.22 712 ASN A O 1
ATOM 5662 N N . GLY A 1 713 ? -1.351 -13.503 9.579 1.00 61.78 713 GLY A N 1
ATOM 5663 C CA . GLY A 1 713 ? -0.440 -12.851 10.527 1.00 61.78 713 GLY A CA 1
ATOM 5664 C C . GLY A 1 713 ? -0.931 -12.772 11.979 1.00 61.78 713 GLY A C 1
ATOM 5665 O O . GLY A 1 713 ? -0.214 -12.232 12.824 1.00 61.78 713 GLY A O 1
ATOM 5666 N N . PHE A 1 714 ? -2.105 -13.325 12.299 1.00 73.00 714 PHE A N 1
ATOM 5667 C CA . PHE A 1 714 ? -2.648 -13.364 13.660 1.00 73.00 714 PHE A CA 1
ATOM 5668 C C . PHE A 1 714 ? -2.531 -14.762 14.306 1.00 73.00 714 PHE A C 1
ATOM 5670 O O . PHE A 1 714 ? -2.425 -15.765 13.600 1.00 73.00 714 PHE A O 1
ATOM 5677 N N . PRO A 1 715 ? -2.540 -14.851 15.653 1.00 73.56 715 PRO A N 1
ATOM 5678 C CA . PRO A 1 715 ? -2.455 -16.118 16.376 1.00 73.56 715 PRO A CA 1
ATOM 5679 C C . PRO A 1 715 ? -3.496 -17.161 15.960 1.00 73.56 715 PRO A C 1
ATOM 5681 O O . PRO A 1 715 ? -4.692 -16.859 15.881 1.00 73.56 715 PRO A O 1
ATOM 5684 N N . CYS A 1 716 ? -3.045 -18.407 15.817 1.00 80.50 716 CYS A N 1
ATOM 5685 C CA . CYS A 1 716 ? -3.899 -19.582 15.708 1.00 80.50 716 CYS A CA 1
ATOM 5686 C C . CYS A 1 716 ? -3.245 -20.778 16.406 1.00 80.50 716 CYS A C 1
ATOM 5688 O O . CYS A 1 716 ? -2.041 -20.975 16.266 1.00 80.50 716 CYS A O 1
ATOM 5690 N N . ALA A 1 717 ? -4.020 -21.581 17.139 1.00 85.50 717 ALA A N 1
ATOM 5691 C CA . ALA A 1 717 ? -3.508 -22.797 17.771 1.00 85.50 717 ALA A CA 1
ATOM 5692 C C . ALA A 1 717 ? -4.601 -23.831 18.031 1.00 85.50 717 ALA A C 1
ATOM 5694 O O . ALA A 1 717 ? -5.682 -23.500 18.521 1.00 85.50 717 ALA A O 1
ATOM 5695 N N . PHE A 1 718 ? -4.290 -25.098 17.757 1.00 85.06 718 PHE A N 1
ATOM 5696 C CA . PHE A 1 718 ? -5.114 -26.230 18.173 1.00 85.06 718 PHE A CA 1
ATOM 5697 C C . PHE A 1 718 ? -4.897 -26.553 19.657 1.00 85.06 718 PHE A C 1
ATOM 5699 O O . PHE A 1 718 ? -3.792 -26.380 20.175 1.00 85.06 718 PHE A O 1
ATOM 5706 N N . SER A 1 719 ? -5.935 -27.064 20.322 1.00 85.56 719 SER A N 1
ATOM 5707 C CA . SER A 1 719 ? -5.790 -27.761 21.605 1.00 85.56 719 SER A CA 1
ATOM 5708 C C . SER A 1 719 ? -4.944 -29.025 21.451 1.00 85.56 719 SER A C 1
ATOM 5710 O O . SER A 1 719 ? -4.741 -29.515 20.337 1.00 85.56 719 SER A O 1
ATOM 5712 N N . ASP A 1 720 ? -4.450 -29.565 22.566 1.00 76.88 720 ASP A N 1
ATOM 5713 C CA . ASP A 1 720 ? -3.570 -30.745 22.576 1.00 76.88 720 ASP A CA 1
ATOM 5714 C C . ASP A 1 720 ? -4.200 -31.955 21.866 1.00 76.88 720 ASP A C 1
ATOM 5716 O O . ASP A 1 720 ? -3.552 -32.629 21.068 1.00 76.88 720 ASP A O 1
ATOM 5720 N N . ASP A 1 721 ? -5.498 -32.169 22.084 1.00 81.56 721 ASP A N 1
ATOM 5721 C CA . ASP A 1 721 ? -6.309 -33.207 21.435 1.00 81.56 721 ASP A CA 1
ATOM 5722 C C . ASP A 1 721 ? -6.746 -32.852 19.997 1.00 81.56 721 ASP A C 1
ATOM 5724 O O . ASP A 1 721 ? -7.364 -33.659 19.301 1.00 81.56 721 ASP A O 1
ATOM 5728 N N . GLY A 1 722 ? -6.454 -31.634 19.538 1.00 83.62 722 GLY A N 1
ATOM 5729 C CA . GLY A 1 722 ? -6.874 -31.098 18.247 1.00 83.62 722 GLY A CA 1
ATOM 5730 C C . GLY A 1 722 ? -8.378 -30.855 18.110 1.00 83.62 722 GLY A C 1
ATOM 5731 O O . GLY A 1 722 ? -8.818 -30.508 17.012 1.00 83.62 722 GLY A O 1
ATOM 5732 N N . ALA A 1 723 ? -9.178 -31.045 19.164 1.00 88.25 723 ALA A N 1
ATOM 5733 C CA . ALA A 1 723 ? -10.636 -30.922 19.128 1.00 88.25 723 ALA A CA 1
ATOM 5734 C C . ALA A 1 723 ? -11.114 -29.466 19.075 1.00 88.25 723 ALA A C 1
ATOM 5736 O O . ALA A 1 723 ? -12.219 -29.199 18.597 1.00 88.25 723 ALA A O 1
ATOM 5737 N N . ARG A 1 724 ? -10.286 -28.525 19.534 1.00 90.38 724 ARG A N 1
ATOM 5738 C CA . ARG A 1 724 ? -10.583 -27.093 19.608 1.00 90.38 724 ARG A CA 1
ATOM 5739 C C . ARG A 1 724 ? -9.492 -26.293 18.914 1.00 90.38 724 ARG A C 1
ATOM 5741 O O . ARG A 1 724 ? -8.350 -26.739 18.812 1.00 90.38 724 ARG A O 1
ATOM 5748 N N . VAL A 1 725 ? -9.837 -25.103 18.441 1.00 89.38 725 VAL A N 1
ATOM 5749 C CA . VAL A 1 725 ? -8.879 -24.187 17.814 1.00 89.38 725 VAL A CA 1
ATOM 5750 C C . VAL A 1 725 ? -9.171 -22.744 18.197 1.00 89.38 725 VAL A C 1
ATOM 5752 O O . VAL A 1 725 ? -10.326 -22.314 18.227 1.00 89.38 725 VAL A O 1
ATOM 5755 N N . LEU A 1 726 ? -8.104 -22.014 18.509 1.00 89.12 726 LEU A N 1
ATOM 5756 C CA . LEU A 1 726 ? -8.111 -20.581 18.767 1.00 89.12 726 LEU A CA 1
ATOM 5757 C C . LEU A 1 726 ? -7.727 -19.835 17.489 1.00 89.12 726 LEU A C 1
ATOM 5759 O O . LEU A 1 726 ? -6.797 -20.256 16.803 1.00 89.12 726 LEU A O 1
ATOM 5763 N N . THR A 1 727 ? -8.408 -18.732 17.177 1.00 87.25 727 THR A N 1
ATOM 5764 C CA . THR A 1 727 ? -8.082 -17.855 16.036 1.00 87.25 727 THR A CA 1
ATOM 5765 C C . THR A 1 727 ? -8.277 -16.396 16.409 1.00 87.25 727 THR A C 1
ATOM 5767 O O . THR A 1 727 ? -9.234 -16.057 17.108 1.00 87.25 727 THR A O 1
ATOM 5770 N N . ARG A 1 728 ? -7.406 -15.507 15.933 1.00 83.19 728 ARG A N 1
ATOM 5771 C CA . ARG A 1 728 ? -7.596 -14.055 16.049 1.00 83.19 728 ARG A CA 1
ATOM 5772 C C . ARG A 1 728 ? -7.775 -13.430 14.665 1.00 83.19 728 ARG A C 1
ATOM 5774 O O . ARG A 1 728 ? -7.171 -13.885 13.700 1.00 83.19 728 ARG A O 1
ATOM 5781 N N . ASP A 1 729 ? -8.623 -12.409 14.574 1.00 77.81 729 ASP A N 1
ATOM 5782 C CA . ASP A 1 729 ? -8.891 -11.661 13.337 1.00 77.81 729 ASP A CA 1
ATOM 5783 C C . ASP A 1 729 ? -8.373 -10.214 13.403 1.00 77.81 729 ASP A C 1
ATOM 5785 O O . ASP A 1 729 ? -7.953 -9.729 14.460 1.00 77.81 729 ASP A O 1
ATOM 5789 N N . ALA A 1 730 ? -8.462 -9.487 12.287 1.00 69.06 730 ALA A N 1
ATOM 5790 C CA . ALA A 1 730 ? -8.058 -8.084 12.165 1.00 69.06 730 ALA A CA 1
ATOM 5791 C C . ALA A 1 730 ? -8.868 -7.120 13.046 1.00 69.06 730 ALA A C 1
ATOM 5793 O O . ALA A 1 730 ? -8.480 -5.968 13.230 1.00 69.06 730 ALA A O 1
ATOM 5794 N N . LYS A 1 731 ? -9.985 -7.577 13.626 1.00 71.75 731 LYS A N 1
ATOM 5795 C CA . LYS A 1 731 ? -10.745 -6.831 14.643 1.00 71.75 731 LYS A CA 1
ATOM 5796 C C . LYS A 1 731 ? -10.182 -7.019 16.048 1.00 71.75 731 LYS A C 1
ATOM 5798 O O . LYS A 1 731 ? -10.783 -6.536 17.004 1.00 71.75 731 LYS A O 1
ATOM 5803 N N . PHE A 1 732 ? -9.046 -7.703 16.161 1.00 75.25 732 PHE A N 1
ATOM 5804 C CA . PHE A 1 732 ? -8.339 -7.961 17.401 1.00 75.25 732 PHE A CA 1
ATOM 5805 C C . PHE A 1 732 ? -9.161 -8.773 18.404 1.00 75.25 732 PHE A C 1
ATOM 5807 O O . PHE A 1 732 ? -9.096 -8.510 19.599 1.00 75.25 732 PHE A O 1
ATOM 5814 N N . VAL A 1 733 ? -9.917 -9.769 17.929 1.00 78.94 733 VAL A N 1
ATOM 5815 C CA . VAL A 1 733 ? -10.736 -10.635 18.788 1.00 78.94 733 VAL A CA 1
ATOM 5816 C C . VAL A 1 733 ? -10.300 -12.092 18.660 1.00 78.94 733 VAL A C 1
ATOM 5818 O O . VAL A 1 733 ? -10.244 -12.614 17.547 1.00 78.94 733 VAL A O 1
ATOM 5821 N N . LEU A 1 734 ? -10.042 -12.764 19.788 1.00 85.19 734 LEU A N 1
ATOM 5822 C CA . LEU A 1 734 ? -9.729 -14.196 19.821 1.00 85.19 734 LEU A CA 1
ATOM 5823 C C . LEU A 1 734 ? -11.021 -15.019 19.938 1.00 85.19 734 LEU A C 1
ATOM 5825 O O . LEU A 1 734 ? -11.864 -14.784 20.805 1.00 85.19 734 LEU A O 1
ATOM 5829 N N . ARG A 1 735 ? -11.188 -15.992 19.052 1.00 87.56 735 ARG A N 1
ATOM 5830 C CA . ARG A 1 735 ? -12.327 -16.910 18.986 1.00 87.56 735 ARG A CA 1
ATOM 5831 C C . ARG A 1 735 ? -11.859 -18.321 19.257 1.00 87.56 735 ARG A C 1
ATOM 5833 O O . ARG A 1 735 ? -10.773 -18.697 18.836 1.00 87.56 735 ARG A O 1
ATOM 5840 N N . GLU A 1 736 ? -12.716 -19.096 19.901 1.00 90.31 736 GLU A N 1
ATOM 5841 C CA . GLU A 1 736 ? -12.550 -20.537 20.039 1.00 90.31 736 GLU A CA 1
ATOM 5842 C C . GLU A 1 736 ? -13.647 -21.257 19.282 1.00 90.31 736 GLU A C 1
ATOM 5844 O O . GLU A 1 736 ? -14.827 -20.897 19.373 1.00 90.31 736 GLU A O 1
ATOM 5849 N N . PHE A 1 737 ? -13.259 -22.314 18.591 1.00 89.56 737 PHE A N 1
ATOM 5850 C CA . PHE A 1 737 ? -14.162 -23.149 17.830 1.00 89.56 737 PHE A CA 1
ATOM 5851 C C . PHE A 1 737 ? -13.924 -24.624 18.125 1.00 89.56 737 PHE A C 1
ATOM 5853 O O . PHE A 1 737 ? -12.788 -25.059 18.314 1.00 89.56 737 PHE A O 1
ATOM 5860 N N . GLU A 1 738 ? -15.007 -25.392 18.107 1.00 90.62 738 GLU A N 1
ATOM 5861 C CA . GLU A 1 738 ? -14.961 -26.847 18.054 1.00 90.62 738 GLU A CA 1
ATOM 5862 C C . GLU A 1 738 ? -14.692 -27.290 16.616 1.00 90.62 738 GLU A C 1
ATOM 5864 O O . GLU A 1 738 ? -15.443 -26.950 15.702 1.00 90.62 738 GLU A O 1
ATOM 5869 N N . VAL A 1 739 ? -13.645 -28.085 16.410 1.00 86.62 739 VAL A N 1
ATOM 5870 C CA . VAL A 1 739 ? -13.172 -28.434 15.067 1.00 86.62 739 VAL A CA 1
ATOM 5871 C C . VAL A 1 739 ? -14.125 -29.356 14.316 1.00 86.62 739 VAL A C 1
ATOM 5873 O O . VAL A 1 739 ? -14.300 -29.201 13.111 1.00 86.62 739 VAL A O 1
ATOM 5876 N N . GLY A 1 740 ? -14.774 -30.290 15.015 1.00 81.69 740 GLY A N 1
ATOM 5877 C CA . GLY A 1 740 ? -15.674 -31.258 14.381 1.00 81.69 740 GLY A CA 1
ATOM 5878 C C . GLY A 1 740 ? -16.986 -30.654 13.870 1.00 81.69 740 GLY A C 1
ATOM 5879 O O . GLY A 1 740 ? -17.546 -31.159 12.904 1.00 81.69 740 GLY A O 1
ATOM 5880 N N . SER A 1 741 ? -17.479 -29.584 14.500 1.00 81.69 741 SER A N 1
ATOM 5881 C CA . SER A 1 741 ? -18.774 -28.974 14.160 1.00 81.69 741 SER A CA 1
ATOM 5882 C C . SER A 1 741 ? -18.668 -27.558 13.591 1.00 81.69 741 SER A C 1
ATOM 5884 O O . SER A 1 741 ? -19.649 -27.035 13.065 1.00 81.69 741 SER A O 1
ATOM 5886 N N . GLY A 1 742 ? -17.517 -26.898 13.749 1.00 79.81 742 GLY A N 1
ATOM 5887 C CA . GLY A 1 742 ? -17.348 -25.471 13.471 1.00 79.81 742 GLY A CA 1
ATOM 5888 C C . GLY A 1 742 ? -18.112 -24.549 14.417 1.00 79.81 742 GLY A C 1
ATOM 5889 O O . GLY A 1 742 ? -18.178 -23.335 14.202 1.00 79.81 742 GLY A O 1
ATOM 5890 N N . LYS A 1 743 ? -18.707 -25.091 15.486 1.00 85.00 743 LYS A N 1
ATOM 5891 C CA . LYS A 1 743 ? -19.420 -24.295 16.479 1.00 85.00 743 LYS A CA 1
ATOM 5892 C C . LYS A 1 743 ? -18.430 -23.402 17.214 1.00 85.00 743 LYS A C 1
ATOM 5894 O O . LYS A 1 743 ? -17.490 -23.879 17.848 1.00 85.00 743 LYS A O 1
ATOM 5899 N N . ARG A 1 744 ? -18.691 -22.094 17.199 1.00 90.25 744 ARG A N 1
ATOM 5900 C CA . ARG A 1 744 ? -17.974 -21.148 18.058 1.00 90.25 744 ARG A CA 1
ATOM 5901 C C . ARG A 1 744 ? -18.303 -21.447 19.520 1.00 90.25 744 ARG A C 1
ATOM 5903 O O . ARG A 1 744 ? -19.452 -21.281 19.935 1.00 90.25 744 ARG A O 1
ATOM 5910 N N . LEU A 1 745 ? -17.297 -21.870 20.276 1.00 88.19 745 LEU A N 1
ATOM 5911 C CA . LEU A 1 745 ? -17.403 -22.190 21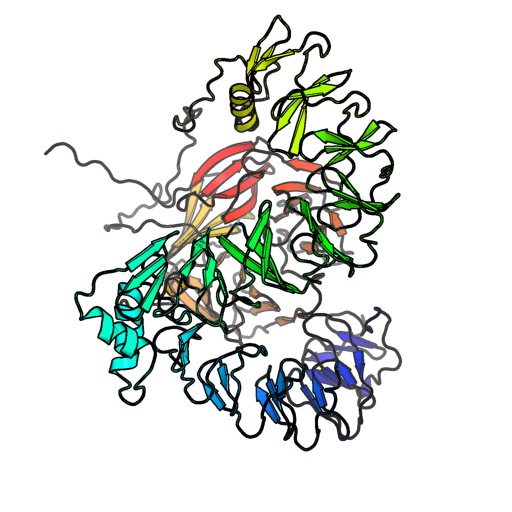.697 1.00 88.19 745 LEU A CA 1
ATOM 5912 C C . LEU A 1 745 ? -17.285 -20.931 22.555 1.00 88.19 745 LEU A C 1
ATOM 5914 O O . LEU A 1 745 ? -18.081 -20.741 23.470 1.00 88.19 745 LEU A O 1
ATOM 5918 N N . ALA A 1 746 ? -16.344 -20.045 22.218 1.00 85.25 746 ALA A N 1
ATOM 5919 C CA . ALA A 1 746 ? -16.074 -18.844 22.998 1.00 85.25 746 ALA A CA 1
ATOM 5920 C C . ALA A 1 746 ? -15.632 -17.656 22.133 1.00 85.25 746 ALA A C 1
ATOM 5922 O O . ALA A 1 746 ? -15.203 -17.793 20.982 1.00 85.25 746 ALA A O 1
ATOM 5923 N N . LEU A 1 747 ? -15.773 -16.465 22.714 1.00 85.50 747 LEU A N 1
ATOM 5924 C CA . LEU A 1 747 ? -15.293 -15.200 22.176 1.00 85.50 747 LEU A CA 1
ATOM 5925 C C . LEU A 1 747 ? -14.588 -14.446 23.301 1.00 85.50 747 LEU A C 1
ATOM 5927 O O . LEU A 1 747 ? -15.253 -13.919 24.191 1.00 85.50 747 LEU A O 1
ATOM 5931 N N . TYR A 1 748 ? -13.264 -14.381 23.245 1.00 81.50 748 TYR A N 1
ATOM 5932 C CA . TYR A 1 748 ? -12.459 -13.709 24.254 1.00 81.50 748 TYR A CA 1
ATOM 5933 C C . TYR A 1 748 ? -12.289 -12.237 23.883 1.00 81.50 748 TYR A C 1
ATOM 5935 O O . TYR A 1 748 ? -11.884 -11.897 22.768 1.00 81.50 748 TYR A O 1
ATOM 5943 N N . ARG A 1 749 ? -12.638 -11.358 24.822 1.00 66.88 749 ARG A N 1
ATOM 5944 C CA . ARG A 1 749 ? -12.483 -9.904 24.723 1.00 66.88 749 ARG A CA 1
ATOM 5945 C C . ARG A 1 749 ? -11.818 -9.443 26.012 1.00 66.88 749 ARG A C 1
ATOM 5947 O O . ARG A 1 749 ? -12.311 -9.782 27.080 1.00 66.88 749 ARG A O 1
ATOM 5954 N N . GLY A 1 750 ? -10.710 -8.720 25.899 1.00 64.44 750 GLY A N 1
ATOM 5955 C CA . GLY A 1 750 ? -9.891 -8.348 27.047 1.00 64.44 750 GLY A CA 1
ATOM 5956 C C . GLY A 1 750 ? -8.845 -7.292 26.709 1.00 64.44 750 GLY A C 1
ATOM 5957 O O . GLY A 1 750 ? -8.567 -7.032 25.532 1.00 64.44 750 GLY A O 1
ATOM 5958 N N . GLY A 1 751 ? -8.255 -6.688 27.736 1.00 63.41 751 GLY A N 1
ATOM 5959 C CA . GLY A 1 751 ? -7.220 -5.665 27.640 1.00 63.41 751 GLY A CA 1
ATOM 5960 C C . GLY A 1 751 ? -5.952 -6.124 26.918 1.00 63.41 751 GLY A C 1
ATOM 5961 O O . GLY A 1 751 ? -5.213 -5.272 26.427 1.00 63.41 751 GLY A O 1
ATOM 5962 N N . TRP A 1 752 ? -5.691 -7.431 26.800 1.00 71.56 752 TRP A N 1
ATOM 5963 C CA . TRP A 1 752 ? -4.651 -7.96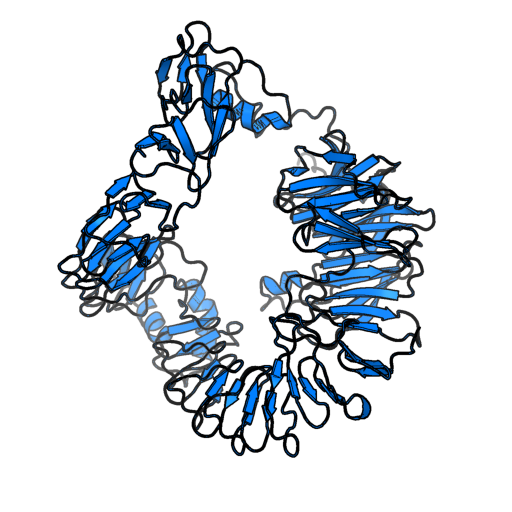2 25.906 1.00 71.56 752 TRP A CA 1
ATOM 5964 C C . TRP A 1 752 ? -5.114 -8.077 24.449 1.00 71.56 752 TRP A C 1
ATOM 5966 O O . TRP A 1 752 ? -4.312 -7.908 23.533 1.00 71.56 752 TRP A O 1
ATOM 5976 N N . CYS A 1 753 ? -6.403 -8.309 24.199 1.00 64.69 753 CYS A N 1
ATOM 5977 C CA . CYS A 1 753 ? -6.940 -8.472 22.850 1.00 64.69 753 CYS A CA 1
ATOM 5978 C C . CYS A 1 753 ? -6.880 -7.153 22.071 1.00 64.69 753 CYS A C 1
ATOM 5980 O O . CYS A 1 753 ? -6.427 -7.148 20.935 1.00 64.69 753 CYS A O 1
ATOM 5982 N N . GLU A 1 754 ? -7.227 -6.027 22.700 1.00 60.25 754 GLU A N 1
ATOM 5983 C CA . GLU A 1 754 ? -7.312 -4.705 22.051 1.00 60.25 754 GLU A CA 1
ATOM 5984 C C . GLU A 1 754 ? -5.964 -3.964 21.920 1.00 60.25 754 GLU A C 1
ATOM 5986 O O . GLU A 1 754 ? -5.887 -2.894 21.314 1.00 60.25 754 GLU A O 1
ATOM 5991 N N . ARG A 1 755 ? -4.874 -4.524 22.462 1.00 70.69 755 ARG A N 1
ATOM 5992 C CA . ARG A 1 755 ? -3.526 -3.948 22.330 1.00 70.69 755 ARG A CA 1
ATOM 5993 C C . ARG A 1 755 ? -2.942 -4.173 20.939 1.00 70.69 755 ARG A C 1
ATOM 5995 O O . ARG A 1 755 ? -3.167 -5.197 20.286 1.00 70.69 755 ARG A O 1
ATOM 6002 N N . GLN A 1 756 ? -2.101 -3.227 20.520 1.00 71.31 756 GLN A N 1
ATOM 6003 C CA . GLN A 1 756 ? -1.243 -3.413 19.358 1.00 71.31 756 GLN A CA 1
ATOM 6004 C C . GLN A 1 756 ? 0.001 -4.219 19.736 1.00 71.31 756 GLN A C 1
ATOM 6006 O O . GLN A 1 756 ? 0.848 -3.772 20.515 1.00 71.31 756 GLN A O 1
ATOM 6011 N N . TRP A 1 757 ? 0.123 -5.392 19.127 1.00 75.31 757 TRP A N 1
ATOM 6012 C CA . TRP A 1 757 ? 1.251 -6.296 19.305 1.00 75.31 757 TRP A CA 1
ATOM 6013 C C . TRP A 1 757 ? 2.181 -6.201 18.099 1.00 75.31 757 TRP A C 1
ATOM 6015 O O . TRP A 1 757 ? 1.717 -6.110 16.963 1.00 75.31 757 TRP A O 1
ATOM 6025 N N . PHE A 1 758 ? 3.486 -6.192 18.351 1.00 75.06 758 PHE A N 1
ATOM 6026 C CA . PHE A 1 758 ? 4.508 -6.387 17.329 1.00 75.06 758 PHE A CA 1
ATOM 6027 C C . PHE A 1 758 ? 4.480 -7.838 16.826 1.00 75.06 758 PHE A C 1
ATOM 6029 O O . PHE A 1 758 ? 4.422 -8.082 15.624 1.00 75.06 758 PHE A O 1
ATOM 6036 N N . LYS A 1 759 ? 4.419 -8.794 17.760 1.00 79.81 759 LYS A N 1
ATOM 6037 C CA . LYS A 1 759 ? 4.162 -10.222 17.523 1.00 79.81 759 LYS A CA 1
ATOM 6038 C C . LYS A 1 759 ? 3.277 -10.770 18.637 1.00 79.81 759 LYS A C 1
ATOM 6040 O O . LYS A 1 759 ? 3.319 -10.272 19.761 1.00 79.81 759 LYS A O 1
ATOM 6045 N N . SER A 1 760 ? 2.490 -11.797 18.340 1.00 85.25 760 SER A N 1
ATOM 6046 C CA . SER A 1 760 ? 1.650 -12.466 19.336 1.00 85.25 760 SER A CA 1
ATOM 6047 C C . SER A 1 760 ? 1.415 -13.925 18.981 1.00 85.25 760 SER A C 1
ATOM 6049 O O . SER A 1 760 ? 1.358 -14.253 17.798 1.00 85.25 760 SER A O 1
ATOM 6051 N N . GLN A 1 761 ? 1.196 -14.750 19.999 1.00 86.25 761 GLN A N 1
ATOM 6052 C CA . GLN A 1 761 ? 0.845 -16.161 19.902 1.00 86.25 761 GLN A CA 1
ATOM 6053 C C . GLN A 1 761 ? -0.285 -16.500 20.882 1.00 86.25 761 GLN A C 1
ATOM 6055 O O . GLN A 1 761 ? -0.424 -15.876 21.932 1.00 86.25 761 GLN A O 1
ATOM 6060 N N . ALA A 1 762 ? -1.102 -17.492 20.539 1.00 87.50 762 ALA A N 1
ATOM 6061 C CA . ALA A 1 762 ? -2.161 -18.028 21.392 1.00 87.50 762 ALA A CA 1
ATOM 6062 C C . ALA A 1 762 ? -1.950 -19.531 21.519 1.00 87.50 762 ALA A C 1
ATOM 6064 O O . ALA A 1 762 ? -1.474 -20.147 20.571 1.00 87.50 762 ALA A O 1
ATOM 6065 N N . GLY A 1 763 ? -2.261 -20.117 22.666 1.00 86.69 763 GLY A N 1
ATOM 6066 C CA . GLY A 1 763 ? -1.997 -21.526 22.935 1.00 86.69 763 GLY A CA 1
ATOM 6067 C C . GLY A 1 763 ? -2.869 -22.068 24.054 1.00 86.69 763 GLY A C 1
ATOM 6068 O O . GLY A 1 763 ? -3.795 -21.400 24.515 1.00 86.69 763 GLY A O 1
ATOM 6069 N N . TRP A 1 764 ? -2.552 -23.282 24.488 1.00 84.19 764 TRP A N 1
ATOM 6070 C CA . TRP A 1 764 ? -3.231 -23.965 25.580 1.00 84.19 764 TRP A CA 1
ATOM 6071 C C . TRP A 1 764 ? -2.200 -24.406 26.612 1.00 84.19 764 TRP A C 1
ATOM 6073 O O . TRP A 1 764 ? -1.199 -25.016 26.251 1.00 84.19 764 TRP A O 1
ATOM 6083 N N . ILE A 1 765 ? -2.450 -24.103 27.882 1.00 78.75 765 ILE A N 1
ATOM 6084 C CA . ILE A 1 765 ? -1.695 -24.642 29.018 1.00 78.75 765 ILE A CA 1
ATOM 6085 C C . ILE A 1 765 ? -2.717 -25.277 29.949 1.00 78.75 765 ILE A C 1
ATOM 6087 O O . ILE A 1 765 ? -3.678 -24.616 30.341 1.00 78.75 765 ILE A O 1
ATOM 6091 N N . ASP A 1 766 ? -2.557 -26.567 30.238 1.00 75.62 766 ASP A N 1
ATOM 6092 C CA . ASP A 1 766 ? -3.471 -27.346 31.085 1.00 75.62 766 ASP A CA 1
ATOM 6093 C C . ASP A 1 766 ? -4.951 -27.200 30.681 1.00 75.62 766 ASP A C 1
ATOM 6095 O O . ASP A 1 766 ? -5.855 -27.054 31.505 1.00 75.62 766 ASP A O 1
ATOM 6099 N N . GLY A 1 767 ? -5.210 -27.170 29.369 1.00 77.00 767 GLY A N 1
ATOM 6100 C CA . GLY A 1 767 ? -6.554 -27.015 28.810 1.00 77.00 767 GLY A CA 1
ATOM 6101 C C . GLY A 1 767 ? -7.161 -25.611 28.930 1.00 77.00 767 GLY A C 1
ATOM 6102 O O . GLY A 1 767 ? -8.289 -25.418 28.459 1.00 77.00 767 GLY A O 1
ATOM 6103 N N . ARG A 1 768 ? -6.428 -24.633 29.484 1.00 84.19 768 ARG A N 1
ATOM 6104 C CA . ARG A 1 768 ? -6.795 -23.209 29.530 1.00 84.19 768 ARG A CA 1
ATOM 6105 C C . ARG A 1 768 ? -6.142 -22.414 28.393 1.00 84.19 768 ARG A C 1
ATOM 6107 O O . ARG A 1 768 ? -4.968 -22.637 28.097 1.00 84.19 768 ARG A O 1
ATOM 6114 N N . PRO A 1 769 ? -6.872 -21.482 27.757 1.00 87.62 769 PRO A N 1
ATOM 6115 C CA . PRO A 1 769 ? -6.329 -20.669 26.680 1.00 87.62 769 PRO A CA 1
ATOM 6116 C C . PRO A 1 769 ? -5.378 -19.604 27.240 1.00 87.62 769 PRO A C 1
ATOM 6118 O O . PRO A 1 769 ? -5.716 -18.862 28.165 1.00 87.62 769 PRO A O 1
ATOM 6121 N N . VAL A 1 770 ? -4.195 -19.501 26.645 1.00 87.75 770 VAL A N 1
ATOM 6122 C CA . VAL A 1 770 ? -3.175 -18.510 27.004 1.00 87.75 770 VAL A CA 1
ATOM 6123 C C . VAL A 1 770 ? -2.792 -17.661 25.804 1.00 87.75 770 VAL A C 1
ATOM 6125 O O . VAL A 1 770 ? -2.888 -18.097 24.654 1.00 87.75 770 VAL A O 1
ATOM 6128 N N . PHE A 1 771 ? -2.338 -16.443 26.071 1.00 88.75 771 PHE A N 1
ATOM 6129 C CA . PHE A 1 771 ? -1.884 -15.505 25.055 1.00 88.75 771 PHE A CA 1
ATOM 6130 C C . PHE A 1 771 ? -0.513 -14.939 25.425 1.00 88.75 771 PHE A C 1
ATOM 6132 O O . PHE A 1 771 ? -0.323 -14.434 26.526 1.00 88.75 771 PHE A O 1
ATOM 6139 N N . ALA A 1 772 ? 0.431 -14.993 24.492 1.00 89.06 772 ALA A N 1
ATOM 6140 C CA . ALA A 1 772 ? 1.751 -14.387 24.615 1.00 89.06 772 ALA A CA 1
ATOM 6141 C C . ALA A 1 772 ? 1.880 -13.247 23.603 1.00 89.06 772 ALA A C 1
ATOM 6143 O O . ALA A 1 772 ? 1.504 -13.402 22.438 1.00 89.06 772 ALA A O 1
ATOM 6144 N N . GLY A 1 773 ? 2.422 -12.102 24.008 1.00 88.12 773 GLY A N 1
ATOM 6145 C CA . GLY A 1 773 ? 2.545 -10.961 23.107 1.00 88.12 773 GLY A CA 1
ATOM 6146 C C . GLY A 1 773 ? 3.738 -10.061 23.392 1.00 88.12 773 GLY A C 1
ATOM 6147 O O . GLY A 1 773 ? 4.051 -9.768 24.541 1.00 88.12 773 GLY A O 1
ATOM 6148 N N . LEU A 1 774 ? 4.359 -9.576 22.316 1.00 85.00 774 LEU A N 1
ATOM 6149 C CA . LEU A 1 774 ? 5.363 -8.512 22.311 1.00 85.00 774 LEU A CA 1
ATOM 6150 C C . LEU A 1 774 ? 4.668 -7.172 22.020 1.00 85.00 774 LEU A C 1
ATOM 6152 O O . LEU A 1 774 ? 4.197 -6.977 20.894 1.00 85.00 774 LEU A O 1
ATOM 6156 N N . PRO A 1 775 ? 4.528 -6.247 22.985 1.00 79.12 775 PRO A N 1
ATOM 6157 C CA . PRO A 1 775 ? 3.882 -4.959 22.742 1.00 79.12 775 PRO A CA 1
ATOM 6158 C C . PRO A 1 775 ? 4.721 -4.096 21.790 1.00 79.12 775 PRO A C 1
ATOM 6160 O O . PRO A 1 775 ? 5.940 -4.038 21.935 1.00 79.12 775 PRO A O 1
ATOM 6163 N N . LYS A 1 776 ? 4.093 -3.337 20.877 1.00 68.75 776 LYS A N 1
ATOM 6164 C CA . LYS A 1 776 ? 4.836 -2.425 19.973 1.00 68.75 776 LYS A CA 1
ATOM 6165 C C . LYS A 1 776 ? 5.712 -1.393 20.704 1.00 68.75 776 LYS A C 1
ATOM 6167 O O . LYS A 1 776 ? 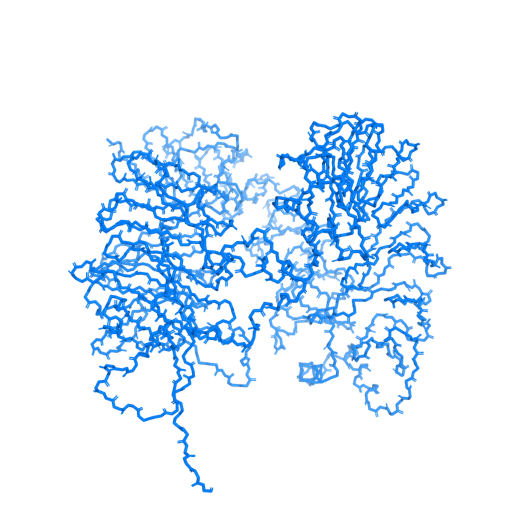6.733 -0.985 20.172 1.00 68.75 776 LYS A O 1
ATOM 6172 N N . ALA A 1 777 ? 5.325 -0.983 21.914 1.00 56.03 777 ALA A N 1
ATOM 6173 C CA . ALA A 1 777 ? 6.081 -0.047 22.754 1.00 56.03 777 ALA A CA 1
ATOM 6174 C C . ALA A 1 777 ? 6.965 -0.742 23.820 1.00 56.03 777 ALA A C 1
ATOM 6176 O O . ALA A 1 777 ? 7.582 -0.072 24.643 1.00 56.03 777 ALA A O 1
ATOM 6177 N N . GLY A 1 778 ? 6.999 -2.080 23.851 1.00 55.09 778 GLY A N 1
ATOM 6178 C CA . GLY A 1 778 ? 7.380 -2.878 25.022 1.00 55.09 778 GLY A CA 1
ATOM 6179 C C . GLY A 1 778 ? 8.868 -3.164 25.240 1.00 55.09 778 GLY A C 1
ATOM 6180 O O . GLY A 1 778 ? 9.158 -4.044 26.037 1.00 55.09 778 GLY A O 1
ATOM 6181 N N . ARG A 1 779 ? 9.806 -2.492 24.554 1.00 60.28 779 ARG A N 1
ATOM 6182 C CA . ARG A 1 779 ? 11.273 -2.692 24.709 1.00 60.28 779 ARG A CA 1
ATOM 6183 C C . ARG A 1 779 ? 11.724 -4.175 24.802 1.00 60.28 779 ARG A C 1
ATOM 6185 O O . ARG A 1 779 ? 12.597 -4.501 25.593 1.00 60.28 779 ARG A O 1
ATOM 6192 N N . GLY A 1 780 ? 11.116 -5.083 24.030 1.00 63.16 780 GLY A N 1
ATOM 6193 C CA . GLY A 1 780 ? 11.486 -6.510 24.024 1.00 63.16 780 GLY A CA 1
ATOM 6194 C C . GLY A 1 780 ? 10.926 -7.364 25.176 1.00 63.16 780 GLY A C 1
ATOM 6195 O O . GLY A 1 780 ? 11.368 -8.496 25.344 1.00 63.16 780 GLY A O 1
ATOM 6196 N N . VAL A 1 781 ? 9.962 -6.856 25.953 1.00 78.00 781 VAL A N 1
ATOM 6197 C CA . VAL A 1 781 ? 9.268 -7.599 27.021 1.00 78.00 781 VAL A CA 1
ATOM 6198 C C . VAL A 1 781 ? 8.101 -8.408 26.455 1.00 78.00 781 VAL A C 1
ATOM 6200 O O . VAL A 1 781 ? 7.265 -7.864 25.728 1.00 78.00 781 VAL A O 1
ATOM 6203 N N . VAL A 1 782 ? 8.006 -9.688 26.823 1.00 85.31 782 VAL A N 1
ATOM 6204 C CA . VAL A 1 782 ? 6.874 -10.557 26.459 1.00 85.31 782 VAL A CA 1
ATOM 6205 C C . VAL A 1 782 ? 5.866 -10.578 27.603 1.00 85.31 782 VAL A C 1
ATOM 6207 O O . VAL A 1 782 ? 6.187 -10.995 28.716 1.00 85.31 782 VAL A O 1
ATOM 6210 N N . ASP A 1 783 ? 4.633 -10.163 27.328 1.00 87.69 783 ASP A N 1
ATOM 6211 C CA . ASP A 1 783 ? 3.524 -10.314 28.267 1.00 87.69 783 ASP A CA 1
ATOM 6212 C C . ASP A 1 783 ? 2.852 -11.689 28.067 1.00 87.69 783 ASP A C 1
ATOM 6214 O O . ASP A 1 783 ? 2.464 -12.027 26.943 1.00 87.69 783 ASP A O 1
ATOM 6218 N N . ILE A 1 784 ? 2.647 -12.446 29.152 1.00 87.19 784 ILE A N 1
ATOM 6219 C CA . ILE A 1 784 ? 1.906 -13.719 29.158 1.00 87.19 784 ILE A CA 1
ATOM 6220 C C . ILE A 1 784 ? 0.572 -13.528 29.880 1.00 87.19 784 ILE A C 1
ATOM 6222 O O . ILE A 1 784 ? 0.541 -13.108 31.034 1.00 87.19 784 ILE A O 1
ATOM 6226 N N . TRP A 1 785 ? -0.532 -13.856 29.219 1.00 86.38 785 TRP A N 1
ATOM 6227 C CA . TRP A 1 785 ? -1.897 -13.633 29.689 1.00 86.38 785 TRP A CA 1
ATOM 6228 C C . TRP A 1 785 ? -2.687 -14.935 29.766 1.00 86.38 785 TRP A C 1
ATOM 6230 O O . TRP A 1 785 ? -2.602 -15.783 28.875 1.00 86.38 785 TRP A O 1
ATOM 6240 N N . ASP A 1 786 ? -3.522 -15.046 30.795 1.00 84.31 786 ASP A N 1
ATOM 6241 C CA . ASP A 1 786 ? -4.675 -15.937 30.786 1.00 84.31 786 ASP A CA 1
ATOM 6242 C C . ASP A 1 786 ? -5.748 -15.281 29.909 1.00 84.31 786 ASP A C 1
ATOM 6244 O O . ASP A 1 786 ? -6.207 -14.166 30.188 1.00 84.31 786 ASP A O 1
ATOM 6248 N N . ALA A 1 787 ? -6.095 -15.941 28.804 1.00 81.62 787 ALA A N 1
ATOM 6249 C CA . ALA A 1 787 ? -7.004 -15.377 27.815 1.00 81.62 787 ALA A CA 1
ATOM 6250 C C . ALA A 1 787 ? -8.465 -15.387 28.290 1.00 81.62 787 ALA A C 1
ATOM 6252 O O . ALA A 1 787 ? -9.250 -14.549 27.839 1.00 81.62 787 ALA A O 1
ATOM 6253 N N . LEU A 1 788 ? -8.825 -16.316 29.183 1.00 79.75 788 LEU A N 1
ATOM 6254 C CA . LEU A 1 788 ? -10.173 -16.453 29.731 1.00 79.75 788 LEU A CA 1
ATOM 6255 C C . LEU A 1 788 ? -10.436 -15.387 30.798 1.00 79.75 788 LEU A C 1
ATOM 6257 O O . LEU A 1 788 ? -11.480 -14.737 30.764 1.00 79.75 788 LEU A O 1
ATOM 6261 N N . ASP A 1 789 ? -9.478 -15.192 31.702 1.00 73.38 789 ASP A N 1
ATOM 6262 C CA . ASP A 1 789 ? -9.626 -14.325 32.877 1.00 73.38 789 ASP A CA 1
ATOM 6263 C C . ASP A 1 789 ? -9.164 -12.869 32.625 1.00 73.38 789 ASP A C 1
ATOM 6265 O O . ASP A 1 789 ? -9.171 -12.056 33.548 1.00 73.38 789 ASP A O 1
ATOM 6269 N N . ASP A 1 790 ? -8.730 -12.537 31.397 1.00 75.38 790 ASP A N 1
ATOM 6270 C CA . ASP A 1 790 ? -8.115 -11.246 31.015 1.00 75.38 790 ASP A CA 1
ATOM 6271 C C . ASP A 1 790 ? -7.012 -10.797 31.993 1.00 75.38 790 ASP A C 1
ATOM 6273 O O . ASP A 1 790 ? -6.866 -9.625 32.352 1.00 75.38 790 ASP A O 1
ATOM 6277 N N . ARG A 1 791 ? -6.224 -11.768 32.463 1.00 81.69 791 ARG A N 1
ATOM 6278 C CA . ARG A 1 791 ? -5.271 -11.586 33.559 1.00 81.69 791 ARG A CA 1
ATOM 6279 C C . ARG A 1 791 ? -3.845 -11.763 33.068 1.00 81.69 791 ARG A C 1
ATOM 6281 O O . ARG A 1 791 ? -3.487 -12.827 32.571 1.00 81.69 791 ARG A O 1
ATOM 6288 N N . LEU A 1 792 ? -3.008 -10.746 33.269 1.00 82.25 792 LEU A N 1
ATOM 6289 C CA . LEU A 1 792 ? -1.565 -10.863 33.056 1.00 82.25 792 LEU A CA 1
ATOM 6290 C C . LEU A 1 792 ? -1.002 -11.864 34.077 1.00 82.25 792 LEU A C 1
ATOM 6292 O O . LEU A 1 792 ? -1.089 -11.634 35.283 1.00 82.25 792 LEU A O 1
ATOM 6296 N N . LEU A 1 793 ? -0.460 -12.979 33.593 1.00 79.38 793 LEU A N 1
ATOM 6297 C CA . LEU A 1 793 ? 0.117 -14.040 34.415 1.00 79.38 793 LEU A CA 1
ATOM 6298 C C . LEU A 1 793 ? 1.509 -13.655 34.907 1.00 79.38 793 LEU A C 1
ATOM 6300 O O . LEU A 1 793 ? 1.760 -13.725 36.106 1.00 79.38 793 LEU A O 1
ATOM 6304 N N . PHE A 1 794 ? 2.392 -13.271 33.985 1.00 81.50 794 PHE A N 1
ATOM 6305 C CA . PHE A 1 794 ? 3.750 -12.800 34.255 1.00 81.50 794 PHE A CA 1
ATOM 6306 C C . PHE A 1 794 ? 4.356 -12.162 33.002 1.00 81.50 794 PHE A C 1
ATOM 6308 O O . PHE A 1 794 ? 3.757 -12.171 31.921 1.00 81.50 794 PHE A O 1
ATOM 6315 N N . ARG A 1 795 ? 5.546 -11.583 33.165 1.00 84.00 795 ARG A N 1
ATOM 6316 C CA . ARG A 1 795 ? 6.342 -11.019 32.076 1.00 84.00 795 ARG A CA 1
ATOM 6317 C C . ARG A 1 795 ? 7.664 -11.747 31.957 1.00 84.00 795 ARG A C 1
ATOM 6319 O O . ARG A 1 795 ? 8.296 -12.049 32.969 1.00 84.00 795 ARG A O 1
ATOM 6326 N N . ILE A 1 796 ? 8.077 -11.964 30.718 1.00 80.50 796 ILE A N 1
ATOM 6327 C CA . ILE A 1 796 ? 9.435 -12.382 30.395 1.00 80.50 796 ILE A CA 1
ATOM 6328 C C . ILE A 1 796 ? 10.196 -11.121 30.003 1.00 80.50 796 ILE A C 1
ATOM 6330 O O . ILE A 1 796 ? 9.909 -10.494 28.979 1.00 80.50 796 ILE A O 1
ATOM 6334 N N . GLU A 1 797 ? 11.143 -10.733 30.848 1.00 72.06 797 GLU A N 1
ATOM 6335 C CA . GLU A 1 797 ? 12.051 -9.624 30.581 1.00 72.06 797 GLU A CA 1
ATOM 6336 C C . GLU A 1 797 ? 13.334 -10.176 29.975 1.00 72.06 797 GLU A C 1
ATOM 6338 O O . GLU A 1 797 ? 14.055 -10.945 30.609 1.00 72.06 797 GLU A O 1
ATOM 6343 N N . ALA A 1 798 ? 13.643 -9.758 28.751 1.00 57.22 798 ALA A N 1
ATOM 6344 C CA . ALA A 1 798 ? 14.882 -10.148 28.098 1.00 57.22 798 ALA A CA 1
ATOM 6345 C C . ALA A 1 798 ? 16.128 -9.379 28.636 1.00 57.22 798 ALA A C 1
ATOM 6347 O O . ALA A 1 798 ? 17.234 -9.646 28.188 1.00 57.22 798 ALA A O 1
ATOM 6348 N N . ALA A 1 799 ? 15.978 -8.490 29.640 1.00 50.75 799 ALA A N 1
ATOM 6349 C CA . ALA A 1 799 ? 16.744 -8.434 30.912 1.00 50.75 799 ALA A CA 1
ATOM 6350 C C . ALA A 1 799 ? 16.751 -7.021 31.544 1.00 50.75 799 ALA A C 1
ATOM 6352 O O . ALA A 1 799 ? 16.971 -6.029 30.851 1.00 50.75 799 ALA A O 1
ATOM 6353 N N . ALA A 1 800 ? 16.660 -6.941 32.879 1.00 29.53 800 ALA A N 1
ATOM 6354 C CA . ALA A 1 800 ? 17.282 -5.873 33.665 1.00 29.53 800 ALA A CA 1
ATOM 6355 C C . ALA A 1 800 ? 17.732 -6.388 35.045 1.00 29.53 800 ALA A C 1
ATOM 6357 O O . ALA A 1 800 ? 16.916 -6.777 35.873 1.00 29.53 800 ALA A O 1
ATOM 6358 N N . SER A 1 801 ? 19.032 -6.315 35.329 1.00 28.95 801 SER A N 1
ATOM 6359 C CA . SER A 1 801 ? 19.500 -6.004 36.682 1.00 28.95 801 SER A CA 1
ATOM 6360 C C . SER A 1 801 ? 20.823 -5.248 36.595 1.00 28.95 801 SER A C 1
ATOM 6362 O O . SER A 1 801 ? 21.861 -5.837 36.296 1.00 28.95 801 SER A O 1
ATOM 6364 N N . VAL A 1 802 ? 20.785 -3.945 36.865 1.00 26.23 802 VAL A N 1
ATOM 6365 C CA . VAL A 1 802 ? 21.947 -3.216 37.383 1.00 26.23 802 VAL A CA 1
ATOM 6366 C C . VAL A 1 802 ? 21.767 -3.201 38.903 1.00 26.23 802 VAL A C 1
ATOM 6368 O O . VAL A 1 802 ? 20.737 -2.699 39.355 1.00 26.23 802 VAL A O 1
ATOM 6371 N N . PRO A 1 803 ? 22.688 -3.755 39.706 1.00 27.69 803 PRO A N 1
ATOM 6372 C CA . PRO A 1 803 ? 22.761 -3.408 41.116 1.00 27.69 803 PRO A CA 1
ATOM 6373 C C . PRO A 1 803 ? 23.295 -1.975 41.223 1.00 27.69 803 PRO A C 1
ATOM 6375 O O . PRO A 1 803 ? 24.299 -1.650 40.586 1.00 27.69 803 PRO A O 1
ATOM 6378 N N . GLU A 1 804 ? 22.640 -1.123 42.013 1.00 30.48 804 GLU A N 1
ATOM 6379 C CA . GLU A 1 804 ? 23.251 0.130 42.466 1.00 30.48 804 GLU A CA 1
ATOM 6380 C C . GLU A 1 804 ? 24.601 -0.175 43.136 1.00 30.48 804 GLU A C 1
ATOM 6382 O O . GLU A 1 804 ? 24.666 -1.070 43.984 1.00 30.48 804 GLU A O 1
ATOM 6387 N N . PRO A 1 805 ? 25.681 0.555 42.818 1.00 30.56 805 PRO A N 1
ATOM 6388 C CA . PRO A 1 805 ? 26.774 0.715 43.750 1.00 30.56 805 PRO A CA 1
ATOM 6389 C C . PRO A 1 805 ? 26.400 1.817 44.741 1.00 30.56 805 PRO A C 1
ATOM 6391 O O . PRO A 1 805 ? 26.169 2.968 44.363 1.00 30.56 805 PRO A O 1
ATOM 6394 N N . ASP A 1 806 ? 26.359 1.415 46.005 1.00 29.81 806 ASP A N 1
ATOM 6395 C CA . ASP A 1 806 ? 26.390 2.260 47.189 1.00 29.81 806 ASP A CA 1
ATOM 6396 C C . ASP A 1 806 ? 27.372 3.442 47.083 1.00 29.81 806 ASP A C 1
ATOM 6398 O O . ASP A 1 806 ? 28.443 3.349 46.484 1.00 29.81 806 ASP A O 1
ATOM 6402 N N . ALA A 1 807 ? 26.976 4.524 47.758 1.00 32.25 807 ALA A N 1
ATOM 6403 C CA . ALA A 1 807 ? 27.772 5.612 48.327 1.00 32.25 807 ALA A CA 1
ATOM 6404 C C . ALA A 1 807 ? 29.299 5.608 48.079 1.00 32.25 807 ALA A C 1
ATOM 6406 O O . ALA A 1 807 ? 30.036 4.774 48.612 1.00 32.25 807 ALA A O 1
ATOM 6407 N N . GLY A 1 808 ? 29.771 6.668 47.416 1.00 29.06 808 GLY A N 1
ATOM 6408 C CA . GLY A 1 808 ? 31.183 7.050 47.328 1.00 29.06 808 GLY A CA 1
ATOM 6409 C C . GLY A 1 808 ? 31.398 8.263 46.445 1.00 29.06 808 GLY A C 1
ATOM 6410 O O . GLY A 1 808 ? 31.612 8.042 45.236 1.00 29.06 808 GLY A O 1
#

InterPro domains:
  IPR011044 Quinoprotein a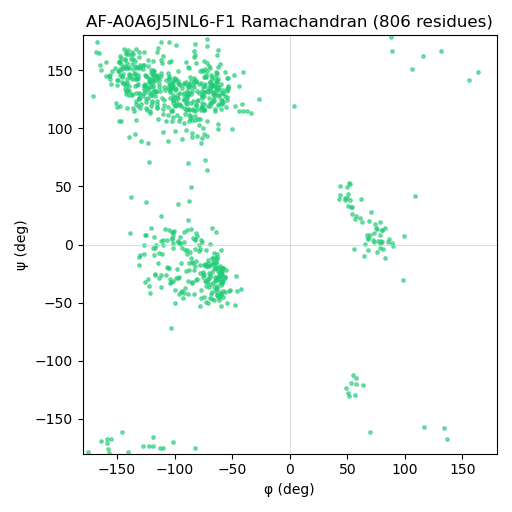mine dehydrogenase, beta chain-like [SSF50969] (539-800)
  IPR027375 DKNYY family [PF13644] (66-179)

pLDDT: mean 82.81, std 15.72, range [26.23, 98.12]

Radius of gyration: 32.48 Å; Cα contacts (8 Å, |Δi|>4): 1778; chains: 1; bounding box: 74×81×84 Å

Solvent-accessible surface area (backbone atoms only — not comparable to full-atom values): 44909 Å² total; per-residue (Å²): 131,83,77,65,48,78,64,53,70,56,30,32,32,43,101,85,48,52,25,48,76,91,38,67,48,27,30,79,91,63,48,76,61,78,87,70,45,64,93,48,52,42,63,77,32,77,33,30,32,31,30,68,64,47,34,38,13,20,46,67,71,37,70,39,28,38,80,42,94,57,51,43,93,53,51,44,78,74,56,67,52,32,32,34,23,83,80,38,27,31,33,43,68,38,76,34,86,90,47,45,40,94,53,55,44,74,80,54,97,52,33,35,30,24,88,72,42,29,29,36,77,60,41,74,46,83,90,50,47,48,88,51,61,43,78,41,76,78,30,44,31,21,78,69,40,32,30,31,97,76,41,74,39,85,89,47,51,34,86,55,54,40,55,35,52,92,67,36,82,53,22,30,34,28,45,68,46,40,30,42,83,67,35,70,32,50,66,52,38,66,72,48,31,56,66,52,45,41,61,57,52,70,75,36,76,85,66,69,81,23,46,64,59,59,52,56,65,50,73,76,49,98,54,74,70,47,79,55,52,81,54,32,31,32,43,80,79,39,27,24,51,68,68,32,63,45,81,80,64,48,46,91,54,53,44,58,72,56,73,45,32,35,28,26,91,78,37,26,32,21,38,32,82,65,66,91,84,44,52,52,54,45,83,44,86,47,48,51,91,48,58,45,80,75,56,84,49,36,32,36,15,56,48,21,34,33,37,58,43,95,65,37,20,54,52,77,32,83,50,50,50,91,54,56,43,80,75,50,78,39,34,32,33,23,89,91,22,33,26,37,76,72,42,73,48,82,97,51,62,58,90,61,53,46,73,56,70,62,59,28,39,33,51,61,76,40,36,22,43,79,71,41,74,48,83,53,98,68,55,40,73,52,51,42,78,54,47,86,63,30,36,29,23,82,84,21,52,36,29,43,72,69,40,75,57,80,87,83,71,53,42,73,54,50,40,54,77,36,90,36,29,30,33,24,85,81,34,28,24,41,40,48,89,87,75,44,79,44,72,48,63,95,48,59,39,88,56,47,46,72,84,43,70,55,28,35,30,54,89,86,55,54,44,28,49,69,22,42,48,38,48,61,73,43,32,79,82,44,78,75,66,78,68,53,52,67,83,47,68,55,82,48,101,78,52,73,69,79,44,80,69,68,51,65,72,42,53,75,66,84,77,57,94,68,92,80,88,70,91,75,72,81,38,43,49,67,29,69,39,81,37,41,39,80,88,62,52,67,28,43,35,42,25,23,56,51,35,35,37,32,28,35,74,88,80,63,41,65,78,41,69,42,74,44,76,67,86,54,81,74,56,88,90,74,60,50,81,70,59,67,40,36,38,29,45,50,26,57,24,43,17,16,79,64,43,44,36,39,40,29,23,35,96,32,41,49,35,33,35,35,36,54,90,79,64,50,69,46,77,73,45,65,52,94,46,98,81,43,41,45,61,40,50,45,44,33,59,83,57,45,37,34,40,38,31,30,93,57,36,38,35,42,39,46,67,45,93,90,54,70,72,45,76,49,76,48,64,72,4,42,100,59,66,80,63,73,60,64,26,62,22,75,82,63,48,33,35,29,32,52,41,88,52,13,34,34,40,39,36,77,97,55,76,75,45,80,41,82,48,15,33,85,97,46,31,35,26,44,33,80,87,43,54,34,37,39,26,20,25,92,84,40,40,41,35,31,28,33,60,91,75,61,46,73,74,47,74,43,80,39,68,74,37,76,51,70,55,71,42,55,40,43,44,55,57,96,89,40,52,30,34,39,32,30,42,68,86,39,84,29,30,34,44,32,29,37,48,82,76,59,35,77,60,33,37,42,42,52,68,87,83,82,80,84,82,75,91,133

Organism: NCBI:txid2015348

Secondary structure (DSSP, 8-state):
-PPPEEEETTEEE-SS-EEETTEEPBBTTS-B-----GGG-EEEETTEEE-SS-EEE--SS--SBEEE---TTT-EESSSSEEE-SS-EEETTEE-TT--GGG-EESSSSEEE-SS-EEETTEEETT--GGG-EEETTEEE-SS-EEETTEE-TT--TTT-EE-TTTSTTEEE-SS-EEETTEE----SHHHHHHHHHHHHHH-TT-TT-HHHHHHHHHTS-PPEEEEETTEEEETTEEEETTEEESSS-TTT-EEEETTEEE-SS-EEEE-SS-SSS--EEEESS-GGGEEEEETTEEEETTEEEEE-TTS-EEEEE--TTT-EE-SSSEEEETTEEEETTEEETT--TTSEEEETTTEEEETTEEEETTEEP-SS--GGG-EEEETTEEE-TT--EEETTEEE-SS--TTT-EESSSSEEE-SS-EEEEETTTEEEEPTT--TTT-EEEETTEEE-SS-EEEHHHHHHHHHTTTTSPPPS---TT-PPS-TTS----SS---EEETTTT--S---S--PPP-EEEEEEEE-TT--EEEEEEETTEEEEEETTTTEEEEEEEPP------TTT--TTGGGTTSEEEEEE-TTS-EEEEEETT--EEEEEETTT--EEEEEE-SSTT--EEEEEE-TTSSEEEEEETTEEEEEE-STTPPPEEEEPPTT-TTS-PSPSEE-TTSSEEEEEETTEEEEEETTS--EEEE---TTS-EEE-TTSSEEEEE-TT--EEEEETTT--EEEEE--TTTTSPEEEEEEEEETTEEEEEEEETTSTTPEEEEETTTTEEEEEEES---PPPP---

Foldseek 3Di:
DFDWDDQDLQWTDGPAAIDRLNHGAAAPVGHHDPDQLRVQWHDQANAWIHSLQWIWGDDLAASHTDIDDAPSVAWDDPDRQWIAGCPFIGGGNDTLPPAHRVAKDAPDNQWIHGCCWIGGSSHTDPPAHPVAWDDAQQWIAGPQWIDHNRDTLPPAGSVQKHDPVVLPHQWIDGQQAIDHRSATFFCDFPVSVVVRVVVVCVVCVVNPNRPVVVVVVQVPDPFDWADQDQQWIAGDQWIDRPRTTDRPAGSVAWHDDDFQWIDGQAWIWGFFNDDPRGTHITTDDAHPVQWDDDDAQWIDHAQKIWGQDPRRGIDIAGHHRVAWAAQANQWIAGCVAIDGNNRGAPPAHPVQWDDAPHQWIDRQQWIDGSNHTQPDPARRNQWHDQDQQWIAGPVLWIDRRSDTDDPPARSVAWHQQACAWIDGQQFIFGNPPSPDTHTQPPAHRVQWDAPDRQWIDSPPAIHGRVQQVLLVVCCLVPPRDSDGHPPRDNPDPPDDPCPVPAQDAAEQPPPDPDDDDDDDDQFFWQDWDWDAAPVRAIWIWTHWQQKIFTADPVVGYTPAMAGQDQPDDDPPVDDDPVSVQQSTWQEKEAANNSAWIWTFGFLAQFIWIAGRVPSDIDGQDGDPDSQFHWRYWYAYNVRQWIWTDTPFWTWTHGSDPPDDIDISGHRSHDPFDDGFFLEAAPVNQWGWTQGPQWIWIHGVPDDIDIGHAADPQWAKYAANVSQKMWHHHPVLKIWMAGPVPRDTPDIFDHPVSPADFSHKYWYDDPNFIKIWTHGPVRRNKIFIDRRRVNDGNYIHRSDDDDDDDDDD

Mean predicted aligned error: 18.66 Å

Sequence (808 aa):
MTLRENLGFGFMRDDAHVYCHDEPLRDRDGNLIEGIVIDGFRPLSQYLATDGVRAYARTFTWLRFTVLDVDAATFRRLDESHAVDANHVYFQNRKLAGASPARFRLLNDAWGHDDRYLYHYGKRKRGADPATLRWVGAYLVDAQRVWYGGRELEGADAASFVSADEVAQDLATDRVRPYRYGHAADPGPREKWERDWSPFFAARPDLQGYWWHTLVGQAVADTPARELGGGYRVVGNQVYFQDLPLLEPDAATVRWLGDSFIADRSRLYSYAEYHTGFLDGGPLPGDPARWRHLSGPWYQAGDHCFRKQWHGHAEAAKVDGKTFEVLNDTYAKDRNGVLCMLVRKRGIDPARIETVGDDYLRDGGRLFYFGKEVKARFDAATAEVVGPDFLRDGQGRLLQGNQPYRRGVDGATLAFLSEYFARDRARVYVYYHGAELVPLPGVDPAGFHLEQPDIGTDGRRRYVYQAWLAAWRVRHRSPMPDYVPPDYVAPEAGAQVAAGPAPESVSAHASSQAPLAGTVAARHACVLEWTRDATGELRLVVAGEGFCDIWDLAQRRVVASFELPRPFVPDEAEATVMDGLRNVPVSASVDAALSTLIVAYWDNTALYRVDAASGAADVCWRAESRYDDLERVHLSPDAREAWVRIRNRLYRVPLTDGGTLDVLDYDMADQRFQDAPFAVSAGRRRRAFARDAALTVRTEGEADCEWPGADNGFPCAFSDDGARVLTRDAKFVLREFEVGSGKRLALYRGGWCERQWFKSQAGWIDGRPVFAGLPKAGRGVVDIWDALDDRLLFRIEAAASVPEPDAG

Nearest PDB structures (foldseek):
  6kyb-assembly3_C  TM=6.237E-01  e=1.413E-07  Saccharomyces cerevisiae S288C
  8afx-assembly1_A  TM=6.259E-01  e=2.020E-07  Saccharomyces cerevisiae
  8afy-assembly1_B  TM=6.058E-01  e=2.355E-07  Saccharomyces cerevisiae
  8afw-assembly1_A  TM=6.170E-01  e=3.366E-07  Saccharomyces cerevisiae
  6kyb-assembly1_A  TM=5.977E-01  e=9.342E-07  Saccharomyces cerevisiae S288C